Protein AF-0000000085070106 (afdb_homodimer)

pLDDT: mean 94.04, std 11.65, range [21.45, 98.94]

Secondary structure (DSSP, 8-state):
---THHHHHHHHTTSTT--HHHHHHHHHHHHHHHHHHHHHHHHHHHTS--HHHHHHHHHTTGGGSSS-GGGT-----HHHHHHHHHHHHTT-HHHHHHHHHHHHHHHHGGGS-HHHHHHHHSS-TT--EEEEEEEEEEEEEETTEEEEEEEEEEETTGGG-SEEEEEEEEE-TTS-SSEEEEEEEEEGGG-EEE-----SS-GGG--EEEEEEEEEEEGGGEEETT--STTT-GGGGT--SGGGGS-HHHHHHHHTTHHHHHHHHHHHHHHHHHHHH-B-TTS-BGGG-HHHHHHHHHHHHHHHHHHHHHHHHHHHHHHHHHTTPPPPHHHHHHHHHHHHTHHHHHHHHHHHHHHHTTGGGGSTT-HHHHHHHHHHHHTTSGGG-HHHHHHHHHHHHTTPPP--TT-/---THHHHHHGGGGSTT--HHHHHHHHHHHHHHHHHHHHHHHHHHHTS--HHHHHHHHHTTGGGSSS-GGGT-----HHHHHHHHHHHHTT-HHHHHHHHHHHHHHHHGGGS-HHHHHHHHSS-TT--EEEEEEEEEEEEEETTEEEEEEEEEEETTGGG-SEEEEEEEEE-TTS-SSEEEEEEEEEGGG-EEE-----SS-GGG--EEEEEEEEEEEGGGEEETT--STTT-GGGGT--SGGGGS-HHHHHHHHTTHHHHHHHHHHHHHHHHHHHH-B-TTS-BGGG-HHHHHHHHHHHHHHHHHHHHHHHHHHHHHHHHHTTPPPPHHHHHHHHHHHHTHHHHHHHHHHHHHHHTTGGGGSTTSHHHHHHHHHHHHTTSGGG-HHHHHHHHHHHHTTPPP--TT-

Nearest PDB structures (foldseek):
  2rfq-assembly1_A  TM=9.371E-01  e=1.080E-31  Rhodococcus jostii RHA1
  2rfq-assembly1_B  TM=9.281E-01  e=5.903E-32  Rhodococcus jostii RHA1
  3afe-assembly1_A  TM=9.294E-01  e=1.839E-30  Mycobacterium tuberculosis
  2jbt-assembly1_B  TM=9.430E-01  e=1.779E-25  Acinetobacter baumannii
  5mr6-assembly1_E  TM=8.998E-01  e=6.847E-25  Streptomyces sp.

Radius of gyration: 29.22 Å; Cα contacts (8 Å, |Δi|>4): 1614; chains: 2; bounding box: 62×95×62 Å

InterPro domains:
  IPR009100 Acyl-CoA dehydrogenase/oxidase, N-terminal and middle domain superfamily [SSF56645] (21-221)
  IPR013107 Acyl-CoA dehydrogenase, C-terminal domain [PF08028] (257-385)
  IPR013786 Acyl-CoA dehydrogenase/oxidase, N-terminal [PF02771] (35-121)
  IPR036250 Acyl-CoA dehydrogenase-like, C-terminal [SSF47203] (239-386)
  IPR037069 Acyl-CoA dehydrogenase/oxidase, N-terminal domain superfamily [G3DSA:1.10.540.10] (12-126)
  IPR046373 Acyl-CoA oxidase/dehydrogenase, middle domain superfamily [G3DSA:2.40.110.10] (128-224)

Structure (mmCIF, N/CA/C/O backbone):
data_AF-0000000085070106-model_v1
#
loop_
_entity.id
_entity.type
_entity.pdbx_description
1 polymer 'Acyl-CoA dehydrogenase type 2 domain'
#
loop_
_atom_site.group_PDB
_atom_site.id
_atom_site.type_symbol
_atom_site.label_atom_id
_atom_site.label_alt_id
_atom_site.label_comp_id
_atom_site.label_asym_id
_atom_site.label_entity_id
_atom_site.label_seq_id
_atom_site.pdbx_PDB_ins_code
_atom_site.Cartn_x
_atom_site.Cartn_y
_atom_site.Cartn_z
_atom_site.occupancy
_atom_site.B_iso_or_equiv
_atom_site.auth_seq_id
_atom_site.auth_comp_id
_atom_site.auth_asym_id
_atom_site.auth_atom_id
_atom_site.pdbx_PDB_model_num
ATOM 1 N N . MET A 1 1 ? 26.484 3.578 -2.688 1 21.45 1 MET A N 1
ATOM 2 C CA . MET A 1 1 ? 25.281 3.213 -3.428 1 21.45 1 MET A CA 1
ATOM 3 C C . MET A 1 1 ? 24.391 2.299 -2.596 1 21.45 1 MET A C 1
ATOM 5 O O . MET A 1 1 ? 24.578 1.082 -2.584 1 21.45 1 MET A O 1
ATOM 9 N N . SER A 1 2 ? 23.969 2.75 -1.424 1 28.61 2 SER A N 1
ATOM 10 C CA . SER A 1 2 ? 23.234 1.985 -0.416 1 28.61 2 SER A CA 1
ATOM 11 C C . SER A 1 2 ? 21.938 1.423 -0.982 1 28.61 2 SER A C 1
ATOM 13 O O . SER A 1 2 ? 21.125 2.16 -1.556 1 28.61 2 SER A O 1
ATOM 15 N N . ASN A 1 3 ? 21.938 0.212 -1.451 1 30.12 3 ASN A N 1
ATOM 16 C CA . ASN A 1 3 ? 20.984 -0.625 -2.158 1 30.12 3 ASN A CA 1
ATOM 17 C C . ASN A 1 3 ? 19.609 -0.62 -1.47 1 30.12 3 ASN A C 1
ATOM 19 O O . ASN A 1 3 ? 19.531 -0.767 -0.25 1 30.12 3 ASN A O 1
ATOM 23 N N . HIS A 1 4 ? 18.688 -0.003 -2.055 1 32.47 4 HIS A N 1
ATOM 24 C CA . HIS A 1 4 ? 17.25 -0.023 -1.771 1 32.47 4 HIS A CA 1
ATOM 25 C C . HIS A 1 4 ? 16.828 -1.368 -1.192 1 32.47 4 HIS A C 1
ATOM 27 O O . HIS A 1 4 ? 15.734 -1.49 -0.635 1 32.47 4 HIS A O 1
ATOM 33 N N . SER A 1 5 ? 17.594 -2.324 -1.584 1 34.66 5 SER A N 1
ATOM 34 C CA . SER A 1 5 ? 17.359 -3.672 -1.076 1 34.66 5 SER A CA 1
ATOM 35 C C . SER A 1 5 ? 17.5 -3.721 0.442 1 34.66 5 SER A C 1
ATOM 37 O O . SER A 1 5 ? 17.047 -4.676 1.078 1 34.66 5 SER A O 1
ATOM 39 N N . GLU A 1 6 ? 18.141 -2.719 0.875 1 33.06 6 GLU A N 1
ATOM 40 C CA . GLU A 1 6 ? 18.469 -2.736 2.297 1 33.06 6 GLU A CA 1
ATOM 41 C C . GLU A 1 6 ? 17.297 -2.271 3.143 1 33.06 6 GLU A C 1
ATOM 43 O O . GLU A 1 6 ? 17.141 -2.68 4.297 1 33.06 6 GLU A O 1
ATOM 48 N N . VAL A 1 7 ? 16.578 -1.38 2.627 1 37.28 7 VAL A N 1
ATOM 49 C CA . VAL A 1 7 ? 15.469 -0.896 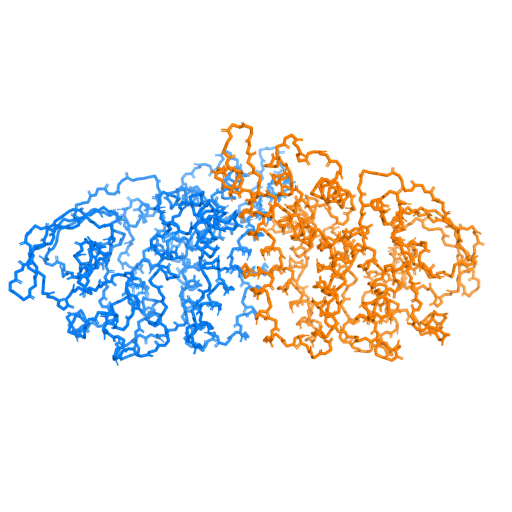3.443 1 37.28 7 VAL A CA 1
ATOM 50 C C . VAL A 1 7 ? 14.523 -2.051 3.762 1 37.28 7 VAL A C 1
ATOM 52 O O . VAL A 1 7 ? 14.031 -2.164 4.887 1 37.28 7 VAL A O 1
ATOM 55 N N . ILE A 1 8 ? 14.336 -2.91 2.686 1 37.97 8 ILE A N 1
ATOM 56 C CA . ILE A 1 8 ? 13.438 -4.031 2.945 1 37.97 8 ILE A CA 1
ATOM 57 C C . ILE A 1 8 ? 14.078 -4.98 3.957 1 37.97 8 ILE A C 1
ATOM 59 O O . ILE A 1 8 ? 13.383 -5.762 4.609 1 37.97 8 ILE A O 1
ATOM 63 N N . ALA A 1 9 ? 15.359 -4.879 3.92 1 41.72 9 ALA A N 1
ATOM 64 C CA . ALA A 1 9 ? 16.078 -5.871 4.711 1 41.72 9 ALA A CA 1
ATOM 65 C C . ALA A 1 9 ? 15.953 -5.582 6.203 1 41.72 9 ALA A C 1
ATOM 67 O O . ALA A 1 9 ? 15.82 -6.508 7.012 1 41.72 9 ALA A O 1
ATOM 68 N N . ALA A 1 10 ? 16.141 -4.363 6.547 1 40.69 10 ALA A N 1
ATOM 69 C CA . ALA A 1 10 ? 16.125 -4.102 7.984 1 40.69 10 ALA A CA 1
ATOM 70 C C . ALA A 1 10 ? 14.805 -4.512 8.617 1 40.69 10 ALA A C 1
ATOM 72 O O . ALA A 1 10 ? 14.766 -4.934 9.773 1 40.69 10 ALA A O 1
ATOM 73 N N . ASP A 1 11 ? 13.641 -4.473 7.797 1 44.38 11 ASP A N 1
ATOM 74 C CA . ASP A 1 11 ? 12.289 -4.719 8.289 1 44.38 11 ASP A CA 1
ATOM 75 C C . ASP A 1 11 ? 12.062 -6.203 8.555 1 44.38 11 ASP A C 1
ATOM 77 O O . ASP A 1 11 ? 11.133 -6.574 9.281 1 44.38 11 ASP A O 1
ATOM 81 N N . LEU A 1 12 ? 12.961 -7.02 7.996 1 46.78 12 LEU A N 1
ATOM 82 C CA . LEU A 1 12 ? 12.727 -8.461 7.984 1 46.78 12 LEU A CA 1
ATOM 83 C C . LEU A 1 12 ? 13 -9.07 9.359 1 46.78 12 LEU A C 1
ATOM 85 O O . LEU A 1 12 ? 12.32 -10.008 9.773 1 46.78 12 LEU A O 1
ATOM 89 N N . GLU A 1 13 ? 13.898 -8.469 10.023 1 46.44 13 GLU A N 1
ATOM 90 C CA . GLU A 1 13 ? 14.398 -9.203 11.18 1 46.44 13 GLU A CA 1
ATOM 91 C C . GLU A 1 13 ? 13.391 -9.172 12.328 1 46.44 13 GLU A C 1
ATOM 93 O O . GLU A 1 13 ? 13.422 -10.031 13.203 1 46.44 13 GLU A O 1
ATOM 98 N N . GLN A 1 14 ? 12.273 -8.352 12.078 1 58.66 14 GLN A N 1
ATOM 99 C CA . GLN A 1 14 ? 11.461 -8.219 13.281 1 58.66 14 GLN A CA 1
ATOM 100 C C . GLN A 1 14 ? 10.117 -8.93 13.117 1 58.66 14 GLN A C 1
ATOM 102 O O . GLN A 1 14 ? 9.383 -9.109 14.086 1 58.66 14 GLN A O 1
ATOM 107 N N . GLU A 1 15 ? 10.109 -9.609 11.961 1 75.31 15 GLU A N 1
ATOM 108 C CA . GLU A 1 15 ? 8.812 -10.25 11.789 1 75.31 15 GLU A CA 1
ATOM 109 C C . GLU A 1 15 ? 8.844 -11.703 12.258 1 75.31 15 GLU A C 1
ATOM 111 O O . GLU A 1 15 ? 9.805 -12.43 11.992 1 75.31 15 GLU A O 1
ATOM 116 N N . ASP A 1 16 ? 7.902 -12.219 12.891 1 82.12 16 ASP A N 1
ATOM 117 C CA . ASP A 1 16 ? 7.828 -13.523 13.539 1 82.12 16 ASP A CA 1
ATOM 118 C C . ASP A 1 16 ? 8.031 -14.648 12.523 1 82.12 16 ASP A C 1
ATOM 120 O O . ASP A 1 16 ? 8.516 -15.727 12.883 1 82.12 16 ASP A O 1
ATOM 124 N N . TYR A 1 17 ? 7.789 -14.375 11.234 1 92.25 17 TYR A N 1
ATOM 125 C CA . TYR A 1 17 ? 7.883 -15.453 10.258 1 92.25 17 TYR A CA 1
ATOM 126 C C . TYR A 1 17 ? 9.273 -15.5 9.625 1 92.25 17 TYR A C 1
ATOM 128 O O . TYR A 1 17 ? 9.602 -16.453 8.914 1 92.25 17 TYR A O 1
ATOM 136 N N . MET A 1 18 ? 10.102 -14.57 9.961 1 93.69 18 MET A N 1
ATOM 137 C CA . MET A 1 18 ? 11.461 -14.516 9.445 1 93.69 18 MET A CA 1
ATOM 138 C C . MET A 1 18 ? 12.414 -15.305 10.336 1 93.69 18 MET A C 1
ATOM 140 O O . MET A 1 18 ? 13.328 -14.727 10.938 1 93.69 18 MET A O 1
ATOM 144 N N . THR A 1 19 ? 12.289 -16.578 10.367 1 94.75 19 THR A N 1
ATOM 145 C CA . THR A 1 19 ? 13.141 -17.484 11.133 1 94.75 19 THR A CA 1
ATOM 146 C C . THR A 1 19 ? 14.547 -17.531 10.547 1 94.75 19 THR A C 1
ATOM 148 O O . THR A 1 19 ? 14.797 -16.969 9.469 1 94.75 19 THR A O 1
ATOM 151 N N . VAL A 1 20 ? 15.43 -18.172 11.227 1 94.94 20 VAL A N 1
ATOM 152 C CA . VAL A 1 20 ? 16.797 -18.328 10.75 1 94.94 20 VAL A CA 1
ATOM 153 C C . VAL A 1 20 ? 16.797 -19.078 9.414 1 94.94 20 VAL A C 1
ATOM 155 O O . VAL A 1 20 ? 17.516 -18.703 8.492 1 94.94 20 VAL A O 1
ATOM 158 N N . ASP A 1 21 ? 15.961 -20.125 9.297 1 95.19 21 ASP A N 1
ATOM 159 C CA . ASP A 1 21 ? 15.844 -20.891 8.055 1 95.19 21 ASP A CA 1
ATOM 160 C C . ASP A 1 21 ? 15.312 -20.016 6.922 1 95.19 21 ASP A C 1
ATOM 162 O O . ASP A 1 21 ? 15.805 -20.078 5.797 1 95.19 21 ASP A O 1
ATOM 166 N N . ALA A 1 22 ? 14.281 -19.219 7.23 1 97.5 22 ALA A N 1
ATOM 167 C CA . ALA A 1 22 ? 13.703 -18.312 6.238 1 97.5 22 ALA A CA 1
ATOM 168 C C . ALA A 1 22 ? 14.75 -17.328 5.715 1 97.5 22 ALA A C 1
ATOM 170 O O . ALA A 1 22 ? 14.859 -17.125 4.504 1 97.5 22 ALA A O 1
ATOM 171 N N . GLN A 1 23 ? 15.5 -16.766 6.648 1 97.19 23 GLN A N 1
ATOM 172 C CA . GLN A 1 23 ? 16.531 -15.805 6.277 1 97.19 23 GLN A CA 1
ATOM 173 C C . GLN A 1 23 ? 17.609 -16.453 5.414 1 97.19 23 GLN A C 1
ATOM 175 O O . GLN A 1 23 ? 18.094 -15.844 4.457 1 97.19 23 GLN A O 1
ATOM 180 N N . ALA A 1 24 ? 18.016 -17.656 5.758 1 97.62 24 ALA A N 1
ATOM 181 C CA . ALA A 1 24 ? 19.031 -18.375 4.992 1 97.62 24 ALA A CA 1
ATOM 182 C C . ALA A 1 24 ? 18.562 -18.625 3.561 1 97.62 24 ALA A C 1
ATOM 184 O O . ALA A 1 24 ? 19.328 -18.469 2.611 1 97.62 24 ALA A O 1
ATOM 185 N N . LEU A 1 25 ? 17.312 -19.031 3.389 1 98.38 25 LEU A N 1
ATOM 186 C CA . LEU A 1 25 ? 16.75 -19.297 2.064 1 98.38 25 LEU A CA 1
ATOM 187 C C . LEU A 1 25 ? 16.672 -18.016 1.245 1 98.38 25 LEU A C 1
ATOM 189 O O . LEU A 1 25 ? 16.906 -18.031 0.036 1 98.38 25 LEU A O 1
ATOM 193 N N . ILE A 1 26 ? 16.312 -16.922 1.898 1 98.38 26 ILE A N 1
ATOM 194 C CA . ILE A 1 26 ? 16.234 -15.633 1.229 1 98.38 26 ILE A CA 1
ATOM 195 C C . ILE A 1 26 ? 17.625 -15.219 0.749 1 98.38 26 ILE A C 1
ATOM 197 O O . ILE A 1 26 ? 17.766 -14.695 -0.359 1 98.38 26 ILE A O 1
ATOM 201 N N . GLU A 1 27 ? 18.641 -15.469 1.555 1 98.31 27 GLU A N 1
ATOM 202 C CA . GLU A 1 27 ? 20.016 -15.164 1.167 1 98.31 27 GLU A CA 1
ATOM 203 C C . GLU A 1 27 ? 20.453 -16 -0.028 1 98.31 27 GLU A C 1
ATOM 205 O O . GLU A 1 27 ? 21.141 -15.516 -0.927 1 98.31 27 GLU A O 1
ATOM 210 N N . LEU A 1 28 ? 20.125 -17.234 0.024 1 98.62 28 LEU A N 1
ATOM 211 C CA . LEU A 1 28 ? 20.453 -18.125 -1.082 1 98.62 28 LEU A CA 1
ATOM 212 C C . LEU A 1 28 ? 19.766 -17.672 -2.367 1 98.62 28 LEU A C 1
ATOM 214 O O . LEU A 1 28 ? 20.375 -17.688 -3.439 1 98.62 28 LEU A O 1
ATOM 218 N N . ALA A 1 29 ? 18.469 -17.297 -2.314 1 98.88 29 ALA A N 1
ATOM 219 C CA . ALA A 1 29 ? 17.75 -16.75 -3.469 1 98.88 29 ALA A CA 1
ATOM 220 C C . ALA A 1 29 ? 18.438 -15.5 -4.004 1 98.88 29 ALA A C 1
ATOM 222 O O . ALA A 1 29 ? 18.594 -15.344 -5.215 1 98.88 29 ALA A O 1
ATOM 223 N N . THR A 1 30 ? 18.797 -14.641 -3.08 1 98.75 30 THR A N 1
ATOM 224 C CA . THR A 1 30 ? 19.453 -13.391 -3.449 1 98.75 30 THR A CA 1
ATOM 225 C C . THR A 1 30 ? 20.75 -13.664 -4.203 1 98.75 30 THR A C 1
ATOM 227 O O . THR A 1 30 ? 21.062 -12.984 -5.18 1 98.75 30 THR A O 1
ATOM 230 N N . ALA A 1 31 ? 21.469 -14.648 -3.771 1 98.56 31 ALA A N 1
ATOM 231 C CA . ALA A 1 31 ? 22.766 -14.984 -4.363 1 98.56 31 ALA A CA 1
ATOM 232 C C . ALA A 1 31 ? 22.594 -15.516 -5.785 1 98.56 31 ALA A C 1
ATOM 234 O O . ALA A 1 31 ? 23.531 -15.477 -6.586 1 98.56 31 ALA A O 1
ATOM 235 N N . LEU A 1 32 ? 21.438 -15.977 -6.16 1 98.75 32 LEU A N 1
ATOM 236 C CA . LEU A 1 32 ? 21.188 -16.562 -7.473 1 98.75 32 LEU A CA 1
ATOM 237 C C . LEU A 1 32 ? 20.844 -15.477 -8.492 1 98.75 32 LEU A C 1
ATOM 239 O O . LEU A 1 32 ? 20.891 -15.727 -9.703 1 98.75 32 LEU A O 1
ATOM 243 N N . VAL A 1 33 ? 20.484 -14.281 -8.078 1 98.75 33 VAL A N 1
ATOM 244 C CA . VAL A 1 33 ? 19.891 -13.258 -8.922 1 98.75 33 VAL A CA 1
ATOM 245 C C . VAL A 1 33 ? 20.844 -12.891 -10.047 1 98.75 33 VAL A C 1
ATOM 247 O O . VAL A 1 33 ? 20.453 -12.867 -11.219 1 98.75 33 VAL A O 1
ATOM 250 N N . PRO A 1 34 ? 22.172 -12.633 -9.773 1 98.44 34 PRO A N 1
ATOM 251 C CA . PRO A 1 34 ? 23.062 -12.273 -10.875 1 98.44 34 PRO A CA 1
ATOM 252 C C . PRO A 1 34 ? 23.203 -13.375 -11.922 1 98.44 34 PRO A C 1
ATOM 254 O O . PRO A 1 34 ? 23.281 -13.094 -13.117 1 98.44 34 PRO A O 1
ATOM 257 N N . LYS A 1 35 ? 23.219 -14.625 -11.477 1 98.5 35 LYS A N 1
ATOM 258 C CA . LYS A 1 35 ? 23.312 -15.75 -12.398 1 98.5 35 LYS A CA 1
ATOM 259 C C . LYS A 1 35 ? 22.062 -15.859 -13.273 1 98.5 35 LYS A C 1
ATOM 261 O O . LYS A 1 35 ? 22.172 -16.109 -14.477 1 98.5 35 LYS A O 1
ATOM 266 N N . LEU A 1 36 ? 20.938 -15.695 -12.695 1 98.81 36 LEU A N 1
ATOM 267 C CA . LEU A 1 36 ? 19.672 -15.75 -13.438 1 98.81 36 LEU A CA 1
ATOM 268 C C . LEU A 1 36 ? 19.594 -14.609 -14.445 1 98.81 36 LEU A C 1
ATOM 270 O O . LEU A 1 36 ? 19.125 -14.797 -15.57 1 98.81 36 LEU A O 1
ATOM 274 N N . ALA A 1 37 ? 20.047 -13.43 -14 1 98.5 37 ALA A N 1
ATOM 275 C CA . ALA A 1 37 ? 20.047 -12.266 -14.891 1 98.5 37 ALA A CA 1
ATOM 276 C C . ALA A 1 37 ? 20.922 -12.516 -16.109 1 98.5 37 ALA A C 1
ATOM 278 O O . ALA A 1 37 ? 20.547 -12.172 -17.234 1 98.5 37 ALA A O 1
ATOM 279 N N . GLU A 1 38 ? 22.062 -13.102 -15.867 1 98.06 38 GLU A N 1
ATOM 280 C CA . GLU A 1 38 ? 23 -13.398 -16.938 1 98.06 38 GLU A CA 1
ATOM 281 C C . GLU A 1 38 ? 22.391 -14.383 -17.938 1 98.06 38 GLU A C 1
ATOM 283 O O . GLU A 1 38 ? 22.656 -14.297 -19.141 1 98.06 38 GLU A O 1
ATOM 288 N N . ARG A 1 39 ? 21.562 -15.266 -17.516 1 98.5 39 ARG A N 1
ATOM 289 C CA . ARG A 1 39 ? 21.031 -16.344 -18.344 1 98.5 39 ARG A CA 1
ATOM 290 C C . ARG A 1 39 ? 19.672 -15.953 -18.938 1 98.5 39 ARG A C 1
ATOM 292 O O . ARG A 1 39 ? 19.125 -16.688 -19.766 1 98.5 39 ARG A O 1
ATOM 299 N N . ALA A 1 40 ? 19.109 -14.828 -18.531 1 98.44 40 ALA A N 1
ATOM 300 C CA . ALA A 1 40 ? 17.734 -14.477 -18.828 1 98.44 40 ALA A CA 1
ATOM 301 C C . ALA A 1 40 ? 17.5 -14.391 -20.344 1 98.44 40 ALA A C 1
ATOM 303 O O . ALA A 1 40 ? 16.484 -14.891 -20.844 1 98.44 40 ALA A O 1
ATOM 304 N N . LYS A 1 41 ? 18.391 -13.734 -21.031 1 97.5 41 LYS A N 1
ATOM 305 C CA . LYS A 1 41 ? 18.25 -13.609 -22.469 1 97.5 41 LYS A CA 1
ATOM 306 C C . LYS A 1 41 ? 18.219 -14.984 -23.141 1 97.5 41 LYS A C 1
ATOM 308 O O . LYS A 1 41 ? 17.359 -15.242 -23.984 1 97.5 41 LYS A O 1
ATOM 313 N N . GLN A 1 42 ? 19.141 -15.812 -22.766 1 98.19 42 GLN A N 1
ATOM 314 C CA . GLN A 1 42 ? 19.203 -17.156 -23.359 1 98.19 42 GLN A CA 1
ATOM 315 C C . GLN A 1 42 ? 17.969 -17.969 -22.969 1 98.19 42 GLN A C 1
ATOM 317 O O . GLN A 1 42 ? 17.484 -18.781 -23.766 1 98.19 42 GLN A O 1
ATOM 322 N N . THR A 1 43 ? 17.484 -17.828 -21.719 1 98.56 43 THR A N 1
ATOM 323 C CA . THR A 1 43 ? 16.25 -18.484 -21.281 1 98.56 43 THR A CA 1
ATOM 324 C C . THR A 1 43 ? 15.094 -18.141 -22.219 1 98.56 43 THR A C 1
ATOM 326 O O . THR A 1 43 ? 14.312 -19.016 -22.578 1 98.56 43 THR A O 1
ATOM 329 N N . GLU A 1 44 ? 14.992 -16.875 -22.609 1 97.88 44 GLU A N 1
ATOM 330 C CA . GLU A 1 44 ? 13.945 -16.453 -23.531 1 97.88 44 GLU A CA 1
ATOM 331 C C . GLU A 1 44 ? 14.141 -17.078 -24.906 1 97.88 44 GLU A C 1
ATOM 333 O O . GLU A 1 44 ? 13.195 -17.578 -25.516 1 97.88 44 GLU A O 1
ATOM 338 N N . LEU A 1 45 ? 15.344 -17.031 -25.406 1 97.31 45 LEU A N 1
ATOM 339 C CA . LEU A 1 45 ? 15.648 -17.562 -26.734 1 97.31 45 LEU A CA 1
ATOM 340 C C . LEU A 1 45 ? 15.367 -19.062 -26.797 1 97.31 45 LEU A C 1
ATOM 342 O O . LEU A 1 45 ? 14.852 -19.547 -27.812 1 97.31 45 LEU A O 1
ATOM 346 N N . ASP A 1 46 ? 15.664 -19.75 -25.703 1 97.94 46 ASP A N 1
ATOM 347 C CA . ASP A 1 46 ? 15.492 -21.203 -25.656 1 97.94 46 ASP A CA 1
ATOM 348 C C . ASP A 1 46 ? 14.031 -21.578 -25.438 1 97.94 46 ASP A C 1
ATOM 350 O O . ASP A 1 46 ? 13.633 -22.719 -25.703 1 97.94 46 ASP A O 1
ATOM 354 N N . GLY A 1 47 ? 13.273 -20.672 -24.859 1 98.06 47 GLY A N 1
ATOM 355 C CA . GLY A 1 47 ? 11.898 -20.984 -24.484 1 98.06 47 GLY A CA 1
ATOM 356 C C . GLY A 1 47 ? 11.797 -21.922 -23.312 1 98.06 47 GLY A C 1
ATOM 357 O O . GLY A 1 47 ? 10.812 -22.656 -23.172 1 98.06 47 GLY A O 1
ATOM 358 N N . LYS A 1 48 ? 12.82 -21.922 -22.562 1 98.38 48 LYS A N 1
ATOM 359 C CA . LYS A 1 48 ? 12.93 -22.844 -21.422 1 98.38 48 LYS A CA 1
ATOM 360 C C . LYS A 1 48 ? 13.969 -22.359 -20.422 1 98.38 48 LYS A C 1
ATOM 362 O O . LYS A 1 48 ? 15.062 -21.938 -20.812 1 98.38 48 LYS A O 1
ATOM 367 N N . VAL A 1 49 ? 13.625 -22.344 -19.172 1 98.75 49 VAL A N 1
ATOM 368 C CA . VAL A 1 49 ? 14.625 -22.094 -18.141 1 98.75 49 VAL A CA 1
ATOM 369 C C . VAL A 1 49 ? 15.695 -23.172 -18.172 1 98.75 49 VAL A C 1
ATOM 371 O O . VAL A 1 49 ? 15.383 -24.359 -18.328 1 98.75 49 VAL A O 1
ATOM 374 N N . SER A 1 50 ? 16.922 -22.797 -18.031 1 98.44 50 SER A N 1
ATOM 375 C CA . SER A 1 50 ? 18.016 -23.766 -18.156 1 98.44 50 SER A CA 1
ATOM 376 C C . SER A 1 50 ? 17.953 -24.797 -17.031 1 98.44 50 SER A C 1
ATOM 378 O O . SER A 1 50 ? 17.531 -24.5 -15.922 1 98.44 50 SER A O 1
ATOM 380 N N . GLU A 1 51 ? 18.422 -25.969 -17.359 1 98.12 51 GLU A N 1
ATOM 381 C CA . GLU A 1 51 ? 18.516 -27.031 -16.344 1 98.12 51 GLU A CA 1
ATOM 382 C C . GLU A 1 51 ? 19.422 -26.609 -15.195 1 98.12 51 GLU A C 1
ATOM 384 O O . GLU A 1 51 ? 19.172 -26.969 -14.039 1 98.12 51 GLU A O 1
ATOM 389 N N . GLU A 1 52 ? 20.391 -25.875 -15.57 1 98.12 52 GLU A N 1
ATOM 390 C CA . GLU A 1 52 ? 21.344 -25.375 -14.57 1 98.12 52 GLU A CA 1
ATOM 391 C C . GLU A 1 52 ? 20.641 -24.5 -13.539 1 98.12 52 GLU A C 1
ATOM 393 O O . GLU A 1 52 ? 20.844 -24.656 -12.336 1 98.12 52 GLU A O 1
ATOM 398 N N . SER A 1 53 ? 19.828 -23.547 -13.992 1 98.69 53 SER A N 1
ATOM 399 C CA . SER A 1 53 ? 19.094 -22.672 -13.094 1 98.69 53 SER A CA 1
ATOM 400 C C . SER A 1 53 ? 18.156 -23.469 -12.195 1 98.69 53 SER A C 1
ATOM 402 O O . SER A 1 53 ? 18.078 -23.219 -10.992 1 98.69 53 SER A O 1
ATOM 404 N N . VAL A 1 54 ? 17.438 -24.438 -12.773 1 98.75 54 VAL A N 1
ATOM 405 C CA . VAL A 1 54 ? 16.5 -25.266 -12.008 1 98.75 54 VAL A CA 1
ATOM 406 C C . VAL A 1 54 ? 17.266 -26.078 -10.961 1 98.75 54 VAL A C 1
ATOM 408 O O . VAL A 1 54 ? 16.828 -26.156 -9.805 1 98.75 54 VAL A O 1
ATOM 411 N N . LYS A 1 55 ? 18.391 -26.625 -11.344 1 98.31 55 LYS A N 1
ATOM 412 C CA . LYS A 1 55 ? 19.219 -27.406 -10.43 1 98.31 55 LYS A CA 1
ATOM 413 C C . LYS A 1 55 ? 19.734 -26.547 -9.281 1 98.31 55 LYS A C 1
ATOM 415 O O . LYS A 1 55 ? 19.797 -27 -8.133 1 98.31 55 LYS A O 1
ATOM 420 N N . GLU A 1 56 ? 20.156 -25.344 -9.602 1 98.62 56 GLU A N 1
ATOM 421 C CA . GLU A 1 56 ? 20.672 -24.438 -8.578 1 98.62 56 GLU A CA 1
ATOM 422 C C . GLU A 1 56 ? 19.578 -24.031 -7.594 1 98.62 56 GLU A C 1
ATOM 424 O O . GLU A 1 56 ? 19.828 -23.953 -6.387 1 98.62 56 GLU A O 1
ATOM 429 N N . ILE A 1 57 ? 18.359 -23.797 -8.086 1 98.81 57 ILE A N 1
ATOM 430 C CA . ILE A 1 57 ? 17.219 -23.469 -7.234 1 98.81 57 ILE A CA 1
ATOM 431 C C . ILE A 1 57 ? 16.875 -24.656 -6.348 1 98.81 57 ILE A C 1
ATOM 433 O O . ILE A 1 57 ? 16.641 -24.5 -5.148 1 98.81 57 ILE A O 1
ATOM 437 N N . ALA A 1 58 ? 16.922 -25.859 -6.918 1 98.25 58 ALA A N 1
ATOM 438 C CA . ALA A 1 58 ? 16.641 -27.078 -6.172 1 98.25 58 ALA A CA 1
ATOM 439 C C . ALA A 1 58 ? 17.719 -27.328 -5.109 1 98.25 58 ALA A C 1
ATOM 441 O O . ALA A 1 58 ? 17.391 -27.656 -3.967 1 98.25 58 ALA A O 1
ATOM 442 N N . ALA A 1 59 ? 18.984 -27.141 -5.512 1 97.88 59 ALA A N 1
ATOM 443 C CA . ALA A 1 59 ? 20.109 -27.375 -4.605 1 97.88 59 ALA A CA 1
ATOM 444 C C . ALA A 1 59 ? 20.078 -26.406 -3.424 1 97.88 59 ALA A C 1
ATOM 446 O O . ALA A 1 59 ? 20.469 -26.766 -2.311 1 97.88 59 ALA A O 1
ATOM 447 N N . ALA A 1 60 ? 19.562 -25.25 -3.668 1 98.12 60 ALA A N 1
ATOM 448 C CA . ALA A 1 60 ? 19.453 -24.234 -2.617 1 98.12 60 ALA A CA 1
ATOM 449 C C . ALA A 1 60 ? 18.266 -24.531 -1.699 1 98.12 60 ALA A C 1
ATOM 451 O O . ALA A 1 60 ? 18.094 -23.875 -0.668 1 98.12 60 ALA A O 1
ATOM 452 N N . GLY A 1 61 ? 17.391 -25.547 -2.076 1 97.88 61 GLY A N 1
ATOM 453 C CA . GLY A 1 61 ? 16.25 -25.906 -1.258 1 97.88 61 GLY A CA 1
ATOM 454 C C . GLY A 1 61 ? 15.055 -25.016 -1.47 1 97.88 61 GLY A C 1
ATOM 455 O O . GLY A 1 61 ? 14.086 -25.062 -0.703 1 97.88 61 GLY A O 1
ATOM 456 N N . LEU A 1 62 ? 15.047 -24.188 -2.48 1 98.75 62 LEU A N 1
ATOM 457 C CA . LEU A 1 62 ? 14.055 -23.125 -2.623 1 98.75 62 LEU A CA 1
ATOM 458 C C . LEU A 1 62 ? 12.703 -23.703 -3.045 1 98.75 62 LEU A C 1
ATOM 460 O O . LEU A 1 62 ? 11.656 -23.172 -2.686 1 98.75 62 LEU A O 1
ATOM 464 N N . PHE A 1 63 ? 12.68 -24.812 -3.752 1 98.62 63 PHE A N 1
ATOM 465 C CA . PHE A 1 63 ? 11.414 -25.422 -4.156 1 98.62 63 PHE A CA 1
ATOM 466 C C . PHE A 1 63 ? 10.68 -26 -2.951 1 98.62 63 PHE A C 1
ATOM 468 O O . PHE A 1 63 ? 9.492 -26.312 -3.029 1 98.62 63 PHE A O 1
ATOM 475 N N . ARG A 1 64 ? 11.32 -26.188 -1.836 1 98.06 64 ARG A N 1
ATOM 476 C CA . ARG A 1 64 ? 10.781 -26.969 -0.728 1 98.06 64 ARG A CA 1
ATOM 477 C C . ARG A 1 64 ? 10.336 -26.062 0.416 1 98.06 64 ARG A C 1
ATOM 479 O O . ARG A 1 64 ? 10.117 -26.531 1.535 1 98.06 64 ARG A O 1
ATOM 486 N N . VAL A 1 65 ? 10.156 -24.766 0.164 1 98.56 65 VAL A N 1
ATOM 487 C CA . VAL A 1 65 ? 9.82 -23.766 1.165 1 98.56 65 VAL A CA 1
ATOM 488 C C . VAL A 1 65 ? 8.469 -24.109 1.802 1 98.56 65 VAL A C 1
ATOM 490 O O . VAL A 1 65 ? 8.312 -23.984 3.02 1 98.56 65 VAL A O 1
ATOM 493 N N . LEU A 1 66 ? 7.5 -24.578 1.002 1 98.5 66 LEU A N 1
ATOM 494 C CA . LEU A 1 66 ? 6.148 -24.844 1.487 1 98.5 66 LEU A CA 1
ATOM 495 C C . LEU A 1 66 ? 5.93 -26.328 1.707 1 98.5 66 LEU A C 1
ATOM 497 O O . LEU A 1 66 ? 4.855 -26.75 2.152 1 98.5 66 LEU A O 1
ATOM 501 N N . GLN A 1 67 ? 6.93 -27.141 1.358 1 98.62 67 GLN A N 1
ATOM 502 C CA . GLN A 1 67 ? 6.848 -28.594 1.515 1 98.62 67 GLN A CA 1
ATOM 503 C C . GLN A 1 67 ? 6.871 -28.984 2.988 1 98.62 67 GLN A C 1
ATOM 505 O O . GLN A 1 67 ? 7.617 -28.406 3.781 1 98.62 67 GLN A O 1
ATOM 510 N N . PRO A 1 68 ? 6.043 -30 3.434 1 98.38 68 PRO A N 1
ATOM 511 C CA . PRO A 1 68 ? 6.023 -30.406 4.84 1 98.38 68 PRO A CA 1
ATOM 512 C C . PRO A 1 68 ? 7.383 -30.906 5.328 1 98.38 68 PRO A C 1
ATOM 514 O O . PRO A 1 68 ? 8.109 -31.562 4.582 1 98.38 68 PRO A O 1
ATOM 517 N N . LYS A 1 69 ? 7.641 -30.734 6.531 1 97.5 69 LYS A N 1
ATOM 518 C CA . LYS A 1 69 ? 8.883 -31.203 7.145 1 97.5 69 LYS A CA 1
ATOM 519 C C . LYS A 1 69 ? 9 -32.719 7.062 1 97.5 69 LYS A C 1
ATOM 521 O O . LYS A 1 69 ? 10.094 -33.25 6.859 1 97.5 69 LYS A O 1
ATOM 526 N N . ARG A 1 70 ? 7.918 -33.406 7.215 1 97.12 70 ARG A N 1
ATOM 527 C CA . ARG A 1 70 ? 7.945 -34.875 7.195 1 97.12 70 ARG A CA 1
ATOM 528 C C . ARG A 1 70 ? 8.398 -35.406 5.836 1 97.12 70 ARG A C 1
ATOM 530 O O . ARG A 1 70 ? 8.789 -36.562 5.707 1 97.12 70 ARG A O 1
ATOM 537 N N . TRP A 1 71 ? 8.352 -34.531 4.801 1 97.81 71 TRP A N 1
ATOM 538 C CA . TRP A 1 71 ? 8.852 -34.875 3.475 1 97.81 71 TRP A CA 1
ATOM 539 C C . TRP A 1 71 ? 10.102 -34.094 3.133 1 97.81 71 TRP A C 1
ATOM 541 O O . TRP A 1 71 ? 10.352 -33.781 1.963 1 97.81 71 TRP A O 1
ATOM 551 N N . GLY A 1 72 ? 10.75 -33.594 4.133 1 96.88 72 GLY A N 1
ATOM 552 C CA . GLY A 1 72 ? 12.047 -32.938 3.943 1 96.88 72 GLY A CA 1
ATOM 553 C C . GLY A 1 72 ? 11.938 -31.469 3.609 1 96.88 72 GLY A C 1
ATOM 554 O O . GLY A 1 72 ? 12.938 -30.828 3.281 1 96.88 72 GLY A O 1
ATOM 555 N N . GLY A 1 73 ? 10.75 -30.859 3.664 1 97.88 73 GLY A N 1
ATOM 556 C CA . GLY A 1 73 ? 10.57 -29.453 3.332 1 97.88 73 GLY A CA 1
ATOM 557 C C . GLY A 1 73 ? 10.797 -28.531 4.512 1 97.88 73 GLY A C 1
ATOM 558 O O . GLY A 1 73 ? 11.125 -28.984 5.609 1 97.88 73 GLY A O 1
ATOM 559 N N . ALA A 1 74 ? 10.68 -27.219 4.277 1 97.81 74 ALA A N 1
ATOM 560 C CA . ALA A 1 74 ? 10.93 -26.203 5.301 1 97.81 74 ALA A CA 1
ATOM 561 C C . ALA A 1 74 ? 9.641 -25.812 6.008 1 97.81 74 ALA A C 1
ATOM 563 O O . ALA A 1 74 ? 9.664 -25.344 7.145 1 97.81 74 ALA A O 1
ATOM 564 N N . GLU A 1 75 ? 8.492 -26.062 5.387 1 97.81 75 GLU A N 1
ATOM 565 C CA . GLU A 1 75 ? 7.184 -25.781 5.953 1 97.81 75 GLU A CA 1
ATOM 566 C C . GLU A 1 75 ? 7.133 -24.375 6.543 1 97.81 75 GLU A C 1
ATOM 568 O O . GLU A 1 75 ? 6.777 -24.188 7.711 1 97.81 75 GLU A O 1
ATOM 573 N N . LEU A 1 76 ? 7.512 -23.359 5.707 1 97.94 76 LEU A N 1
ATOM 574 C CA . LEU A 1 76 ? 7.629 -21.984 6.164 1 97.94 76 LEU A CA 1
ATOM 575 C C . LEU A 1 76 ? 6.402 -21.172 5.762 1 97.94 76 LEU A C 1
ATOM 577 O O . LEU A 1 76 ? 5.559 -21.641 4.996 1 97.94 76 LEU A O 1
ATOM 581 N N . ASP A 1 77 ? 6.285 -19.984 6.289 1 97.75 77 ASP A N 1
ATOM 582 C CA . ASP A 1 77 ? 5.238 -19.016 6.008 1 97.75 77 ASP A CA 1
ATOM 583 C C . ASP A 1 77 ? 5.215 -18.641 4.527 1 97.75 77 ASP A C 1
ATOM 585 O O . ASP A 1 77 ? 6.266 -18.469 3.91 1 97.75 77 ASP A O 1
ATOM 589 N N . PRO A 1 78 ? 3.973 -18.562 3.914 1 97.69 78 PRO A N 1
ATOM 590 C CA . PRO A 1 78 ? 3.898 -18.203 2.5 1 97.69 78 PRO A CA 1
ATOM 591 C C . PRO A 1 78 ? 4.594 -16.875 2.199 1 97.69 78 PRO A C 1
ATOM 593 O O . PRO A 1 78 ? 5.047 -16.641 1.074 1 97.69 78 PRO A O 1
ATOM 596 N N . ARG A 1 79 ? 4.703 -15.953 3.211 1 97.81 79 ARG A N 1
ATOM 597 C CA . ARG A 1 79 ? 5.363 -14.664 2.99 1 97.81 79 ARG A CA 1
ATOM 598 C C . ARG A 1 79 ? 6.832 -14.859 2.625 1 97.81 79 ARG A C 1
ATOM 600 O O . ARG A 1 79 ? 7.395 -14.07 1.864 1 97.81 79 ARG A O 1
ATOM 607 N N . VAL A 1 80 ? 7.504 -15.914 3.146 1 98.31 80 VAL A N 1
ATOM 608 C CA . VAL A 1 80 ? 8.875 -16.25 2.779 1 98.31 80 VAL A CA 1
ATOM 609 C C . VAL A 1 80 ? 8.93 -16.703 1.324 1 98.31 80 VAL A C 1
ATOM 611 O O . VAL A 1 80 ? 9.789 -16.281 0.559 1 98.31 80 VAL A O 1
ATOM 614 N N . PHE A 1 81 ? 7.988 -17.578 1.019 1 98.44 81 PHE A N 1
ATOM 615 C CA . PHE A 1 81 ? 7.871 -18.125 -0.327 1 98.44 81 PHE A CA 1
ATOM 616 C C . PHE A 1 81 ? 7.75 -17 -1.358 1 98.44 81 PHE A C 1
ATOM 618 O O . PHE A 1 81 ? 8.5 -16.969 -2.338 1 98.44 81 PHE A O 1
ATOM 625 N N . TYR A 1 82 ? 6.891 -16.062 -1.205 1 98.5 82 TYR A N 1
ATOM 626 C CA . TYR A 1 82 ? 6.633 -15.016 -2.18 1 98.5 82 TYR A CA 1
ATOM 627 C C . TYR A 1 82 ? 7.762 -13.992 -2.188 1 98.5 82 TYR A C 1
ATOM 629 O O . TYR A 1 82 ? 8.062 -13.398 -3.227 1 98.5 82 TYR A O 1
ATOM 637 N N . ARG A 1 83 ? 8.438 -13.773 -1.046 1 98.38 83 ARG A N 1
ATOM 638 C CA . ARG A 1 83 ? 9.641 -12.945 -1.038 1 98.38 83 ARG A CA 1
ATOM 639 C C . ARG A 1 83 ? 10.719 -13.539 -1.94 1 98.38 83 ARG A C 1
ATOM 641 O O . ARG A 1 83 ? 11.359 -12.812 -2.705 1 98.38 83 ARG A O 1
ATOM 648 N N . ILE A 1 84 ? 10.875 -14.82 -1.812 1 98.81 84 ILE A N 1
ATOM 649 C CA . ILE A 1 84 ? 11.867 -15.508 -2.631 1 98.81 84 ILE A CA 1
ATOM 650 C C . ILE A 1 84 ? 11.508 -15.367 -4.105 1 98.81 84 ILE A C 1
ATOM 652 O O . ILE A 1 84 ? 12.367 -15.086 -4.941 1 98.81 84 ILE A O 1
ATOM 656 N N . GLN A 1 85 ? 10.234 -15.555 -4.422 1 98.88 85 GLN A N 1
ATOM 657 C CA . GLN A 1 85 ? 9.789 -15.422 -5.805 1 98.88 85 GLN A CA 1
ATOM 658 C C . GLN A 1 85 ? 10.117 -14.031 -6.352 1 98.88 85 GLN A C 1
ATOM 660 O O . GLN A 1 85 ? 10.633 -13.906 -7.465 1 98.88 85 GLN A O 1
ATOM 665 N N . MET A 1 86 ? 9.797 -12.961 -5.582 1 98.88 86 MET A N 1
ATOM 666 C CA . MET A 1 86 ? 10.078 -11.594 -6.008 1 98.88 86 MET A CA 1
ATOM 667 C C . MET A 1 86 ? 11.578 -11.383 -6.203 1 98.88 86 MET A C 1
ATOM 669 O O . MET A 1 86 ? 12 -10.719 -7.148 1 98.88 86 MET A O 1
ATOM 673 N N . ILE A 1 87 ? 12.383 -11.961 -5.309 1 98.88 87 ILE A N 1
ATOM 674 C CA . ILE A 1 87 ? 13.836 -11.812 -5.383 1 98.88 87 ILE A CA 1
ATOM 675 C C . ILE A 1 87 ? 14.352 -12.445 -6.676 1 98.88 87 ILE A C 1
ATOM 677 O O . ILE A 1 87 ? 15.086 -11.812 -7.434 1 98.88 87 ILE A O 1
ATOM 681 N N . LEU A 1 88 ? 13.93 -13.664 -6.984 1 98.94 88 LEU A N 1
ATOM 682 C CA . LEU A 1 88 ? 14.383 -14.359 -8.188 1 98.94 88 LEU A CA 1
ATOM 683 C C . LEU A 1 88 ? 13.945 -13.609 -9.438 1 98.94 88 LEU A C 1
ATOM 685 O O . LEU A 1 88 ? 14.672 -13.594 -10.438 1 98.94 88 LEU A O 1
ATOM 689 N N . ALA A 1 89 ? 12.805 -12.977 -9.375 1 98.94 89 ALA A N 1
ATOM 690 C CA . ALA A 1 89 ? 12.227 -12.289 -10.531 1 98.94 89 ALA A CA 1
ATOM 691 C C . ALA A 1 89 ? 13.055 -11.07 -10.922 1 98.94 89 ALA A C 1
ATOM 693 O O . ALA A 1 89 ? 12.984 -10.602 -12.062 1 98.94 89 ALA A O 1
ATOM 694 N N . GLN A 1 90 ? 13.828 -10.539 -9.961 1 98.81 90 GLN A N 1
ATOM 695 C CA . GLN A 1 90 ? 14.719 -9.422 -10.297 1 98.81 90 GLN A CA 1
ATOM 696 C C . GLN A 1 90 ? 15.727 -9.82 -11.367 1 98.81 90 GLN A C 1
ATOM 698 O O . GLN A 1 90 ? 16.172 -8.984 -12.148 1 98.81 90 GLN A O 1
ATOM 703 N N . GLY A 1 91 ? 16.109 -11.133 -11.414 1 98.69 91 GLY A N 1
ATOM 704 C CA . GLY A 1 91 ? 17.062 -11.641 -12.391 1 98.69 91 GLY A CA 1
ATOM 705 C C . GLY A 1 91 ? 16.406 -12.133 -13.664 1 98.69 91 GLY A C 1
ATOM 706 O O . GLY A 1 91 ? 16.828 -11.789 -14.766 1 98.69 91 GLY A O 1
ATOM 707 N N . CYS A 1 92 ? 15.375 -12.922 -13.5 1 98.88 92 CYS A N 1
ATOM 708 C CA . CYS A 1 92 ? 14.656 -13.516 -14.625 1 98.88 92 CYS A CA 1
ATOM 709 C C . CYS A 1 92 ? 13.219 -13.836 -14.242 1 98.88 92 CYS A C 1
ATOM 711 O O . CYS A 1 92 ? 12.969 -14.758 -13.461 1 98.88 92 CYS A O 1
ATOM 713 N N . MET A 1 93 ? 12.258 -13.141 -14.828 1 98.88 93 MET A N 1
ATOM 714 C CA . MET A 1 93 ? 10.852 -13.297 -14.453 1 98.88 93 MET A CA 1
ATOM 715 C C . MET A 1 93 ? 10.344 -14.688 -14.836 1 98.88 93 MET A C 1
ATOM 717 O O . MET A 1 93 ? 9.562 -15.289 -14.102 1 98.88 93 MET A O 1
ATOM 721 N N . SER A 1 94 ? 10.766 -15.227 -15.984 1 98.88 94 SER A N 1
ATOM 722 C CA . SER A 1 94 ? 10.359 -16.578 -16.359 1 98.88 94 SER A CA 1
ATOM 723 C C . SER A 1 94 ? 10.773 -17.594 -15.312 1 98.88 94 SER A C 1
ATOM 725 O O . SER A 1 94 ? 9.992 -18.484 -14.953 1 98.88 94 SER A O 1
ATOM 727 N N . THR A 1 95 ? 11.992 -17.484 -14.844 1 98.94 95 THR A N 1
ATOM 728 C CA . THR A 1 95 ? 12.492 -18.391 -13.82 1 98.94 95 THR A CA 1
ATOM 729 C C . THR A 1 95 ? 11.688 -18.266 -12.531 1 98.94 95 THR A C 1
ATOM 731 O O . THR A 1 95 ? 11.312 -19.266 -11.914 1 98.94 95 THR A O 1
ATOM 734 N N . ALA A 1 96 ? 11.445 -17.047 -12.117 1 98.94 96 ALA A N 1
ATOM 735 C CA . ALA A 1 96 ? 10.664 -16.797 -10.906 1 98.94 96 ALA A CA 1
ATOM 736 C C . ALA A 1 96 ? 9.242 -17.328 -11.062 1 98.94 96 ALA A C 1
ATOM 738 O O . ALA A 1 96 ? 8.641 -17.812 -10.102 1 98.94 96 ALA A O 1
ATOM 739 N N . TRP A 1 97 ? 8.688 -17.172 -12.281 1 98.81 97 TRP A N 1
ATOM 740 C CA . TRP A 1 97 ? 7.344 -17.672 -12.57 1 98.81 97 TRP A CA 1
ATOM 741 C C . TRP A 1 97 ? 7.27 -19.188 -12.359 1 98.81 97 TRP A C 1
ATOM 743 O O . TRP A 1 97 ? 6.391 -19.672 -11.648 1 98.81 97 TRP A O 1
ATOM 753 N N . ILE A 1 98 ? 8.195 -19.953 -12.938 1 98.75 98 ILE A N 1
ATOM 754 C CA . ILE A 1 98 ? 8.109 -21.391 -12.812 1 98.75 98 ILE A CA 1
ATOM 755 C C . ILE A 1 98 ? 8.461 -21.812 -11.383 1 98.75 98 ILE A C 1
ATOM 757 O O . ILE A 1 98 ? 7.906 -22.797 -10.867 1 98.75 98 ILE A O 1
ATOM 761 N N . TYR A 1 99 ? 9.375 -21.094 -10.695 1 98.81 99 TYR A N 1
ATOM 762 C CA . TYR A 1 99 ? 9.586 -21.328 -9.273 1 98.81 99 TYR A CA 1
ATOM 763 C C . TYR A 1 99 ? 8.273 -21.266 -8.5 1 98.81 99 TYR A C 1
ATOM 765 O O . TYR A 1 99 ? 7.973 -22.141 -7.691 1 98.81 99 TYR A O 1
ATOM 773 N N . GLY A 1 100 ? 7.523 -20.188 -8.773 1 98.44 100 GLY A N 1
ATOM 774 C CA . GLY A 1 100 ? 6.262 -19.984 -8.078 1 98.44 100 GLY A CA 1
ATOM 775 C C . GLY A 1 100 ? 5.262 -21.109 -8.312 1 98.44 100 GLY A C 1
ATOM 776 O O . GLY A 1 100 ? 4.766 -21.719 -7.355 1 98.44 100 GLY A O 1
ATOM 777 N N . VAL A 1 101 ? 5.02 -21.422 -9.523 1 97.62 101 VAL A N 1
ATOM 778 C CA . VAL A 1 101 ? 3.943 -22.359 -9.844 1 97.62 101 VAL A CA 1
ATOM 779 C C . VAL A 1 101 ? 4.371 -23.781 -9.484 1 97.62 101 VAL A C 1
ATOM 781 O O . VAL A 1 101 ? 3.543 -24.594 -9.078 1 97.62 101 VAL A O 1
ATOM 784 N N . ILE A 1 102 ? 5.656 -24.078 -9.562 1 98.19 102 ILE A N 1
ATOM 785 C CA . ILE A 1 102 ? 6.129 -25.422 -9.203 1 98.19 102 ILE A CA 1
ATOM 786 C C . ILE A 1 102 ? 6.156 -25.562 -7.68 1 98.19 102 ILE A C 1
ATOM 788 O O . ILE A 1 102 ? 5.684 -26.562 -7.137 1 98.19 102 ILE A O 1
ATOM 792 N N . SER A 1 103 ? 6.602 -24.547 -7.004 1 97.81 103 SER A N 1
ATOM 793 C CA . SER A 1 103 ? 6.754 -24.609 -5.555 1 97.81 103 SER A CA 1
ATOM 794 C C . SER A 1 103 ? 5.398 -24.703 -4.859 1 97.81 103 SER A C 1
ATOM 796 O O . SER A 1 103 ? 5.277 -25.297 -3.795 1 97.81 103 SER A O 1
ATOM 798 N N . VAL A 1 104 ? 4.371 -24.109 -5.414 1 97.5 104 VAL A N 1
ATOM 799 C CA . VAL A 1 104 ? 3.059 -24.125 -4.777 1 97.5 104 VAL A CA 1
ATOM 800 C C . VAL A 1 104 ? 2.492 -25.547 -4.805 1 97.5 104 VAL A C 1
ATOM 802 O O . VAL A 1 104 ? 1.652 -25.906 -3.975 1 97.5 104 VAL A O 1
ATOM 805 N N . HIS A 1 105 ? 2.992 -26.344 -5.73 1 98.38 105 HIS A N 1
ATOM 806 C CA . HIS A 1 105 ? 2.529 -27.734 -5.801 1 98.38 105 HIS A CA 1
ATOM 807 C C . HIS A 1 105 ? 2.986 -28.516 -4.582 1 98.38 105 HIS A C 1
ATOM 809 O O . HIS A 1 105 ? 2.318 -29.469 -4.168 1 98.38 105 HIS A O 1
ATOM 815 N N . ASN A 1 106 ? 4.102 -28.094 -4.035 1 98 106 ASN A N 1
ATOM 816 C CA . ASN A 1 106 ? 4.586 -28.719 -2.809 1 98 106 ASN A CA 1
ATOM 817 C C . ASN A 1 106 ? 3.748 -28.312 -1.603 1 98 106 ASN A C 1
ATOM 819 O O . ASN A 1 106 ? 3.834 -28.922 -0.541 1 98 106 ASN A O 1
ATOM 823 N N . TRP A 1 107 ? 2.959 -27.312 -1.766 1 98.12 107 TRP A N 1
ATOM 824 C CA . TRP A 1 107 ? 1.93 -26.984 -0.79 1 98.12 107 TRP A CA 1
ATOM 825 C C . TRP A 1 107 ? 0.663 -27.797 -1.027 1 98.12 107 TRP A C 1
ATOM 827 O O . TRP A 1 107 ? -0.003 -28.203 -0.076 1 98.12 107 TRP A O 1
ATOM 837 N N . GLN A 1 108 ? 0.293 -28.078 -2.236 1 98.38 108 GLN A N 1
ATOM 838 C CA . GLN A 1 108 ? -0.98 -28.719 -2.549 1 98.38 108 GLN A CA 1
ATOM 839 C C . GLN A 1 108 ? -0.899 -30.234 -2.357 1 98.38 108 GLN A C 1
ATOM 841 O O . GLN A 1 108 ? -1.861 -30.859 -1.909 1 98.38 108 GLN A O 1
ATOM 846 N N . LEU A 1 109 ? 0.219 -30.875 -2.715 1 98.69 109 LEU A N 1
ATOM 847 C CA . LEU A 1 109 ? 0.319 -32.312 -2.654 1 98.69 109 LEU A CA 1
ATOM 848 C C . LEU A 1 109 ? 0.011 -32.844 -1.25 1 98.69 109 LEU A C 1
ATOM 850 O O . LEU A 1 109 ? -0.654 -33.875 -1.088 1 98.69 109 LEU A O 1
ATOM 854 N N . PRO A 1 110 ? 0.403 -32.156 -0.238 1 98.12 110 PRO A N 1
ATOM 855 C CA . PRO A 1 110 ? 0.1 -32.594 1.125 1 98.12 110 PRO A CA 1
ATOM 856 C C . PRO A 1 110 ? -1.399 -32.625 1.415 1 98.12 110 PRO A C 1
ATOM 858 O O . PRO A 1 110 ? -1.82 -33.156 2.449 1 98.12 110 PRO A O 1
ATOM 861 N N . LEU A 1 111 ? -2.229 -32.094 0.558 1 98.06 111 LEU A N 1
ATOM 862 C CA . LEU A 1 111 ? -3.678 -32.094 0.73 1 98.06 111 LEU A CA 1
ATOM 863 C C . LEU A 1 111 ? -4.27 -33.406 0.16 1 98.06 111 LEU A C 1
ATOM 865 O O . LEU A 1 111 ? -5.414 -33.75 0.463 1 98.06 111 LEU A O 1
ATOM 869 N N . PHE A 1 112 ? -3.506 -34.125 -0.675 1 98.38 112 PHE A N 1
ATOM 870 C CA . PHE A 1 112 ? -3.928 -35.375 -1.267 1 98.38 112 PHE A CA 1
ATOM 871 C C . PHE A 1 112 ? -3.873 -36.5 -0.239 1 98.38 112 PHE A C 1
ATOM 873 O O . PHE A 1 112 ? -3.217 -36.375 0.798 1 98.38 112 PHE A O 1
ATOM 880 N N . PRO A 1 113 ? -4.57 -37.625 -0.558 1 97.75 113 PRO A N 1
ATOM 881 C CA . PRO A 1 113 ? -4.379 -38.812 0.28 1 97.75 113 PRO A CA 1
ATOM 882 C C . PRO A 1 113 ? -2.912 -39.188 0.42 1 97.75 113 PRO A C 1
ATOM 884 O O . PRO A 1 113 ? -2.121 -39 -0.506 1 97.75 113 PRO A O 1
ATOM 887 N N . GLU A 1 114 ? -2.545 -39.781 1.462 1 97.56 114 GLU A N 1
ATOM 888 C CA . GLU A 1 114 ? -1.168 -40.125 1.806 1 97.56 114 GLU A CA 1
ATOM 889 C C . GLU A 1 114 ? -0.504 -40.938 0.69 1 97.56 114 GLU A C 1
ATOM 891 O O . GLU A 1 114 ? 0.674 -40.719 0.389 1 97.56 114 GLU A O 1
ATOM 896 N N . GLN A 1 115 ? -1.221 -41.812 0.134 1 98.5 115 GLN A N 1
ATOM 897 C CA . GLN A 1 115 ? -0.642 -42.688 -0.896 1 98.5 115 GLN A CA 1
ATOM 898 C C . GLN A 1 115 ? -0.157 -41.844 -2.088 1 98.5 115 GLN A C 1
ATOM 900 O O . GLN A 1 115 ? 0.85 -42.188 -2.713 1 98.5 115 GLN A O 1
ATOM 905 N N . ALA A 1 116 ? -0.884 -40.844 -2.475 1 98.75 116 ALA A N 1
ATOM 906 C CA . ALA A 1 116 ? -0.458 -39.969 -3.561 1 98.75 116 ALA A CA 1
ATOM 907 C C . ALA A 1 116 ? 0.865 -39.281 -3.225 1 98.75 116 ALA A C 1
ATOM 909 O O . ALA A 1 116 ? 1.731 -39.156 -4.09 1 98.75 116 ALA A O 1
ATOM 910 N N . GLN A 1 117 ? 1.013 -38.844 -2 1 98.75 117 GLN A N 1
ATOM 911 C CA . GLN A 1 117 ? 2.254 -38.219 -1.548 1 98.75 117 GLN A CA 1
ATOM 912 C C . GLN A 1 117 ? 3.422 -39.219 -1.638 1 98.75 117 GLN A C 1
ATOM 914 O O . GLN A 1 117 ? 4.504 -38.844 -2.105 1 98.75 117 GLN A O 1
ATOM 919 N N . GLN A 1 118 ? 3.164 -40.438 -1.231 1 98.56 118 GLN A N 1
ATOM 920 C CA . GLN A 1 118 ? 4.176 -41.5 -1.304 1 98.56 118 GLN A CA 1
ATOM 921 C C . GLN A 1 118 ? 4.566 -41.781 -2.75 1 98.56 118 GLN A C 1
ATOM 923 O O . GLN A 1 118 ? 5.746 -41.969 -3.053 1 98.56 118 GLN A O 1
ATOM 928 N N . ASP A 1 119 ? 3.562 -41.812 -3.619 1 98.69 119 ASP A N 1
ATOM 929 C CA . ASP A 1 119 ? 3.83 -42.031 -5.031 1 98.69 119 ASP A CA 1
ATOM 930 C C . ASP A 1 119 ? 4.859 -41.062 -5.578 1 98.69 119 ASP A C 1
ATOM 932 O O . ASP A 1 119 ? 5.695 -41.406 -6.41 1 98.69 119 ASP A O 1
ATOM 936 N N . VAL A 1 120 ? 4.785 -39.844 -5.105 1 98.75 120 VAL A N 1
ATOM 937 C CA . VAL A 1 120 ? 5.609 -38.781 -5.668 1 98.75 120 VAL A CA 1
ATOM 938 C C . VAL A 1 120 ? 6.93 -38.688 -4.91 1 98.75 120 VAL A C 1
ATOM 940 O O . VAL A 1 120 ? 8 -38.625 -5.52 1 98.75 120 VAL A O 1
ATOM 943 N N . TRP A 1 121 ? 6.887 -38.719 -3.531 1 98.38 121 TRP A N 1
ATOM 944 C CA . TRP A 1 121 ? 8.031 -38.25 -2.764 1 98.38 121 TRP A CA 1
ATOM 945 C C . TRP A 1 121 ? 8.773 -39.406 -2.111 1 98.38 121 TRP A C 1
ATOM 947 O O . TRP A 1 121 ? 9.891 -39.25 -1.623 1 98.38 121 TRP A O 1
ATOM 957 N N . GLN A 1 122 ? 8.188 -40.625 -2.074 1 97.81 122 GLN A N 1
ATOM 958 C CA . GLN A 1 122 ? 8.805 -41.719 -1.33 1 97.81 122 GLN A CA 1
ATOM 959 C C . GLN A 1 122 ? 10.195 -42.031 -1.87 1 97.81 122 GLN A C 1
ATOM 961 O O . GLN A 1 122 ? 11.133 -42.25 -1.098 1 97.81 122 GLN A O 1
ATOM 966 N N . LYS A 1 123 ? 10.367 -42.031 -3.131 1 97.5 123 LYS A N 1
ATOM 967 C CA . LYS A 1 123 ? 11.648 -42.344 -3.75 1 97.5 123 LYS A CA 1
ATOM 968 C C . LYS A 1 123 ? 12.578 -41.125 -3.756 1 97.5 123 LYS A C 1
ATOM 970 O O . LYS A 1 123 ? 13.789 -41.281 -3.561 1 97.5 123 LYS A O 1
ATOM 975 N N . ASP A 1 124 ? 12.062 -40.031 -4.02 1 97.88 124 ASP A N 1
ATOM 976 C CA . ASP A 1 124 ? 12.797 -38.781 -4.113 1 97.88 124 ASP A CA 1
ATOM 977 C C . ASP A 1 124 ? 11.922 -37.594 -3.699 1 97.88 124 ASP A C 1
ATOM 979 O O . ASP A 1 124 ? 11.102 -37.094 -4.48 1 97.88 124 ASP A O 1
ATOM 983 N N . ASP A 1 125 ? 12.203 -37.062 -2.578 1 97.56 125 ASP A N 1
ATOM 984 C CA . ASP A 1 125 ? 11.352 -36.031 -2.025 1 97.56 125 ASP A CA 1
ATOM 985 C C . ASP A 1 125 ? 11.641 -34.656 -2.678 1 97.56 125 ASP A C 1
ATOM 987 O O . ASP A 1 125 ? 11.023 -33.656 -2.328 1 97.56 125 ASP A O 1
ATOM 991 N N . SER A 1 126 ? 12.586 -34.594 -3.627 1 97.56 126 SER A N 1
ATOM 992 C CA . SER A 1 126 ? 12.867 -33.375 -4.383 1 97.56 126 SER A CA 1
ATOM 993 C C . SER A 1 126 ? 12.094 -33.375 -5.699 1 97.56 126 SER A C 1
ATOM 995 O O . SER A 1 126 ? 12.242 -32.438 -6.496 1 97.56 126 SER A O 1
ATOM 997 N N . THR A 1 127 ? 11.258 -34.375 -5.926 1 98.38 127 THR A N 1
ATOM 998 C CA . THR A 1 127 ? 10.492 -34.5 -7.16 1 98.38 127 THR A CA 1
ATOM 999 C C . THR A 1 127 ? 9.586 -33.281 -7.367 1 98.38 127 THR A C 1
ATOM 1001 O O . THR A 1 127 ? 8.914 -32.844 -6.438 1 98.38 127 THR A O 1
ATOM 1004 N N . LEU A 1 128 ? 9.594 -32.75 -8.609 1 98.5 128 LEU A N 1
ATOM 1005 C CA . LEU A 1 128 ? 8.812 -31.578 -8.93 1 98.5 128 LEU A CA 1
ATOM 1006 C C . LEU A 1 128 ? 7.551 -31.938 -9.703 1 98.5 128 LEU A C 1
ATOM 1008 O O . LEU A 1 128 ? 7.523 -32.938 -10.422 1 98.5 128 LEU A O 1
ATOM 1012 N N . ILE A 1 129 ? 6.539 -31.141 -9.523 1 98.81 129 ILE A N 1
ATOM 1013 C CA . ILE A 1 129 ? 5.23 -31.328 -10.141 1 98.81 129 ILE A CA 1
ATOM 1014 C C . ILE A 1 129 ? 4.848 -30.078 -10.93 1 98.81 129 ILE A C 1
ATOM 1016 O O . ILE A 1 129 ? 5.004 -28.953 -10.438 1 98.81 129 ILE A O 1
ATOM 1020 N N . ALA A 1 130 ? 4.402 -30.141 -12.164 1 98.62 130 ALA A N 1
ATOM 1021 C CA . ALA A 1 130 ? 3.799 -29.062 -12.938 1 98.62 130 ALA A CA 1
ATOM 1022 C C . ALA A 1 130 ? 2.277 -29.078 -12.805 1 98.62 130 ALA A C 1
ATOM 1024 O O . ALA A 1 130 ? 1.722 -29.875 -12.055 1 98.62 130 ALA A O 1
ATOM 1025 N N . SER A 1 131 ? 1.631 -28.062 -13.508 1 98 131 SER A N 1
ATOM 1026 C CA . SER A 1 131 ? 0.175 -28.078 -13.414 1 98 131 SER A CA 1
ATOM 1027 C C . SER A 1 131 ? -0.466 -27.328 -14.578 1 98 131 SER A C 1
ATOM 1029 O O . SER A 1 131 ? 0.213 -26.594 -15.297 1 98 131 SER A O 1
ATOM 1031 N N . THR A 1 132 ? -1.731 -27.594 -14.75 1 96.88 132 THR A N 1
ATOM 1032 C CA . THR A 1 132 ? -2.771 -26.797 -15.391 1 96.88 132 THR A CA 1
ATOM 1033 C C . THR A 1 132 ? -4.148 -27.156 -14.836 1 96.88 132 THR A C 1
ATOM 1035 O O . THR A 1 132 ? -4.609 -28.297 -15 1 96.88 132 THR A O 1
ATOM 1038 N N . TYR A 1 133 ? -4.773 -26.203 -14.266 1 94.75 133 TYR A N 1
ATOM 1039 C CA . TYR A 1 133 ? -5.945 -26.5 -13.453 1 94.75 133 TYR A CA 1
ATOM 1040 C C . TYR A 1 133 ? -7.227 -26.359 -14.266 1 94.75 133 TYR A C 1
ATOM 1042 O O . TYR A 1 133 ? -8.32 -26.641 -13.766 1 94.75 133 TYR A O 1
ATOM 1050 N N . MET A 1 134 ? -7.105 -25.812 -15.508 1 93.94 134 MET A N 1
ATOM 1051 C CA . MET A 1 134 ? -8.312 -25.719 -16.328 1 93.94 134 MET A CA 1
ATOM 1052 C C . MET A 1 134 ? -9.094 -27.031 -16.281 1 93.94 134 MET A C 1
ATOM 1054 O O . MET A 1 134 ? -8.523 -28.109 -16.484 1 93.94 134 MET A O 1
ATOM 1058 N N . PRO A 1 135 ? -10.344 -26.891 -16.031 1 95.62 135 PRO A N 1
ATOM 1059 C CA . PRO A 1 135 ? -11.102 -28.125 -15.789 1 95.62 135 PRO A CA 1
ATOM 1060 C C . PRO A 1 135 ? -11.641 -28.75 -17.078 1 95.62 135 PRO A C 1
ATOM 1062 O O . PRO A 1 135 ? -12.852 -28.938 -17.219 1 95.62 135 PRO A O 1
ATOM 1065 N N . VAL A 1 136 ? -10.75 -29.219 -17.891 1 97.25 136 VAL A N 1
ATOM 1066 C CA . VAL A 1 136 ? -11.164 -29.688 -19.203 1 97.25 136 VAL A CA 1
ATOM 1067 C C . VAL A 1 136 ? -10.945 -31.188 -19.312 1 97.25 136 VAL A C 1
ATOM 1069 O O . VAL A 1 136 ? -11.289 -31.812 -20.312 1 97.25 136 VAL A O 1
ATOM 1072 N N . GLY A 1 137 ? -10.398 -31.812 -18.281 1 98.19 137 GLY A N 1
ATOM 1073 C CA . GLY A 1 137 ? -10.195 -33.25 -18.297 1 98.19 137 GLY A CA 1
ATOM 1074 C C . GLY A 1 137 ? -11.5 -34.031 -18.297 1 98.19 137 GLY A C 1
ATOM 1075 O O . GLY A 1 137 ? -12.469 -33.656 -17.656 1 98.19 137 GLY A O 1
ATOM 1076 N N . LYS A 1 138 ? -11.477 -35.062 -19.047 1 98.38 138 LYS A N 1
ATOM 1077 C CA . LYS A 1 138 ? -12.586 -36 -19.047 1 98.38 138 LYS A CA 1
ATOM 1078 C C . LYS A 1 138 ? -12.266 -37.219 -18.172 1 98.38 138 LYS A C 1
ATOM 1080 O O . LYS A 1 138 ? -11.375 -38 -18.5 1 98.38 138 LYS A O 1
ATOM 1085 N N . ALA A 1 139 ? -13.016 -37.344 -17.156 1 98.31 139 ALA A N 1
ATOM 1086 C CA . ALA A 1 139 ? -12.805 -38.438 -16.203 1 98.31 139 ALA A CA 1
ATOM 1087 C C . ALA A 1 139 ? -14 -39.406 -16.203 1 98.31 139 ALA A C 1
ATOM 1089 O O . ALA A 1 139 ? -15.117 -39 -15.859 1 98.31 139 ALA A O 1
ATOM 1090 N N . VAL A 1 140 ? -13.781 -40.625 -16.531 1 97.88 140 VAL A N 1
ATOM 1091 C CA . VAL A 1 140 ? -14.812 -41.656 -16.5 1 97.88 140 VAL A CA 1
ATOM 1092 C C . VAL A 1 140 ? -14.562 -42.594 -15.328 1 97.88 140 VAL A C 1
ATOM 1094 O O . VAL A 1 140 ? -13.523 -43.25 -15.258 1 97.88 140 VAL A O 1
ATOM 1097 N N . PRO A 1 141 ? -15.555 -42.688 -14.453 1 97.19 141 PRO A N 1
ATOM 1098 C CA . PRO A 1 141 ? -15.344 -43.562 -13.289 1 97.19 141 PRO A CA 1
ATOM 1099 C C . PRO A 1 141 ? -15.227 -45.031 -13.664 1 97.19 141 PRO A C 1
ATOM 1101 O O . PRO A 1 141 ? -15.984 -45.531 -14.5 1 97.19 141 PRO A O 1
ATOM 1104 N N . VAL A 1 142 ? -14.273 -45.656 -13.125 1 98.12 142 VAL A N 1
ATOM 1105 C CA . VAL A 1 142 ? -14.078 -47.094 -13.219 1 98.12 142 VAL A CA 1
ATOM 1106 C C . VAL A 1 142 ? -13.695 -47.656 -11.859 1 98.12 142 VAL A C 1
ATOM 1108 O O . VAL A 1 142 ? -13.586 -46.906 -10.883 1 98.12 142 VAL A O 1
ATOM 1111 N N . GLU A 1 143 ? -13.516 -48.969 -11.828 1 97.94 143 GLU A N 1
ATOM 1112 C CA . GLU A 1 143 ? -13.133 -49.594 -10.562 1 97.94 143 GLU A CA 1
ATOM 1113 C C . GLU A 1 143 ? -11.789 -49.062 -10.07 1 97.94 143 GLU A C 1
ATOM 1115 O O . GLU A 1 143 ? -10.797 -49.125 -10.805 1 97.94 143 GLU A O 1
ATOM 1120 N N . GLY A 1 144 ? -11.812 -48.438 -8.961 1 98 144 GLY A N 1
ATOM 1121 C CA . GLY A 1 144 ? -10.594 -48 -8.289 1 98 144 GLY A CA 1
ATOM 1122 C C . GLY A 1 144 ? -10.148 -46.625 -8.664 1 98 144 GLY A C 1
ATOM 1123 O O . GLY A 1 144 ? -9.195 -46.094 -8.086 1 98 144 GLY A O 1
ATOM 1124 N N . GLY A 1 145 ? -10.859 -46.031 -9.68 1 98.38 145 GLY A N 1
ATOM 1125 C CA . GLY A 1 145 ? -10.43 -44.719 -10.086 1 98.38 145 GLY A CA 1
ATOM 1126 C C . GLY A 1 145 ? -11.133 -44.219 -11.328 1 98.38 145 GLY A C 1
ATOM 1127 O O . GLY A 1 145 ? -12.367 -44.25 -11.406 1 98.38 145 GLY A O 1
ATOM 1128 N N . TYR A 1 146 ? -10.344 -43.656 -12.227 1 98.75 146 TYR A N 1
ATOM 1129 C CA . TYR A 1 146 ? -10.906 -43 -13.406 1 98.75 146 TYR A CA 1
ATOM 1130 C C . TYR A 1 146 ? -10.07 -43.312 -14.641 1 98.75 146 TYR A C 1
ATOM 1132 O O . TYR A 1 146 ? -8.836 -43.375 -14.57 1 98.75 146 TYR A O 1
ATOM 1140 N N . MET A 1 147 ? -10.742 -43.531 -15.75 1 98.81 147 MET A N 1
ATOM 1141 C CA . MET A 1 147 ? -10.07 -43.344 -17.031 1 98.81 147 MET A CA 1
ATOM 1142 C C . MET A 1 147 ? -10.055 -41.875 -17.438 1 98.81 147 MET A C 1
ATOM 1144 O O . MET A 1 147 ? -11.102 -41.219 -17.484 1 98.81 147 MET A O 1
ATOM 1148 N N . PHE A 1 148 ? -8.859 -41.344 -17.656 1 98.69 148 PHE A N 1
ATOM 1149 C CA . PHE A 1 148 ? -8.648 -39.906 -17.734 1 98.69 148 PHE A CA 1
ATOM 1150 C C . PHE A 1 148 ? -8.055 -39.531 -19.094 1 98.69 148 PHE A C 1
ATOM 1152 O O . PHE A 1 148 ? -7.145 -40.188 -19.594 1 98.69 148 PHE A O 1
ATOM 1159 N N . SER A 1 149 ? -8.625 -38.562 -19.797 1 98.81 149 SER A N 1
ATOM 1160 C CA . SER A 1 149 ? -8.156 -38.031 -21.062 1 98.81 149 SER A CA 1
ATOM 1161 C C . SER A 1 149 ? -8.391 -36.531 -21.156 1 98.81 149 SER A C 1
ATOM 1163 O O . SER A 1 149 ? -9.227 -36 -20.438 1 98.81 149 SER A O 1
ATOM 1165 N N . GLY A 1 150 ? -7.605 -35.875 -22 1 98.56 150 GLY A N 1
ATOM 1166 C CA . GLY A 1 150 ? -7.836 -34.469 -22.219 1 98.56 150 GLY A CA 1
ATOM 1167 C C . GLY A 1 150 ? -6.617 -33.75 -22.781 1 98.56 150 GLY A C 1
ATOM 1168 O O . GLY A 1 150 ? -5.59 -34.375 -23.047 1 98.56 150 GLY A O 1
ATOM 1169 N N . ARG A 1 151 ? -6.762 -32.531 -23.031 1 98.62 151 ARG A N 1
ATOM 1170 C CA . ARG A 1 151 ? -5.715 -31.578 -23.406 1 98.62 151 ARG A CA 1
ATOM 1171 C C . ARG A 1 151 ? -5.801 -30.297 -22.594 1 98.62 151 ARG A C 1
ATOM 1173 O O . ARG A 1 151 ? -6.867 -29.688 -22.5 1 98.62 151 ARG A O 1
ATOM 1180 N N . TRP A 1 152 ? -4.777 -29.969 -21.953 1 98.5 152 TRP A N 1
ATOM 1181 C CA . TRP A 1 152 ? -4.684 -28.766 -21.109 1 98.5 152 TRP A CA 1
ATOM 1182 C C . TRP A 1 152 ? -3.652 -27.797 -21.672 1 98.5 152 TRP A C 1
ATOM 1184 O O . TRP A 1 152 ? -2.598 -28.203 -22.156 1 98.5 152 TRP A O 1
ATOM 1194 N N . GLY A 1 153 ? -3.957 -26.562 -21.594 1 97.12 153 GLY A N 1
ATOM 1195 C CA . GLY A 1 153 ? -3.02 -25.562 -22.078 1 97.12 153 GLY A CA 1
ATOM 1196 C C . GLY A 1 153 ? -2.211 -24.922 -20.953 1 97.12 153 GLY A C 1
ATOM 1197 O O . GLY A 1 153 ? -2.588 -25 -19.781 1 97.12 153 GLY A O 1
ATOM 1198 N N . PHE A 1 154 ? -0.975 -24.406 -21.266 1 97 154 PHE A N 1
ATOM 1199 C CA . PHE A 1 154 ? -0.217 -23.422 -20.5 1 97 154 PHE A CA 1
ATOM 1200 C C . PHE A 1 154 ? 0.393 -24.062 -19.25 1 97 154 PHE A C 1
ATOM 1202 O O . PHE A 1 154 ? 0.258 -23.531 -18.156 1 97 154 PHE A O 1
ATOM 1209 N N . SER A 1 155 ? 0.966 -25.203 -19.375 1 98.38 155 SER A N 1
ATOM 1210 C CA . SER A 1 155 ? 1.639 -25.812 -18.234 1 98.38 155 SER A CA 1
ATOM 1211 C C . SER A 1 155 ? 3.07 -25.297 -18.109 1 98.38 155 SER A C 1
ATOM 1213 O O . SER A 1 155 ? 3.996 -25.875 -18.672 1 98.38 155 SER A O 1
ATOM 1215 N N . SER A 1 156 ? 3.258 -24.312 -17.219 1 98.44 156 SER A N 1
ATOM 1216 C CA . SER A 1 156 ? 4.559 -23.688 -17.031 1 98.44 156 SER A CA 1
ATOM 1217 C C . SER A 1 156 ? 5.543 -24.625 -16.359 1 98.44 156 SER A C 1
ATOM 1219 O O . SER A 1 156 ? 5.227 -25.25 -15.336 1 98.44 156 SER A O 1
ATOM 1221 N N . GLY A 1 157 ? 6.754 -24.766 -16.938 1 98.5 157 GLY A N 1
ATOM 1222 C CA . GLY A 1 157 ? 7.828 -25.531 -16.328 1 98.5 157 GLY A CA 1
ATOM 1223 C C . GLY A 1 157 ? 7.645 -27.031 -16.469 1 98.5 157 GLY A C 1
ATOM 1224 O O . GLY A 1 157 ? 8.367 -27.812 -15.844 1 98.5 157 GLY A O 1
ATOM 1225 N N . CYS A 1 158 ? 6.707 -27.5 -17.297 1 98.62 158 CYS A N 1
ATOM 1226 C CA . CYS A 1 158 ? 6.348 -28.906 -17.391 1 98.62 158 CYS A CA 1
ATOM 1227 C C . CYS A 1 158 ? 7.539 -29.75 -17.844 1 98.62 158 CYS A C 1
ATOM 1229 O O . CYS A 1 158 ? 7.652 -30.922 -17.484 1 98.62 158 CYS A O 1
ATOM 1231 N N . GLU A 1 159 ? 8.469 -29.125 -18.516 1 98.31 159 GLU A N 1
ATOM 1232 C CA . GLU A 1 159 ? 9.625 -29.859 -19.016 1 98.31 159 GLU A CA 1
ATOM 1233 C C . GLU A 1 159 ? 10.602 -30.172 -17.891 1 98.31 159 GLU A C 1
ATOM 1235 O O . GLU A 1 159 ? 11.516 -30.984 -18.047 1 98.31 159 GLU A O 1
ATOM 1240 N N . HIS A 1 160 ? 10.43 -29.578 -16.766 1 98.62 160 HIS A N 1
ATOM 1241 C CA . HIS A 1 160 ? 11.336 -29.766 -15.633 1 98.62 160 HIS A CA 1
ATOM 1242 C C . HIS A 1 160 ? 10.727 -30.688 -14.586 1 98.62 160 HIS A C 1
ATOM 1244 O O . HIS A 1 160 ? 11.328 -30.938 -13.547 1 98.62 160 HIS A O 1
ATOM 1250 N N . CYS A 1 161 ? 9.508 -31.203 -14.797 1 98.69 161 CYS A N 1
ATOM 1251 C CA . CYS A 1 161 ? 8.773 -31.891 -13.75 1 98.69 161 CYS A CA 1
ATOM 1252 C C . CYS A 1 161 ? 8.523 -33.344 -14.125 1 98.69 161 CYS A C 1
ATOM 1254 O O . CYS A 1 161 ? 8.375 -33.656 -15.305 1 98.69 161 CYS A O 1
ATOM 1256 N N . GLU A 1 162 ? 8.445 -34.188 -13.102 1 98.44 162 GLU A N 1
ATOM 1257 C CA . GLU A 1 162 ? 8.227 -35.625 -13.297 1 98.44 162 GLU A CA 1
ATOM 1258 C C . GLU A 1 162 ? 6.762 -36 -13.086 1 98.44 162 GLU A C 1
ATOM 1260 O O . GLU A 1 162 ? 6.336 -37.094 -13.445 1 98.44 162 GLU A O 1
ATOM 1265 N N . TRP A 1 163 ? 6.035 -35.156 -12.5 1 98.88 163 TRP A N 1
ATOM 1266 C CA . TRP A 1 163 ? 4.609 -35.344 -12.25 1 98.88 163 TRP A CA 1
ATOM 1267 C C . TRP A 1 163 ? 3.818 -34.094 -12.68 1 98.88 163 TRP A C 1
ATOM 1269 O O . TRP A 1 163 ? 4.398 -33.062 -12.977 1 98.88 163 TRP A O 1
ATOM 1279 N N . ILE A 1 164 ? 2.449 -34.25 -12.727 1 98.88 164 ILE A N 1
ATOM 1280 C CA . ILE A 1 164 ? 1.643 -33.125 -13.156 1 98.88 164 ILE A CA 1
ATOM 1281 C C . ILE A 1 164 ? 0.277 -33.156 -12.469 1 98.88 164 ILE A C 1
ATOM 1283 O O . ILE A 1 164 ? -0.262 -34.25 -12.227 1 98.88 164 ILE A O 1
ATOM 1287 N N . PHE A 1 165 ? -0.215 -32 -12.031 1 98.81 165 PHE A N 1
ATOM 1288 C CA . PHE A 1 165 ? -1.596 -31.766 -11.625 1 98.81 165 PHE A CA 1
ATOM 1289 C C . PHE A 1 165 ? -2.438 -31.297 -12.805 1 98.81 165 PHE A C 1
ATOM 1291 O O . PHE A 1 165 ? -2.082 -30.328 -13.477 1 98.81 165 PHE A O 1
ATOM 1298 N N . LEU A 1 166 ? -3.572 -31.922 -13.055 1 98.81 166 LEU A N 1
ATOM 1299 C CA . LEU A 1 166 ? -4.465 -31.562 -14.148 1 98.81 166 LEU A CA 1
ATOM 1300 C C . LEU A 1 166 ? -5.898 -31.406 -13.648 1 98.81 166 LEU A C 1
ATOM 1302 O O . LEU A 1 166 ? -6.363 -32.188 -12.828 1 98.81 166 LEU A O 1
ATOM 1306 N N . GLY A 1 167 ? -6.586 -30.391 -14.141 1 98.12 167 GLY A N 1
ATOM 1307 C CA . GLY A 1 167 ? -7.926 -30.094 -13.664 1 98.12 167 GLY A CA 1
ATOM 1308 C C . GLY A 1 167 ? -9.008 -30.844 -14.422 1 98.12 167 GLY A C 1
ATOM 1309 O O . GLY A 1 167 ? -8.898 -31.031 -15.641 1 98.12 167 GLY A O 1
ATOM 1310 N N . ALA A 1 168 ? -10.031 -31.172 -13.703 1 98.12 168 ALA A N 1
ATOM 1311 C CA . ALA A 1 168 ? -11.273 -31.734 -14.242 1 98.12 168 ALA A CA 1
ATOM 1312 C C . ALA A 1 168 ? -12.453 -31.406 -13.336 1 98.12 168 ALA A C 1
ATOM 1314 O O . ALA A 1 168 ? -12.289 -30.797 -12.281 1 98.12 168 ALA A O 1
ATOM 1315 N N . LEU A 1 169 ? -13.617 -31.656 -13.867 1 96.69 169 LEU A N 1
ATOM 1316 C CA . LEU A 1 169 ? -14.828 -31.531 -13.07 1 96.69 169 LEU A CA 1
ATOM 1317 C C . LEU A 1 169 ? -15.375 -32.906 -12.703 1 96.69 169 LEU A C 1
ATOM 1319 O O . LEU A 1 169 ? -15.477 -33.781 -13.562 1 96.69 169 LEU A O 1
ATOM 1323 N N . LEU A 1 170 ? -15.633 -33.094 -11.445 1 95.81 170 LEU A N 1
ATOM 1324 C CA . LEU A 1 170 ? -16.297 -34.312 -10.953 1 95.81 170 LEU A CA 1
ATOM 1325 C C . LEU A 1 170 ? -17.578 -33.938 -10.203 1 95.81 170 LEU A C 1
ATOM 1327 O O . LEU A 1 170 ? -17.734 -32.812 -9.734 1 95.81 170 LEU A O 1
ATOM 1331 N N . PRO A 1 171 ? -18.547 -34.906 -10.141 1 93.69 171 PRO A N 1
ATOM 1332 C CA . PRO A 1 171 ? -19.688 -34.688 -9.266 1 93.69 171 PRO A CA 1
ATOM 1333 C C . PRO A 1 171 ? -19.281 -34.375 -7.824 1 93.69 171 PRO A C 1
ATOM 1335 O O . PRO A 1 171 ? -18.297 -34.906 -7.324 1 93.69 171 PRO A O 1
ATOM 1338 N N . LYS A 1 172 ? -20.062 -33.531 -7.25 1 90.56 172 LYS A N 1
ATOM 1339 C CA . LYS A 1 172 ? -19.781 -33.156 -5.863 1 90.56 172 LYS A CA 1
ATOM 1340 C C . LYS A 1 172 ? -19.703 -34.406 -4.98 1 90.56 172 LYS A C 1
ATOM 1342 O O . LYS A 1 172 ? -20.5 -35.344 -5.137 1 90.56 172 LYS A O 1
ATOM 1347 N N . GLU A 1 173 ? -18.812 -34.375 -4.109 1 83.69 173 GLU A N 1
ATOM 1348 C CA . GLU A 1 173 ? -18.547 -35.562 -3.271 1 83.69 173 GLU A CA 1
ATOM 1349 C C . GLU A 1 173 ? -19.688 -35.781 -2.27 1 83.69 173 GLU A C 1
ATOM 1351 O O . GLU A 1 173 ? -19.938 -36.906 -1.86 1 83.69 173 GLU A O 1
ATOM 1356 N N . ASP A 1 174 ? -20.266 -34.719 -1.909 1 81.06 174 ASP A N 1
ATOM 1357 C CA . ASP A 1 174 ? -21.297 -34.812 -0.87 1 81.06 174 ASP A CA 1
ATOM 1358 C C . ASP A 1 174 ? -22.609 -35.312 -1.446 1 81.06 174 ASP A C 1
ATOM 1360 O O . ASP A 1 174 ? -23.609 -35.438 -0.724 1 81.06 174 ASP A O 1
ATOM 1364 N N . GLY A 1 175 ? -22.672 -35.594 -2.682 1 81.5 175 GLY A N 1
ATOM 1365 C CA . GLY A 1 175 ? -23.859 -36.156 -3.307 1 81.5 175 GLY A CA 1
ATOM 1366 C C . GLY A 1 175 ? -24.812 -35.094 -3.809 1 81.5 175 GLY A C 1
ATOM 1367 O O . GLY A 1 175 ? -25.781 -35.406 -4.504 1 81.5 175 GLY A O 1
ATOM 1368 N N . SER A 1 176 ? -24.5 -33.875 -3.443 1 85.44 176 SER A N 1
ATOM 1369 C CA . SER A 1 176 ? -25.391 -32.812 -3.924 1 85.44 176 SER A CA 1
ATOM 1370 C C . SER A 1 176 ? -25.234 -32.625 -5.43 1 85.44 176 SER A C 1
ATOM 1372 O O . SER A 1 176 ? -24.281 -33.125 -6.035 1 85.44 176 SER A O 1
ATOM 1374 N N . GLU A 1 177 ? -26.203 -31.969 -6.016 1 89.5 177 GLU A N 1
ATOM 1375 C CA . GLU A 1 177 ? -26.219 -31.734 -7.453 1 89.5 177 GLU A CA 1
ATOM 1376 C C . GLU A 1 177 ? -25.109 -30.766 -7.859 1 89.5 177 GLU A C 1
ATOM 1378 O O . GLU A 1 177 ? -24.828 -29.797 -7.145 1 89.5 177 GLU A O 1
ATOM 1383 N N . GLY A 1 178 ? -24.438 -31.156 -8.922 1 90.75 178 GLY A N 1
ATOM 1384 C CA . GLY A 1 178 ? -23.453 -30.234 -9.477 1 90.75 178 GLY A CA 1
ATOM 1385 C C . GLY A 1 178 ? -22.062 -30.812 -9.57 1 90.75 178 GLY A C 1
ATOM 1386 O O . GLY A 1 178 ? -21.844 -31.969 -9.203 1 90.75 178 GLY A O 1
ATOM 1387 N N . LEU A 1 179 ? -21.141 -30.078 -10.156 1 92.81 179 LEU A N 1
ATOM 1388 C CA . LEU A 1 179 ? -19.75 -30.469 -10.367 1 92.81 179 LEU A CA 1
ATOM 1389 C C . LEU A 1 179 ? -18.797 -29.625 -9.523 1 92.81 179 LEU A C 1
ATOM 1391 O O . LEU A 1 179 ? -19.156 -28.531 -9.094 1 92.81 179 LEU A O 1
ATOM 1395 N N . GLU A 1 180 ? -17.75 -30.156 -9.18 1 92.31 180 GLU A N 1
ATOM 1396 C CA . GLU A 1 180 ? -16.734 -29.406 -8.484 1 92.31 180 GLU A CA 1
ATOM 1397 C C . GLU A 1 180 ? -15.352 -29.625 -9.117 1 92.31 180 GLU A C 1
ATOM 1399 O O . GLU A 1 180 ? -15.109 -30.656 -9.734 1 92.31 180 GLU A O 1
ATOM 1404 N N . HIS A 1 181 ? -14.547 -28.656 -8.93 1 94.62 181 HIS A N 1
ATOM 1405 C CA . HIS A 1 181 ? -13.195 -28.703 -9.461 1 94.62 181 HIS A CA 1
ATOM 1406 C C . HIS A 1 181 ? -12.359 -29.75 -8.75 1 94.62 181 HIS A C 1
ATOM 1408 O O . HIS A 1 181 ? -12.328 -29.797 -7.516 1 94.62 181 HIS A O 1
ATOM 1414 N N . THR A 1 182 ? -11.742 -30.578 -9.523 1 96.81 182 THR A N 1
ATOM 1415 C CA . THR A 1 182 ? -10.898 -31.641 -8.984 1 96.81 182 THR A CA 1
ATOM 1416 C C . THR A 1 182 ? -9.547 -31.656 -9.68 1 96.81 182 THR A C 1
ATOM 1418 O O . THR A 1 182 ? -9.461 -31.469 -10.898 1 96.81 182 THR A O 1
ATOM 1421 N N . THR A 1 183 ? -8.492 -31.875 -8.914 1 98.12 183 THR A N 1
ATOM 1422 C CA . THR A 1 183 ? -7.137 -31.969 -9.438 1 98.12 183 THR A CA 1
ATOM 1423 C C . THR A 1 183 ? -6.695 -33.438 -9.508 1 98.12 183 THR A C 1
ATOM 1425 O O . THR A 1 183 ? -6.805 -34.188 -8.523 1 98.12 183 THR A O 1
ATOM 1428 N N . PHE A 1 184 ? -6.25 -33.844 -10.656 1 98.81 184 PHE A N 1
ATOM 1429 C CA . PHE A 1 184 ? -5.734 -35.188 -10.906 1 98.81 184 PHE A CA 1
ATOM 1430 C C . PHE A 1 184 ? -4.211 -35.188 -10.945 1 98.81 184 PHE A C 1
ATOM 1432 O O . PHE A 1 184 ? -3.604 -34.281 -11.539 1 98.81 184 PHE A O 1
ATOM 1439 N N . LEU A 1 185 ? -3.59 -36.125 -10.305 1 98.94 185 LEU A N 1
ATOM 1440 C CA . LEU A 1 185 ? -2.141 -36.281 -10.242 1 98.94 185 LEU A CA 1
ATOM 1441 C C . LEU A 1 185 ? -1.677 -37.438 -11.141 1 98.94 185 LEU A C 1
ATOM 1443 O O . LEU A 1 185 ? -2.146 -38.562 -11.008 1 98.94 185 LEU A O 1
ATOM 1447 N N . LEU A 1 186 ? -0.75 -37.156 -12.117 1 98.88 186 LEU A N 1
ATOM 1448 C CA . LEU A 1 186 ? -0.246 -38.156 -13.039 1 98.88 186 LEU A CA 1
ATOM 1449 C C . LEU A 1 186 ? 1.278 -38.125 -13.094 1 98.88 186 LEU A C 1
ATOM 1451 O O . LEU A 1 186 ? 1.891 -37.062 -13.047 1 98.88 186 LEU A O 1
ATOM 1455 N N . PRO A 1 187 ? 1.929 -39.25 -13.242 1 98.75 187 PRO A N 1
ATOM 1456 C CA . PRO A 1 187 ? 3.369 -39.312 -13.5 1 98.75 187 PRO A CA 1
ATOM 1457 C C . PRO A 1 187 ? 3.719 -38.969 -14.945 1 98.75 187 PRO A C 1
ATOM 1459 O O . PRO A 1 187 ? 2.857 -39.031 -15.828 1 98.75 187 PRO A O 1
ATOM 1462 N N . LYS A 1 188 ? 4.898 -38.656 -15.172 1 98.38 188 LYS A N 1
ATOM 1463 C CA . LYS A 1 188 ? 5.395 -38.25 -16.469 1 98.38 188 LYS A CA 1
ATOM 1464 C C . LYS A 1 188 ? 5.105 -39.312 -17.547 1 98.38 188 LYS A C 1
ATOM 1466 O O . LYS A 1 188 ? 4.883 -38.969 -18.703 1 98.38 188 LYS A O 1
ATOM 1471 N N . SER A 1 189 ? 5.051 -40.531 -17.219 1 98.31 189 SER A N 1
ATOM 1472 C CA . SER A 1 189 ? 4.812 -41.625 -18.156 1 98.31 189 SER A CA 1
ATOM 1473 C C . SER A 1 189 ? 3.396 -41.594 -18.719 1 98.31 189 SER A C 1
ATOM 1475 O O . SER A 1 189 ? 3.105 -42.219 -19.734 1 98.31 189 SER A O 1
ATOM 1477 N N . ASP A 1 190 ? 2.535 -40.875 -18.094 1 98.69 190 ASP A N 1
ATOM 1478 C CA . ASP A 1 190 ? 1.113 -40.969 -18.406 1 98.69 190 ASP A CA 1
ATOM 1479 C C . ASP A 1 190 ? 0.647 -39.75 -19.203 1 98.69 190 ASP A C 1
ATOM 1481 O O . ASP A 1 190 ? -0.55 -39.594 -19.453 1 98.69 190 ASP A O 1
ATOM 1485 N N . PHE A 1 191 ? 1.531 -38.844 -19.594 1 98.62 191 PHE A N 1
ATOM 1486 C CA . PHE A 1 191 ? 1.146 -37.688 -20.406 1 98.62 191 PHE A CA 1
ATOM 1487 C C . PHE A 1 191 ? 2.26 -37.344 -21.375 1 98.62 191 PHE A C 1
ATOM 1489 O O . PHE A 1 191 ? 3.404 -37.75 -21.219 1 98.62 191 PHE A O 1
ATOM 1496 N N . THR A 1 192 ? 1.903 -36.594 -22.422 1 98.56 192 THR A N 1
ATOM 1497 C CA . THR A 1 192 ? 2.865 -36.031 -23.359 1 98.56 192 THR A CA 1
ATOM 1498 C C . THR A 1 192 ? 2.803 -34.5 -23.359 1 98.56 192 THR A C 1
ATOM 1500 O O . THR A 1 192 ? 1.763 -33.906 -23.047 1 98.56 192 THR A O 1
ATOM 1503 N N . ILE A 1 193 ? 3.877 -33.875 -23.641 1 98.62 193 ILE A N 1
ATOM 1504 C CA . ILE A 1 193 ? 3.984 -32.438 -23.766 1 98.62 193 ILE A CA 1
ATOM 1505 C C . ILE A 1 193 ? 3.936 -32.031 -25.234 1 98.62 193 ILE A C 1
ATOM 1507 O O . ILE A 1 193 ? 4.75 -32.469 -26.047 1 98.62 193 ILE A O 1
ATOM 1511 N N . ASP A 1 194 ? 2.955 -31.281 -25.625 1 98.44 194 ASP A N 1
ATOM 1512 C CA . ASP A 1 194 ? 2.908 -30.672 -26.938 1 98.44 194 ASP A CA 1
ATOM 1513 C C . ASP A 1 194 ? 3.574 -29.297 -26.922 1 98.44 194 ASP A C 1
ATOM 1515 O O . ASP A 1 194 ? 2.975 -28.312 -26.484 1 98.44 194 ASP A O 1
ATOM 1519 N N . LYS A 1 195 ? 4.762 -29.266 -27.406 1 97.88 195 LYS A N 1
ATOM 1520 C CA . LYS A 1 195 ? 5.562 -28.047 -27.328 1 97.88 195 LYS A CA 1
ATOM 1521 C C . LYS A 1 195 ? 5.031 -26.984 -28.297 1 97.88 195 LYS A C 1
ATOM 1523 O O . LYS A 1 195 ? 5.27 -27.047 -29.5 1 97.88 195 LYS A O 1
ATOM 1528 N N . ASN A 1 196 ? 4.324 -25.969 -27.75 1 97.88 196 ASN A N 1
ATOM 1529 C CA . ASN A 1 196 ? 3.668 -24.984 -28.609 1 97.88 196 ASN A CA 1
ATOM 1530 C C . ASN A 1 196 ? 3.762 -23.578 -28.016 1 97.88 196 ASN A C 1
ATOM 1532 O O . ASN A 1 196 ? 3.059 -22.672 -28.453 1 97.88 196 ASN A O 1
ATOM 1536 N N . TRP A 1 197 ? 4.551 -23.375 -27.016 1 97.62 197 TRP A N 1
ATOM 1537 C CA . TRP A 1 197 ? 4.617 -22.094 -26.312 1 97.62 197 TRP A CA 1
ATOM 1538 C C . TRP A 1 197 ? 5.504 -21.109 -27.047 1 97.62 197 TRP A C 1
ATOM 1540 O O . TRP A 1 197 ? 6.688 -20.969 -26.75 1 97.62 197 TRP A O 1
ATOM 1550 N N . ASP A 1 198 ? 4.992 -20.484 -28.062 1 96.75 198 ASP A N 1
ATOM 1551 C CA . ASP A 1 198 ? 5.59 -19.375 -28.797 1 96.75 198 ASP A CA 1
ATOM 1552 C C . ASP A 1 198 ? 4.75 -18.109 -28.672 1 96.75 198 ASP A C 1
ATOM 1554 O O . ASP A 1 198 ? 3.84 -17.875 -29.469 1 96.75 198 ASP A O 1
ATOM 1558 N N . VAL A 1 199 ? 5.145 -17.266 -27.703 1 96.88 199 VAL A N 1
ATOM 1559 C CA . VAL A 1 199 ? 4.238 -16.203 -27.281 1 96.88 199 VAL A CA 1
ATOM 1560 C C . VAL A 1 199 ? 5.02 -14.898 -27.109 1 96.88 199 VAL A C 1
ATOM 1562 O O . VAL A 1 199 ? 6.223 -14.852 -27.359 1 96.88 199 VAL A O 1
ATOM 1565 N N . HIS A 1 200 ? 4.375 -13.859 -26.703 1 95.5 200 HIS A N 1
ATOM 1566 C CA . HIS A 1 200 ? 4.844 -12.484 -26.578 1 95.5 200 HIS A CA 1
ATOM 1567 C C . HIS A 1 200 ? 5.914 -12.359 -25.5 1 95.5 200 HIS A C 1
ATOM 1569 O O . HIS A 1 200 ? 6.949 -11.734 -25.719 1 95.5 200 HIS A O 1
ATOM 1575 N N . GLY A 1 201 ? 5.742 -12.875 -24.328 1 98 201 GLY A N 1
ATOM 1576 C CA . GLY A 1 201 ? 6.59 -12.805 -23.141 1 98 201 GLY A CA 1
ATOM 1577 C C . GLY A 1 201 ? 6.473 -14.023 -22.25 1 98 201 GLY A C 1
ATOM 1578 O O . GLY A 1 201 ? 5.645 -14.898 -22.5 1 98 201 GLY A O 1
ATOM 1579 N N . LEU A 1 202 ? 7.402 -14.055 -21.219 1 98.69 202 LEU A N 1
ATOM 1580 C CA . LEU A 1 202 ? 7.5 -15.25 -20.391 1 98.69 202 LEU A CA 1
ATOM 1581 C C . LEU A 1 202 ? 7.789 -16.484 -21.234 1 98.69 202 LEU A C 1
ATOM 1583 O O . LEU A 1 202 ? 7.273 -17.562 -20.969 1 98.69 202 LEU A O 1
ATOM 1587 N N . ARG A 1 203 ? 8.5 -16.25 -22.219 1 98.38 203 ARG A N 1
ATOM 1588 C CA . ARG A 1 203 ? 8.797 -17.328 -23.156 1 98.38 203 ARG A CA 1
ATOM 1589 C C . ARG A 1 203 ? 9.555 -18.453 -22.469 1 98.38 203 ARG A C 1
ATOM 1591 O O . ARG A 1 203 ? 9.336 -19.641 -22.766 1 98.38 203 ARG A O 1
ATOM 1598 N N . GLY A 1 204 ? 10.383 -18.125 -21.531 1 98.69 204 GLY A N 1
ATOM 1599 C CA . GLY A 1 204 ? 11.219 -19.094 -20.844 1 98.69 204 GLY A CA 1
ATOM 1600 C C . GLY A 1 204 ? 10.438 -20.047 -19.969 1 98.69 204 GLY A C 1
ATOM 1601 O O . GLY A 1 204 ? 10.961 -21.078 -19.531 1 98.69 204 GLY A O 1
ATOM 1602 N N . THR A 1 205 ? 9.133 -19.797 -19.703 1 98.69 205 THR A N 1
ATOM 1603 C CA . THR A 1 205 ? 8.352 -20.641 -18.812 1 98.69 205 THR A CA 1
ATOM 1604 C C . THR A 1 205 ? 8.039 -21.984 -19.469 1 98.69 205 THR A C 1
ATOM 1606 O O . THR A 1 205 ? 7.688 -22.938 -18.781 1 98.69 205 THR A O 1
ATOM 1609 N N . GLY A 1 206 ? 8.148 -21.969 -20.875 1 98.5 206 GLY A N 1
ATOM 1610 C CA . GLY A 1 206 ? 7.805 -23.203 -21.547 1 98.5 206 GLY A CA 1
ATOM 1611 C C . GLY A 1 206 ? 6.426 -23.719 -21.188 1 98.5 206 GLY A C 1
ATOM 1612 O O . GLY A 1 206 ? 6.266 -24.906 -20.875 1 98.5 206 GLY A O 1
ATOM 1613 N N . SER A 1 207 ? 5.438 -22.812 -21.188 1 98.44 207 SER A N 1
ATOM 1614 C CA . SER A 1 207 ? 4.082 -23.172 -20.781 1 98.44 207 SER A CA 1
ATOM 1615 C C . SER A 1 207 ? 3.363 -23.953 -21.875 1 98.44 207 SER A C 1
ATOM 1617 O O . SER A 1 207 ? 2.312 -23.531 -22.359 1 98.44 207 SER A O 1
ATOM 1619 N N . HIS A 1 208 ? 3.836 -25.125 -22.141 1 98.69 208 HIS A N 1
ATOM 1620 C CA . HIS A 1 208 ? 3.348 -25.969 -23.234 1 98.69 208 HIS A CA 1
ATOM 1621 C C . HIS A 1 208 ? 2.039 -26.641 -22.859 1 98.69 208 HIS A C 1
ATOM 1623 O O . HIS A 1 208 ? 1.621 -26.609 -21.703 1 98.69 208 HIS A O 1
ATOM 1629 N N . ASP A 1 209 ? 1.439 -27.219 -23.828 1 98.69 209 ASP A N 1
ATOM 1630 C CA . ASP A 1 209 ? 0.218 -27.984 -23.609 1 98.69 209 ASP A CA 1
ATOM 1631 C C . ASP A 1 209 ? 0.538 -29.406 -23.141 1 98.69 209 ASP A C 1
ATOM 1633 O O . ASP A 1 209 ? 1.622 -29.922 -23.406 1 98.69 209 ASP A O 1
ATOM 1637 N N . ILE A 1 210 ? -0.408 -29.953 -22.438 1 98.81 210 ILE A N 1
ATOM 1638 C CA . ILE A 1 210 ? -0.325 -31.312 -21.938 1 98.81 210 ILE A CA 1
ATOM 1639 C C . ILE A 1 210 ? -1.428 -32.188 -22.562 1 98.81 210 ILE A C 1
ATOM 1641 O O . ILE A 1 210 ? -2.572 -31.734 -22.672 1 98.81 210 ILE A O 1
ATOM 1645 N N . VAL A 1 211 ? -1.089 -33.375 -22.953 1 98.81 211 VAL A N 1
ATOM 1646 C CA . VAL A 1 211 ? -2.066 -34.281 -23.531 1 98.81 211 VAL A CA 1
ATOM 1647 C C . VAL A 1 211 ? -2.051 -35.594 -22.766 1 98.81 211 VAL A C 1
ATOM 1649 O O . VAL A 1 211 ? -0.984 -36.156 -22.5 1 98.81 211 VAL A O 1
ATOM 1652 N N . VAL A 1 212 ? -3.166 -36.062 -22.328 1 98.81 212 VAL A N 1
ATOM 1653 C CA . VAL A 1 212 ? -3.385 -37.375 -21.719 1 98.81 212 VAL A CA 1
ATOM 1654 C C . VAL A 1 212 ? -4.367 -38.188 -22.562 1 98.81 212 VAL A C 1
ATOM 1656 O O . VAL A 1 212 ? -5.43 -37.688 -22.938 1 98.81 212 VAL A O 1
ATOM 1659 N N . ASP A 1 213 ? -4.039 -39.375 -22.844 1 98.44 213 ASP A N 1
ATOM 1660 C CA . ASP A 1 213 ? -4.883 -40.219 -23.703 1 98.44 213 ASP A CA 1
ATOM 1661 C C . ASP A 1 213 ? -5.309 -41.469 -22.969 1 98.44 213 ASP A C 1
ATOM 1663 O O . ASP A 1 213 ? -4.625 -42.5 -23.047 1 98.44 213 ASP A O 1
ATOM 1667 N N . ASN A 1 214 ? -6.402 -41.469 -22.406 1 98.19 214 ASN A N 1
ATOM 1668 C CA . ASN A 1 214 ? -7.09 -42.594 -21.812 1 98.19 214 ASN A CA 1
ATOM 1669 C C . ASN A 1 214 ? -6.199 -43.344 -20.812 1 98.19 214 ASN A C 1
ATOM 1671 O O . ASN A 1 214 ? -5.988 -44.562 -20.953 1 98.19 214 ASN A O 1
ATOM 1675 N N . VAL A 1 215 ? -5.797 -42.719 -19.812 1 98.69 215 VAL A N 1
ATOM 1676 C CA . VAL A 1 215 ? -4.918 -43.281 -18.797 1 98.69 215 VAL A CA 1
ATOM 1677 C C . VAL A 1 215 ? -5.703 -43.5 -17.5 1 98.69 215 VAL A C 1
ATOM 1679 O O . VAL A 1 215 ? -6.621 -42.75 -17.172 1 98.69 215 VAL A O 1
ATOM 1682 N N . PHE A 1 216 ? -5.406 -44.594 -16.844 1 98.75 216 PHE A N 1
ATOM 1683 C CA . PHE A 1 216 ? -6.02 -44.875 -15.547 1 98.75 216 PHE A CA 1
ATOM 1684 C C . PHE A 1 216 ? -5.363 -44.062 -14.445 1 98.75 216 PHE A C 1
ATOM 1686 O O . PHE A 1 216 ? -4.141 -44.062 -14.305 1 98.75 216 PHE A O 1
ATOM 1693 N N . VAL A 1 217 ? -6.137 -43.312 -13.719 1 98.88 217 VAL A N 1
ATOM 1694 C CA . VAL A 1 217 ? -5.695 -42.594 -12.539 1 98.88 217 VAL A CA 1
ATOM 1695 C C . VAL A 1 217 ? -6.391 -43.125 -11.297 1 98.88 217 VAL A C 1
ATOM 1697 O O . VAL A 1 217 ? -7.613 -43.031 -11.18 1 98.88 217 VAL A O 1
ATOM 1700 N N . PRO A 1 218 ? -5.645 -43.688 -10.367 1 98.81 218 PRO A N 1
ATOM 1701 C CA . PRO A 1 218 ? -6.285 -44.219 -9.156 1 98.81 218 PRO A CA 1
ATOM 1702 C C . PRO A 1 218 ? -6.961 -43.125 -8.336 1 98.81 218 PRO A C 1
ATOM 1704 O O . PRO A 1 218 ? -6.508 -41.969 -8.344 1 98.81 218 PRO A O 1
ATOM 1707 N N . ALA A 1 219 ? -7.922 -43.438 -7.559 1 97.94 219 ALA A N 1
ATOM 1708 C CA . ALA A 1 219 ? -8.758 -42.5 -6.82 1 97.94 219 ALA A CA 1
ATOM 1709 C C . ALA A 1 219 ? -7.922 -41.688 -5.852 1 97.94 219 ALA A C 1
ATOM 1711 O O . ALA A 1 219 ? -8.203 -40.5 -5.633 1 97.94 219 ALA A O 1
ATOM 1712 N N . HIS A 1 220 ? -6.895 -42.25 -5.297 1 98.25 220 HIS A N 1
ATOM 1713 C CA . HIS A 1 220 ? -6.113 -41.562 -4.281 1 98.25 220 HIS A CA 1
ATOM 1714 C C . HIS A 1 220 ? -5.262 -40.469 -4.906 1 98.25 220 HIS A C 1
ATOM 1716 O O . HIS A 1 220 ? -4.695 -39.625 -4.191 1 98.25 220 HIS A O 1
ATOM 1722 N N . ARG A 1 221 ? -5.211 -40.375 -6.242 1 98.75 221 ARG A N 1
ATOM 1723 C CA . ARG A 1 221 ? -4.477 -39.344 -6.941 1 98.75 221 ARG A CA 1
ATOM 1724 C C . ARG A 1 221 ? -5.414 -38.25 -7.438 1 98.75 221 ARG A C 1
ATOM 1726 O O . ARG A 1 221 ? -5.199 -37.656 -8.508 1 98.75 221 ARG A O 1
ATOM 1733 N N . THR A 1 222 ? -6.469 -38.062 -6.711 1 97.94 222 THR A N 1
ATOM 1734 C CA . THR A 1 222 ? -7.398 -36.969 -6.934 1 97.94 222 THR A CA 1
ATOM 1735 C C . THR A 1 222 ? -7.602 -36.156 -5.656 1 97.94 222 THR A C 1
ATOM 1737 O O . THR A 1 222 ? -7.52 -36.719 -4.551 1 97.94 222 THR A O 1
ATOM 1740 N N . GLN A 1 223 ? -7.82 -34.906 -5.77 1 97.06 223 GLN A N 1
ATOM 1741 C CA . GLN A 1 223 ? -8.094 -34 -4.672 1 97.06 223 GLN A CA 1
ATOM 1742 C C . GLN A 1 223 ? -9.086 -32.906 -5.098 1 97.06 223 GLN A C 1
ATOM 1744 O O . GLN A 1 223 ? -8.938 -32.312 -6.164 1 97.06 223 GLN A O 1
ATOM 1749 N N . ARG A 1 224 ? -10.164 -32.719 -4.355 1 94.56 224 ARG A N 1
ATOM 1750 C CA . ARG A 1 224 ? -11.156 -31.688 -4.645 1 94.56 224 ARG A CA 1
ATOM 1751 C C . ARG A 1 224 ? -10.586 -30.297 -4.426 1 94.56 224 ARG A C 1
ATOM 1753 O O . ARG A 1 224 ? -10.523 -29.812 -3.291 1 94.56 224 ARG A O 1
ATOM 1760 N N . THR A 1 225 ? -10.312 -29.578 -5.469 1 92.75 225 THR A N 1
ATOM 1761 C CA . THR A 1 225 ? -9.43 -28.422 -5.52 1 92.75 225 THR A CA 1
ATOM 1762 C C . THR A 1 225 ? -9.938 -27.312 -4.605 1 92.75 225 THR A C 1
ATOM 1764 O O . THR A 1 225 ? -9.164 -26.734 -3.838 1 92.75 225 THR A O 1
ATOM 1767 N N . ASN A 1 226 ? -11.242 -26.984 -4.641 1 87.81 226 ASN A N 1
ATOM 1768 C CA . ASN A 1 226 ? -11.781 -25.828 -3.934 1 87.81 226 ASN A CA 1
ATOM 1769 C C . ASN A 1 226 ? -12.516 -26.234 -2.662 1 87.81 226 ASN A C 1
ATOM 1771 O O . ASN A 1 226 ? -13.188 -25.422 -2.035 1 87.81 226 ASN A O 1
ATOM 1775 N N . ASN A 1 227 ? -12.492 -27.547 -2.318 1 90.69 227 ASN A N 1
ATOM 1776 C CA . ASN A 1 227 ? -13.062 -28.031 -1.073 1 90.69 227 ASN A CA 1
ATOM 1777 C C . ASN A 1 227 ? -12.047 -28.016 0.063 1 90.69 227 ASN A C 1
ATOM 1779 O O . ASN A 1 227 ? -11.211 -28.906 0.174 1 90.69 227 ASN A O 1
ATOM 1783 N N . HIS A 1 228 ? -12.148 -27.047 0.891 1 88.44 228 HIS A N 1
ATOM 1784 C CA . HIS A 1 228 ? -11.133 -26.844 1.917 1 88.44 228 HIS A CA 1
ATOM 1785 C C . HIS A 1 228 ? -11.555 -27.484 3.238 1 88.44 228 HIS A C 1
ATOM 1787 O O . HIS A 1 228 ? -11.016 -27.141 4.293 1 88.44 228 HIS A O 1
ATOM 1793 N N . SER A 1 229 ? -12.562 -28.312 3.17 1 89.88 229 SER A N 1
ATOM 1794 C CA . SER A 1 229 ? -12.898 -29.125 4.344 1 89.88 229 SER A CA 1
ATOM 1795 C C . SER A 1 229 ? -11.883 -30.234 4.559 1 89.88 229 SER A C 1
ATOM 1797 O O . SER A 1 229 ? -11.039 -30.5 3.693 1 89.88 229 SER A O 1
ATOM 1799 N N . ASP A 1 230 ? -11.945 -30.875 5.664 1 90.19 230 ASP A N 1
ATOM 1800 C CA . ASP A 1 230 ? -11.062 -32 5.938 1 90.19 230 ASP A CA 1
ATOM 1801 C C . ASP A 1 230 ? -11.344 -33.156 4.977 1 90.19 230 ASP A C 1
ATOM 1803 O O . ASP A 1 230 ? -10.43 -33.906 4.602 1 90.19 230 ASP A O 1
ATOM 1807 N N . ALA A 1 231 ? -12.609 -33.281 4.594 1 89.81 231 ALA A N 1
ATOM 1808 C CA . ALA A 1 231 ? -12.969 -34.312 3.631 1 89.81 231 ALA A CA 1
ATOM 1809 C C . ALA A 1 231 ? -12.352 -34.031 2.266 1 89.81 231 ALA A C 1
ATOM 1811 O O . ALA A 1 231 ? -11.945 -34.969 1.562 1 89.81 231 ALA A O 1
ATOM 1812 N N . GLY A 1 232 ? -12.242 -32.781 1.907 1 91.81 232 GLY A N 1
ATOM 1813 C CA . GLY A 1 232 ? -11.68 -32.375 0.625 1 91.81 232 GLY A CA 1
ATOM 1814 C C . GLY A 1 232 ? -10.164 -32.344 0.63 1 91.81 232 GLY A C 1
ATOM 1815 O O . GLY A 1 232 ? -9.539 -32.25 -0.427 1 91.81 232 GLY A O 1
ATOM 1816 N N . CYS A 1 233 ? -9.578 -32.406 1.798 1 95.62 233 CYS A N 1
ATOM 1817 C CA . CYS A 1 233 ? -8.133 -32.344 1.979 1 95.62 233 CYS A CA 1
ATOM 1818 C C . CYS A 1 233 ? -7.656 -33.438 2.92 1 95.62 233 CYS A C 1
ATOM 1820 O O . CYS A 1 233 ? -7.117 -33.156 3.99 1 95.62 233 CYS A O 1
ATOM 1822 N N . PRO A 1 234 ? -7.793 -34.625 2.494 1 95.75 234 PRO A N 1
ATOM 1823 C CA . PRO A 1 234 ? -7.543 -35.781 3.387 1 95.75 234 PRO A CA 1
ATOM 1824 C C . PRO A 1 234 ? -6.098 -35.812 3.879 1 95.75 234 PRO A C 1
ATOM 1826 O O . PRO A 1 234 ? -5.832 -36.344 4.965 1 95.75 234 PRO A O 1
ATOM 1829 N N . GLY A 1 235 ? -5.18 -35.312 3.156 1 97.31 235 GLY A N 1
ATOM 1830 C CA . GLY A 1 235 ? -3.775 -35.312 3.535 1 97.31 235 GLY A CA 1
ATOM 1831 C C . GLY A 1 235 ? -3.484 -34.531 4.797 1 97.31 235 GLY A C 1
ATOM 1832 O O . GLY A 1 235 ? -2.434 -34.719 5.418 1 97.31 235 GLY A O 1
ATOM 1833 N N . ARG A 1 236 ? -4.406 -33.656 5.211 1 96.06 236 ARG A N 1
ATOM 1834 C CA . ARG A 1 236 ? -4.227 -32.812 6.391 1 96.06 236 ARG A CA 1
ATOM 1835 C C . ARG A 1 236 ? -4.172 -33.656 7.66 1 96.06 236 ARG A C 1
ATOM 1837 O O . ARG A 1 236 ? -3.709 -33.188 8.703 1 96.06 236 ARG A O 1
ATOM 1844 N N . GLU A 1 237 ? -4.637 -34.875 7.559 1 95.56 237 GLU A N 1
ATOM 1845 C CA . GLU A 1 237 ? -4.555 -35.781 8.711 1 95.56 237 GLU A CA 1
ATOM 1846 C C . GLU A 1 237 ? -3.107 -35.969 9.156 1 95.56 237 GLU A C 1
ATOM 1848 O O . GLU A 1 237 ? -2.828 -36 10.359 1 95.56 237 GLU A O 1
ATOM 1853 N N . LEU A 1 238 ? -2.219 -36.062 8.195 1 96.5 238 LEU A N 1
ATOM 1854 C CA . LEU A 1 238 ? -0.812 -36.312 8.492 1 96.5 238 LEU A CA 1
ATOM 1855 C C . LEU A 1 238 ? 0.003 -35.031 8.367 1 96.5 238 LEU A C 1
ATOM 1857 O O . LEU A 1 238 ? 1.126 -34.938 8.875 1 96.5 238 LEU A O 1
ATOM 1861 N N . ASN A 1 239 ? -0.519 -34.094 7.605 1 97.5 239 ASN A N 1
ATOM 1862 C CA . ASN A 1 239 ? 0.069 -32.75 7.477 1 97.5 239 ASN A CA 1
ATOM 1863 C C . ASN A 1 239 ? -0.759 -31.703 8.203 1 97.5 239 ASN A C 1
ATOM 1865 O O . ASN A 1 239 ? -1.409 -30.859 7.57 1 97.5 239 ASN A O 1
ATOM 1869 N N . ASN A 1 240 ? -0.553 -31.656 9.508 1 94.38 240 ASN A N 1
ATOM 1870 C CA . ASN A 1 240 ? -1.51 -30.953 10.352 1 94.38 240 ASN A CA 1
ATOM 1871 C C . ASN A 1 240 ? -1.08 -29.5 10.602 1 94.38 240 ASN A C 1
ATOM 1873 O O . ASN A 1 240 ? -1.717 -28.781 11.375 1 94.38 240 ASN A O 1
ATOM 1877 N N . GLY A 1 241 ? -0.031 -29.078 9.977 1 95.31 241 GLY A N 1
ATOM 1878 C CA . GLY A 1 241 ? 0.376 -27.688 10.117 1 95.31 241 GLY A CA 1
ATOM 1879 C C . GLY A 1 241 ? -0.655 -26.703 9.594 1 95.31 241 GLY A C 1
ATOM 1880 O O . GLY A 1 241 ? -1.396 -27.016 8.656 1 95.31 241 GLY A O 1
ATOM 1881 N N . TRP A 1 242 ? -0.678 -25.5 10.141 1 96.44 242 TRP A N 1
ATOM 1882 C CA . TRP A 1 242 ? -1.655 -24.469 9.766 1 96.44 242 TRP A CA 1
ATOM 1883 C C . TRP A 1 242 ? -1.516 -24.094 8.297 1 96.44 242 TRP A C 1
ATOM 1885 O O . TRP A 1 242 ? -2.494 -23.703 7.656 1 96.44 242 TRP A O 1
ATOM 1895 N N . LEU A 1 243 ? -0.324 -24.219 7.773 1 97.44 243 LEU A N 1
ATOM 1896 C CA . LEU A 1 243 ? -0.002 -23.859 6.395 1 97.44 243 LEU A CA 1
ATOM 1897 C C . LEU A 1 243 ? -0.943 -24.562 5.422 1 97.44 243 LEU A C 1
ATOM 1899 O O . LEU A 1 243 ? -1.39 -23.953 4.441 1 97.44 243 LEU A O 1
ATOM 1903 N N . TYR A 1 244 ? -1.281 -25.766 5.656 1 97.44 244 TYR A N 1
ATOM 1904 C CA . TYR A 1 244 ? -2.031 -26.594 4.723 1 97.44 244 TYR A CA 1
ATOM 1905 C C . TYR A 1 244 ? -3.533 -26.422 4.926 1 97.44 244 TYR A C 1
ATOM 1907 O O . TYR A 1 244 ? -4.332 -27.094 4.258 1 97.44 244 TYR A O 1
ATOM 1915 N N . LYS A 1 245 ? -3.898 -25.516 5.812 1 96.06 245 LYS A N 1
ATOM 1916 C CA . LYS A 1 245 ? -5.297 -25.156 6.012 1 96.06 245 LYS A CA 1
ATOM 1917 C C . LYS A 1 245 ? -5.664 -23.906 5.211 1 96.06 245 LYS A C 1
ATOM 1919 O O . LYS A 1 245 ? -6.836 -23.547 5.137 1 96.06 245 LYS A O 1
ATOM 1924 N N . ILE A 1 246 ? -4.656 -23.234 4.629 1 96 246 ILE A N 1
ATOM 1925 C CA . ILE A 1 246 ? -4.926 -22.062 3.797 1 96 246 ILE A CA 1
ATOM 1926 C C . ILE A 1 246 ? -5.688 -22.5 2.543 1 96 246 ILE A C 1
ATOM 1928 O O . ILE A 1 246 ? -5.301 -23.453 1.867 1 96 246 ILE A O 1
ATOM 1932 N N . PRO A 1 247 ? -6.758 -21.797 2.217 1 93.38 247 PRO A N 1
ATOM 1933 C CA . PRO A 1 247 ? -7.516 -22.156 1.015 1 93.38 247 PRO A CA 1
ATOM 1934 C C . PRO A 1 247 ? -6.68 -22.047 -0.261 1 93.38 247 PRO A C 1
ATOM 1936 O O . PRO A 1 247 ? -5.859 -21.125 -0.388 1 93.38 247 PRO A O 1
ATOM 1939 N N . PHE A 1 248 ? -6.98 -22.891 -1.202 1 93.62 248 PHE A N 1
ATOM 1940 C CA . PHE A 1 248 ? -6.289 -23.031 -2.479 1 93.62 248 PHE A CA 1
ATOM 1941 C C . PHE A 1 248 ? -6.164 -21.672 -3.17 1 93.62 248 PHE A C 1
ATOM 1943 O O . PHE A 1 248 ? -5.07 -21.281 -3.582 1 93.62 248 PHE A O 1
ATOM 1950 N N . THR A 1 249 ? -7.238 -20.875 -3.275 1 91.69 249 THR A N 1
ATOM 1951 C CA . THR A 1 249 ? -7.27 -19.625 -4.027 1 91.69 249 THR A CA 1
ATOM 1952 C C . THR A 1 249 ? -6.312 -18.594 -3.42 1 91.69 249 THR A C 1
ATOM 1954 O O . THR A 1 249 ? -5.703 -17.812 -4.145 1 91.69 249 THR A O 1
ATOM 1957 N N . GLN A 1 250 ? -6.141 -18.594 -2.127 1 93.25 250 GLN A N 1
ATOM 1958 C CA . GLN A 1 250 ? -5.316 -17.609 -1.44 1 93.25 250 GLN A CA 1
ATOM 1959 C C . GLN A 1 250 ? -3.832 -17.906 -1.607 1 93.25 250 GLN A C 1
ATOM 1961 O O . GLN A 1 250 ? -2.988 -17.031 -1.424 1 93.25 250 GLN A O 1
ATOM 1966 N N . VAL A 1 251 ? -3.51 -19.109 -2.021 1 94.25 251 VAL A N 1
ATOM 1967 C CA . VAL A 1 251 ? -2.117 -19.469 -2.277 1 94.25 251 VAL A CA 1
ATOM 1968 C C . VAL A 1 251 ? -1.796 -19.281 -3.758 1 94.25 251 VAL A C 1
ATOM 1970 O O . VAL A 1 251 ? -0.832 -18.594 -4.105 1 94.25 251 VAL A O 1
ATOM 1973 N N . PHE A 1 252 ? -2.633 -19.75 -4.613 1 93.69 252 PHE A N 1
ATOM 1974 C CA . PHE A 1 252 ? -2.32 -19.859 -6.035 1 93.69 252 PHE A CA 1
ATOM 1975 C C . PHE A 1 252 ? -2.443 -18.516 -6.727 1 93.69 252 PHE A C 1
ATOM 1977 O O . PHE A 1 252 ? -1.73 -18.234 -7.695 1 93.69 252 PHE A O 1
ATOM 1984 N N . GLN A 1 253 ? -3.346 -17.672 -6.289 1 91.69 253 GLN A N 1
ATOM 1985 C CA . GLN A 1 253 ? -3.555 -16.391 -6.957 1 91.69 253 GLN A CA 1
ATOM 1986 C C . GLN A 1 253 ? -2.293 -15.539 -6.914 1 91.69 253 GLN A C 1
ATOM 1988 O O . GLN A 1 253 ? -1.998 -14.812 -7.867 1 91.69 253 GLN A O 1
ATOM 1993 N N . ARG A 1 254 ? -1.568 -15.617 -5.875 1 95.69 254 ARG A N 1
ATOM 1994 C CA . ARG A 1 254 ? -0.361 -14.805 -5.738 1 95.69 254 ARG A CA 1
ATOM 1995 C C . ARG A 1 254 ? 0.822 -15.469 -6.438 1 95.69 254 ARG A C 1
ATOM 1997 O O . ARG A 1 254 ? 1.761 -14.781 -6.855 1 95.69 254 ARG A O 1
ATOM 2004 N N . ALA A 1 255 ? 0.776 -16.766 -6.684 1 95.44 255 ALA A N 1
ATOM 2005 C CA . ALA A 1 255 ? 1.866 -17.469 -7.352 1 95.44 255 ALA A CA 1
ATOM 2006 C C . ALA A 1 255 ? 2.012 -17 -8.797 1 95.44 255 ALA A C 1
ATOM 2008 O O . ALA A 1 255 ? 3.105 -17.047 -9.367 1 95.44 255 ALA A O 1
ATOM 2009 N N . VAL A 1 256 ? 0.94 -16.469 -9.359 1 95.81 256 VAL A N 1
ATOM 2010 C CA . VAL A 1 256 ? 0.959 -16.109 -10.773 1 95.81 256 VAL A CA 1
ATOM 2011 C C . VAL A 1 256 ? 0.982 -14.594 -10.938 1 95.81 256 VAL A C 1
ATOM 2013 O O . VAL A 1 256 ? 0.745 -14.078 -12.031 1 95.81 256 VAL A O 1
ATOM 2016 N N . SER A 1 257 ? 1.094 -13.852 -9.852 1 97.75 257 SER A N 1
ATOM 2017 C CA . SER A 1 257 ? 1.104 -12.398 -9.984 1 97.75 257 SER A CA 1
ATOM 2018 C C . SER A 1 257 ? 2.348 -11.797 -9.336 1 97.75 257 SER A C 1
ATOM 2020 O O . SER A 1 257 ? 2.867 -10.781 -9.805 1 97.75 257 SER A O 1
ATOM 2022 N N . THR A 1 258 ? 2.898 -12.414 -8.32 1 98.38 258 THR A N 1
ATOM 2023 C CA . THR A 1 258 ? 3.922 -11.836 -7.453 1 98.38 258 THR A CA 1
ATOM 2024 C C . THR A 1 258 ? 5.242 -11.68 -8.203 1 98.38 258 THR A C 1
ATOM 2026 O O . THR A 1 258 ? 6.004 -10.75 -7.941 1 98.38 258 THR A O 1
ATOM 2029 N N . ALA A 1 259 ? 5.508 -12.578 -9.172 1 98.75 259 ALA A N 1
ATOM 2030 C CA . ALA A 1 259 ? 6.723 -12.453 -9.969 1 98.75 259 ALA A CA 1
ATOM 2031 C C . ALA A 1 259 ? 6.789 -11.102 -10.672 1 98.75 259 ALA A C 1
ATOM 2033 O O . ALA A 1 259 ? 7.875 -10.578 -10.922 1 98.75 259 ALA A O 1
ATOM 2034 N N . CYS A 1 260 ? 5.629 -10.5 -10.977 1 98.88 260 CYS A N 1
ATOM 2035 C CA . CYS A 1 260 ? 5.574 -9.203 -11.648 1 98.88 260 CYS A CA 1
ATOM 2036 C C . CYS A 1 260 ? 6.184 -8.109 -10.773 1 98.88 260 CYS A C 1
ATOM 2038 O O . CYS A 1 260 ? 6.832 -7.195 -11.281 1 98.88 260 CYS A O 1
ATOM 2040 N N . ILE A 1 261 ? 5.949 -8.188 -9.461 1 98.94 261 ILE A N 1
ATOM 2041 C CA . ILE A 1 261 ? 6.5 -7.191 -8.547 1 98.94 261 ILE A CA 1
ATOM 2042 C C . ILE A 1 261 ? 8.023 -7.258 -8.578 1 98.94 261 ILE A C 1
ATOM 2044 O O . ILE A 1 261 ? 8.695 -6.23 -8.703 1 98.94 261 ILE A O 1
ATOM 2048 N N . GLY A 1 262 ? 8.594 -8.477 -8.469 1 98.88 262 GLY A N 1
ATOM 2049 C CA . GLY A 1 262 ? 10.039 -8.648 -8.531 1 98.88 262 GLY A CA 1
ATOM 2050 C C . GLY A 1 262 ? 10.633 -8.219 -9.859 1 98.88 262 GLY A C 1
ATOM 2051 O O . GLY A 1 262 ? 11.727 -7.652 -9.898 1 98.88 262 GLY A O 1
ATOM 2052 N N . ALA A 1 263 ? 9.938 -8.562 -10.93 1 98.94 263 ALA A N 1
ATOM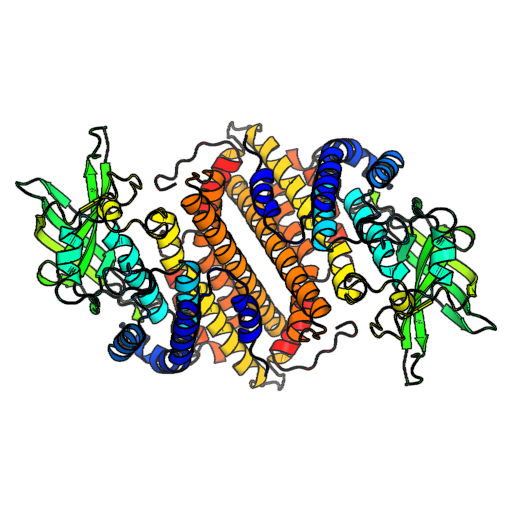 2053 C CA . ALA A 1 263 ? 10.391 -8.148 -12.25 1 98.94 263 ALA A CA 1
ATOM 2054 C C . ALA A 1 263 ? 10.438 -6.625 -12.367 1 98.94 263 ALA A C 1
ATOM 2056 O O . ALA A 1 263 ? 11.367 -6.07 -12.961 1 98.94 263 ALA A O 1
ATOM 2057 N N . LEU A 1 264 ? 9.406 -5.961 -11.82 1 98.94 264 LEU A N 1
ATOM 2058 C CA . LEU A 1 264 ? 9.422 -4.504 -11.797 1 98.94 264 LEU A CA 1
ATOM 2059 C C . LEU A 1 264 ? 10.625 -3.984 -11.023 1 98.94 264 LEU A C 1
ATOM 2061 O O . LEU A 1 264 ? 11.273 -3.02 -11.445 1 98.94 264 LEU A O 1
ATOM 2065 N N . ASP A 1 265 ? 10.953 -4.617 -9.898 1 98.88 265 ASP A N 1
ATOM 2066 C CA . ASP A 1 265 ? 12.148 -4.246 -9.148 1 98.88 265 ASP A CA 1
ATOM 2067 C C . ASP A 1 265 ? 13.398 -4.387 -10.016 1 98.88 265 ASP A C 1
ATOM 2069 O O . ASP A 1 265 ? 14.289 -3.531 -9.977 1 98.88 265 ASP A O 1
ATOM 2073 N N . GLY A 1 266 ? 13.461 -5.52 -10.75 1 98.75 266 GLY A N 1
ATOM 2074 C CA . GLY A 1 266 ? 14.57 -5.691 -11.664 1 98.75 266 GLY A CA 1
ATOM 2075 C C . GLY A 1 266 ? 14.664 -4.59 -12.703 1 98.75 266 GLY A C 1
ATOM 2076 O O . GLY A 1 266 ? 15.75 -4.094 -13 1 98.75 266 GLY A O 1
ATOM 2077 N N . ALA A 1 267 ? 13.539 -4.207 -13.273 1 98.81 267 ALA A N 1
ATOM 2078 C CA . ALA A 1 267 ? 13.492 -3.133 -14.258 1 98.81 267 ALA A CA 1
ATOM 2079 C C . ALA A 1 267 ? 13.938 -1.808 -13.656 1 98.81 267 ALA A C 1
ATOM 2081 O O . ALA A 1 267 ? 14.664 -1.04 -14.289 1 98.81 267 ALA A O 1
ATOM 2082 N N . ILE A 1 268 ? 13.477 -1.499 -12.438 1 98.75 268 ILE A N 1
ATOM 2083 C CA . ILE A 1 268 ? 13.859 -0.285 -11.727 1 98.75 268 ILE A CA 1
ATOM 2084 C C . ILE A 1 268 ? 15.383 -0.236 -11.562 1 98.75 268 ILE A C 1
ATOM 2086 O O . ILE A 1 268 ? 16 0.787 -11.852 1 98.75 268 ILE A O 1
ATOM 2090 N N . ASN A 1 269 ? 15.961 -1.356 -11.125 1 98.06 269 ASN A N 1
ATOM 2091 C CA . ASN A 1 269 ? 17.406 -1.423 -10.93 1 98.06 269 ASN A CA 1
ATOM 2092 C C . ASN A 1 269 ? 18.156 -1.188 -12.234 1 98.06 269 ASN A C 1
ATOM 2094 O O . ASN A 1 269 ? 19.125 -0.438 -12.266 1 98.06 269 ASN A O 1
ATOM 2098 N N . GLU A 1 270 ? 17.703 -1.874 -13.258 1 97.06 270 GLU A N 1
ATOM 2099 C CA . GLU A 1 270 ? 18.312 -1.684 -14.57 1 97.06 270 GLU A CA 1
ATOM 2100 C C . GLU A 1 270 ? 18.203 -0.232 -15.031 1 97.06 270 GLU A C 1
ATOM 2102 O O . GLU A 1 270 ? 19.141 0.323 -15.594 1 97.06 270 GLU A O 1
ATOM 2107 N N . PHE A 1 271 ? 17.078 0.344 -14.852 1 97.75 271 PHE A N 1
ATOM 2108 C CA . PHE A 1 271 ? 16.812 1.712 -15.281 1 97.75 271 PHE A CA 1
ATOM 2109 C C . PHE A 1 271 ? 17.719 2.693 -14.547 1 97.75 271 PHE A C 1
ATOM 2111 O O . PHE A 1 271 ? 18.25 3.621 -15.156 1 97.75 271 PHE A O 1
ATOM 2118 N N . LYS A 1 272 ? 17.781 2.582 -13.203 1 97 272 LYS A N 1
ATOM 2119 C CA . LYS A 1 272 ? 18.656 3.445 -12.406 1 97 272 LYS A CA 1
ATOM 2120 C C . LYS A 1 272 ? 20.094 3.41 -12.93 1 97 272 LYS A C 1
ATOM 2122 O O . LYS A 1 272 ? 20.734 4.453 -13.055 1 97 272 LYS A O 1
ATOM 2127 N N . GLN A 1 273 ? 20.562 2.197 -13.234 1 93.5 273 GLN A N 1
ATOM 2128 C CA . GLN A 1 273 ? 21.922 2.037 -13.758 1 93.5 273 GLN A CA 1
ATOM 2129 C C . GLN A 1 273 ? 22.078 2.725 -15.109 1 93.5 273 GLN A C 1
ATOM 2131 O O . GLN A 1 273 ? 23.047 3.436 -15.352 1 93.5 273 GLN A O 1
ATOM 2136 N N . ARG A 1 274 ? 21.156 2.578 -15.953 1 91.31 274 ARG A N 1
ATOM 2137 C CA . ARG A 1 274 ? 21.203 3.133 -17.312 1 91.31 274 ARG A CA 1
ATOM 2138 C C . ARG A 1 274 ? 21.109 4.652 -17.281 1 91.31 274 ARG A C 1
ATOM 2140 O O . ARG A 1 274 ? 21.828 5.34 -18 1 91.31 274 ARG A O 1
ATOM 2147 N N . ALA A 1 275 ? 20.172 5.133 -16.531 1 90.31 275 ALA A N 1
ATOM 2148 C CA . ALA A 1 275 ? 19.875 6.566 -16.516 1 90.31 275 ALA A CA 1
ATOM 2149 C C . ALA A 1 275 ? 21.047 7.352 -15.922 1 90.31 275 ALA A C 1
ATOM 2151 O O . ALA A 1 275 ? 21.297 8.492 -16.328 1 90.31 275 ALA A O 1
ATOM 2152 N N . SER A 1 276 ? 21.719 6.766 -15.023 1 84.44 276 SER A N 1
ATOM 2153 C CA . SER A 1 276 ? 22.859 7.445 -14.406 1 84.44 276 SER A CA 1
ATOM 2154 C C . SER A 1 276 ? 24.031 7.543 -15.367 1 84.44 276 SER A C 1
ATOM 2156 O O . SER A 1 276 ? 24.859 8.445 -15.25 1 84.44 276 SER A O 1
ATOM 2158 N N . MET A 1 277 ? 24.062 6.699 -16.359 1 82.31 277 MET A N 1
ATOM 2159 C CA . MET A 1 277 ? 25.203 6.629 -17.266 1 82.31 277 MET A CA 1
ATOM 2160 C C . MET A 1 277 ? 24.875 7.277 -18.609 1 82.31 277 MET A C 1
ATOM 2162 O O . MET A 1 277 ? 25.781 7.746 -19.312 1 82.31 277 MET A O 1
ATOM 2166 N N . HIS A 1 278 ? 23.672 7.336 -18.875 1 79.5 278 HIS A N 1
ATOM 2167 C CA . HIS A 1 278 ? 23.266 7.695 -20.234 1 79.5 278 HIS A CA 1
ATOM 2168 C C . HIS A 1 278 ? 23.219 9.211 -20.422 1 79.5 278 HIS A C 1
ATOM 2170 O O . HIS A 1 278 ? 22.656 9.922 -19.594 1 79.5 278 HIS A O 1
ATOM 2176 N N . VAL A 1 279 ? 23.891 9.703 -21.391 1 76.44 279 VAL A N 1
ATOM 2177 C CA . VAL A 1 279 ? 23.859 11.094 -21.844 1 76.44 279 VAL A CA 1
ATOM 2178 C C . VAL A 1 279 ? 23.219 11.172 -23.219 1 76.44 279 VAL A C 1
ATOM 2180 O O . VAL A 1 279 ? 23.641 10.477 -24.156 1 76.44 279 VAL A O 1
ATOM 2183 N N . GLY A 1 280 ? 22.125 11.906 -23.234 1 68.94 280 GLY A N 1
ATOM 2184 C CA . GLY A 1 280 ? 21.422 12.031 -24.5 1 68.94 280 GLY A CA 1
ATOM 2185 C C . GLY A 1 280 ? 22.25 12.703 -25.578 1 68.94 280 GLY A C 1
ATOM 2186 O O . GLY A 1 280 ? 23.328 13.242 -25.297 1 68.94 280 GLY A O 1
ATOM 2187 N N . LYS A 1 281 ? 21.766 12.648 -26.828 1 68.19 281 LYS A N 1
ATOM 2188 C CA . LYS A 1 281 ? 22.438 13.18 -28.016 1 68.19 281 LYS A CA 1
ATOM 2189 C C . LYS A 1 281 ? 22.703 14.672 -27.875 1 68.19 281 LYS A C 1
ATOM 2191 O O . LYS A 1 281 ? 23.672 15.195 -28.422 1 68.19 281 LYS A O 1
ATOM 2196 N N . HIS A 1 282 ? 21.781 15.242 -27.109 1 72.62 282 HIS A N 1
ATOM 2197 C CA . HIS A 1 282 ? 21.938 16.688 -26.969 1 72.62 282 HIS A CA 1
ATOM 2198 C C . HIS A 1 282 ? 22.672 17.047 -25.688 1 72.62 282 HIS A C 1
ATOM 2200 O O . HIS A 1 282 ? 22.625 18.188 -25.234 1 72.62 282 HIS A O 1
ATOM 2206 N N . GLY A 1 283 ? 23.219 16.047 -25 1 74.44 283 GLY A N 1
ATOM 2207 C CA . GLY A 1 283 ? 24.109 16.297 -23.875 1 74.44 283 GLY A CA 1
ATOM 2208 C C . GLY A 1 283 ? 23.406 16.219 -22.547 1 74.44 283 GLY A C 1
ATOM 2209 O O . GLY A 1 283 ? 24.047 16.219 -21.484 1 74.44 283 GLY A O 1
ATOM 2210 N N . SER A 1 284 ? 22.125 16.141 -22.578 1 79.56 284 SER A N 1
ATOM 2211 C CA . SER A 1 284 ? 21.391 16.094 -21.312 1 79.56 284 SER A CA 1
ATOM 2212 C C . SER A 1 284 ? 21.359 14.672 -20.75 1 79.56 284 SER A C 1
ATOM 2214 O O . SER A 1 284 ? 21.188 13.703 -21.5 1 79.56 284 SER A O 1
ATOM 2216 N N . LYS A 1 285 ? 21.672 14.617 -19.5 1 86.25 285 LYS A N 1
ATOM 2217 C CA . LYS A 1 285 ? 21.625 13.32 -18.828 1 86.25 285 LYS A CA 1
ATOM 2218 C C . LYS A 1 285 ? 20.188 12.875 -18.578 1 86.25 285 LYS A C 1
ATOM 2220 O O . LYS A 1 285 ? 19.328 13.688 -18.219 1 86.25 285 LYS A O 1
ATOM 2225 N N . THR A 1 286 ? 19.922 11.562 -18.844 1 88.75 286 THR A N 1
ATOM 2226 C CA . THR A 1 286 ? 18.609 11 -18.562 1 88.75 286 THR A CA 1
ATOM 2227 C C . THR A 1 286 ? 18.188 11.273 -17.109 1 88.75 286 THR A C 1
ATOM 2229 O O . THR A 1 286 ? 17.016 11.484 -16.828 1 88.75 286 THR A O 1
ATOM 2232 N N . ALA A 1 287 ? 19.141 11.352 -16.266 1 91.31 287 ALA A N 1
ATOM 2233 C CA . ALA A 1 287 ? 18.891 11.578 -14.844 1 91.31 287 ALA A CA 1
ATOM 2234 C C . ALA A 1 287 ? 18.266 12.953 -14.609 1 91.31 287 ALA A C 1
ATOM 2236 O O . ALA A 1 287 ? 17.547 13.156 -13.633 1 91.31 287 ALA A O 1
ATOM 2237 N N . GLU A 1 288 ? 18.469 13.883 -15.516 1 92.81 288 GLU A N 1
ATOM 2238 C CA . GLU A 1 288 ? 17.984 15.25 -15.367 1 92.81 288 GLU A CA 1
ATOM 2239 C C . GLU A 1 288 ? 16.594 15.406 -15.977 1 92.81 288 GLU A C 1
ATOM 2241 O O . GLU A 1 288 ? 15.922 16.422 -15.766 1 92.81 288 GLU A O 1
ATOM 2246 N N . ASP A 1 289 ? 16.172 14.414 -16.781 1 93.25 289 ASP A N 1
ATOM 2247 C CA . ASP A 1 289 ? 14.852 14.453 -17.406 1 93.25 289 ASP A CA 1
ATOM 2248 C C . ASP A 1 289 ? 13.75 14.242 -16.375 1 93.25 289 ASP A C 1
ATOM 2250 O O . ASP A 1 289 ? 13.68 13.188 -15.734 1 93.25 289 ASP A O 1
ATOM 2254 N N . PRO A 1 290 ? 12.789 15.219 -16.234 1 94.25 290 PRO A N 1
ATOM 2255 C CA . PRO A 1 290 ? 11.711 15.094 -15.25 1 94.25 290 PRO A CA 1
ATOM 2256 C C . PRO A 1 290 ? 10.852 13.852 -15.477 1 94.25 290 PRO A C 1
ATOM 2258 O O . PRO A 1 290 ? 10.352 13.266 -14.516 1 94.25 290 PRO A O 1
ATOM 2261 N N . ASN A 1 291 ? 10.68 13.469 -16.688 1 93.88 291 ASN A N 1
ATOM 2262 C CA . ASN A 1 291 ? 9.883 12.273 -16.969 1 93.88 291 ASN A CA 1
ATOM 2263 C C . ASN A 1 291 ? 10.555 11.016 -16.438 1 93.88 291 ASN A C 1
ATOM 2265 O O . ASN A 1 291 ? 9.883 10.102 -15.953 1 93.88 291 ASN A O 1
ATOM 2269 N N . ALA A 1 292 ? 11.883 10.945 -16.609 1 96.06 292 ALA A N 1
ATOM 2270 C CA . ALA A 1 292 ? 12.641 9.82 -16.062 1 96.06 292 ALA A CA 1
ATOM 2271 C C . ALA A 1 292 ? 12.578 9.789 -14.547 1 96.06 292 ALA A C 1
ATOM 2273 O O . ALA A 1 292 ? 12.406 8.727 -13.945 1 96.06 292 ALA A O 1
ATOM 2274 N N . GLN A 1 293 ? 12.719 11 -13.922 1 97.06 293 GLN A N 1
ATOM 2275 C CA . GLN A 1 293 ? 12.664 11.125 -12.469 1 97.06 293 GLN A CA 1
ATOM 2276 C C . GLN A 1 293 ? 11.297 10.68 -11.938 1 97.06 293 GLN A C 1
ATOM 2278 O O . GLN A 1 293 ? 11.227 9.938 -10.961 1 97.06 293 GLN A O 1
ATOM 2283 N N . PHE A 1 294 ? 10.266 11.039 -12.648 1 97.31 294 PHE A N 1
ATOM 2284 C CA . PHE A 1 294 ? 8.914 10.664 -12.266 1 97.31 294 PHE A CA 1
ATOM 2285 C C . PHE A 1 294 ? 8.695 9.164 -12.43 1 97.31 294 PHE A C 1
ATOM 2287 O O . PHE A 1 294 ? 8.133 8.508 -11.555 1 97.31 294 PHE A O 1
ATOM 2294 N N . ALA A 1 295 ? 9.141 8.625 -13.555 1 97.69 295 ALA A N 1
ATOM 2295 C CA . ALA A 1 295 ? 8.906 7.223 -13.883 1 97.69 295 ALA A CA 1
ATOM 2296 C C . ALA A 1 295 ? 9.539 6.301 -12.844 1 97.69 295 ALA A C 1
ATOM 2298 O O . ALA A 1 295 ? 8.914 5.34 -12.391 1 97.69 295 ALA A O 1
ATOM 2299 N N . VAL A 1 296 ? 10.766 6.598 -12.438 1 98.44 296 VAL A N 1
ATOM 2300 C CA . VAL A 1 296 ? 11.477 5.711 -11.523 1 98.44 296 VAL A CA 1
ATOM 2301 C C . VAL A 1 296 ? 10.828 5.77 -10.141 1 98.44 296 VAL A C 1
ATOM 2303 O O . VAL A 1 296 ? 10.617 4.73 -9.508 1 98.44 296 VAL A O 1
ATOM 2306 N N . THR A 1 297 ? 10.43 6.953 -9.648 1 98.69 297 THR A N 1
ATOM 2307 C CA . THR A 1 297 ? 9.82 7.082 -8.328 1 98.69 297 THR A CA 1
ATOM 2308 C C . THR A 1 297 ? 8.438 6.445 -8.305 1 98.69 297 THR A C 1
ATOM 2310 O O . THR A 1 297 ? 8.078 5.762 -7.348 1 98.69 297 THR A O 1
ATOM 2313 N N . ALA A 1 298 ? 7.68 6.672 -9.391 1 98.44 298 ALA A N 1
ATOM 2314 C CA . ALA A 1 298 ? 6.352 6.066 -9.469 1 98.44 298 ALA A CA 1
ATOM 2315 C C . ALA A 1 298 ? 6.441 4.543 -9.422 1 98.44 298 ALA A C 1
ATOM 2317 O O . ALA A 1 298 ? 5.641 3.891 -8.742 1 98.44 298 ALA A O 1
ATOM 2318 N N . ALA A 1 299 ? 7.395 3.982 -10.156 1 98.75 299 ALA A N 1
ATOM 2319 C CA . ALA A 1 299 ? 7.605 2.535 -10.156 1 98.75 299 ALA A CA 1
ATOM 2320 C C . ALA A 1 299 ? 8 2.041 -8.766 1 98.75 299 ALA A C 1
ATOM 2322 O O . ALA A 1 299 ? 7.477 1.032 -8.289 1 98.75 299 ALA A O 1
ATOM 2323 N N . MET A 1 300 ? 8.898 2.771 -8.117 1 98.69 300 MET A N 1
ATOM 2324 C CA . MET A 1 300 ? 9.383 2.381 -6.797 1 98.69 300 MET A CA 1
ATOM 2325 C C . MET A 1 300 ? 8.266 2.461 -5.762 1 98.69 300 MET A C 1
ATOM 2327 O O . MET A 1 300 ? 8.125 1.574 -4.918 1 98.69 300 MET A O 1
ATOM 2331 N N . MET A 1 301 ? 7.43 3.51 -5.789 1 98.56 301 MET A N 1
ATOM 2332 C CA . MET A 1 301 ? 6.305 3.648 -4.871 1 98.56 301 MET A CA 1
ATOM 2333 C C . MET A 1 301 ? 5.293 2.525 -5.07 1 98.56 301 MET A C 1
ATOM 2335 O O . MET A 1 301 ? 4.766 1.978 -4.102 1 98.56 301 MET A O 1
ATOM 2339 N N . THR A 1 302 ? 5.078 2.156 -6.348 1 98.44 302 THR A N 1
ATOM 2340 C CA . THR A 1 302 ? 4.121 1.098 -6.648 1 98.44 302 THR A CA 1
ATOM 2341 C C . THR A 1 302 ? 4.633 -0.251 -6.156 1 98.44 302 THR A C 1
ATOM 2343 O O . THR A 1 302 ? 3.891 -1.015 -5.535 1 98.44 302 THR A O 1
ATOM 2346 N N . SER A 1 303 ? 5.887 -0.583 -6.441 1 98.62 303 SER A N 1
ATOM 2347 C CA . SER A 1 303 ? 6.48 -1.821 -5.945 1 98.62 303 SER A CA 1
ATOM 2348 C C . SER A 1 303 ? 6.387 -1.907 -4.426 1 98.62 303 SER A C 1
ATOM 2350 O O . SER A 1 303 ? 6.02 -2.949 -3.881 1 98.62 303 SER A O 1
ATOM 2352 N N . ASP A 1 304 ? 6.684 -0.824 -3.779 1 98.06 304 ASP A N 1
ATOM 2353 C CA . ASP A 1 304 ? 6.617 -0.731 -2.324 1 98.06 304 ASP A CA 1
ATOM 2354 C C . ASP A 1 304 ? 5.207 -1.023 -1.82 1 98.06 304 ASP A C 1
ATOM 2356 O O . ASP A 1 304 ? 5.02 -1.853 -0.927 1 98.06 304 ASP A O 1
ATOM 2360 N N . GLN A 1 305 ? 4.223 -0.393 -2.404 1 98.12 305 GLN A N 1
ATOM 2361 C CA . GLN A 1 305 ? 2.824 -0.541 -2.014 1 98.12 305 GLN A CA 1
ATOM 2362 C C . GLN A 1 305 ? 2.34 -1.971 -2.238 1 98.12 305 GLN A C 1
ATOM 2364 O O . GLN A 1 305 ? 1.643 -2.535 -1.393 1 98.12 305 GLN A O 1
ATOM 2369 N N . LEU A 1 306 ? 2.664 -2.527 -3.355 1 98.62 306 LEU A N 1
ATOM 2370 C CA . LEU A 1 306 ? 2.213 -3.873 -3.689 1 98.62 306 LEU A CA 1
ATOM 2371 C C . LEU A 1 306 ? 2.783 -4.895 -2.713 1 98.62 306 LEU A C 1
ATOM 2373 O O . LEU A 1 306 ? 2.096 -5.848 -2.33 1 98.62 306 LEU A O 1
ATOM 2377 N N . LYS A 1 307 ? 4.027 -4.715 -2.297 1 98.44 307 LYS A N 1
ATOM 2378 C CA . LYS A 1 307 ? 4.645 -5.605 -1.317 1 98.44 307 LYS A CA 1
ATOM 2379 C C . LYS A 1 307 ? 3.951 -5.496 0.037 1 98.44 307 LYS A C 1
ATOM 2381 O O . LYS A 1 307 ? 3.67 -6.512 0.68 1 98.44 307 LYS A O 1
ATOM 2386 N N . LEU A 1 308 ? 3.621 -4.242 0.446 1 97.94 308 LEU A N 1
ATOM 2387 C CA . LEU A 1 308 ? 2.936 -4.035 1.717 1 97.94 308 LEU A CA 1
ATOM 2388 C C . LEU A 1 308 ? 1.579 -4.73 1.723 1 97.94 308 LEU A C 1
ATOM 2390 O O . LEU A 1 308 ? 1.209 -5.371 2.711 1 97.94 308 LEU A O 1
ATOM 2394 N N . VAL A 1 309 ? 0.863 -4.637 0.643 1 98.38 309 VAL A N 1
ATOM 2395 C CA . VAL A 1 309 ? -0.458 -5.246 0.537 1 98.38 309 VAL A CA 1
ATOM 2396 C C . VAL A 1 309 ? -0.333 -6.766 0.617 1 98.38 309 VAL A C 1
ATOM 2398 O O . VAL A 1 309 ? -1.091 -7.422 1.337 1 98.38 309 VAL A O 1
ATOM 2401 N N . MET A 1 310 ? 0.624 -7.289 -0.14 1 97.81 310 MET A N 1
ATOM 2402 C CA . MET A 1 310 ? 0.828 -8.734 -0.142 1 97.81 310 MET A CA 1
ATOM 2403 C C . MET A 1 310 ? 1.149 -9.242 1.26 1 97.81 310 MET A C 1
ATOM 2405 O O . MET A 1 310 ? 0.543 -10.203 1.73 1 97.81 310 MET A O 1
ATOM 2409 N N . LEU A 1 311 ? 2.061 -8.609 1.931 1 96.62 311 LEU A N 1
ATOM 2410 C CA . LEU A 1 311 ? 2.479 -9.031 3.266 1 96.62 311 LEU A CA 1
ATOM 2411 C C . LEU A 1 311 ? 1.329 -8.906 4.258 1 96.62 311 LEU A C 1
ATOM 2413 O O . LEU A 1 311 ? 1.101 -9.812 5.066 1 96.62 311 LEU A O 1
ATOM 2417 N N . ARG A 1 312 ? 0.586 -7.812 4.184 1 97 312 ARG A N 1
ATOM 2418 C CA . ARG A 1 312 ? -0.565 -7.629 5.062 1 97 312 ARG A CA 1
ATOM 2419 C C . ARG A 1 312 ? -1.631 -8.688 4.793 1 97 312 ARG A C 1
ATOM 2421 O O . ARG A 1 312 ? -2.219 -9.234 5.73 1 97 312 ARG A O 1
ATOM 2428 N N . ASN A 1 313 ? -1.948 -8.961 3.551 1 97.62 313 ASN A N 1
ATOM 2429 C CA . ASN A 1 313 ? -2.947 -9.969 3.203 1 97.62 313 ASN A CA 1
ATOM 2430 C C . ASN A 1 313 ? -2.605 -11.328 3.797 1 97.62 313 ASN A C 1
ATOM 2432 O O . ASN A 1 313 ? -3.463 -11.984 4.391 1 97.62 313 ASN A O 1
ATOM 2436 N N . TYR A 1 314 ? -1.37 -11.734 3.695 1 97.31 314 TYR A N 1
ATOM 2437 C CA . TYR A 1 314 ? -0.998 -13.062 4.184 1 97.31 314 TYR A CA 1
ATOM 2438 C C . TYR A 1 314 ? -0.929 -13.078 5.707 1 97.31 314 TYR A C 1
ATOM 2440 O O . TYR A 1 314 ? -1.159 -14.117 6.332 1 97.31 314 TYR A O 1
ATOM 2448 N N . GLN A 1 315 ? -0.592 -11.922 6.352 1 96 315 GLN A N 1
ATOM 2449 C CA . GLN A 1 315 ? -0.744 -11.875 7.801 1 96 315 GLN A CA 1
ATOM 2450 C C . GLN A 1 315 ? -2.178 -12.188 8.211 1 96 315 GLN A C 1
ATOM 2452 O O . GLN A 1 315 ? -2.404 -12.969 9.141 1 96 315 GLN A O 1
ATOM 2457 N N . ARG A 1 316 ? -3.123 -11.633 7.531 1 96.69 316 ARG A N 1
ATOM 2458 C CA . ARG A 1 316 ? -4.539 -11.859 7.809 1 96.69 316 ARG A CA 1
ATOM 2459 C C . ARG A 1 316 ? -4.922 -13.312 7.555 1 96.69 316 ARG A C 1
ATOM 2461 O O . ARG A 1 316 ? -5.648 -13.914 8.344 1 96.69 316 ARG A O 1
ATOM 2468 N N . ILE A 1 317 ? -4.434 -13.844 6.484 1 97.12 317 ILE A N 1
ATOM 2469 C CA . ILE A 1 317 ? -4.723 -15.227 6.133 1 97.12 317 ILE A CA 1
ATOM 2470 C C . ILE A 1 317 ? -4.18 -16.156 7.215 1 97.12 317 ILE A C 1
ATOM 2472 O O . ILE A 1 317 ? -4.898 -17.031 7.719 1 97.12 317 ILE A O 1
ATOM 2476 N N . VAL A 1 318 ? -2.955 -15.953 7.645 1 96.19 318 VAL A N 1
ATOM 2477 C CA . VAL A 1 318 ? -2.287 -16.781 8.648 1 96.19 318 VAL A CA 1
ATOM 2478 C C . VAL A 1 318 ? -3.002 -16.641 9.984 1 96.19 318 VAL A C 1
ATOM 2480 O O . VAL A 1 318 ? -3.256 -17.641 10.672 1 96.19 318 VAL A O 1
ATOM 2483 N N . ASP A 1 319 ? -3.365 -15.406 10.359 1 95.31 319 ASP A N 1
ATOM 2484 C CA . ASP A 1 319 ? -4.078 -15.18 11.609 1 95.31 319 ASP A CA 1
ATOM 2485 C C . ASP A 1 319 ? -5.41 -15.93 11.625 1 95.31 319 ASP A C 1
ATOM 2487 O O . ASP A 1 319 ? -5.77 -16.547 12.633 1 95.31 319 ASP A O 1
ATOM 2491 N N . CYS A 1 320 ? -6.137 -15.867 10.547 1 96.19 320 CYS A N 1
ATOM 2492 C CA . CYS A 1 320 ? -7.43 -16.531 10.461 1 96.19 320 CYS A CA 1
ATOM 2493 C C . CYS A 1 320 ? -7.277 -18.047 10.57 1 96.19 320 CYS A C 1
ATOM 2495 O O . CYS A 1 320 ? -8.016 -18.688 11.32 1 96.19 320 CYS A O 1
ATOM 2497 N N . VAL A 1 321 ? -6.316 -18.578 9.867 1 95.38 321 VAL A N 1
ATOM 2498 C CA . VAL A 1 321 ? -6.125 -20.016 9.852 1 95.38 321 VAL A CA 1
ATOM 2499 C C . VAL A 1 321 ? -5.672 -20.5 11.234 1 95.38 321 VAL A C 1
ATOM 2501 O O . VAL A 1 321 ? -6.172 -21.5 11.75 1 95.38 321 VAL A O 1
ATOM 2504 N N . LYS A 1 322 ? -4.77 -19.781 11.859 1 95.06 322 LYS A N 1
ATOM 2505 C CA . LYS A 1 322 ? -4.242 -20.156 13.164 1 95.06 322 LYS A CA 1
ATOM 2506 C C . LYS A 1 322 ? -5.309 -20.031 14.25 1 95.06 322 LYS A C 1
ATOM 2508 O O . LYS A 1 322 ? -5.297 -20.781 15.227 1 95.06 322 LYS A O 1
ATOM 2513 N N . SER A 1 323 ? -6.184 -19.156 14.055 1 95.38 323 SER A N 1
ATOM 2514 C CA . SER A 1 323 ? -7.227 -18.938 15.055 1 95.38 323 SER A CA 1
ATOM 2515 C C . SER A 1 323 ? -8.516 -19.656 14.664 1 95.38 323 SER A C 1
ATOM 2517 O O . SER A 1 323 ? -9.555 -19.469 15.289 1 95.38 323 SER A O 1
ATOM 2519 N N . ASN A 1 324 ? -8.523 -20.422 13.578 1 92.75 324 ASN A N 1
ATOM 2520 C CA . ASN A 1 324 ? -9.664 -21.172 13.07 1 92.75 324 ASN A CA 1
ATOM 2521 C C . ASN A 1 324 ? -10.852 -20.25 12.773 1 92.75 324 ASN A C 1
ATOM 2523 O O . ASN A 1 324 ? -11.984 -20.562 13.117 1 92.75 324 ASN A O 1
ATOM 2527 N N . GLN A 1 325 ? -10.555 -19.141 12.289 1 92.94 325 GLN A N 1
ATOM 2528 C CA . GLN A 1 325 ? -11.57 -18.172 11.875 1 92.94 325 GLN A CA 1
ATOM 2529 C C . GLN A 1 325 ? -11.734 -18.172 10.352 1 92.94 325 GLN A C 1
ATOM 2531 O O . GLN A 1 325 ? -10.75 -18.312 9.625 1 92.94 325 GLN A O 1
ATOM 2536 N N . VAL A 1 326 ? -12.961 -18.031 9.953 1 90.62 326 VAL A N 1
ATOM 2537 C CA . VAL A 1 326 ? -13.227 -17.891 8.531 1 90.62 326 VAL A CA 1
ATOM 2538 C C . VAL A 1 326 ? -13.164 -16.406 8.141 1 90.62 326 VAL A C 1
ATOM 2540 O O . VAL A 1 326 ? -13.867 -15.586 8.719 1 90.62 326 VAL A O 1
ATOM 2543 N N . MET A 1 327 ? -12.336 -16.109 7.281 1 93.75 327 MET A N 1
ATOM 2544 C CA . MET A 1 327 ? -12.227 -14.734 6.793 1 93.75 327 MET A CA 1
ATOM 2545 C C . MET A 1 327 ? -13.516 -14.297 6.105 1 93.75 327 MET A C 1
ATOM 2547 O O . MET A 1 327 ? -14.125 -15.07 5.363 1 93.75 327 MET A O 1
ATOM 2551 N N . ASP A 1 328 ? -13.891 -13.086 6.297 1 94.38 328 ASP A N 1
ATOM 2552 C CA . ASP A 1 328 ? -15.102 -12.547 5.688 1 94.38 328 ASP A CA 1
ATOM 2553 C C . ASP A 1 328 ? -15 -12.562 4.16 1 94.38 328 ASP A C 1
ATOM 2555 O O . ASP A 1 328 ? -13.938 -12.312 3.602 1 94.38 328 ASP A O 1
ATOM 2559 N N . VAL A 1 329 ? -16.125 -12.773 3.492 1 94.94 329 VAL A N 1
ATOM 2560 C CA . VAL A 1 329 ? -16.172 -12.875 2.037 1 94.94 329 VAL A CA 1
ATOM 2561 C C . VAL A 1 329 ? -15.68 -11.57 1.412 1 94.94 329 VAL A C 1
ATOM 2563 O O . VAL A 1 329 ? -14.977 -11.594 0.397 1 94.94 329 VAL A O 1
ATOM 2566 N N . GLU A 1 330 ? -16.016 -10.391 2.006 1 96.19 330 GLU A N 1
ATOM 2567 C CA . GLU A 1 330 ? -15.602 -9.094 1.489 1 96.19 330 GLU A CA 1
ATOM 2568 C C . GLU A 1 330 ? -14.086 -8.953 1.491 1 96.19 330 GLU A C 1
ATOM 2570 O O . GLU A 1 330 ? -13.5 -8.438 0.538 1 96.19 330 GLU A O 1
ATOM 2575 N N . GLU A 1 331 ? -13.492 -9.477 2.57 1 96.62 331 GLU A N 1
ATOM 2576 C CA . GLU A 1 331 ? -12.039 -9.406 2.676 1 96.62 331 GLU A CA 1
ATOM 2577 C C . GLU A 1 331 ? -11.367 -10.344 1.677 1 96.62 331 GLU A C 1
ATOM 2579 O O . GLU A 1 331 ? -10.359 -9.992 1.068 1 96.62 331 GLU A O 1
ATOM 2584 N N . ARG A 1 332 ? -11.93 -11.523 1.505 1 96.56 332 ARG A N 1
ATOM 2585 C CA . ARG A 1 332 ? -11.383 -12.477 0.544 1 96.56 332 ARG A CA 1
ATOM 2586 C C . ARG A 1 332 ? -11.461 -11.93 -0.876 1 96.56 332 ARG A C 1
ATOM 2588 O O . ARG A 1 332 ? -10.508 -12.055 -1.647 1 96.56 332 ARG A O 1
ATOM 2595 N N . LEU A 1 333 ? -12.617 -11.297 -1.175 1 97.5 333 LEU A N 1
ATOM 2596 C CA . LEU A 1 333 ? -12.797 -10.719 -2.502 1 97.5 333 LEU A CA 1
ATOM 2597 C C . LEU A 1 333 ? -11.844 -9.547 -2.717 1 97.5 333 LEU A C 1
ATOM 2599 O O . LEU A 1 333 ? -11.32 -9.359 -3.816 1 97.5 333 LEU A O 1
ATOM 2603 N N . LEU A 1 334 ? -11.633 -8.742 -1.689 1 98 334 LEU A N 1
ATOM 2604 C CA . LEU A 1 334 ? -10.695 -7.629 -1.79 1 98 334 LEU A CA 1
ATOM 2605 C C . LEU A 1 334 ? -9.289 -8.133 -2.08 1 98 334 LEU A C 1
ATOM 2607 O O . LEU A 1 334 ? -8.594 -7.586 -2.947 1 98 334 LEU A O 1
ATOM 2611 N N . GLN A 1 335 ? -8.852 -9.172 -1.338 1 97.5 335 GLN A N 1
ATOM 2612 C CA . GLN A 1 335 ? -7.52 -9.727 -1.532 1 97.5 335 GLN A CA 1
ATOM 2613 C C . GLN A 1 335 ? -7.363 -10.305 -2.936 1 97.5 335 GLN A C 1
ATOM 2615 O O . GLN A 1 335 ? -6.293 -10.203 -3.539 1 97.5 335 GLN A O 1
ATOM 2620 N N . ARG A 1 336 ? -8.438 -10.883 -3.436 1 97.06 336 ARG A N 1
ATOM 2621 C CA . ARG A 1 336 ? -8.438 -11.406 -4.797 1 97.06 336 ARG A CA 1
ATOM 2622 C C . ARG A 1 336 ? -8.258 -10.289 -5.816 1 97.06 336 ARG A C 1
ATOM 2624 O O . ARG A 1 336 ? -7.465 -10.406 -6.75 1 97.06 336 ARG A O 1
ATOM 2631 N N . ALA A 1 337 ? -9.008 -9.211 -5.656 1 97.88 337 ALA A N 1
ATOM 2632 C CA . ALA A 1 337 ? -8.898 -8.062 -6.547 1 97.88 337 ALA A CA 1
ATOM 2633 C C . ALA A 1 337 ? -7.496 -7.461 -6.492 1 97.88 337 ALA A C 1
ATOM 2635 O O . ALA A 1 337 ? -6.926 -7.102 -7.527 1 97.88 337 ALA A O 1
ATOM 2636 N N . GLN A 1 338 ? -6.957 -7.344 -5.289 1 98.38 338 GLN A N 1
ATOM 2637 C CA . GLN A 1 338 ? -5.625 -6.789 -5.09 1 98.38 338 GLN A CA 1
ATOM 2638 C C . GLN A 1 338 ? -4.562 -7.648 -5.762 1 98.38 338 GLN A C 1
ATOM 2640 O O . GLN A 1 338 ? -3.66 -7.129 -6.426 1 98.38 338 GLN A O 1
ATOM 2645 N N . ALA A 1 339 ? -4.652 -8.961 -5.621 1 97.94 339 ALA A N 1
ATOM 2646 C CA . ALA A 1 339 ? -3.697 -9.875 -6.242 1 97.94 339 ALA A CA 1
ATOM 2647 C C . ALA A 1 339 ? -3.795 -9.82 -7.766 1 97.94 339 ALA A C 1
ATOM 2649 O O . ALA A 1 339 ? -2.777 -9.773 -8.461 1 97.94 339 ALA A O 1
ATOM 2650 N N . ALA A 1 340 ? -5.031 -9.766 -8.266 1 97.88 340 ALA A N 1
ATOM 2651 C CA . ALA A 1 340 ? -5.277 -9.805 -9.703 1 97.88 340 ALA A CA 1
ATOM 2652 C C . ALA A 1 340 ? -4.809 -8.523 -10.383 1 97.88 340 ALA A C 1
ATOM 2654 O O . ALA A 1 340 ? -4.508 -8.523 -11.578 1 97.88 340 ALA A O 1
ATOM 2655 N N . SER A 1 341 ? -4.672 -7.469 -9.633 1 98.19 341 SER A N 1
ATOM 2656 C CA . SER A 1 341 ? -4.348 -6.164 -10.203 1 98.19 341 SER A CA 1
ATOM 2657 C C . SER A 1 341 ? -2.842 -5.973 -10.328 1 98.19 341 SER A C 1
ATOM 2659 O O . SER A 1 341 ? -2.383 -5.039 -10.984 1 98.19 341 SER A O 1
ATOM 2661 N N . VAL A 1 342 ? -2.035 -6.848 -9.758 1 98.69 342 VAL A N 1
ATOM 2662 C CA . VAL A 1 342 ? -0.591 -6.68 -9.633 1 98.69 342 VAL A CA 1
ATOM 2663 C C . VAL A 1 342 ? 0.036 -6.566 -11.023 1 98.69 342 VAL A C 1
ATOM 2665 O O . VAL A 1 342 ? 0.743 -5.598 -11.312 1 98.69 342 VAL A O 1
ATOM 2668 N N . PRO A 1 343 ? -0.237 -7.508 -11.977 1 98.69 343 PRO A N 1
ATOM 2669 C CA . PRO A 1 343 ? 0.421 -7.387 -13.281 1 98.69 343 PRO A CA 1
ATOM 2670 C C . PRO A 1 343 ? 0.037 -6.109 -14.023 1 98.69 343 PRO A C 1
ATOM 2672 O O . PRO A 1 343 ? 0.879 -5.5 -14.688 1 98.69 343 PRO A O 1
ATOM 2675 N N . LYS A 1 344 ? -1.229 -5.727 -13.93 1 98.19 344 LYS A N 1
ATOM 2676 C CA . LYS A 1 344 ? -1.679 -4.5 -14.578 1 98.19 344 LYS A CA 1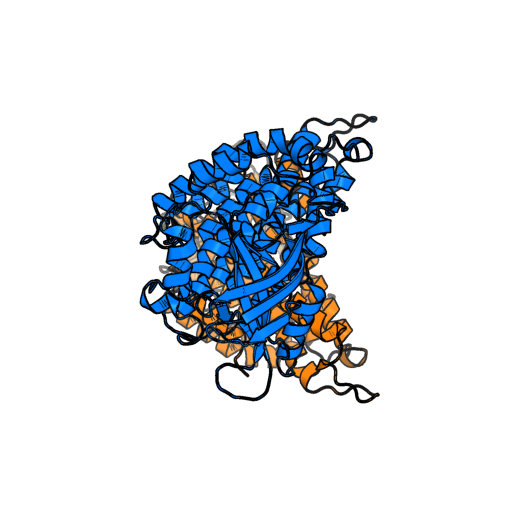
ATOM 2677 C C . LYS A 1 344 ? -0.897 -3.289 -14.07 1 98.19 344 LYS A C 1
ATOM 2679 O O . LYS A 1 344 ? -0.399 -2.49 -14.867 1 98.19 344 LYS A O 1
ATOM 2684 N N . LEU A 1 345 ? -0.794 -3.141 -12.766 1 98.31 345 LEU A N 1
ATOM 2685 C CA . LEU A 1 345 ? -0.099 -2.012 -12.156 1 98.31 345 LEU A CA 1
ATOM 2686 C C . LEU A 1 345 ? 1.388 -2.041 -12.5 1 98.31 345 LEU A C 1
ATOM 2688 O O . LEU A 1 345 ? 1.97 -1.014 -12.852 1 98.31 345 LEU A O 1
ATOM 2692 N N . CYS A 1 346 ? 2.021 -3.213 -12.383 1 98.81 346 CYS A N 1
ATOM 2693 C CA . CYS A 1 346 ? 3.424 -3.354 -12.758 1 98.81 346 CYS A CA 1
ATOM 2694 C C . CYS A 1 346 ? 3.633 -3.033 -14.234 1 98.81 346 CYS A C 1
ATOM 2696 O O . CYS A 1 346 ? 4.629 -2.41 -14.602 1 98.81 346 CYS A O 1
ATOM 2698 N N . GLY A 1 347 ? 2.686 -3.479 -15.086 1 98.69 347 GLY A N 1
ATOM 2699 C CA . GLY A 1 347 ? 2.762 -3.238 -16.516 1 98.69 347 GLY A CA 1
ATOM 2700 C C . GLY A 1 347 ? 2.775 -1.765 -16.875 1 98.69 347 GLY A C 1
ATOM 2701 O O . GLY A 1 347 ? 3.531 -1.339 -17.75 1 98.69 347 GLY A O 1
ATOM 2702 N N . GLU A 1 348 ? 1.963 -0.949 -16.219 1 98.12 348 GLU A N 1
ATOM 2703 C CA . GLU A 1 348 ? 1.909 0.493 -16.453 1 98.12 348 GLU A CA 1
ATOM 2704 C C . GLU A 1 348 ? 3.258 1.146 -16.156 1 98.12 348 GLU A C 1
ATOM 2706 O O . GLU A 1 348 ? 3.727 1.983 -16.938 1 98.12 348 GLU A O 1
ATOM 2711 N N . HIS A 1 349 ? 3.9 0.713 -15.094 1 98.62 349 HIS A N 1
ATOM 2712 C CA . HIS A 1 349 ? 5.113 1.397 -14.664 1 98.62 349 HIS A CA 1
ATOM 2713 C C . HIS A 1 349 ? 6.328 0.91 -15.438 1 98.62 349 HIS A C 1
ATOM 2715 O O . HIS A 1 349 ? 7.254 1.682 -15.703 1 98.62 349 HIS A O 1
ATOM 2721 N N . VAL A 1 350 ? 6.371 -0.38 -15.836 1 98.62 350 VAL A N 1
ATOM 2722 C CA . VAL A 1 350 ? 7.484 -0.828 -16.672 1 98.62 350 VAL A CA 1
ATOM 2723 C C . VAL A 1 350 ? 7.398 -0.173 -18.047 1 98.62 350 VAL A C 1
ATOM 2725 O O . VAL A 1 350 ? 8.422 0.135 -18.656 1 98.62 350 VAL A O 1
ATOM 2728 N N . ASP A 1 351 ? 6.172 0.092 -18.531 1 98.06 351 ASP A N 1
ATOM 2729 C CA . ASP A 1 351 ? 5.969 0.829 -19.781 1 98.06 351 ASP A CA 1
ATOM 2730 C C . ASP A 1 351 ? 6.59 2.223 -19.703 1 98.06 351 ASP A C 1
ATOM 2732 O O . ASP A 1 351 ? 7.285 2.65 -20.625 1 98.06 351 ASP A O 1
ATOM 2736 N N . ASP A 1 352 ? 6.344 2.91 -18.594 1 97.88 352 ASP A N 1
ATOM 2737 C CA . ASP A 1 352 ? 6.887 4.25 -18.391 1 97.88 352 ASP A CA 1
ATOM 2738 C C . ASP A 1 352 ? 8.414 4.219 -18.312 1 97.88 352 ASP A C 1
ATOM 2740 O O . ASP A 1 352 ? 9.086 5.109 -18.844 1 97.88 352 ASP A O 1
ATOM 2744 N N . LEU A 1 353 ? 8.969 3.223 -17.625 1 98 353 LEU A N 1
ATOM 2745 C CA . LEU A 1 353 ? 10.422 3.082 -17.547 1 98 353 LEU A CA 1
ATOM 2746 C C . LEU A 1 353 ? 11.023 2.846 -18.938 1 98 353 LEU A C 1
ATOM 2748 O O . LEU A 1 353 ? 12.031 3.459 -19.297 1 98 353 LEU A O 1
ATOM 2752 N N . LEU A 1 354 ? 10.359 1.925 -19.688 1 97.31 354 LEU A N 1
ATOM 2753 C CA . LEU A 1 354 ? 10.852 1.621 -21.031 1 97.31 354 LEU A CA 1
ATOM 2754 C C . LEU A 1 354 ? 10.812 2.859 -21.922 1 97.31 354 LEU A C 1
ATOM 2756 O O . LEU A 1 354 ? 11.766 3.143 -22.641 1 97.31 354 LEU A O 1
ATOM 2760 N N . LYS A 1 355 ? 9.727 3.609 -21.875 1 95.25 355 LYS A N 1
ATOM 2761 C CA . LYS A 1 355 ? 9.586 4.852 -22.625 1 95.25 355 LYS A CA 1
ATOM 2762 C C . LYS A 1 355 ? 10.688 5.844 -22.266 1 95.25 355 LYS A C 1
ATOM 2764 O O . LYS A 1 355 ? 11.242 6.512 -23.125 1 95.25 355 LYS A O 1
ATOM 2769 N N . ALA A 1 356 ? 10.992 5.883 -20.969 1 94.25 356 ALA A N 1
ATOM 2770 C CA . ALA A 1 356 ? 11.984 6.832 -20.484 1 94.25 356 ALA A CA 1
ATOM 2771 C C . ALA A 1 356 ? 13.391 6.441 -20.938 1 94.25 356 ALA A C 1
ATOM 2773 O O . ALA A 1 356 ? 14.32 7.246 -20.844 1 94.25 356 ALA A O 1
ATOM 2774 N N . CYS A 1 357 ? 13.594 5.219 -21.422 1 91.88 357 CYS A N 1
ATOM 2775 C CA . CYS A 1 357 ? 14.875 4.785 -21.969 1 91.88 357 CYS A CA 1
ATOM 2776 C C . CYS A 1 357 ? 15.062 5.324 -23.391 1 91.88 357 CYS A C 1
ATOM 2778 O O . CYS A 1 357 ? 16.125 5.172 -23.984 1 91.88 357 CYS A O 1
ATOM 2780 N N . ALA A 1 358 ? 14.016 5.918 -24 1 87.44 358 ALA A N 1
ATOM 2781 C CA . ALA A 1 358 ? 14.047 6.48 -25.344 1 87.44 358 ALA A CA 1
ATOM 2782 C C . ALA A 1 358 ? 14.305 5.398 -26.391 1 87.44 358 ALA A C 1
ATOM 2784 O O . ALA A 1 358 ? 14.125 4.207 -26.109 1 87.44 358 ALA A O 1
ATOM 2785 N N . ALA A 1 359 ? 14.648 5.773 -27.594 1 84.88 359 ALA A N 1
ATOM 2786 C CA . ALA A 1 359 ? 14.711 4.855 -28.734 1 84.88 359 ALA A CA 1
ATOM 2787 C C . ALA A 1 359 ? 15.727 3.742 -28.484 1 84.88 359 ALA A C 1
ATOM 2789 O O . ALA A 1 359 ? 15.508 2.598 -28.875 1 84.88 359 ALA A O 1
ATOM 2790 N N . SER A 1 360 ? 16.781 4.027 -27.797 1 82.06 360 SER A N 1
ATOM 2791 C CA . SER A 1 360 ? 17.828 3.041 -27.562 1 82.06 360 SER A CA 1
ATOM 2792 C C . SER A 1 360 ? 17.375 1.975 -26.578 1 82.06 360 SER A C 1
ATOM 2794 O O . SER A 1 360 ? 17.938 0.884 -26.516 1 82.06 360 SER A O 1
ATOM 2796 N N . GLY A 1 361 ? 16.344 2.352 -25.828 1 87.31 361 GLY A N 1
ATOM 2797 C CA . GLY A 1 361 ? 15.828 1.412 -24.844 1 87.31 361 GLY A CA 1
ATOM 2798 C C . GLY A 1 361 ? 15.039 0.274 -25.469 1 87.31 361 GLY A C 1
ATOM 2799 O O . GLY A 1 361 ? 14.797 -0.747 -24.812 1 87.31 361 GLY A O 1
ATOM 2800 N N . LEU A 1 362 ? 14.758 0.365 -26.75 1 90.62 362 LEU A N 1
ATOM 2801 C CA . LEU A 1 362 ? 13.852 -0.593 -27.375 1 90.62 362 LEU A CA 1
ATOM 2802 C C . LEU A 1 362 ? 14.633 -1.746 -28 1 90.62 362 LEU A C 1
ATOM 2804 O O . LEU A 1 362 ? 14.031 -2.699 -28.516 1 90.62 362 LEU A O 1
ATOM 2808 N N . TYR A 1 363 ? 15.953 -1.679 -27.906 1 92.19 363 TYR A N 1
ATOM 2809 C CA . TYR A 1 363 ? 16.75 -2.812 -28.359 1 92.19 363 TYR A CA 1
ATOM 2810 C C . TYR A 1 363 ? 16.547 -4.023 -27.453 1 92.19 363 TYR A C 1
ATOM 2812 O O . TYR A 1 363 ? 16.422 -3.887 -26.234 1 92.19 363 TYR A O 1
ATOM 2820 N N . ARG A 1 364 ? 16.578 -5.199 -27.969 1 92.31 364 ARG A N 1
ATOM 2821 C CA . ARG A 1 364 ? 16.328 -6.445 -27.25 1 92.31 364 ARG A CA 1
ATOM 2822 C C . ARG A 1 364 ? 17.453 -6.758 -26.281 1 92.31 364 ARG A C 1
ATOM 2824 O O . ARG A 1 364 ? 17.312 -7.625 -25.406 1 92.31 364 ARG A O 1
ATOM 2831 N N . SER A 1 365 ? 18.531 -6.07 -26.406 1 91.81 365 SER A N 1
ATOM 2832 C CA . SER A 1 365 ? 19.641 -6.227 -25.469 1 91.81 365 SER A CA 1
ATOM 2833 C C . SER A 1 365 ? 19.312 -5.57 -24.125 1 91.81 365 SER A C 1
ATOM 2835 O O . SER A 1 365 ? 19.969 -5.832 -23.125 1 91.81 365 SER A O 1
ATOM 2837 N N . ASN A 1 366 ? 18.312 -4.672 -24.141 1 93.75 366 ASN A N 1
ATOM 2838 C CA . ASN A 1 366 ? 17.844 -4.035 -22.922 1 93.75 366 ASN A CA 1
ATOM 2839 C C . ASN A 1 366 ? 16.953 -4.969 -22.109 1 93.75 366 ASN A C 1
ATOM 2841 O O . ASN A 1 366 ? 15.852 -5.309 -22.547 1 93.75 366 ASN A O 1
ATOM 2845 N N . PRO A 1 367 ? 17.375 -5.352 -20.922 1 97.06 367 PRO A N 1
ATOM 2846 C CA . PRO A 1 367 ? 16.562 -6.266 -20.109 1 97.06 367 PRO A CA 1
ATOM 2847 C C . PRO A 1 367 ? 15.164 -5.711 -19.812 1 97.06 367 PRO A C 1
ATOM 2849 O O . PRO A 1 367 ? 14.211 -6.477 -19.656 1 97.06 367 PRO A O 1
ATOM 2852 N N . ILE A 1 368 ? 15.039 -4.363 -19.75 1 98.12 368 ILE A N 1
ATOM 2853 C CA . ILE A 1 368 ? 13.75 -3.75 -19.438 1 98.12 368 ILE A CA 1
ATOM 2854 C C . ILE A 1 368 ? 12.742 -4.082 -20.547 1 98.12 368 ILE A C 1
ATOM 2856 O O . ILE A 1 368 ? 11.562 -4.277 -20.281 1 98.12 368 ILE A O 1
ATOM 2860 N N . GLU A 1 369 ? 13.25 -4.121 -21.766 1 97.94 369 GLU A N 1
ATOM 2861 C CA . GLU A 1 369 ? 12.406 -4.496 -22.891 1 97.94 369 GLU A CA 1
ATOM 2862 C C . GLU A 1 369 ? 11.82 -5.891 -22.703 1 97.94 369 GLU A C 1
ATOM 2864 O O . GLU A 1 369 ? 10.625 -6.102 -22.922 1 97.94 369 GLU A O 1
ATOM 2869 N N . ARG A 1 370 ? 12.562 -6.875 -22.312 1 98 370 ARG A N 1
ATOM 2870 C CA . ARG A 1 370 ? 12.094 -8.234 -22.047 1 98 370 ARG A CA 1
ATOM 2871 C C . ARG A 1 370 ? 11.117 -8.258 -20.875 1 98 370 ARG A C 1
ATOM 2873 O O . ARG A 1 370 ? 10.078 -8.914 -20.938 1 98 370 ARG A O 1
ATOM 2880 N N . ILE A 1 371 ? 11.492 -7.566 -19.797 1 98.75 371 ILE A N 1
ATOM 2881 C CA . ILE A 1 371 ? 10.656 -7.52 -18.609 1 98.75 371 ILE A CA 1
ATOM 2882 C C . ILE A 1 371 ? 9.289 -6.941 -18.969 1 98.75 371 ILE A C 1
ATOM 2884 O O . ILE A 1 371 ? 8.258 -7.422 -18.484 1 98.75 371 ILE A O 1
ATOM 2888 N N . PHE A 1 372 ? 9.297 -5.918 -19.828 1 98.62 372 PHE A N 1
ATOM 2889 C CA . PHE A 1 372 ? 8.055 -5.336 -20.328 1 98.62 372 PHE A CA 1
ATOM 2890 C C . PHE A 1 372 ? 7.172 -6.402 -20.969 1 98.62 372 PHE A C 1
ATOM 2892 O O . PHE A 1 372 ? 5.996 -6.523 -20.625 1 98.62 372 PHE A O 1
ATOM 2899 N N . ARG A 1 373 ? 7.703 -7.164 -21.828 1 98.38 373 ARG A N 1
ATOM 2900 C CA . ARG A 1 373 ? 6.934 -8.203 -22.5 1 98.38 373 ARG A CA 1
ATOM 2901 C C . ARG A 1 373 ? 6.484 -9.281 -21.516 1 98.38 373 ARG A C 1
ATOM 2903 O O . ARG A 1 373 ? 5.352 -9.758 -21.594 1 98.38 373 ARG A O 1
ATOM 2910 N N . ASP A 1 374 ? 7.328 -9.672 -20.594 1 98.75 374 ASP A N 1
ATOM 2911 C CA . ASP A 1 374 ? 7.012 -10.703 -19.625 1 98.75 374 ASP A CA 1
ATOM 2912 C C . ASP A 1 374 ? 5.836 -10.281 -18.734 1 98.75 374 ASP A C 1
ATOM 2914 O O . ASP A 1 374 ? 4.906 -11.062 -18.516 1 98.75 374 ASP A O 1
ATOM 2918 N N . ILE A 1 375 ? 5.848 -9.047 -18.234 1 98.81 375 ILE A N 1
ATOM 2919 C CA . ILE A 1 375 ? 4.781 -8.57 -17.375 1 98.81 375 ILE A CA 1
ATOM 2920 C C . ILE A 1 375 ? 3.469 -8.492 -18.141 1 98.81 375 ILE A C 1
ATOM 2922 O O . ILE A 1 375 ? 2.412 -8.867 -17.641 1 98.81 375 ILE A O 1
ATOM 2926 N N . HIS A 1 376 ? 3.533 -8.062 -19.375 1 98.38 376 HIS A N 1
ATOM 2927 C CA . HIS A 1 376 ? 2.322 -7.969 -20.188 1 98.38 376 HIS A CA 1
ATOM 2928 C C . HIS A 1 376 ? 1.758 -9.352 -20.5 1 98.38 376 HIS A C 1
ATOM 2930 O O . HIS A 1 376 ? 0.54 -9.523 -20.578 1 98.38 376 HIS A O 1
ATOM 2936 N N . GLN A 1 377 ? 2.65 -10.344 -20.688 1 98.31 377 GLN A N 1
ATOM 2937 C CA . GLN A 1 377 ? 2.193 -11.719 -20.875 1 98.31 377 GLN A CA 1
ATOM 2938 C C . GLN A 1 377 ? 1.46 -12.219 -19.625 1 98.31 377 GLN A C 1
ATOM 2940 O O . GLN A 1 377 ? 0.435 -12.891 -19.734 1 98.31 377 GLN A O 1
ATOM 2945 N N . ALA A 1 378 ? 1.958 -11.922 -18.453 1 98.12 378 ALA A N 1
ATOM 2946 C CA . ALA A 1 378 ? 1.378 -12.367 -17.188 1 98.12 378 ALA A CA 1
ATOM 2947 C C . ALA A 1 378 ? -0.048 -11.852 -17.031 1 98.12 378 ALA A C 1
ATOM 2949 O O . ALA A 1 378 ? -0.879 -12.484 -16.391 1 98.12 378 ALA A O 1
ATOM 2950 N N . ARG A 1 379 ? -0.384 -10.68 -17.625 1 96.44 379 ARG A N 1
ATOM 2951 C CA . ARG A 1 379 ? -1.715 -10.094 -17.531 1 96.44 379 ARG A CA 1
ATOM 2952 C C . ARG A 1 379 ? -2.754 -10.984 -18.203 1 96.44 379 ARG A C 1
ATOM 2954 O O . ARG A 1 379 ? -3.949 -10.867 -17.922 1 96.44 379 ARG A O 1
ATOM 2961 N N . GLY A 1 380 ? -2.291 -11.836 -19.109 1 95.12 380 GLY A N 1
ATOM 2962 C CA . GLY A 1 380 ? -3.189 -12.695 -19.859 1 95.12 380 GLY A CA 1
ATOM 2963 C C . GLY A 1 380 ? -3.703 -13.875 -19.062 1 95.12 380 GLY A C 1
ATOM 2964 O O . GLY A 1 380 ? -4.68 -14.523 -19.453 1 95.12 380 GLY A O 1
ATOM 2965 N N . HIS A 1 381 ? -3.043 -14.234 -17.938 1 95.81 381 HIS A N 1
ATOM 2966 C CA . HIS A 1 381 ? -3.533 -15.305 -17.078 1 95.81 381 HIS A CA 1
ATOM 2967 C C . HIS A 1 381 ? -4.895 -14.961 -16.484 1 95.81 381 HIS A C 1
ATOM 2969 O O . HIS A 1 381 ? -5.117 -13.828 -16.047 1 95.81 381 HIS A O 1
ATOM 2975 N N . ILE A 1 382 ? -5.805 -15.875 -16.422 1 92.69 382 ILE A N 1
ATOM 2976 C CA . ILE A 1 382 ? -7.191 -15.648 -16.031 1 92.69 382 ILE A CA 1
ATOM 2977 C C . ILE A 1 382 ? -7.242 -15.102 -14.609 1 92.69 382 ILE A C 1
ATOM 2979 O O . ILE A 1 382 ? -8.109 -14.289 -14.281 1 92.69 382 ILE A O 1
ATOM 2983 N N . ALA A 1 383 ? -6.34 -15.555 -13.734 1 94.19 383 ALA A N 1
ATOM 2984 C CA . ALA A 1 383 ? -6.316 -15.125 -12.336 1 94.19 383 ALA A CA 1
ATOM 2985 C C . ALA A 1 383 ? -5.84 -13.68 -12.219 1 94.19 383 ALA A C 1
ATOM 2987 O O . ALA A 1 383 ? -5.996 -13.055 -11.164 1 94.19 383 ALA A O 1
ATOM 2988 N N . ASN A 1 384 ? -5.289 -13.133 -13.289 1 97.31 384 ASN A N 1
ATOM 2989 C CA . ASN A 1 384 ? -4.715 -11.797 -13.266 1 97.31 384 ASN A CA 1
ATOM 2990 C C . ASN A 1 384 ? -5.625 -10.781 -13.961 1 97.31 384 ASN A C 1
ATOM 2992 O O . ASN A 1 384 ? -5.184 -9.688 -14.32 1 97.31 384 ASN A O 1
ATOM 2996 N N . ASN A 1 385 ? -6.91 -11.156 -14.219 1 95.81 385 ASN A N 1
ATOM 2997 C CA . ASN A 1 385 ? -7.883 -10.219 -14.758 1 95.81 385 ASN A CA 1
ATOM 2998 C C . ASN A 1 385 ? -8.352 -9.219 -13.695 1 95.81 385 ASN A C 1
ATOM 3000 O O . ASN A 1 385 ? -9.453 -9.359 -13.156 1 95.81 385 ASN A O 1
ATOM 3004 N N . GLY A 1 386 ? -7.625 -8.203 -13.5 1 95 386 GLY A N 1
ATOM 3005 C CA . GLY A 1 386 ? -7.875 -7.23 -12.445 1 95 386 GLY A CA 1
ATOM 3006 C C . GLY A 1 386 ? -9.25 -6.598 -12.539 1 95 386 GLY A C 1
ATOM 3007 O O . GLY A 1 386 ? -9.922 -6.418 -11.516 1 95 386 GLY A O 1
ATOM 3008 N N . ASP A 1 387 ? -9.742 -6.301 -13.703 1 94.94 387 ASP A N 1
ATOM 3009 C CA . ASP A 1 387 ? -11.031 -5.633 -13.883 1 94.94 387 ASP A CA 1
ATOM 3010 C C . ASP A 1 387 ? -12.18 -6.535 -13.445 1 94.94 387 ASP A C 1
ATOM 3012 O O . ASP A 1 387 ? -13.117 -6.082 -12.773 1 94.94 387 ASP A O 1
ATOM 3016 N N . ALA A 1 388 ? -12.117 -7.785 -13.805 1 94.94 388 ALA A N 1
ATOM 3017 C CA . ALA A 1 388 ? -13.172 -8.727 -13.453 1 94.94 388 ALA A CA 1
ATOM 3018 C C . ALA A 1 388 ? -13.273 -8.898 -11.938 1 94.94 388 ALA A C 1
ATOM 3020 O O . ALA A 1 388 ? -14.367 -8.898 -11.383 1 94.94 388 ALA A O 1
ATOM 3021 N N . TYR A 1 389 ? -12.156 -8.992 -11.289 1 96.56 389 TYR A N 1
ATOM 3022 C CA . TYR A 1 389 ? -12.188 -9.305 -9.867 1 96.56 389 TYR A CA 1
ATOM 3023 C C . TYR A 1 389 ? -12.438 -8.047 -9.047 1 96.56 389 TYR A C 1
ATOM 3025 O O . TYR A 1 389 ? -12.992 -8.117 -7.941 1 96.56 389 TYR A O 1
ATOM 3033 N N . MET A 1 390 ? -12.039 -6.883 -9.594 1 97.38 390 MET A N 1
ATOM 3034 C CA . MET A 1 390 ? -12.461 -5.637 -8.961 1 97.38 390 MET A CA 1
ATOM 3035 C C . MET A 1 390 ? -13.977 -5.477 -9.016 1 97.38 390 MET A C 1
ATOM 3037 O O . MET A 1 390 ? -14.594 -5.055 -8.039 1 97.38 390 MET A O 1
ATOM 3041 N N . ARG A 1 391 ? -14.578 -5.859 -10.125 1 96.69 391 ARG A N 1
ATOM 3042 C CA . ARG A 1 391 ? -16.031 -5.773 -10.258 1 96.69 391 ARG A CA 1
ATOM 3043 C C . ARG A 1 391 ? -16.719 -6.758 -9.32 1 96.69 391 ARG A C 1
ATOM 3045 O O . ARG A 1 391 ? -17.766 -6.441 -8.75 1 96.69 391 ARG A O 1
ATOM 3052 N N . ALA A 1 392 ? -16.125 -7.965 -9.219 1 96.88 392 ALA A N 1
ATOM 3053 C CA . ALA A 1 392 ? -16.688 -8.945 -8.305 1 96.88 392 ALA A CA 1
ATOM 3054 C C . ALA A 1 392 ? -16.734 -8.414 -6.875 1 96.88 392 ALA A C 1
ATOM 3056 O O . ALA A 1 392 ? -17.75 -8.531 -6.188 1 96.88 392 ALA A O 1
ATOM 3057 N N . HIS A 1 393 ? -15.664 -7.84 -6.418 1 98.06 393 HIS A N 1
ATOM 3058 C CA . HIS A 1 393 ? -15.625 -7.223 -5.094 1 98.06 393 HIS A CA 1
ATOM 3059 C C . HIS A 1 393 ? -16.594 -6.055 -5.004 1 98.06 393 HIS A C 1
ATOM 3061 O O . HIS A 1 393 ? -17.375 -5.961 -4.055 1 98.06 393 HIS A O 1
ATOM 3067 N N . GLY A 1 394 ? -16.562 -5.152 -6 1 97.94 394 GLY A N 1
ATOM 3068 C CA . GLY A 1 394 ? -17.438 -3.982 -6.012 1 97.94 394 GLY A CA 1
ATOM 3069 C C . GLY A 1 394 ? -18.906 -4.328 -5.969 1 97.94 394 GLY A C 1
ATOM 3070 O O . GLY A 1 394 ? -19.688 -3.643 -5.312 1 97.94 394 GLY A O 1
ATOM 3071 N N . SER A 1 395 ? -19.281 -5.418 -6.68 1 96.44 395 SER A N 1
ATOM 3072 C CA . SER A 1 395 ? -20.672 -5.863 -6.668 1 96.44 395 SER A CA 1
ATOM 3073 C C . SER A 1 395 ? -21.125 -6.184 -5.254 1 96.44 395 SER A C 1
ATOM 3075 O O . SER A 1 395 ? -22.219 -5.758 -4.84 1 96.44 395 SER A O 1
ATOM 3077 N N . VAL A 1 396 ? -20.328 -6.867 -4.539 1 96.94 396 VAL A N 1
ATOM 3078 C CA . VAL A 1 396 ? -20.688 -7.266 -3.182 1 96.94 396 VAL A CA 1
ATOM 3079 C C . VAL A 1 396 ? -20.688 -6.047 -2.266 1 96.94 396 VAL A C 1
ATOM 3081 O O . VAL A 1 396 ? -21.562 -5.906 -1.415 1 96.94 396 VAL A O 1
ATOM 3084 N N . MET A 1 397 ? -19.734 -5.121 -2.461 1 97 397 MET A N 1
ATOM 3085 C CA . MET A 1 397 ? -19.672 -3.914 -1.639 1 97 397 MET A CA 1
ATOM 3086 C C . MET A 1 397 ? -20.891 -3.029 -1.869 1 97 397 MET A C 1
ATOM 3088 O O . MET A 1 397 ? -21.281 -2.258 -0.99 1 97 397 MET A O 1
ATOM 3092 N N . LEU A 1 398 ? -21.469 -3.174 -3.061 1 96.56 398 LEU A N 1
ATOM 3093 C CA . LEU A 1 398 ? -22.641 -2.352 -3.389 1 96.56 398 LEU A CA 1
ATOM 3094 C C . LEU A 1 398 ? -23.938 -3.1 -3.096 1 96.56 398 LEU A C 1
ATOM 3096 O O . LEU A 1 398 ? -25.016 -2.648 -3.48 1 96.56 398 LEU A O 1
ATOM 3100 N N . GLY A 1 399 ? -23.844 -4.324 -2.465 1 93.75 399 GLY A N 1
ATOM 3101 C CA . GLY A 1 399 ? -25.031 -4.984 -1.915 1 93.75 399 GLY A CA 1
ATOM 3102 C C . GLY A 1 399 ? -25.484 -6.168 -2.744 1 93.75 399 GLY A C 1
ATOM 3103 O O . GLY A 1 399 ? -26.531 -6.762 -2.459 1 93.75 399 GLY A O 1
ATOM 3104 N N . LEU A 1 400 ? -24.766 -6.488 -3.785 1 94.31 400 LEU A N 1
ATOM 3105 C CA . LEU A 1 400 ? -25.125 -7.645 -4.598 1 94.31 400 LEU A CA 1
ATOM 3106 C C . LEU A 1 400 ? -24.5 -8.922 -4.035 1 94.31 400 LEU A C 1
ATOM 3108 O O . LEU A 1 400 ? -23.531 -8.859 -3.275 1 94.31 400 LEU A O 1
ATOM 3112 N N . PRO A 1 401 ? -25.047 -10.047 -4.32 1 94.06 401 PRO A N 1
ATOM 3113 C CA . PRO A 1 401 ? -24.5 -11.305 -3.812 1 94.06 401 PRO A CA 1
ATOM 3114 C C . PRO A 1 401 ? -23.172 -11.672 -4.457 1 94.06 401 PRO A C 1
ATOM 3116 O O . PRO A 1 401 ? -22.875 -11.242 -5.574 1 94.06 401 PRO A O 1
ATOM 3119 N N . ASN A 1 402 ? -22.391 -12.422 -3.768 1 94.5 402 ASN A N 1
ATOM 3120 C CA . ASN A 1 402 ? -21.141 -12.953 -4.301 1 94.5 402 ASN A CA 1
ATOM 3121 C C . ASN A 1 402 ? -21.391 -14.047 -5.332 1 94.5 402 ASN A C 1
ATOM 3123 O O . ASN A 1 402 ? -22.062 -15.047 -5.035 1 94.5 402 ASN A O 1
ATOM 3127 N N . LEU A 1 403 ? -20.797 -13.852 -6.512 1 87.75 403 LEU A N 1
ATOM 3128 C CA . LEU A 1 403 ? -21 -14.844 -7.566 1 87.75 403 LEU A CA 1
ATOM 3129 C C . LEU A 1 403 ? -19.688 -15.562 -7.895 1 87.75 403 LEU A C 1
ATOM 3131 O O . LEU A 1 403 ? -19.672 -16.438 -8.758 1 87.75 403 LEU A O 1
ATOM 3135 N N . ASP A 1 404 ? -18.625 -15.273 -7.215 1 84.88 404 ASP A N 1
ATOM 3136 C CA . ASP A 1 404 ? -17.344 -15.938 -7.445 1 84.88 404 ASP A CA 1
ATOM 3137 C C . ASP A 1 404 ? -17.328 -17.344 -6.844 1 84.88 404 ASP A C 1
ATOM 3139 O O . ASP A 1 404 ? -17.391 -17.5 -5.625 1 84.88 404 ASP A O 1
ATOM 3143 N N . PRO A 1 405 ? -17.141 -18.312 -7.66 1 77.81 405 PRO A N 1
ATOM 3144 C CA . PRO A 1 405 ? -17.25 -19.672 -7.16 1 77.81 405 PRO A CA 1
ATOM 3145 C C . PRO A 1 405 ? -16.047 -20.078 -6.301 1 77.81 405 PRO A C 1
ATOM 3147 O O . PRO A 1 405 ? -16.109 -21.094 -5.586 1 77.81 405 PRO A O 1
ATOM 3150 N N . PHE A 1 406 ? -15.016 -19.344 -6.414 1 79.81 406 PHE A N 1
ATOM 3151 C CA . PHE A 1 406 ? -13.812 -19.719 -5.676 1 79.81 406 PHE A CA 1
ATOM 3152 C C . PHE A 1 406 ? -13.734 -18.969 -4.348 1 79.81 406 PHE A C 1
ATOM 3154 O O . PHE A 1 406 ? -12.859 -19.234 -3.525 1 79.81 406 PHE A O 1
ATOM 3161 N N . ILE A 1 407 ? -14.664 -18 -4.227 1 86.5 407 ILE A N 1
ATOM 3162 C CA . ILE A 1 407 ? -14.688 -17.219 -2.988 1 86.5 407 ILE A CA 1
ATOM 3163 C C . ILE A 1 407 ? -16.031 -17.391 -2.297 1 86.5 407 ILE A C 1
ATOM 3165 O O . ILE A 1 407 ? -17.094 -17.219 -2.92 1 86.5 407 ILE A O 1
ATOM 3169 N N . MET B 1 1 ? -24.453 -6.145 7.555 1 21.91 1 MET B N 1
ATOM 3170 C CA . MET B 1 1 ? -23.672 -5.117 6.871 1 21.91 1 MET B CA 1
ATOM 3171 C C . MET B 1 1 ? -22.328 -4.898 7.566 1 21.91 1 MET B C 1
ATOM 3173 O O . MET B 1 1 ? -22.234 -4.133 8.523 1 21.91 1 MET B O 1
ATOM 3177 N N . SER B 1 2 ? -21.5 -5.945 7.672 1 28.7 2 SER B N 1
ATOM 3178 C CA . SER B 1 2 ? -20.266 -5.98 8.438 1 28.7 2 SER B CA 1
ATOM 3179 C C . SER B 1 2 ? -19.281 -4.906 7.965 1 28.7 2 SER B C 1
ATOM 3181 O O . SER B 1 2 ? -18.984 -4.812 6.773 1 28.7 2 SER B O 1
ATOM 3183 N N . ASN B 1 3 ? -19.266 -3.768 8.594 1 30.25 3 ASN B N 1
ATOM 3184 C CA . ASN B 1 3 ? -18.578 -2.49 8.391 1 30.25 3 ASN B CA 1
ATOM 3185 C C . ASN B 1 3 ? -17.094 -2.68 8.133 1 30.25 3 ASN B C 1
ATOM 3187 O O . ASN B 1 3 ? -16.438 -3.447 8.836 1 30.25 3 ASN B O 1
ATOM 3191 N N . HIS B 1 4 ? -16.688 -2.479 6.961 1 32.75 4 HIS B N 1
ATOM 3192 C CA . HIS B 1 4 ? -15.312 -2.355 6.484 1 32.75 4 HIS B CA 1
ATOM 3193 C C . HIS B 1 4 ? -14.406 -1.785 7.566 1 32.75 4 HIS B C 1
ATOM 3195 O O . HIS B 1 4 ? -13.18 -1.857 7.453 1 32.75 4 HIS B O 1
ATOM 3201 N N . SER B 1 5 ? -15.047 -1.025 8.406 1 34.62 5 SER B N 1
ATOM 3202 C CA . SER B 1 5 ? -14.336 -0.438 9.531 1 34.62 5 SER B CA 1
ATOM 3203 C C . SER B 1 5 ? -13.75 -1.518 10.438 1 34.62 5 SER B C 1
ATOM 3205 O O . SER B 1 5 ? -12.875 -1.239 11.258 1 34.62 5 SER B O 1
ATOM 3207 N N . GLU B 1 6 ? -14.312 -2.641 10.227 1 32.81 6 GLU B N 1
ATOM 3208 C CA . GLU B 1 6 ? -13.961 -3.709 11.156 1 32.81 6 GLU B CA 1
ATOM 3209 C C . GLU B 1 6 ? -12.641 -4.363 10.766 1 32.81 6 GLU B C 1
ATOM 3211 O O . GLU B 1 6 ? -11.922 -4.883 11.617 1 32.81 6 GLU B O 1
ATOM 3216 N N . VAL B 1 7 ? -12.422 -4.449 9.531 1 36.88 7 VAL B N 1
ATOM 3217 C CA . VAL B 1 7 ? -11.18 -5.117 9.141 1 36.88 7 VAL B CA 1
ATOM 3218 C C . VAL B 1 7 ? -9.984 -4.371 9.734 1 36.88 7 VAL B C 1
ATOM 3220 O O . VAL B 1 7 ? -9.039 -4.988 10.227 1 36.88 7 VAL B O 1
ATOM 3223 N N . ILE B 1 8 ? -10.141 -2.992 9.688 1 37.72 8 ILE B N 1
ATOM 3224 C CA . ILE B 1 8 ? -9.031 -2.238 10.258 1 37.72 8 ILE B CA 1
ATOM 3225 C C . ILE B 1 8 ? -8.953 -2.486 11.766 1 37.72 8 ILE B C 1
ATOM 3227 O O . ILE B 1 8 ? -7.898 -2.295 12.375 1 37.72 8 ILE B O 1
ATOM 3231 N N . ALA B 1 9 ? -10.086 -2.785 12.242 1 41.56 9 ALA B N 1
ATOM 3232 C CA . ALA B 1 9 ? -10.172 -2.85 13.695 1 41.56 9 ALA B CA 1
ATOM 3233 C C . ALA B 1 9 ? -9.445 -4.078 14.234 1 41.56 9 ALA B C 1
ATOM 3235 O O . ALA B 1 9 ? -8.781 -4.012 15.273 1 41.56 9 ALA B O 1
ATOM 3236 N N . ALA B 1 10 ? -9.68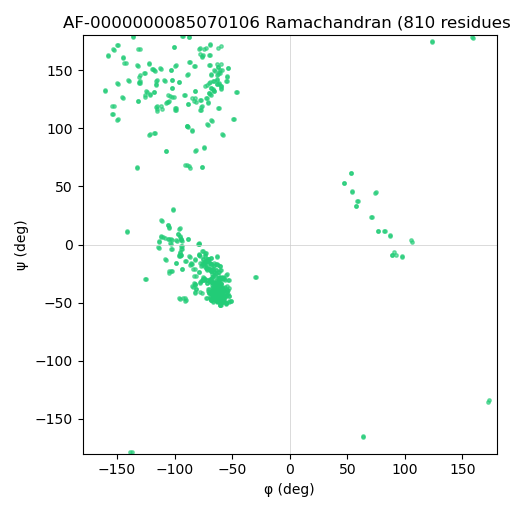 -5.176 13.617 1 40.53 10 ALA B N 1
ATOM 3237 C CA . ALA B 1 10 ? -9.078 -6.371 14.211 1 40.53 10 ALA B CA 1
ATOM 3238 C C . ALA B 1 10 ? -7.562 -6.254 14.266 1 40.53 10 ALA B C 1
ATOM 3240 O O . ALA B 1 10 ? -6.926 -6.789 15.18 1 40.53 10 ALA B O 1
ATOM 3241 N N . ASP B 1 11 ? -6.922 -5.445 13.281 1 44.03 11 ASP B N 1
ATOM 3242 C CA . ASP B 1 11 ? -5.473 -5.332 13.141 1 44.03 11 ASP B CA 1
ATOM 3243 C C . ASP B 1 11 ? -4.875 -4.477 14.25 1 44.03 11 ASP B C 1
ATOM 3245 O O . ASP B 1 11 ? -3.666 -4.52 14.492 1 44.03 11 ASP B O 1
ATOM 3249 N N . LEU B 1 12 ? -5.758 -3.748 14.938 1 46.25 12 LEU B N 1
ATOM 3250 C CA . LEU B 1 12 ? -5.281 -2.721 15.859 1 46.25 12 LEU B CA 1
ATOM 3251 C C . LEU B 1 12 ? -4.77 -3.346 17.156 1 46.25 12 LEU B C 1
ATOM 3253 O O . LEU B 1 12 ? -3.805 -2.855 17.75 1 46.25 12 LEU B O 1
ATOM 3257 N N . GLU B 1 13 ? -5.359 -4.41 17.484 1 46.03 13 GLU B N 1
ATOM 3258 C CA . GLU B 1 13 ? -5.117 -4.832 18.859 1 46.03 13 GLU B CA 1
ATOM 3259 C C . GLU B 1 13 ? -3.732 -5.453 19.016 1 46.03 13 GLU B C 1
ATOM 3261 O O . GLU B 1 13 ? -3.18 -5.484 20.125 1 46.03 13 GLU B O 1
ATOM 3266 N N . GLN B 1 14 ? -3.031 -5.609 17.797 1 58.25 14 GLN B N 1
ATOM 3267 C CA . GLN B 1 14 ? -1.806 -6.371 18 1 58.25 14 GLN B CA 1
ATOM 3268 C C . GLN B 1 14 ? -0.572 -5.5 17.797 1 58.25 14 GLN B C 1
ATOM 3270 O O . GLN B 1 14 ? 0.545 -5.906 18.125 1 58.25 14 GLN B O 1
ATOM 3275 N N . GLU B 1 15 ? -0.962 -4.223 17.641 1 75.56 15 GLU B N 1
ATOM 3276 C CA . GLU B 1 15 ? 0.219 -3.396 17.406 1 75.56 15 GLU B CA 1
ATOM 3277 C C . GLU B 1 15 ? 0.708 -2.752 18.703 1 75.56 15 GLU B C 1
ATOM 3279 O O . GLU B 1 15 ? -0.094 -2.271 19.5 1 75.56 15 GLU B O 1
ATOM 3284 N N . ASP B 1 16 ? 1.921 -2.65 18.984 1 82.12 16 ASP B N 1
ATOM 3285 C CA . ASP B 1 16 ? 2.555 -2.203 20.219 1 82.12 16 ASP B CA 1
ATOM 3286 C C . ASP B 1 16 ? 2.15 -0.769 20.547 1 82.12 16 ASP B C 1
ATOM 3288 O O . ASP B 1 16 ? 2.115 -0.387 21.719 1 82.12 16 ASP B O 1
ATOM 3292 N N . TYR B 1 17 ? 1.713 0.001 19.547 1 92.31 17 TYR B N 1
ATOM 3293 C CA . TYR B 1 17 ? 1.41 1.401 19.812 1 92.31 17 TYR B CA 1
ATOM 3294 C C . TYR B 1 17 ? -0.068 1.588 20.125 1 92.31 17 TYR B C 1
ATOM 3296 O O . TYR B 1 17 ? -0.486 2.666 20.562 1 92.31 17 TYR B O 1
ATOM 3304 N N . MET B 1 18 ? -0.831 0.549 20.047 1 93.88 18 MET B N 1
ATOM 3305 C CA . MET B 1 18 ? -2.26 0.596 20.344 1 93.88 18 MET B CA 1
ATOM 3306 C C . MET B 1 18 ? -2.52 0.297 21.812 1 93.88 18 MET B C 1
ATOM 3308 O O . MET B 1 18 ? -3.156 -0.705 22.141 1 93.88 18 MET B O 1
ATOM 3312 N N . THR B 1 19 ? -2.127 1.179 22.688 1 94.75 19 THR B N 1
ATOM 3313 C CA . THR B 1 19 ? -2.34 1.068 24.125 1 94.75 19 THR B CA 1
ATOM 3314 C C . THR B 1 19 ? -3.82 1.224 24.453 1 94.75 19 THR B C 1
ATOM 3316 O O . THR B 1 19 ? -4.629 1.559 23.594 1 94.75 19 THR B O 1
ATOM 3319 N N . VAL B 1 20 ? -4.148 0.988 25.688 1 95 20 VAL B N 1
ATOM 3320 C CA . VAL B 1 20 ? -5.52 1.153 26.156 1 95 20 VAL B CA 1
ATOM 3321 C C . VAL B 1 20 ? -5.965 2.598 25.953 1 95 20 VAL B C 1
ATOM 3323 O O . VAL B 1 20 ? -7.09 2.85 25.516 1 95 20 VAL B O 1
ATOM 3326 N N . ASP B 1 21 ? -5.082 3.566 26.25 1 95.25 21 ASP B N 1
ATOM 3327 C CA . ASP B 1 21 ? -5.383 4.984 26.062 1 95.25 21 ASP B CA 1
ATOM 3328 C C . ASP B 1 21 ? -5.609 5.301 24.578 1 95.25 21 ASP B C 1
ATOM 3330 O O . ASP B 1 21 ? -6.531 6.047 24.234 1 95.25 21 ASP B O 1
ATOM 3334 N N . ALA B 1 22 ? -4.738 4.758 23.734 1 97.56 22 ALA B N 1
ATOM 3335 C CA . ALA B 1 22 ? -4.867 4.965 22.297 1 97.56 22 ALA B CA 1
ATOM 3336 C C . ALA B 1 22 ? -6.215 4.457 21.781 1 97.56 22 ALA B C 1
ATOM 3338 O O . ALA B 1 22 ? -6.898 5.145 21.031 1 97.56 22 ALA B O 1
ATOM 3339 N N . GLN B 1 23 ? -6.562 3.258 22.234 1 97.25 23 GLN B N 1
ATOM 3340 C CA . GLN B 1 23 ? -7.82 2.654 21.812 1 97.25 23 GLN B CA 1
ATOM 3341 C C . GLN B 1 23 ? -9.016 3.482 22.281 1 97.25 23 GLN B C 1
ATOM 3343 O O . GLN B 1 23 ? -9.992 3.65 21.547 1 97.25 23 GLN B O 1
ATOM 3348 N N . ALA B 1 24 ? -8.961 3.971 23.5 1 97.69 24 ALA B N 1
ATOM 3349 C CA . ALA B 1 24 ? -10.039 4.793 24.047 1 97.69 24 ALA B CA 1
ATOM 3350 C C . ALA B 1 24 ? -10.227 6.07 23.234 1 97.69 24 ALA B C 1
ATOM 3352 O O . ALA B 1 24 ? -11.352 6.477 22.953 1 97.69 24 ALA B O 1
ATOM 3353 N N . LEU B 1 25 ? -9.141 6.727 22.875 1 98.38 25 LEU B N 1
ATOM 3354 C CA . LEU B 1 25 ? -9.203 7.953 22.078 1 98.38 25 LEU B CA 1
ATOM 3355 C C . LEU B 1 25 ? -9.758 7.68 20.688 1 98.38 25 LEU B C 1
ATOM 3357 O O . LEU B 1 25 ? -10.508 8.5 20.156 1 98.38 25 LEU B O 1
ATOM 3361 N N . ILE B 1 26 ? -9.375 6.555 20.125 1 98.38 26 ILE B N 1
ATOM 3362 C CA . ILE B 1 26 ? -9.875 6.164 18.797 1 98.38 26 ILE B CA 1
ATOM 3363 C C . ILE B 1 26 ? -11.383 5.938 18.875 1 98.38 26 ILE B C 1
ATOM 3365 O O . ILE B 1 26 ? -12.125 6.332 17.969 1 98.38 26 ILE B O 1
ATOM 3369 N N . GLU B 1 27 ? -11.859 5.336 19.953 1 98.38 27 GLU B N 1
ATOM 3370 C CA . GLU B 1 27 ? -13.289 5.125 20.141 1 98.38 27 GLU B CA 1
ATOM 3371 C C . GLU B 1 27 ? -14.031 6.449 20.281 1 98.38 27 GLU B C 1
ATOM 3373 O O . GLU B 1 27 ? -15.133 6.609 19.75 1 98.38 27 GLU B O 1
ATOM 3378 N N . LEU B 1 28 ? -13.461 7.309 21.016 1 98.62 28 LEU B N 1
ATOM 3379 C CA . LEU B 1 28 ? -14.062 8.625 21.203 1 98.62 28 LEU B CA 1
ATOM 3380 C C . LEU B 1 28 ? -14.133 9.367 19.859 1 98.62 28 LEU B C 1
ATOM 3382 O O . LEU B 1 28 ? -15.141 10.016 19.562 1 98.62 28 LEU B O 1
ATOM 3386 N N . ALA B 1 29 ? -13.07 9.336 19.047 1 98.88 29 ALA B N 1
ATOM 3387 C CA . ALA B 1 29 ? -13.078 9.938 17.703 1 98.88 29 ALA B CA 1
ATOM 3388 C C . ALA B 1 29 ? -14.172 9.32 16.844 1 98.88 29 ALA B C 1
ATOM 3390 O O . ALA B 1 29 ? -14.891 10.039 16.141 1 98.88 29 ALA B O 1
ATOM 3391 N N . THR B 1 30 ? -14.25 8.008 16.891 1 98.75 30 THR B N 1
ATOM 3392 C CA . THR B 1 30 ? -15.242 7.289 16.109 1 98.75 30 THR B CA 1
ATOM 3393 C C . THR B 1 30 ? -16.656 7.738 16.484 1 98.75 30 THR B C 1
ATOM 3395 O O . THR B 1 30 ? -17.5 7.902 15.609 1 98.75 30 THR B O 1
ATOM 3398 N N . ALA B 1 31 ? -16.891 7.949 17.734 1 98.56 31 ALA B N 1
ATOM 3399 C CA . ALA B 1 31 ? -18.203 8.336 18.234 1 98.56 31 ALA B CA 1
ATOM 3400 C C . ALA B 1 31 ? -18.594 9.727 17.75 1 98.56 31 ALA B C 1
ATOM 3402 O O . ALA B 1 31 ? -19.766 10.07 17.719 1 98.56 31 ALA B O 1
ATOM 3403 N N . LEU B 1 32 ? -17.656 10.547 17.359 1 98.75 32 LEU B N 1
ATOM 3404 C CA . LEU B 1 32 ? -17.922 11.922 16.938 1 98.75 32 LEU B CA 1
ATOM 3405 C C . LEU B 1 32 ? -18.312 11.977 15.461 1 98.75 32 LEU B C 1
ATOM 3407 O O . LEU B 1 32 ? -18.844 12.984 14.992 1 98.75 32 LEU B O 1
ATOM 3411 N N . VAL B 1 33 ? -18.047 10.938 14.68 1 98.75 33 VAL B N 1
ATOM 3412 C CA . VAL B 1 33 ? -18.109 10.961 13.227 1 98.75 33 VAL B CA 1
ATOM 3413 C C . VAL B 1 33 ? -19.531 11.312 12.781 1 98.75 33 VAL B C 1
ATOM 3415 O O . VAL B 1 33 ? -19.734 12.203 11.945 1 98.75 33 VAL B O 1
ATOM 3418 N N . PRO B 1 34 ? -20.609 10.68 13.352 1 98.44 34 PRO B N 1
ATOM 3419 C CA . PRO B 1 34 ? -21.969 11.016 12.891 1 98.44 34 PRO B CA 1
ATOM 3420 C C . PRO B 1 34 ? -22.328 12.477 13.164 1 98.44 34 PRO B C 1
ATOM 3422 O O . PRO B 1 34 ? -22.984 13.117 12.336 1 98.44 34 PRO B O 1
ATOM 3425 N N . LYS B 1 35 ? -21.875 13.016 14.281 1 98.44 35 LYS B N 1
ATOM 3426 C CA . LYS B 1 35 ? -22.156 14.406 14.617 1 98.44 35 LYS B CA 1
ATOM 3427 C C . LYS B 1 35 ? -21.438 15.359 13.656 1 98.44 35 LYS B C 1
ATOM 3429 O O . LYS B 1 35 ? -22.016 16.359 13.227 1 98.44 35 LYS B O 1
ATOM 3434 N N . LEU B 1 36 ? -20.219 15.07 13.352 1 98.81 36 LEU B N 1
ATOM 3435 C CA . LEU B 1 36 ? -19.453 15.891 12.422 1 98.81 36 LEU B CA 1
ATOM 3436 C C . LEU B 1 36 ? -20.078 15.844 11.023 1 98.81 36 LEU B C 1
ATOM 3438 O O . LEU B 1 36 ? -20.125 16.859 10.328 1 98.81 36 LEU B O 1
ATOM 3442 N N . ALA B 1 37 ? -20.516 14.641 10.641 1 98.5 37 ALA B N 1
ATOM 3443 C CA . ALA B 1 37 ? -21.156 14.484 9.336 1 98.5 37 ALA B CA 1
ATOM 3444 C C . ALA B 1 37 ? -22.422 15.328 9.242 1 98.5 37 ALA B C 1
ATOM 3446 O O . ALA B 1 37 ? -22.672 15.961 8.211 1 98.5 37 ALA B O 1
ATOM 3447 N N . GLU B 1 38 ? -23.172 15.312 10.297 1 98 38 GLU B N 1
ATOM 3448 C CA . GLU B 1 38 ? -24.406 16.078 10.344 1 98 38 GLU B CA 1
ATOM 3449 C C . GLU B 1 38 ? -24.141 17.578 10.211 1 98 38 GLU B C 1
ATOM 3451 O O . GLU B 1 38 ? -24.922 18.312 9.617 1 98 38 GLU B O 1
ATOM 3456 N N . ARG B 1 39 ? -23.047 18.047 10.695 1 98.5 39 ARG B N 1
ATOM 3457 C CA . ARG B 1 39 ? -22.734 19.484 10.758 1 98.5 39 ARG B CA 1
ATOM 3458 C C . ARG B 1 39 ? -21.906 19.906 9.555 1 98.5 39 ARG B C 1
ATOM 3460 O O . ARG B 1 39 ? -21.641 21.094 9.359 1 98.5 39 ARG B O 1
ATOM 3467 N N . ALA B 1 40 ? -21.469 18.984 8.719 1 98.44 40 ALA B N 1
ATOM 3468 C CA . ALA B 1 40 ? -20.469 19.234 7.688 1 98.44 40 ALA B CA 1
ATOM 3469 C C . ALA B 1 40 ? -20.953 20.281 6.695 1 98.44 40 ALA B C 1
ATOM 3471 O O . ALA B 1 40 ? -20.203 21.188 6.316 1 98.44 40 ALA B O 1
ATOM 3472 N N . LYS B 1 41 ? -22.188 20.141 6.266 1 97.5 41 LYS B N 1
ATOM 3473 C CA . LYS B 1 41 ? -22.734 21.109 5.324 1 97.5 41 LYS B CA 1
ATOM 3474 C C . LYS B 1 41 ? -22.734 22.516 5.914 1 97.5 41 LYS B C 1
ATOM 3476 O O . LYS B 1 41 ? -22.312 23.469 5.25 1 97.5 41 LYS B O 1
ATOM 3481 N N . GLN B 1 42 ? -23.188 22.625 7.121 1 98.19 42 GLN B N 1
ATOM 3482 C CA . GLN B 1 42 ? -23.219 23.938 7.77 1 98.19 42 GLN B CA 1
ATOM 3483 C C . GLN B 1 42 ? -21.812 24.484 8 1 98.19 42 GLN B C 1
ATOM 3485 O O . GLN B 1 42 ? -21.578 25.688 7.922 1 98.19 42 GLN B O 1
ATOM 3490 N N . THR B 1 43 ? -20.859 23.594 8.375 1 98.56 43 THR B N 1
ATOM 3491 C CA . THR B 1 43 ? -19.453 23.984 8.516 1 98.56 43 THR B CA 1
ATOM 3492 C C . THR B 1 43 ? -18.953 24.641 7.242 1 98.56 43 THR B C 1
ATOM 3494 O O . THR B 1 43 ? -18.25 25.656 7.305 1 98.56 43 THR B O 1
ATOM 3497 N N . GLU B 1 44 ? -19.297 24.094 6.086 1 97.81 44 GLU B N 1
ATOM 3498 C CA . GLU B 1 44 ? -18.891 24.672 4.809 1 97.81 44 GLU B CA 1
ATOM 3499 C C . GLU B 1 44 ? -19.562 26.031 4.59 1 97.81 44 GLU B C 1
ATOM 3501 O O . GLU B 1 44 ? -18.906 27 4.188 1 97.81 44 GLU B O 1
ATOM 3506 N N . LEU B 1 45 ? -20.828 26.125 4.836 1 97.31 45 LEU B N 1
ATOM 3507 C CA . LEU B 1 45 ? -21.578 27.344 4.617 1 97.31 45 LEU B CA 1
ATOM 3508 C C . LEU B 1 45 ? -21.062 28.469 5.512 1 97.31 45 LEU B C 1
ATOM 3510 O O . LEU B 1 45 ? -20.969 29.625 5.082 1 97.31 45 LEU B O 1
ATOM 3514 N N . ASP B 1 46 ? -20.688 28.109 6.723 1 97.94 46 ASP B N 1
ATOM 3515 C CA . ASP B 1 46 ? -20.219 29.078 7.699 1 97.94 46 ASP B CA 1
ATOM 3516 C C . ASP B 1 46 ? -18.766 29.484 7.426 1 97.94 46 ASP B C 1
ATOM 3518 O O . ASP B 1 46 ? -18.312 30.531 7.898 1 97.94 46 ASP B O 1
ATOM 3522 N N . GLY B 1 47 ? -18.031 28.625 6.754 1 98.06 47 GLY B N 1
ATOM 3523 C CA . GLY B 1 47 ? -16.609 28.844 6.555 1 98.06 47 GLY B CA 1
ATOM 3524 C C . GLY B 1 47 ? -15.789 28.672 7.82 1 98.06 47 GLY B C 1
ATOM 3525 O O . GLY B 1 47 ? -14.727 29.281 7.969 1 98.06 47 GLY B O 1
ATOM 3526 N N . LYS B 1 48 ? -16.344 27.938 8.695 1 98.38 48 LYS B N 1
ATOM 3527 C CA . LYS B 1 48 ? -15.734 27.734 10 1 98.38 48 LYS B CA 1
ATOM 3528 C C . LYS B 1 48 ? -16.297 26.484 10.68 1 98.38 48 LYS B C 1
ATOM 3530 O O . LYS B 1 48 ? -17.5 26.25 10.664 1 98.38 48 LYS B O 1
ATOM 3535 N N . VAL B 1 49 ? -15.43 25.656 11.211 1 98.75 49 VAL B N 1
ATOM 3536 C CA . VAL B 1 49 ? -15.883 24.562 12.047 1 98.75 49 VAL B CA 1
ATOM 3537 C C . VAL B 1 49 ? -16.609 25.109 13.273 1 98.75 49 VAL B C 1
ATOM 3539 O O . VAL B 1 49 ? -16.172 26.078 13.883 1 98.75 49 VAL B O 1
ATOM 3542 N N . SER B 1 50 ? -17.672 24.5 13.641 1 98.44 50 SER B N 1
ATOM 3543 C CA . SER B 1 50 ? -18.484 25 14.75 1 98.44 50 SER B CA 1
ATOM 3544 C C . SER B 1 50 ? -17.719 24.938 16.062 1 98.44 50 SER B C 1
ATOM 3546 O O . SER B 1 50 ? -16.906 24.047 16.266 1 98.44 50 SER B O 1
ATOM 3548 N N . GLU B 1 51 ? -18.031 25.859 16.922 1 98.12 51 GLU B N 1
ATOM 3549 C CA . GLU B 1 51 ? -17.453 25.844 18.266 1 98.12 51 GLU B CA 1
ATOM 3550 C C . GLU B 1 51 ? -17.781 24.547 19 1 98.12 51 GLU B C 1
ATOM 3552 O O . GLU B 1 51 ? -16.984 24.047 19.781 1 98.12 51 GLU B O 1
ATOM 3557 N N . GLU B 1 52 ? -18.953 24.125 18.719 1 98.12 52 GLU B N 1
ATOM 3558 C CA . GLU B 1 52 ? -19.422 22.891 19.359 1 98.12 52 GLU B CA 1
ATOM 3559 C C . GLU B 1 52 ? -18.547 21.703 18.984 1 98.12 52 GLU B C 1
ATOM 3561 O O . GLU B 1 52 ? -18.141 20.922 19.844 1 98.12 52 GLU B O 1
ATOM 3566 N N . SER B 1 53 ? -18.234 21.547 17.688 1 98.69 53 SER B N 1
ATOM 3567 C CA . SER B 1 53 ? -17.375 20.469 17.234 1 98.69 53 SER B CA 1
ATOM 3568 C C . SER B 1 53 ? -15.984 20.562 17.859 1 98.69 53 SER B C 1
ATOM 3570 O O . SER B 1 53 ? -15.43 19.562 18.297 1 98.69 53 SER B O 1
ATOM 3572 N N . VAL B 1 54 ? -15.422 21.781 17.906 1 98.75 54 VAL B N 1
ATOM 3573 C CA . VAL B 1 54 ? -14.094 21.984 18.484 1 98.75 54 VAL B CA 1
ATOM 3574 C C . VAL B 1 54 ? -14.109 21.641 19.969 1 98.75 54 VAL B C 1
ATOM 3576 O O . VAL B 1 54 ? -13.203 20.969 20.469 1 98.75 54 VAL B O 1
ATOM 3579 N N . LYS B 1 55 ? -15.148 22.062 20.656 1 98.31 55 LYS B N 1
ATOM 3580 C CA . LYS B 1 55 ? -15.297 21.781 22.078 1 98.31 55 LYS B CA 1
ATOM 3581 C C . LYS B 1 55 ? -15.406 20.281 22.344 1 98.31 55 LYS B C 1
ATOM 3583 O O . LYS B 1 55 ? -14.852 19.766 23.312 1 98.31 55 LYS B O 1
ATOM 3588 N N . GLU B 1 56 ? -16.172 19.594 21.5 1 98.62 56 GLU B N 1
ATOM 3589 C CA . GLU B 1 56 ? -16.344 18.156 21.656 1 98.62 56 GLU B CA 1
ATOM 3590 C C . GLU B 1 56 ? -15.031 17.406 21.422 1 98.62 56 GLU B C 1
ATOM 3592 O O . GLU B 1 56 ? -14.719 16.453 22.141 1 98.62 56 GLU B O 1
ATOM 3597 N N . ILE B 1 57 ? -14.25 17.844 20.422 1 98.81 57 ILE B N 1
ATOM 3598 C CA . ILE B 1 57 ? -12.945 17.25 20.156 1 98.81 57 ILE B CA 1
ATOM 3599 C C . ILE B 1 57 ? -12 17.5 21.328 1 98.81 57 ILE B C 1
ATOM 3601 O O . ILE B 1 57 ? -11.281 16.609 21.75 1 98.81 57 ILE B O 1
ATOM 3605 N N . ALA B 1 58 ? -12.039 18.719 21.875 1 98.19 58 ALA B N 1
ATOM 3606 C CA . ALA B 1 58 ? -11.219 19.078 23.016 1 98.19 58 ALA B CA 1
ATOM 3607 C C . ALA B 1 58 ? -11.609 18.281 24.25 1 98.19 58 ALA B C 1
ATOM 3609 O O . ALA B 1 58 ? -10.75 17.766 24.969 1 98.19 58 ALA B O 1
ATOM 3610 N N . ALA B 1 59 ? -12.938 18.172 24.469 1 97.88 59 ALA B N 1
ATOM 3611 C CA . ALA B 1 59 ? -13.461 17.453 25.641 1 97.88 59 ALA B CA 1
ATOM 3612 C C . ALA B 1 59 ? -13.094 15.977 25.594 1 97.88 59 ALA B C 1
ATOM 3614 O O . ALA B 1 59 ? -12.852 15.352 26.625 1 97.88 59 ALA B O 1
ATOM 3615 N N . ALA B 1 60 ? -12.992 15.461 24.406 1 98.12 60 ALA B N 1
ATOM 3616 C CA . ALA B 1 60 ? -12.633 14.062 24.219 1 98.12 60 ALA B CA 1
ATOM 3617 C C . ALA B 1 60 ? -11.125 13.852 24.391 1 98.12 60 ALA B C 1
ATOM 3619 O O . ALA B 1 60 ? -10.648 12.711 24.422 1 98.12 60 ALA B O 1
ATOM 3620 N N . GLY B 1 61 ? -10.344 14.992 24.516 1 97.88 61 GLY B N 1
ATOM 3621 C CA . GLY B 1 61 ? -8.906 14.898 24.719 1 97.88 61 GLY B CA 1
ATOM 3622 C C . GLY B 1 61 ? -8.141 14.68 23.422 1 97.88 61 GLY B C 1
ATOM 3623 O O . GLY B 1 61 ? -6.949 14.367 23.438 1 97.88 61 GLY B O 1
ATOM 3624 N N . LEU B 1 62 ? -8.758 14.828 22.281 1 98.75 62 LEU B N 1
ATOM 3625 C CA . LEU B 1 62 ? -8.172 14.422 21 1 98.75 62 LEU B CA 1
ATOM 3626 C C . LEU B 1 62 ? -7.07 15.383 20.578 1 98.75 62 LEU B C 1
ATOM 3628 O O . LEU B 1 62 ? -6.105 14.984 19.922 1 98.75 62 LEU B O 1
ATOM 3632 N N . PHE B 1 63 ? -7.148 16.641 20.953 1 98.62 63 PHE B N 1
ATOM 3633 C CA . PHE B 1 63 ? -6.105 17.594 20.594 1 98.62 63 PHE B CA 1
ATOM 3634 C C . PHE B 1 63 ? -4.812 17.297 21.328 1 98.62 63 PHE B C 1
ATOM 3636 O O . PHE B 1 63 ? -3.746 17.797 20.969 1 98.62 63 PHE B O 1
ATOM 3643 N N . ARG B 1 64 ? -4.824 16.5 22.375 1 98.12 64 ARG B N 1
ATOM 3644 C CA . ARG B 1 64 ? -3.691 16.359 23.281 1 98.12 64 ARG B CA 1
ATOM 3645 C C . ARG B 1 64 ? -2.977 15.031 23.062 1 98.12 64 ARG B C 1
ATOM 3647 O O . ARG B 1 64 ? -2.176 14.602 23.906 1 98.12 64 ARG B O 1
ATOM 3654 N N . VAL B 1 65 ? -3.203 14.367 21.938 1 98.56 65 VAL B N 1
ATOM 3655 C CA . VAL B 1 65 ? -2.666 13.047 21.625 1 98.56 65 VAL B CA 1
ATOM 3656 C C . VAL B 1 65 ? -1.14 13.102 21.594 1 98.56 65 VAL B C 1
ATOM 3658 O O . VAL B 1 65 ? -0.473 12.195 22.109 1 98.56 65 VAL B O 1
ATOM 3661 N N . LEU B 1 66 ? -0.561 14.188 21.062 1 98.5 66 LEU B N 1
ATOM 3662 C CA . LEU B 1 66 ? 0.885 14.297 20.906 1 98.5 66 LEU B CA 1
ATOM 3663 C C . LEU B 1 66 ? 1.482 15.195 21.969 1 98.5 66 LEU B C 1
ATOM 3665 O O . LEU B 1 66 ? 2.699 15.383 22.031 1 98.5 66 LEU B O 1
ATOM 3669 N N . GLN B 1 67 ? 0.621 15.797 22.812 1 98.62 67 GLN B N 1
ATOM 3670 C CA . GLN B 1 67 ? 1.057 16.688 23.875 1 98.62 67 GLN B CA 1
ATOM 3671 C C . GLN B 1 67 ? 1.783 15.906 24.984 1 98.62 67 GLN B C 1
ATOM 3673 O O . GLN B 1 67 ? 1.376 14.805 25.344 1 98.62 67 GLN B O 1
ATOM 3678 N N . PRO B 1 68 ? 2.912 16.438 25.562 1 98.38 68 PRO B N 1
ATOM 3679 C CA . PRO B 1 68 ? 3.646 15.734 26.609 1 98.38 68 PRO B CA 1
ATOM 3680 C C . PRO B 1 68 ? 2.787 15.445 27.828 1 98.38 68 PRO B C 1
ATOM 3682 O O . PRO B 1 68 ? 1.958 16.266 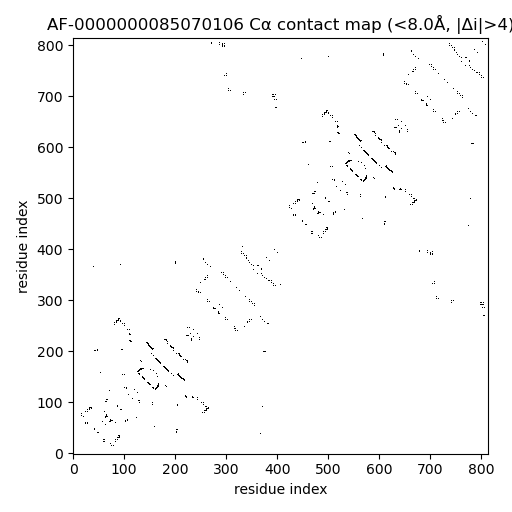28.219 1 98.38 68 PRO B O 1
ATOM 3685 N N . LYS B 1 69 ? 3.074 14.438 28.484 1 97.5 69 LYS B N 1
ATOM 3686 C CA . LYS B 1 69 ? 2.369 14.062 29.703 1 97.5 69 LYS B CA 1
ATOM 3687 C C . LYS B 1 69 ? 2.539 15.125 30.797 1 97.5 69 LYS B C 1
ATOM 3689 O O . LYS B 1 69 ? 1.606 15.398 31.547 1 97.5 69 LYS B O 1
ATOM 3694 N N . ARG B 1 70 ? 3.684 15.711 30.875 1 97.06 70 ARG B N 1
ATOM 3695 C CA . ARG B 1 70 ? 3.951 16.703 31.906 1 97.06 70 ARG B CA 1
ATOM 3696 C C . ARG B 1 70 ? 3.055 17.922 31.734 1 97.06 70 ARG B C 1
ATOM 3698 O O . ARG B 1 70 ? 2.898 18.734 32.656 1 97.06 70 ARG B O 1
ATOM 3705 N N . TRP B 1 71 ? 2.455 18.078 30.547 1 97.75 71 TRP B N 1
ATOM 3706 C CA . TRP B 1 71 ? 1.498 19.156 30.281 1 97.75 71 TRP B CA 1
ATOM 3707 C C . TRP B 1 71 ? 0.094 18.594 30.078 1 97.75 71 TRP B C 1
ATOM 3709 O O . TRP B 1 71 ? -0.7 19.156 29.328 1 97.75 71 TRP B O 1
ATOM 3719 N N . GLY B 1 72 ? -0.134 17.406 30.578 1 96.88 72 GLY B N 1
ATOM 3720 C CA . GLY B 1 72 ? -1.475 16.844 30.609 1 96.88 72 GLY B CA 1
ATOM 3721 C C . GLY B 1 72 ? -1.831 16.109 29.328 1 96.88 72 GLY B C 1
ATOM 3722 O O . GLY B 1 72 ? -2.98 15.711 29.141 1 96.88 72 GLY B O 1
ATOM 3723 N N . GLY B 1 73 ? -0.898 15.898 28.406 1 97.88 73 GLY B N 1
ATOM 3724 C CA . GLY B 1 73 ? -1.18 15.219 27.156 1 97.88 73 GLY B CA 1
ATOM 3725 C C . GLY B 1 73 ? -1.033 13.711 27.25 1 97.88 73 GLY B C 1
ATOM 3726 O O . GLY B 1 73 ? -0.728 13.172 28.312 1 97.88 73 GLY B O 1
ATOM 3727 N N . ALA B 1 74 ? -1.301 13.016 26.141 1 97.81 74 ALA B N 1
ATOM 3728 C CA . ALA B 1 74 ? -1.262 11.555 26.094 1 97.81 74 ALA B CA 1
ATOM 3729 C C . ALA B 1 74 ? 0.103 11.055 25.625 1 97.81 74 ALA B C 1
ATOM 3731 O O . ALA B 1 74 ? 0.495 9.922 25.922 1 97.81 74 ALA B O 1
ATOM 3732 N N . GLU B 1 75 ? 0.859 11.891 24.953 1 97.81 75 GLU B N 1
ATOM 3733 C CA . GLU B 1 75 ? 2.197 11.562 24.469 1 97.81 75 GLU B CA 1
ATOM 3734 C C . GLU B 1 75 ? 2.221 10.211 23.766 1 97.81 75 GLU B C 1
ATOM 3736 O O . GLU B 1 75 ? 3.02 9.336 24.125 1 97.81 75 GLU B O 1
ATOM 3741 N N . LEU B 1 76 ? 1.317 10.039 22.781 1 97.94 76 LEU B N 1
ATOM 3742 C CA . LEU B 1 76 ? 1.137 8.758 22.109 1 97.94 76 LEU B CA 1
ATOM 3743 C C . LEU B 1 76 ? 1.855 8.742 20.766 1 97.94 76 LEU B C 1
ATOM 3745 O O . LEU B 1 76 ? 2.338 9.781 20.312 1 97.94 76 LEU B O 1
ATOM 3749 N N . ASP B 1 77 ? 1.944 7.594 20.156 1 97.75 77 ASP B N 1
ATOM 3750 C CA . ASP B 1 77 ? 2.529 7.348 18.844 1 97.75 77 ASP B CA 1
ATOM 3751 C C . ASP B 1 77 ? 1.804 8.141 17.766 1 97.75 77 ASP B C 1
ATOM 3753 O O . ASP B 1 77 ? 0.575 8.242 17.781 1 97.75 77 ASP B O 1
ATOM 3757 N N . PRO B 1 78 ? 2.59 8.789 16.812 1 97.69 78 PRO B N 1
ATOM 3758 C CA . PRO B 1 78 ? 1.939 9.547 15.75 1 97.69 78 PRO B CA 1
ATOM 3759 C C . PRO B 1 78 ? 0.928 8.719 14.961 1 97.69 78 PRO B C 1
ATOM 3761 O O . PRO B 1 78 ? -0.02 9.266 14.398 1 97.69 78 PRO B O 1
ATOM 3764 N N . ARG B 1 79 ? 1.095 7.352 14.914 1 97.75 79 ARG B N 1
ATOM 3765 C CA . ARG B 1 79 ? 0.158 6.5 14.188 1 97.75 79 ARG B CA 1
ATOM 3766 C C . ARG B 1 79 ? -1.242 6.59 14.789 1 97.75 79 ARG B C 1
ATOM 3768 O O . ARG B 1 79 ? -2.238 6.48 14.07 1 97.75 79 ARG B O 1
ATOM 3775 N N . VAL B 1 80 ? -1.373 6.805 16.125 1 98.25 80 VAL B N 1
ATOM 3776 C CA . VAL B 1 80 ? -2.662 7.008 16.781 1 98.25 80 VAL B CA 1
ATOM 3777 C C . VAL B 1 80 ? -3.266 8.336 16.328 1 98.25 80 VAL B C 1
ATOM 3779 O O . VAL B 1 80 ? -4.449 8.406 15.992 1 98.25 80 VAL B O 1
ATOM 3782 N N . PHE B 1 81 ? -2.408 9.328 16.344 1 98.38 81 PHE B N 1
ATOM 3783 C CA . PHE B 1 81 ? -2.797 10.68 15.945 1 98.38 81 PHE B CA 1
ATOM 3784 C C . PHE B 1 81 ? -3.385 10.672 14.539 1 98.38 81 PHE B C 1
ATOM 3786 O O . PHE B 1 81 ? -4.48 11.195 14.32 1 98.38 81 PHE B O 1
ATOM 3793 N N . TYR B 1 82 ? -2.77 10.102 13.57 1 98.5 82 TYR B N 1
ATOM 3794 C CA . TYR B 1 82 ? -3.203 10.125 12.18 1 98.5 82 TYR B CA 1
ATOM 3795 C C . TYR B 1 82 ? -4.398 9.203 11.961 1 98.5 82 TYR B C 1
ATOM 3797 O O . TYR B 1 82 ? -5.254 9.477 11.117 1 98.5 82 TYR B O 1
ATOM 3805 N N . ARG B 1 83 ? -4.508 8.109 12.734 1 98.38 83 ARG B N 1
ATOM 3806 C CA . ARG B 1 83 ? -5.723 7.301 12.703 1 98.38 83 ARG B CA 1
ATOM 3807 C C . ARG B 1 83 ? -6.941 8.117 13.109 1 98.38 83 ARG B C 1
ATOM 3809 O O . ARG B 1 83 ? -7.992 8.039 12.469 1 98.38 83 ARG B O 1
ATOM 3816 N N . ILE B 1 84 ? -6.762 8.859 14.156 1 98.81 84 ILE B N 1
ATOM 3817 C CA . ILE B 1 84 ? -7.848 9.711 14.641 1 98.81 84 ILE B CA 1
ATOM 3818 C C . ILE B 1 84 ? -8.227 10.727 13.57 1 98.81 84 ILE B C 1
ATOM 3820 O O . ILE B 1 84 ? -9.414 10.953 13.305 1 98.81 84 ILE B O 1
ATOM 3824 N N . GLN B 1 85 ? -7.23 11.344 12.961 1 98.88 85 GLN B N 1
ATOM 3825 C CA . GLN B 1 85 ? -7.492 12.32 11.906 1 98.88 85 GLN B CA 1
ATOM 3826 C C . GLN B 1 85 ? -8.312 11.695 10.781 1 98.88 85 GLN B C 1
ATOM 3828 O O . GLN B 1 85 ? -9.281 12.297 10.312 1 98.88 85 GLN B O 1
ATOM 3833 N N . MET B 1 86 ? -7.906 10.5 10.289 1 98.88 86 MET B N 1
ATOM 3834 C CA . MET B 1 86 ? -8.625 9.812 9.219 1 98.88 86 MET B CA 1
ATOM 3835 C C . MET B 1 86 ? -10.055 9.5 9.641 1 98.88 86 MET B C 1
ATOM 3837 O O . MET B 1 86 ? -10.984 9.633 8.844 1 98.88 86 MET B O 1
ATOM 3841 N N . ILE B 1 87 ? -10.234 9.086 10.906 1 98.88 87 ILE B N 1
ATOM 3842 C CA . ILE B 1 87 ? -11.562 8.742 11.414 1 98.88 87 ILE B CA 1
ATOM 3843 C C . ILE B 1 87 ? -12.461 9.977 11.391 1 98.88 87 ILE B C 1
ATOM 3845 O O . ILE B 1 87 ? -13.57 9.93 10.852 1 98.88 87 ILE B O 1
ATOM 3849 N N . LEU B 1 88 ? -11.984 11.109 11.891 1 98.94 88 LEU B N 1
ATOM 3850 C CA . LEU B 1 88 ? -12.773 12.336 11.93 1 98.94 88 LEU B CA 1
ATOM 3851 C C . LEU B 1 88 ? -13.117 12.805 10.516 1 98.94 88 LEU B C 1
ATOM 3853 O O . LEU B 1 88 ? -14.195 13.352 10.289 1 98.94 88 LEU B O 1
ATOM 3857 N N . ALA B 1 89 ? -12.227 12.562 9.586 1 98.94 89 ALA B N 1
ATOM 3858 C CA . ALA B 1 89 ? -12.391 13.031 8.211 1 98.94 89 ALA B CA 1
ATOM 3859 C C . ALA B 1 89 ? -13.539 12.312 7.512 1 98.94 89 ALA B C 1
ATOM 3861 O O . ALA B 1 89 ? -14.086 12.812 6.527 1 98.94 89 ALA B O 1
ATOM 3862 N N . GLN B 1 90 ? -13.883 11.109 8.008 1 98.81 90 GLN B N 1
ATOM 3863 C CA . GLN B 1 90 ? -15.031 10.406 7.438 1 98.81 90 GLN B CA 1
ATOM 3864 C C . GLN B 1 90 ? -16.312 11.219 7.594 1 98.81 90 GLN B C 1
ATOM 3866 O O . GLN B 1 90 ? -17.234 11.109 6.777 1 98.81 90 GLN B O 1
ATOM 3871 N N . GLY B 1 91 ? -16.391 12.07 8.656 1 98.69 91 GLY B N 1
ATOM 3872 C CA . GLY B 1 91 ? -17.547 12.906 8.914 1 98.69 91 GLY B CA 1
ATOM 3873 C C . GLY B 1 91 ? -17.453 14.273 8.273 1 98.69 91 GLY B C 1
ATOM 3874 O O . GLY B 1 91 ? -18.391 14.727 7.617 1 98.69 91 GLY B O 1
ATOM 3875 N N . CYS B 1 92 ? -16.328 14.914 8.461 1 98.88 92 CYS B N 1
ATOM 3876 C CA . CYS B 1 92 ? -16.078 16.25 7.945 1 98.88 92 CYS B CA 1
ATOM 3877 C C . CYS B 1 92 ? -14.594 16.5 7.73 1 98.88 92 CYS B C 1
ATOM 3879 O O . CYS B 1 92 ? -13.836 16.609 8.695 1 98.88 92 CYS B O 1
ATOM 3881 N N . MET B 1 93 ? -14.18 16.641 6.48 1 98.88 93 MET B N 1
ATOM 3882 C CA . MET B 1 93 ? -12.758 16.766 6.164 1 98.88 93 MET B CA 1
ATOM 3883 C C . MET B 1 93 ? -12.203 18.078 6.703 1 98.88 93 MET B C 1
ATOM 3885 O O . MET B 1 93 ? -11.062 18.141 7.172 1 98.88 93 MET B O 1
ATOM 3889 N N . SER B 1 94 ? -12.977 19.172 6.66 1 98.88 94 SER B N 1
ATOM 3890 C CA . SER B 1 94 ? -12.516 20.438 7.219 1 98.88 94 SER B CA 1
ATOM 3891 C C . SER B 1 94 ? -12.195 20.312 8.703 1 98.88 94 SER B C 1
ATOM 3893 O O . SER B 1 94 ? -11.172 20.812 9.164 1 98.88 94 SER B O 1
ATOM 3895 N N . THR B 1 95 ? -13.062 19.641 9.422 1 98.94 95 THR B N 1
ATOM 3896 C CA . THR B 1 95 ? -12.844 19.438 10.852 1 98.94 95 THR B CA 1
ATOM 3897 C C . THR B 1 95 ? -11.594 18.594 11.094 1 98.94 95 THR B C 1
ATOM 3899 O O . THR B 1 95 ? -10.789 18.922 11.969 1 98.94 95 THR B O 1
ATOM 3902 N N . ALA B 1 96 ? -11.445 17.531 10.352 1 98.94 96 ALA B N 1
ATOM 3903 C CA . ALA B 1 96 ? -10.273 16.672 10.484 1 98.94 96 ALA B CA 1
ATOM 3904 C C . ALA B 1 96 ? -8.992 17.438 10.133 1 98.94 96 ALA B C 1
ATOM 3906 O O . ALA B 1 96 ? -7.941 17.203 10.727 1 98.94 96 ALA B O 1
ATOM 3907 N N . TRP B 1 97 ? -9.094 18.312 9.109 1 98.81 97 TRP B N 1
ATOM 3908 C CA . TRP B 1 97 ? -7.957 19.125 8.695 1 98.81 97 TRP B CA 1
ATOM 3909 C C . TRP B 1 97 ? -7.488 20.016 9.844 1 98.81 97 TRP B C 1
ATOM 3911 O O . TRP B 1 97 ? -6.305 20.031 10.188 1 98.81 97 TRP B O 1
ATOM 3921 N N . ILE B 1 98 ? -8.406 20.75 10.492 1 98.75 98 ILE B N 1
ATOM 3922 C CA . ILE B 1 98 ? -7.98 21.656 11.547 1 98.75 98 ILE B CA 1
ATOM 3923 C C . ILE B 1 98 ? -7.551 20.859 12.773 1 98.75 98 ILE B C 1
ATOM 3925 O O . ILE B 1 98 ? -6.641 21.281 13.5 1 98.75 98 ILE B O 1
ATOM 3929 N N . TYR B 1 99 ? -8.172 19.703 13.055 1 98.81 99 TYR B N 1
ATOM 3930 C CA . TYR B 1 99 ? -7.668 18.812 14.094 1 98.81 99 TYR B CA 1
ATOM 3931 C C . TYR B 1 99 ? -6.195 18.5 13.875 1 98.81 99 TYR B C 1
ATOM 3933 O O . TYR B 1 99 ? -5.387 18.578 14.797 1 98.81 99 TYR B O 1
ATOM 3941 N N . GLY B 1 100 ? -5.879 18.109 12.625 1 98.38 100 GLY B N 1
ATOM 3942 C CA . GLY B 1 100 ? -4.512 17.75 12.297 1 98.38 100 GLY B CA 1
ATOM 3943 C C . GLY B 1 100 ? -3.523 18.875 12.508 1 98.38 100 GLY B C 1
ATOM 3944 O O . GLY B 1 100 ? -2.537 18.719 13.234 1 98.38 100 GLY B O 1
ATOM 3945 N N . VAL B 1 101 ? -3.797 20 11.961 1 97.56 101 VAL B N 1
ATOM 3946 C CA . VAL B 1 101 ? -2.816 21.078 11.953 1 97.56 101 VAL B CA 1
ATOM 3947 C C . VAL B 1 101 ? -2.742 21.719 13.336 1 97.56 101 VAL B C 1
ATOM 3949 O O . VAL B 1 101 ? -1.678 22.172 13.758 1 97.56 101 VAL B O 1
ATOM 3952 N N . ILE B 1 102 ? -3.83 21.688 14.109 1 98.19 102 ILE B N 1
ATOM 3953 C CA . ILE B 1 102 ? -3.807 22.25 15.453 1 98.19 102 ILE B CA 1
ATOM 3954 C C . ILE B 1 102 ? -3.113 21.266 16.406 1 98.19 102 ILE B C 1
ATOM 3956 O O . ILE B 1 102 ? -2.248 21.672 17.188 1 98.19 102 ILE B O 1
ATOM 3960 N N . SER B 1 103 ? -3.402 20.016 16.25 1 97.75 103 SER B N 1
ATOM 3961 C CA . SER B 1 103 ? -2.867 19 17.172 1 97.75 103 SER B CA 1
ATOM 3962 C C . SER B 1 103 ? -1.36 18.844 16.984 1 97.75 103 SER B C 1
ATOM 3964 O O . SER B 1 103 ? -0.648 18.531 17.953 1 97.75 103 SER B O 1
ATOM 3966 N N . VAL B 1 104 ? -0.854 19.047 15.805 1 97.5 104 VAL B N 1
ATOM 3967 C CA . VAL B 1 104 ? 0.576 18.875 15.57 1 97.5 104 VAL B CA 1
ATOM 3968 C C . VAL B 1 104 ? 1.355 19.953 16.297 1 97.5 104 VAL B C 1
ATOM 3970 O O . VAL B 1 104 ? 2.531 19.781 16.625 1 97.5 104 VAL B O 1
ATOM 3973 N N . HIS B 1 105 ? 0.683 21.062 16.594 1 98.38 105 HIS B N 1
ATOM 3974 C CA . HIS B 1 105 ? 1.342 22.141 17.328 1 98.38 105 HIS B CA 1
ATOM 3975 C C . HIS B 1 105 ? 1.656 21.719 18.766 1 98.38 105 HIS B C 1
ATOM 3977 O O . HIS B 1 105 ? 2.621 22.203 19.359 1 98.38 105 HIS B O 1
ATOM 3983 N N . ASN B 1 106 ? 0.851 20.828 19.25 1 98 106 ASN B N 1
ATOM 3984 C CA . ASN B 1 106 ? 1.114 20.281 20.578 1 98 106 ASN B CA 1
ATOM 3985 C C . ASN B 1 106 ? 2.303 19.328 20.578 1 98 106 ASN B C 1
ATOM 3987 O O . ASN B 1 106 ? 2.842 18.984 21.625 1 98 106 ASN B O 1
ATOM 3991 N N . TRP B 1 107 ? 2.701 18.922 19.438 1 98.12 107 TRP B N 1
ATOM 3992 C CA . TRP B 1 107 ? 3.967 18.219 19.266 1 98.12 107 TRP B CA 1
ATOM 3993 C C . TRP B 1 107 ? 5.125 19.203 19.141 1 98.12 107 TRP B C 1
ATOM 3995 O O . TRP B 1 107 ? 6.219 18.953 19.641 1 98.12 107 TRP B O 1
ATOM 4005 N N . GLN B 1 108 ? 4.961 20.328 18.516 1 98.38 108 GLN B N 1
ATOM 4006 C CA . GLN B 1 108 ? 6.059 21.25 18.219 1 98.38 108 GLN B CA 1
ATOM 4007 C C . GLN B 1 108 ? 6.387 22.109 19.422 1 98.38 108 GLN B C 1
ATOM 4009 O O . GLN B 1 108 ? 7.555 22.422 19.672 1 98.38 108 GLN B O 1
ATOM 4014 N N . LEU B 1 109 ? 5.383 22.562 20.203 1 98.69 109 LEU B N 1
ATOM 4015 C CA . LEU B 1 109 ? 5.617 23.484 21.297 1 98.69 109 LEU B CA 1
ATOM 4016 C C . LEU B 1 109 ? 6.625 22.906 22.281 1 98.69 109 LEU B C 1
ATOM 4018 O O . LEU B 1 109 ? 7.484 23.625 22.797 1 98.69 109 LEU B O 1
ATOM 4022 N N . PRO B 1 110 ? 6.609 21.656 22.547 1 98.12 110 PRO B N 1
ATOM 4023 C CA . PRO B 1 110 ? 7.582 21.062 23.469 1 98.12 110 PRO B CA 1
ATOM 4024 C C . PRO B 1 110 ? 9.023 21.188 22.969 1 98.12 110 PRO B C 1
ATOM 4026 O O . PRO B 1 110 ? 9.961 20.906 23.719 1 98.12 110 PRO B O 1
ATOM 4029 N N . LEU B 1 111 ? 9.234 21.594 21.734 1 98 111 LEU B N 1
ATOM 4030 C CA . LEU B 1 111 ? 10.578 21.781 21.188 1 98 111 LEU B CA 1
ATOM 4031 C C . LEU B 1 111 ? 11.102 23.172 21.516 1 98 111 LEU B C 1
ATOM 4033 O O . LEU B 1 111 ? 12.305 23.438 21.422 1 98 111 LEU B O 1
ATOM 4037 N N . PHE B 1 112 ? 10.211 24.094 21.922 1 98.31 112 PHE B N 1
ATOM 4038 C CA . PHE B 1 112 ? 10.57 25.453 22.297 1 98.31 112 PHE B CA 1
ATOM 4039 C C . PHE B 1 112 ? 11.211 25.484 23.672 1 98.31 112 PHE B C 1
ATOM 4041 O O . PHE B 1 112 ? 11.086 24.531 24.438 1 98.31 112 PHE B O 1
ATOM 4048 N N . PRO B 1 113 ? 11.922 26.609 23.969 1 97.75 113 PRO B N 1
ATOM 4049 C CA . PRO B 1 113 ? 12.375 26.766 25.344 1 97.75 113 PRO B CA 1
ATOM 4050 C C . PRO B 1 113 ? 11.242 26.641 26.359 1 97.75 113 PRO B C 1
ATOM 4052 O O . PRO B 1 113 ? 10.102 27 26.062 1 97.75 113 PRO B O 1
ATOM 4055 N N . GLU B 1 114 ? 11.508 26.219 27.516 1 97.56 114 GLU B N 1
ATOM 4056 C CA . GLU B 1 114 ? 10.531 25.922 28.547 1 97.56 114 GLU B CA 1
ATOM 4057 C C . GLU B 1 114 ? 9.617 27.125 28.812 1 97.56 114 GLU B C 1
ATOM 4059 O O . GLU B 1 114 ? 8.422 26.953 29.047 1 97.56 114 GLU B O 1
ATOM 4064 N N . GLN B 1 115 ? 10.18 28.266 28.828 1 98.44 115 GLN B N 1
ATOM 4065 C CA . GLN B 1 115 ? 9.383 29.453 29.125 1 98.44 115 GLN B CA 1
ATOM 4066 C C . GLN B 1 115 ? 8.258 29.641 28.109 1 98.44 115 GLN B C 1
ATOM 4068 O O . GLN B 1 115 ? 7.172 30.109 28.469 1 98.44 115 GLN B O 1
ATOM 4073 N N . ALA B 1 116 ? 8.508 29.391 26.859 1 98.75 116 ALA B N 1
ATOM 4074 C CA . ALA B 1 116 ? 7.465 29.469 25.844 1 98.75 116 ALA B CA 1
ATOM 4075 C C . ALA B 1 116 ? 6.328 28.5 26.141 1 98.75 116 ALA B C 1
ATOM 4077 O O . ALA B 1 116 ? 5.156 28.828 25.953 1 98.75 116 ALA B O 1
ATOM 4078 N N . GLN B 1 117 ? 6.664 27.312 26.562 1 98.75 117 GLN B N 1
ATOM 4079 C CA . GLN B 1 117 ? 5.664 26.312 26.938 1 98.75 117 GLN B CA 1
ATOM 4080 C C . GLN B 1 117 ? 4.809 26.797 28.109 1 98.75 117 GLN B C 1
ATOM 4082 O O . GLN B 1 117 ? 3.584 26.656 28.078 1 98.75 117 GLN B O 1
ATOM 4087 N N . GLN B 1 118 ? 5.477 27.391 29.078 1 98.56 118 GLN B N 1
ATOM 4088 C CA . GLN B 1 118 ? 4.781 27.953 30.234 1 98.56 118 GLN B CA 1
ATOM 4089 C C . GLN B 1 118 ? 3.85 29.078 29.812 1 98.56 118 GLN B C 1
ATOM 4091 O O . GLN B 1 118 ? 2.729 29.188 30.312 1 98.56 118 GLN B O 1
ATOM 4096 N N . ASP B 1 119 ? 4.332 29.922 28.906 1 98.69 119 ASP B N 1
ATOM 4097 C CA . ASP B 1 119 ? 3.516 31.031 28.422 1 98.69 119 ASP B CA 1
ATOM 4098 C C . ASP B 1 119 ? 2.172 30.531 27.891 1 98.69 119 ASP B C 1
ATOM 4100 O O . ASP B 1 119 ? 1.146 31.203 28.062 1 98.69 119 ASP B O 1
ATOM 4104 N N . VAL B 1 120 ? 2.189 29.391 27.281 1 98.75 120 VAL B N 1
ATOM 4105 C CA . VAL B 1 120 ? 1.001 28.906 26.594 1 98.75 120 VAL B CA 1
ATOM 4106 C C . VAL B 1 120 ? 0.179 28.031 27.531 1 98.75 120 VAL B C 1
ATOM 4108 O O . VAL B 1 120 ? -1.04 28.188 27.641 1 98.75 120 VAL B O 1
ATOM 4111 N N . TRP B 1 121 ? 0.842 27.078 28.281 1 98.31 121 TRP B N 1
ATOM 4112 C CA . TRP B 1 121 ? 0.097 25.984 28.891 1 98.31 121 TRP B CA 1
ATOM 4113 C C . TRP B 1 121 ? -0.009 26.156 30.391 1 98.31 121 TRP B C 1
ATOM 4115 O O . TRP B 1 121 ? -0.795 25.469 31.047 1 98.31 121 TRP B O 1
ATOM 4125 N N . GLN B 1 122 ? 0.77 27.078 31.016 1 97.75 122 GLN B N 1
ATOM 4126 C CA . GLN B 1 122 ? 0.788 27.172 32.469 1 97.75 122 GLN B CA 1
ATOM 4127 C C . GLN B 1 122 ? -0.602 27.484 33.031 1 97.75 122 GLN B C 1
ATOM 4129 O O . GLN B 1 122 ? -1.027 26.891 34 1 97.75 122 GLN B O 1
ATOM 4134 N N . LYS B 1 123 ? -1.314 28.328 32.375 1 97.44 123 LYS B N 1
ATOM 4135 C CA . LYS B 1 123 ? -2.637 28.734 32.844 1 97.44 123 LYS B CA 1
ATOM 4136 C C . LYS B 1 123 ? -3.701 27.719 32.438 1 97.44 123 LYS B C 1
ATOM 4138 O O . LYS B 1 123 ? -4.633 27.438 33.188 1 97.44 123 LYS B O 1
ATOM 4143 N N . ASP B 1 124 ? -3.59 27.25 31.25 1 97.88 124 ASP B N 1
ATOM 4144 C CA . ASP B 1 124 ? -4.535 26.328 30.656 1 97.88 124 ASP B CA 1
ATOM 4145 C C . ASP B 1 124 ? -3.838 25.406 29.641 1 97.88 124 ASP B C 1
ATOM 4147 O O . ASP B 1 124 ? -3.572 25.797 28.516 1 97.88 124 ASP B O 1
ATOM 4151 N N . ASP B 1 125 ? -3.689 24.203 30.031 1 97.5 125 ASP B N 1
ATOM 4152 C CA . ASP B 1 125 ? -2.916 23.281 29.203 1 97.5 125 ASP B CA 1
ATOM 4153 C C . ASP B 1 125 ? -3.74 22.766 28.031 1 97.5 125 ASP B C 1
ATOM 4155 O O . ASP B 1 125 ? -3.26 21.953 27.234 1 97.5 125 ASP B O 1
ATOM 4159 N N . SER B 1 126 ? -5.008 23.188 27.891 1 97.56 126 SER B N 1
ATOM 4160 C CA . SER B 1 126 ? -5.844 22.844 26.75 1 97.56 126 SER B CA 1
ATOM 4161 C C . SER B 1 126 ? -5.773 23.906 25.656 1 97.56 126 SER B C 1
ATOM 4163 O O . SER B 1 126 ? -6.461 23.828 24.641 1 97.56 126 SER B O 1
ATOM 4165 N N . THR B 1 127 ? -4.934 24.922 25.875 1 98.38 127 THR B N 1
ATOM 4166 C CA . THR B 1 127 ? -4.805 26.047 24.938 1 98.38 127 THR B CA 1
ATOM 4167 C C . THR B 1 127 ? -4.363 25.562 23.562 1 98.38 127 THR B C 1
ATOM 4169 O O . THR B 1 127 ? -3.461 24.719 23.453 1 98.38 127 THR B O 1
ATOM 4172 N N . LEU B 1 128 ? -5.023 26.078 22.516 1 98.5 128 LEU B N 1
ATOM 4173 C CA . LEU B 1 128 ? -4.742 25.656 21.141 1 98.5 128 LEU B CA 1
ATOM 4174 C C . LEU B 1 128 ? -3.916 26.719 20.422 1 98.5 128 LEU B C 1
ATOM 4176 O O . LEU B 1 128 ? -4.004 27.906 20.719 1 98.5 128 LEU B O 1
ATOM 4180 N N . ILE B 1 129 ? -3.129 26.25 19.5 1 98.81 129 ILE B N 1
ATOM 4181 C CA . ILE B 1 129 ? -2.227 27.094 18.703 1 98.81 129 ILE B CA 1
ATOM 4182 C C . ILE B 1 129 ? -2.5 26.875 17.219 1 98.81 129 ILE B C 1
ATOM 4184 O O . ILE B 1 129 ? -2.648 25.734 16.766 1 98.81 129 ILE B O 1
ATOM 4188 N N . ALA B 1 130 ? -2.656 27.891 16.391 1 98.62 130 ALA B N 1
ATOM 4189 C CA . ALA B 1 130 ? -2.701 27.828 14.93 1 98.62 130 ALA B CA 1
ATOM 4190 C C . ALA B 1 130 ? -1.318 28.062 14.328 1 98.62 130 ALA B C 1
ATOM 4192 O O . ALA B 1 130 ? -0.333 28.203 15.055 1 98.62 130 ALA B O 1
ATOM 4193 N N . SER B 1 131 ? -1.272 28 12.945 1 97.94 131 SER B N 1
ATOM 4194 C CA . SER B 1 131 ? 0.04 28.25 12.352 1 97.94 131 SER B CA 1
ATOM 4195 C C . SER B 1 131 ? -0.08 28.688 10.898 1 97.94 131 SER B C 1
ATOM 4197 O O . SER B 1 131 ? -1.141 28.547 10.289 1 97.94 131 SER B O 1
ATOM 4199 N N . THR B 1 132 ? 0.986 29.266 10.422 1 96.81 132 THR B N 1
ATOM 4200 C CA . THR B 1 132 ? 1.442 29.391 9.039 1 96.81 132 THR B CA 1
ATOM 4201 C C . THR B 1 132 ? 2.961 29.516 8.984 1 96.81 132 THR B C 1
ATOM 4203 O O . THR B 1 132 ? 3.523 30.5 9.477 1 96.81 132 THR B O 1
ATOM 4206 N N . TYR B 1 133 ? 3.562 28.594 8.336 1 94.69 133 TYR B N 1
ATOM 4207 C CA . TYR B 1 133 ? 5.008 28.453 8.469 1 94.69 133 TYR B CA 1
ATOM 4208 C C . TYR B 1 133 ? 5.73 29.203 7.352 1 94.69 133 TYR B C 1
ATOM 4210 O O . TYR B 1 133 ? 6.961 29.266 7.336 1 94.69 133 TYR B O 1
ATOM 4218 N N . MET B 1 134 ? 4.953 29.688 6.344 1 93.94 134 MET B N 1
ATOM 4219 C CA . MET B 1 134 ? 5.621 30.438 5.289 1 93.94 134 MET B CA 1
ATOM 4220 C C . MET B 1 134 ? 6.59 31.469 5.887 1 93.94 134 MET B C 1
ATOM 4222 O O . MET B 1 134 ? 6.227 32.219 6.789 1 93.94 134 MET B O 1
ATOM 4226 N N . PRO B 1 135 ? 7.762 31.453 5.359 1 95.56 135 PRO B N 1
ATOM 4227 C CA . PRO B 1 135 ? 8.789 32.25 6.016 1 95.56 135 PRO B CA 1
ATOM 4228 C C . PRO B 1 135 ? 8.797 33.719 5.516 1 95.56 135 PRO B C 1
ATOM 4230 O O . PRO B 1 135 ? 9.828 34.188 5.031 1 95.56 135 PRO B O 1
ATOM 4233 N N . VAL B 1 136 ? 7.75 34.406 5.805 1 97.31 136 VAL B N 1
ATOM 4234 C CA . VAL B 1 136 ? 7.605 35.75 5.227 1 97.31 136 VAL B CA 1
ATOM 4235 C C . VAL B 1 136 ? 7.68 36.781 6.332 1 97.31 136 VAL B C 1
ATOM 4237 O O . VAL B 1 136 ? 7.645 38 6.055 1 97.31 136 VAL B O 1
ATOM 4240 N N . GLY B 1 137 ? 7.797 36.375 7.574 1 98.25 137 GLY B N 1
ATOM 4241 C CA . GLY B 1 137 ? 7.91 37.312 8.672 1 98.25 137 GLY B CA 1
ATOM 4242 C C . GLY B 1 137 ? 9.195 38.125 8.641 1 98.25 137 GLY B C 1
ATOM 4243 O O . GLY B 1 137 ? 10.25 37.594 8.281 1 98.25 137 GLY B O 1
ATOM 4244 N N . LYS B 1 138 ? 9.062 39.344 8.969 1 98.38 138 LYS B N 1
ATOM 4245 C CA . LYS B 1 138 ? 10.219 40.219 9.141 1 98.38 138 LYS B CA 1
ATOM 4246 C C . LYS B 1 138 ? 10.586 40.344 10.617 1 98.38 138 LYS B C 1
ATOM 4248 O O . LYS B 1 138 ? 9.828 40.938 11.398 1 98.38 138 LYS B O 1
ATOM 4253 N N . ALA B 1 139 ? 11.711 39.875 10.922 1 98.31 139 ALA B N 1
ATOM 4254 C CA . ALA B 1 139 ? 12.188 39.906 12.305 1 98.31 139 ALA B CA 1
ATOM 4255 C C . ALA B 1 139 ? 13.422 40.781 12.445 1 98.31 139 ALA B C 1
ATOM 4257 O O . ALA B 1 139 ? 14.461 40.5 11.844 1 98.31 139 ALA B O 1
ATOM 4258 N N . VAL B 1 140 ? 13.336 41.812 13.227 1 97.81 140 VAL B N 1
ATOM 4259 C CA . VAL B 1 140 ? 14.461 42.688 13.508 1 97.81 140 VAL B CA 1
ATOM 4260 C C . VAL B 1 140 ? 14.969 42.438 14.93 1 97.81 140 VAL B C 1
ATOM 4262 O O . VAL B 1 140 ? 14.234 42.625 15.898 1 97.81 140 VAL B O 1
ATOM 4265 N N . PRO B 1 141 ? 16.25 42.094 15.023 1 97.19 141 PRO B N 1
ATOM 4266 C CA . PRO B 1 141 ? 16.766 41.812 16.359 1 97.19 141 PRO B CA 1
ATOM 4267 C C . PRO B 1 141 ? 16.797 43.062 17.25 1 97.19 141 PRO B C 1
ATOM 4269 O O . PRO B 1 141 ? 17.172 44.156 16.797 1 97.19 141 PRO B O 1
ATOM 4272 N N . VAL B 1 142 ? 16.328 42.906 18.406 1 98.19 142 VAL B N 1
ATOM 4273 C CA . VAL B 1 142 ? 16.422 43.906 19.469 1 98.19 142 VAL B CA 1
ATOM 4274 C C . VAL B 1 142 ? 16.812 43.219 20.781 1 98.19 142 VAL B C 1
ATOM 4276 O O . VAL B 1 142 ? 17 42.031 20.844 1 98.19 142 VAL B O 1
ATOM 4279 N N . GLU B 1 143 ? 16.938 44.062 21.812 1 97.94 143 GLU B N 1
ATOM 4280 C CA . GLU B 1 143 ? 17.297 43.5 23.109 1 97.94 143 GLU B CA 1
ATOM 4281 C C . GLU B 1 143 ? 16.234 42.531 23.609 1 97.94 143 GLU B C 1
ATOM 4283 O O . GLU B 1 143 ? 15.062 42.875 23.688 1 97.94 143 GLU B O 1
ATOM 4288 N N . GLY B 1 144 ? 16.641 41.312 23.75 1 98 144 GLY B N 1
ATOM 4289 C CA . GLY B 1 144 ? 15.789 40.312 24.375 1 98 144 GLY B CA 1
ATOM 4290 C C . GLY B 1 144 ? 14.945 39.531 23.375 1 98 144 GLY B C 1
ATOM 4291 O O . GLY B 1 144 ? 14.258 38.594 23.75 1 98 144 GLY B O 1
ATOM 4292 N N . GLY B 1 145 ? 14.992 40.031 22.094 1 98.38 145 GLY B N 1
ATOM 4293 C CA . GLY B 1 145 ? 14.164 39.312 21.125 1 98.38 145 GLY B CA 1
ATOM 4294 C C . GLY B 1 145 ? 14.109 40 19.781 1 98.38 145 GLY B C 1
ATOM 4295 O O . GLY B 1 145 ? 15.148 40.344 19.219 1 98.38 145 GLY B O 1
ATOM 4296 N N . TYR B 1 146 ? 12.906 40.094 19.266 1 98.75 146 TYR B N 1
ATOM 4297 C CA . TYR B 1 146 ? 12.734 40.625 17.906 1 98.75 146 TYR B CA 1
ATOM 4298 C C . TYR B 1 146 ? 11.508 41.531 17.828 1 98.75 146 TYR B C 1
ATOM 4300 O O . TYR B 1 146 ? 10.484 41.25 18.469 1 98.75 146 TYR B O 1
ATOM 4308 N N . MET B 1 147 ? 11.648 42.594 17.062 1 98.81 147 MET B N 1
ATOM 4309 C CA . MET B 1 147 ? 10.445 43.25 16.547 1 98.81 147 MET B CA 1
ATOM 4310 C C . MET B 1 147 ? 9.953 42.531 15.281 1 98.81 147 MET B C 1
ATOM 4312 O O . MET B 1 147 ? 10.703 42.344 14.328 1 98.81 147 MET B O 1
ATOM 4316 N N . PHE B 1 148 ? 8.703 42.094 15.328 1 98.69 148 PHE B N 1
ATOM 4317 C CA . PHE B 1 148 ? 8.188 41.125 14.367 1 98.69 148 PHE B CA 1
ATOM 4318 C C . PHE B 1 148 ? 6.988 41.688 13.617 1 98.69 148 PHE B C 1
ATOM 4320 O O . PHE B 1 148 ? 6.105 42.281 14.227 1 98.69 148 PHE B O 1
ATOM 4327 N N . SER B 1 149 ? 6.973 41.656 12.32 1 98.81 149 SER B N 1
ATOM 4328 C CA . SER B 1 149 ? 5.887 42.125 11.453 1 98.81 149 SER B CA 1
ATOM 4329 C C . SER B 1 149 ? 5.734 41.188 10.242 1 98.81 149 SER B C 1
ATOM 4331 O O . SER B 1 149 ? 6.672 40.5 9.867 1 98.81 149 SER B O 1
ATOM 4333 N N . GLY B 1 150 ? 4.539 41.188 9.664 1 98.56 150 GLY B N 1
ATOM 4334 C CA . GLY B 1 150 ? 4.34 40.438 8.445 1 98.56 150 GLY B CA 1
ATOM 4335 C C . GLY B 1 150 ? 2.889 40.094 8.18 1 98.56 150 GLY B C 1
ATOM 4336 O O . GLY B 1 150 ? 2.002 40.5 8.938 1 98.56 150 GLY B O 1
ATOM 4337 N N . ARG B 1 151 ? 2.648 39.469 7.113 1 98.62 151 ARG B N 1
ATOM 4338 C CA . ARG B 1 151 ? 1.372 38.875 6.711 1 98.62 151 ARG B CA 1
ATOM 4339 C C . ARG B 1 151 ? 1.553 37.469 6.219 1 98.62 151 ARG B C 1
ATOM 4341 O O . ARG B 1 151 ? 2.393 37.188 5.355 1 98.62 151 ARG B O 1
ATOM 4348 N N . TRP B 1 152 ? 0.884 36.562 6.793 1 98.5 152 TRP B N 1
ATOM 4349 C CA . TRP B 1 152 ? 0.934 35.156 6.453 1 98.5 152 TRP B CA 1
ATOM 4350 C C . TRP B 1 152 ? -0.414 34.656 5.926 1 98.5 152 TRP B C 1
ATOM 4352 O O . TRP B 1 152 ? -1.465 35.062 6.426 1 98.5 152 TRP B O 1
ATOM 4362 N N . GLY B 1 153 ? -0.372 33.844 4.961 1 97.12 153 GLY B N 1
ATOM 4363 C CA . GLY B 1 153 ? -1.608 33.312 4.41 1 97.12 153 GLY B CA 1
ATOM 4364 C C . GLY B 1 153 ? -1.943 31.938 4.934 1 97.12 153 GLY B C 1
ATOM 4365 O O . GLY B 1 153 ? -1.073 31.234 5.457 1 97.12 153 GLY B O 1
ATOM 4366 N N . PHE B 1 154 ? -3.26 31.547 4.945 1 97 154 PHE B N 1
ATOM 4367 C CA . PHE B 1 154 ? -3.775 30.188 5.012 1 97 154 PHE B CA 1
ATOM 4368 C C . PHE B 1 154 ? -3.621 29.609 6.418 1 97 154 PHE B C 1
ATOM 4370 O O . PHE B 1 154 ? -3.121 28.5 6.59 1 97 154 PHE B O 1
ATOM 4377 N N . SER B 1 155 ? -3.928 30.344 7.406 1 98.31 155 SER B N 1
ATOM 4378 C CA . SER B 1 155 ? -3.877 29.828 8.766 1 98.31 155 SER B CA 1
ATOM 4379 C C . SER B 1 155 ? -5.164 29.094 9.125 1 98.31 155 SER B C 1
ATOM 4381 O O . SER B 1 155 ? -6.109 29.688 9.633 1 98.31 155 SER B O 1
ATOM 4383 N N . SER B 1 156 ? -5.129 27.75 9 1 98.44 156 SER B N 1
ATOM 4384 C CA . SER B 1 156 ? -6.305 26.922 9.242 1 98.44 156 SER B CA 1
ATOM 4385 C C . SER B 1 156 ? -6.664 26.891 10.719 1 98.44 156 SER B C 1
ATOM 4387 O O . SER B 1 156 ? -5.805 26.656 11.57 1 98.44 156 SER B O 1
ATOM 4389 N N . GLY B 1 157 ? -7.949 27.141 11.039 1 98.5 157 GLY B N 1
ATOM 4390 C CA . GLY B 1 157 ? -8.453 27 12.391 1 98.5 157 GLY B CA 1
ATOM 4391 C C . GLY B 1 157 ? -8.055 28.156 13.297 1 98.5 157 GLY B C 1
ATOM 4392 O O . GLY B 1 157 ? -8.25 28.094 14.508 1 98.5 157 GLY B O 1
ATOM 4393 N N . CYS B 1 158 ? -7.516 29.266 12.758 1 98.62 158 CYS B N 1
ATOM 4394 C CA . CYS B 1 158 ? -6.957 30.359 13.539 1 98.62 158 CYS B CA 1
ATOM 4395 C C . CYS B 1 158 ? -8.023 31 14.422 1 98.62 158 CYS B C 1
ATOM 4397 O O . CYS B 1 158 ? -7.723 31.516 15.5 1 98.62 158 CYS B O 1
ATOM 4399 N N . GLU B 1 159 ? -9.266 30.859 14.031 1 98.31 159 GLU B N 1
ATOM 4400 C CA . GLU B 1 159 ? -10.344 31.469 14.805 1 98.31 159 GLU B CA 1
ATOM 4401 C C . GLU B 1 159 ? -10.617 30.688 16.078 1 98.31 159 GLU B C 1
ATOM 4403 O O . GLU B 1 159 ? -11.32 31.172 16.969 1 98.31 159 GLU B O 1
ATOM 4408 N N . HIS B 1 160 ? -10.086 29.516 16.203 1 98.56 160 HIS B N 1
ATOM 4409 C CA . HIS B 1 160 ? -10.32 28.672 17.359 1 98.56 160 HIS B CA 1
ATOM 4410 C C . HIS B 1 160 ? -9.133 28.672 18.297 1 98.56 160 HIS B C 1
ATOM 4412 O O . HIS B 1 160 ? -9.133 27.984 19.328 1 98.56 160 HIS B O 1
ATOM 4418 N N . CYS B 1 161 ? -8.07 29.422 18 1 98.69 161 CYS B N 1
ATOM 4419 C CA . CYS B 1 161 ? -6.809 29.312 18.719 1 98.69 161 CYS B CA 1
ATOM 4420 C C . CYS B 1 161 ? -6.465 30.609 19.438 1 98.69 161 CYS B C 1
ATOM 4422 O O . CYS B 1 161 ? -6.801 31.688 18.953 1 98.69 161 CYS B O 1
ATOM 4424 N N . GLU B 1 162 ? -5.766 30.469 20.562 1 98.38 162 GLU B N 1
ATOM 4425 C CA . GLU B 1 162 ? -5.371 31.625 21.359 1 98.38 162 GLU B CA 1
ATOM 4426 C C . GLU B 1 162 ? -3.926 32.031 21.078 1 98.38 162 GLU B C 1
ATOM 4428 O O . GLU B 1 162 ? -3.49 33.125 21.469 1 98.38 162 GLU B O 1
ATOM 4433 N N . TRP B 1 163 ? -3.201 31.188 20.484 1 98.88 163 TRP B N 1
ATOM 4434 C CA . TRP B 1 163 ? -1.812 31.422 20.109 1 98.88 163 TRP B CA 1
ATOM 4435 C C . TRP B 1 163 ? -1.567 31.062 18.641 1 98.88 163 TRP B C 1
ATOM 4437 O O . TRP B 1 163 ? -2.42 30.438 18 1 98.88 163 TRP B O 1
ATOM 4447 N N . ILE B 1 164 ? -0.366 31.469 18.109 1 98.88 164 ILE B N 1
ATOM 4448 C CA . ILE B 1 164 ? -0.09 31.172 16.703 1 98.88 164 ILE B CA 1
ATOM 4449 C C . ILE B 1 164 ? 1.414 31 16.5 1 98.88 164 ILE B C 1
ATOM 4451 O O . ILE B 1 164 ? 2.215 31.672 17.156 1 98.88 164 ILE B O 1
ATOM 4455 N N . PHE B 1 165 ? 1.797 30 15.688 1 98.81 165 PHE B N 1
ATOM 4456 C CA . PHE B 1 165 ? 3.135 29.844 15.133 1 98.81 165 PHE B CA 1
ATOM 4457 C C . PHE B 1 165 ? 3.24 30.531 13.773 1 98.81 165 PHE B C 1
ATOM 4459 O O . PHE B 1 165 ? 2.422 30.281 12.883 1 98.81 165 PHE B O 1
ATOM 4466 N N . LEU B 1 166 ? 4.246 31.375 13.578 1 98.81 166 LEU B N 1
ATOM 4467 C CA . LEU B 1 166 ? 4.453 32.062 12.312 1 98.81 166 LEU B CA 1
ATOM 4468 C C . LEU B 1 166 ? 5.895 31.906 11.836 1 98.81 166 LEU B C 1
ATOM 4470 O O . LEU B 1 166 ? 6.828 31.953 12.641 1 98.81 166 LEU B O 1
ATOM 4474 N N . GLY B 1 167 ? 6.07 31.719 10.547 1 98.12 167 GLY B N 1
ATOM 4475 C CA . GLY B 1 167 ? 7.391 31.453 9.992 1 98.12 167 GLY B CA 1
ATOM 4476 C C . GLY B 1 167 ? 8.141 32.719 9.609 1 98.12 167 GLY B C 1
ATOM 4477 O O . GLY B 1 167 ? 7.539 33.688 9.133 1 98.12 167 GLY B O 1
ATOM 4478 N N . ALA B 1 168 ? 9.422 32.656 9.789 1 98.12 168 ALA B N 1
ATOM 4479 C CA . ALA B 1 168 ? 10.367 33.656 9.328 1 98.12 168 ALA B CA 1
ATOM 4480 C C . ALA B 1 168 ? 11.742 33.062 9.07 1 98.12 168 ALA B C 1
ATOM 4482 O O . ALA B 1 168 ? 11.953 31.859 9.289 1 98.12 168 ALA B O 1
ATOM 4483 N N . LEU B 1 169 ? 12.555 33.812 8.422 1 96.69 169 LEU B N 1
ATOM 4484 C CA . LEU B 1 169 ? 13.945 33.438 8.227 1 96.69 169 LEU B CA 1
ATOM 4485 C C . LEU B 1 169 ? 14.867 34.219 9.148 1 96.69 169 LEU B C 1
ATOM 4487 O O . LEU B 1 169 ? 14.75 35.438 9.258 1 96.69 169 LEU B O 1
ATOM 4491 N N . LEU B 1 170 ? 15.703 33.5 9.867 1 95.81 170 LEU B N 1
ATOM 4492 C CA . LEU B 1 170 ? 16.75 34.125 10.688 1 95.81 170 LEU B CA 1
ATOM 4493 C C . LEU B 1 170 ? 18.125 33.594 10.266 1 95.81 170 LEU B C 1
ATOM 4495 O O . LEU B 1 170 ? 18.234 32.531 9.656 1 95.81 170 LEU B O 1
ATOM 4499 N N . PRO B 1 171 ? 19.188 34.406 10.547 1 93.62 171 PRO B N 1
ATOM 4500 C CA . PRO B 1 171 ? 20.531 33.875 10.336 1 93.62 171 PRO B CA 1
ATOM 4501 C C . PRO B 1 171 ? 20.766 32.562 11.086 1 93.62 171 PRO B C 1
ATOM 4503 O O . PRO B 1 171 ? 20.266 32.375 12.203 1 93.62 171 PRO B O 1
ATOM 4506 N N . LYS B 1 172 ? 21.516 31.734 10.438 1 90.44 172 LYS B N 1
ATOM 4507 C CA . LYS B 1 172 ? 21.828 30.453 11.078 1 90.44 172 LYS B CA 1
ATOM 4508 C C . LYS B 1 172 ? 22.438 30.672 12.469 1 90.44 172 LYS B C 1
ATOM 4510 O O . LYS B 1 172 ? 23.234 31.578 12.672 1 90.44 172 LYS B O 1
ATOM 4515 N N . GLU B 1 173 ? 22.062 29.859 13.336 1 83.5 173 GLU B N 1
ATOM 4516 C CA . GLU B 1 173 ? 22.453 30.016 14.727 1 83.5 173 GLU B CA 1
ATOM 4517 C C . GLU B 1 173 ? 23.938 29.703 14.922 1 83.5 173 GLU B C 1
ATOM 4519 O O . GLU B 1 173 ? 24.578 30.25 15.82 1 83.5 173 GLU B O 1
ATOM 4524 N N . ASP B 1 174 ? 24.391 28.844 14.109 1 81 174 ASP B N 1
ATOM 4525 C CA . ASP B 1 174 ? 25.766 28.406 14.281 1 81 174 ASP B CA 1
ATOM 4526 C C . ASP B 1 174 ? 26.75 29.422 13.719 1 81 174 ASP B C 1
ATOM 4528 O O . ASP B 1 174 ? 27.969 29.219 13.742 1 81 174 ASP B O 1
ATOM 4532 N N . GLY B 1 175 ? 26.281 30.5 13.211 1 81.56 175 GLY B N 1
ATOM 4533 C CA . GLY B 1 175 ? 27.141 31.562 12.727 1 81.56 175 GLY B CA 1
ATOM 4534 C C . GLY B 1 175 ? 27.531 31.406 11.273 1 81.56 175 GLY B C 1
ATOM 4535 O O . GLY B 1 175 ? 28.125 32.312 10.68 1 81.56 175 GLY B O 1
ATOM 4536 N N . SER B 1 176 ? 27.172 30.25 10.766 1 85.38 176 SER B N 1
ATOM 4537 C CA . SER B 1 176 ? 27.5 30.047 9.359 1 85.38 176 SER B CA 1
ATOM 4538 C C . SER B 1 176 ? 26.656 30.953 8.461 1 85.38 176 SER B C 1
ATOM 4540 O O . SER B 1 176 ? 25.641 31.5 8.906 1 85.38 176 SER B O 1
ATOM 4542 N N . GLU B 1 177 ? 27.094 31.109 7.234 1 89.5 177 GLU B N 1
ATOM 4543 C CA . GLU B 1 177 ? 26.391 31.953 6.273 1 89.5 177 GLU B CA 1
ATOM 4544 C C . GLU B 1 177 ? 25.047 31.344 5.875 1 89.5 177 GLU B C 1
ATOM 4546 O O . GLU B 1 177 ? 24.938 30.141 5.715 1 89.5 177 GLU B O 1
ATOM 4551 N N . GLY B 1 178 ? 24.062 32.25 5.879 1 90.69 178 GLY B N 1
ATOM 4552 C CA . GLY B 1 178 ? 22.781 31.797 5.363 1 90.69 178 GLY B CA 1
ATOM 4553 C C . GLY B 1 178 ? 21.641 31.969 6.363 1 90.69 178 GLY B C 1
ATOM 4554 O O . GLY B 1 178 ? 21.859 32.438 7.477 1 90.69 178 GLY B O 1
ATOM 4555 N N . LEU B 1 179 ? 20.422 31.688 5.938 1 92.69 179 LEU B N 1
ATOM 4556 C CA . LEU B 1 179 ? 19.203 31.812 6.73 1 92.69 179 LEU B CA 1
ATOM 4557 C C . LEU B 1 179 ? 18.594 30.453 7.016 1 92.69 179 LEU B C 1
ATOM 4559 O O . LEU B 1 179 ? 18.859 29.484 6.305 1 92.69 179 LEU B O 1
ATOM 4563 N N . GLU B 1 180 ? 17.938 30.375 8.055 1 92.31 180 GLU B N 1
ATOM 4564 C CA . GLU B 1 180 ? 17.203 29.141 8.359 1 92.31 180 GLU B CA 1
ATOM 4565 C C . GLU B 1 180 ? 15.781 29.453 8.797 1 92.31 180 GLU B C 1
ATOM 4567 O O . GLU B 1 180 ? 15.5 30.531 9.312 1 92.31 180 GLU B O 1
ATOM 4572 N N . HIS B 1 181 ? 14.977 28.484 8.578 1 94.56 181 HIS B N 1
ATOM 4573 C CA . HIS B 1 181 ? 13.562 28.625 8.93 1 94.56 181 HIS B CA 1
ATOM 4574 C C . HIS B 1 181 ? 13.375 28.656 10.438 1 94.56 181 HIS B C 1
ATOM 4576 O O . HIS B 1 181 ? 13.914 27.797 11.156 1 94.56 181 HIS B O 1
ATOM 4582 N N . THR B 1 182 ? 12.664 29.641 10.875 1 96.81 182 THR B N 1
ATOM 4583 C CA . THR B 1 182 ? 12.391 29.797 12.297 1 96.81 182 THR B CA 1
ATOM 4584 C C . THR B 1 182 ? 10.898 30.031 12.539 1 96.81 182 THR B C 1
ATOM 4586 O O . THR B 1 182 ? 10.242 30.75 11.789 1 96.81 182 THR B O 1
ATOM 4589 N N . THR B 1 183 ? 10.367 29.391 13.586 1 98.12 183 THR B N 1
ATOM 4590 C CA . THR B 1 183 ? 8.977 29.562 13.992 1 98.12 183 THR B CA 1
ATOM 4591 C C . THR B 1 183 ? 8.859 30.516 15.172 1 98.12 183 THR B C 1
ATOM 4593 O O . THR B 1 183 ? 9.555 30.344 16.188 1 98.12 183 THR B O 1
ATOM 4596 N N . PHE B 1 184 ? 8.031 31.516 15.023 1 98.81 184 PHE B N 1
ATOM 4597 C CA . PHE B 1 184 ? 7.75 32.5 16.062 1 98.81 184 PHE B CA 1
ATOM 4598 C C . PHE B 1 184 ? 6.406 32.219 16.734 1 98.81 184 PHE B C 1
ATOM 4600 O O . PHE B 1 184 ? 5.426 31.906 16.047 1 98.81 184 PHE B O 1
ATOM 4607 N N . LEU B 1 185 ? 6.352 32.281 18.031 1 98.94 185 LEU B N 1
ATOM 4608 C CA . LEU B 1 185 ? 5.152 32.031 18.828 1 98.94 185 LEU B CA 1
ATOM 4609 C C . LEU B 1 185 ? 4.578 33.344 19.359 1 98.94 185 LEU B C 1
ATOM 4611 O O . LEU B 1 185 ? 5.281 34.125 20.016 1 98.94 185 LEU B O 1
ATOM 4615 N N . LEU B 1 186 ? 3.283 33.656 19.047 1 98.88 186 LEU B N 1
ATOM 4616 C CA . LEU B 1 186 ? 2.637 34.906 19.484 1 98.88 186 LEU B CA 1
ATOM 4617 C C . LEU B 1 186 ? 1.286 34.594 20.125 1 98.88 186 LEU B C 1
ATOM 4619 O O . LEU B 1 186 ? 0.553 33.719 19.672 1 98.88 186 LEU B O 1
ATOM 4623 N N . PRO B 1 187 ? 0.888 35.344 21.125 1 98.75 187 PRO B N 1
ATOM 4624 C CA . PRO B 1 187 ? -0.471 35.25 21.672 1 98.75 187 PRO B CA 1
ATOM 4625 C C . PRO B 1 187 ? -1.499 35.969 20.797 1 98.75 187 PRO B C 1
ATOM 4627 O O . PRO B 1 187 ? -1.135 36.812 19.969 1 98.75 187 PRO B O 1
ATOM 4630 N N . LYS B 1 188 ? -2.682 35.688 21 1 98.38 188 LYS B N 1
ATOM 4631 C CA . LYS B 1 188 ? -3.791 36.219 20.219 1 98.38 188 LYS B CA 1
ATOM 4632 C C . LYS B 1 188 ? -3.807 37.75 20.25 1 98.38 188 LYS B C 1
ATOM 4634 O O . LYS B 1 188 ? -4.215 38.375 19.266 1 98.38 188 LYS B O 1
ATOM 4639 N N . SER B 1 189 ? -3.346 38.375 21.281 1 98.31 189 SER B N 1
ATOM 4640 C CA . SER B 1 189 ? -3.338 39.812 21.422 1 98.31 189 SER B CA 1
ATOM 4641 C C . SER B 1 189 ? -2.371 40.469 20.438 1 98.31 189 SER B C 1
ATOM 4643 O O . SER B 1 189 ? -2.449 41.656 20.188 1 98.31 189 SER B O 1
ATOM 4645 N N . ASP B 1 190 ? -1.484 39.719 19.891 1 98.69 190 ASP B N 1
ATOM 4646 C CA . ASP B 1 190 ? -0.374 40.312 19.141 1 98.69 190 ASP B CA 1
ATOM 4647 C C . ASP B 1 190 ? -0.582 40.156 17.641 1 98.69 190 ASP B C 1
ATOM 4649 O O . ASP B 1 190 ? 0.315 40.438 16.844 1 98.69 190 ASP B O 1
ATOM 4653 N N . PHE B 1 191 ? -1.724 39.625 17.188 1 98.62 191 PHE B N 1
ATOM 4654 C CA . PHE B 1 191 ? -1.995 39.5 15.766 1 98.62 191 PHE B CA 1
ATOM 4655 C C . PHE B 1 191 ? -3.477 39.719 15.477 1 98.62 191 PHE B C 1
ATOM 4657 O O . PHE B 1 191 ? -4.305 39.656 16.391 1 98.62 191 PHE B O 1
ATOM 4664 N N . THR B 1 192 ? -3.781 40 14.227 1 98.62 192 THR B N 1
ATOM 4665 C CA . THR B 1 192 ? -5.156 40.094 13.75 1 98.62 192 THR B CA 1
ATOM 4666 C C . THR B 1 192 ? -5.414 39.062 12.641 1 98.62 192 THR B C 1
ATOM 4668 O O . THR B 1 192 ? -4.488 38.688 11.938 1 98.62 192 THR B O 1
ATOM 4671 N N . ILE B 1 193 ? -6.609 38.625 12.523 1 98.62 193 ILE B N 1
ATOM 4672 C CA . ILE B 1 193 ? -7.055 37.719 11.484 1 98.62 193 ILE B CA 1
ATOM 4673 C C . ILE B 1 193 ? -7.758 38.5 10.375 1 98.62 193 ILE B C 1
ATOM 4675 O O . ILE B 1 193 ? -8.727 39.188 10.625 1 98.62 193 ILE B O 1
ATOM 4679 N N . ASP B 1 194 ? -7.223 38.469 9.203 1 98.44 194 ASP B N 1
ATOM 4680 C CA . ASP B 1 194 ? -7.906 39 8.023 1 98.44 194 ASP B CA 1
ATOM 4681 C C . ASP B 1 194 ? -8.758 37.906 7.363 1 98.44 194 ASP B C 1
ATOM 4683 O O . ASP B 1 194 ? -8.234 37.062 6.641 1 98.44 194 ASP B O 1
ATOM 4687 N N . LYS B 1 195 ? -10 37.969 7.609 1 97.88 195 LYS B N 1
ATOM 4688 C CA . LYS B 1 195 ? -10.914 36.938 7.141 1 97.88 195 LYS B CA 1
ATOM 4689 C C . LYS B 1 195 ? -11.094 37 5.629 1 97.88 195 LYS B C 1
ATOM 4691 O O . LYS B 1 195 ? -11.828 37.875 5.121 1 97.88 195 LYS B O 1
ATOM 4696 N N . ASN B 1 196 ? -10.453 36.094 4.891 1 97.88 196 ASN B N 1
ATOM 4697 C CA . ASN B 1 196 ? -10.469 36.156 3.434 1 97.88 196 ASN B CA 1
ATOM 4698 C C . ASN B 1 196 ? -10.57 34.781 2.805 1 97.88 196 ASN B C 1
ATOM 4700 O O . ASN B 1 196 ? -10.336 34.594 1.604 1 97.88 196 ASN B O 1
ATOM 4704 N N . TRP B 1 197 ? -10.852 33.75 3.566 1 97.62 197 TRP B N 1
ATOM 4705 C CA . TRP B 1 197 ? -10.852 32.375 3.078 1 97.62 197 TRP B CA 1
ATOM 4706 C C . TRP B 1 197 ? -12.164 32.062 2.369 1 97.62 197 TRP B C 1
ATOM 4708 O O . TRP B 1 197 ? -13.086 31.516 2.975 1 97.62 197 TRP B O 1
ATOM 4718 N N . ASP B 1 198 ? -12.297 32.438 1.138 1 96.75 198 ASP B N 1
ATOM 4719 C CA . ASP B 1 198 ? -13.375 32.094 0.222 1 96.75 198 ASP B CA 1
ATOM 4720 C C . ASP B 1 198 ? -12.852 31.312 -0.975 1 96.75 198 ASP B C 1
ATOM 4722 O O . ASP B 1 198 ? -12.469 31.891 -1.988 1 96.75 198 ASP B O 1
ATOM 4726 N N . VAL B 1 199 ? -12.953 29.984 -0.865 1 96.81 199 VAL B N 1
ATOM 4727 C CA . VAL B 1 199 ? -12.195 29.156 -1.788 1 96.81 199 VAL B CA 1
ATOM 4728 C C . VAL B 1 199 ? -13.055 27.984 -2.254 1 96.81 199 VAL B C 1
ATOM 4730 O O . VAL B 1 199 ? -14.234 27.891 -1.898 1 96.81 199 VAL B O 1
ATOM 4733 N N . HIS B 1 200 ? -12.531 27.125 -3.049 1 95.56 200 HIS B N 1
ATOM 4734 C CA . HIS B 1 200 ? -13.172 26.016 -3.74 1 95.56 200 HIS B CA 1
ATOM 4735 C C . HIS B 1 200 ? -13.641 24.953 -2.756 1 95.56 200 HIS B C 1
ATOM 4737 O O . HIS B 1 200 ? -14.766 24.469 -2.852 1 95.56 200 HIS B O 1
ATOM 4743 N N . GLY B 1 201 ? -12.852 24.484 -1.829 1 98 201 GLY B N 1
ATOM 4744 C CA . GLY B 1 201 ? -13.07 23.438 -0.85 1 98 201 GLY B CA 1
ATOM 4745 C C . GLY B 1 201 ? -12.32 23.656 0.445 1 98 201 GLY B C 1
ATOM 4746 O O . GLY B 1 201 ? -11.523 24.594 0.552 1 98 201 GLY B O 1
ATOM 4747 N N . LEU B 1 202 ? -12.656 22.766 1.45 1 98.69 202 LEU B N 1
ATOM 4748 C CA . LEU B 1 202 ? -12.117 22.969 2.791 1 98.69 202 LEU B CA 1
ATOM 4749 C C . LEU B 1 202 ? -12.5 24.344 3.322 1 98.69 202 LEU B C 1
ATOM 4751 O O . LEU B 1 202 ? -11.703 25 4.012 1 98.69 202 LEU B O 1
ATOM 4755 N N . ARG B 1 203 ? -13.602 24.75 2.947 1 98.38 203 ARG B N 1
ATOM 4756 C CA . ARG B 1 203 ? -14.062 26.078 3.33 1 98.38 203 ARG B CA 1
ATOM 4757 C C . ARG B 1 203 ? -14.18 26.203 4.848 1 98.38 203 ARG B C 1
ATOM 4759 O O . ARG B 1 203 ? -13.883 27.25 5.414 1 98.38 203 ARG B O 1
ATOM 4766 N N . GLY B 1 204 ? -14.547 25.141 5.488 1 98.69 204 GLY B N 1
ATOM 4767 C CA . GLY B 1 204 ? -14.766 25.141 6.926 1 98.69 204 GLY B CA 1
ATOM 4768 C C . GLY B 1 204 ? -13.492 25.328 7.723 1 98.69 204 GLY B C 1
ATOM 4769 O O . GLY B 1 204 ? -13.539 25.609 8.922 1 98.69 204 GLY B O 1
ATOM 4770 N N . THR B 1 205 ? -12.297 25.234 7.098 1 98.69 205 THR B N 1
ATOM 4771 C CA . THR B 1 205 ? -11.039 25.328 7.828 1 98.69 205 THR B CA 1
ATOM 4772 C C . THR B 1 205 ? -10.781 26.766 8.273 1 98.69 205 THR B C 1
ATOM 4774 O O . THR B 1 205 ? -9.969 27.016 9.172 1 98.69 205 THR B O 1
ATOM 4777 N N . GLY B 1 206 ? -11.516 27.734 7.547 1 98.5 206 GLY B N 1
ATOM 4778 C CA . GLY B 1 206 ? -11.266 29.125 7.891 1 98.5 206 GLY B CA 1
ATOM 4779 C C . GLY B 1 206 ? -9.805 29.5 7.832 1 98.5 206 GLY B C 1
ATOM 4780 O O . GLY B 1 206 ? -9.273 30.109 8.766 1 98.5 206 GLY B O 1
ATOM 4781 N N . SER B 1 207 ? -9.117 29.094 6.758 1 98.44 207 SER B N 1
ATOM 4782 C CA . SER B 1 207 ? -7.688 29.312 6.621 1 98.44 207 SER B CA 1
ATOM 4783 C C . SER B 1 207 ? -7.391 30.766 6.25 1 98.44 207 SER B C 1
ATOM 4785 O O . SER B 1 207 ? -6.793 31.031 5.207 1 98.44 207 SER B O 1
ATOM 4787 N N . HIS B 1 208 ? -7.676 31.656 7.145 1 98.69 208 HIS B N 1
ATOM 4788 C CA . HIS B 1 208 ? -7.574 33.094 6.922 1 98.69 208 HIS B CA 1
ATOM 4789 C C . HIS B 1 208 ? -6.125 33.562 7.023 1 98.69 208 HIS B C 1
ATOM 4791 O O . HIS B 1 208 ? -5.25 32.812 7.434 1 98.69 208 HIS B O 1
ATOM 4797 N N . ASP B 1 209 ? -5.926 34.75 6.621 1 98.69 209 ASP B N 1
ATOM 4798 C CA . ASP B 1 209 ? -4.609 35.375 6.734 1 98.69 209 ASP B CA 1
ATOM 4799 C C . ASP B 1 209 ? -4.383 35.938 8.141 1 98.69 209 ASP B C 1
ATOM 4801 O O . ASP B 1 209 ? -5.34 36.25 8.844 1 98.69 209 ASP B O 1
ATOM 4805 N N . ILE B 1 210 ? -3.133 36 8.484 1 98.81 210 ILE B N 1
ATOM 4806 C CA . ILE B 1 210 ? -2.697 36.562 9.766 1 98.81 210 ILE B CA 1
ATOM 4807 C C . ILE B 1 210 ? -1.844 37.812 9.523 1 98.81 210 ILE B C 1
ATOM 4809 O O . ILE B 1 210 ? -0.995 37.812 8.633 1 98.81 210 ILE B O 1
ATOM 4813 N N . VAL B 1 211 ? -2.068 38.812 10.305 1 98.81 211 VAL B N 1
ATOM 4814 C CA . VAL B 1 211 ? -1.291 40.062 10.195 1 98.81 211 VAL B CA 1
ATOM 4815 C C . VAL B 1 211 ? -0.689 40.406 11.555 1 98.81 211 VAL B C 1
ATOM 4817 O O . VAL B 1 211 ? -1.384 40.375 12.57 1 98.81 211 VAL B O 1
ATOM 4820 N N . VAL B 1 212 ? 0.568 40.625 11.609 1 98.81 212 VAL B N 1
ATOM 4821 C CA . VAL B 1 212 ? 1.305 41.125 12.766 1 98.81 212 VAL B CA 1
ATOM 4822 C C . VAL B 1 212 ? 1.946 42.469 12.438 1 98.81 212 VAL B C 1
ATOM 4824 O O . VAL B 1 212 ? 2.592 42.625 11.398 1 98.81 212 VAL B O 1
ATOM 4827 N N . ASP B 1 213 ? 1.784 43.406 13.273 1 98.5 213 ASP B N 1
ATOM 4828 C CA . ASP B 1 213 ? 2.301 44.75 13.016 1 98.5 213 ASP B CA 1
ATOM 4829 C C . ASP B 1 213 ? 3.264 45.188 14.117 1 98.5 213 ASP B C 1
ATOM 4831 O O . ASP B 1 213 ? 2.848 45.812 15.102 1 98.5 213 ASP B O 1
ATOM 4835 N N . ASN B 1 214 ? 4.461 45 13.922 1 98.19 214 ASN B N 1
ATOM 4836 C CA . ASN B 1 214 ? 5.562 45.5 14.734 1 98.19 214 ASN B CA 1
ATOM 4837 C C . ASN B 1 214 ? 5.391 45.125 16.203 1 98.19 214 ASN B C 1
ATOM 4839 O O . ASN B 1 214 ? 5.395 45.969 17.078 1 98.19 214 ASN B O 1
ATOM 4843 N N . VAL B 1 215 ? 5.359 43.906 16.5 1 98.69 215 VAL B N 1
ATOM 4844 C CA . VAL B 1 215 ? 5.168 43.375 17.844 1 98.69 215 VAL B CA 1
ATOM 4845 C C . VAL B 1 215 ? 6.477 42.781 18.359 1 98.69 215 VAL B C 1
ATOM 4847 O O . VAL B 1 215 ? 7.262 42.25 17.594 1 98.69 215 VAL B O 1
ATOM 4850 N N . PHE B 1 216 ? 6.73 43 19.625 1 98.75 216 PHE B N 1
ATOM 4851 C CA . PHE B 1 216 ? 7.902 42.375 20.266 1 98.75 216 PHE B CA 1
ATOM 4852 C C . PHE B 1 216 ? 7.656 40.906 20.578 1 98.75 216 PHE B C 1
ATOM 4854 O O . PHE B 1 216 ? 6.664 40.562 21.203 1 98.75 216 PHE B O 1
ATOM 4861 N N . VAL B 1 217 ? 8.508 40.062 20.094 1 98.88 217 VAL B N 1
ATOM 4862 C CA . VAL B 1 217 ? 8.5 38.656 20.422 1 98.88 217 VAL B CA 1
ATOM 4863 C C . VAL B 1 217 ? 9.781 38.281 21.172 1 98.88 217 VAL B C 1
ATOM 4865 O O . VAL B 1 217 ? 10.883 38.406 20.625 1 98.88 217 VAL B O 1
ATOM 4868 N N . PRO B 1 218 ? 9.672 37.875 22.422 1 98.81 218 PRO B N 1
ATOM 4869 C CA . PRO B 1 218 ? 10.883 37.469 23.172 1 98.81 218 PRO B CA 1
ATOM 4870 C C . PRO B 1 218 ? 11.609 36.312 22.531 1 98.81 218 PRO B C 1
ATOM 4872 O O . PRO B 1 218 ? 10.977 35.438 21.922 1 98.81 218 PRO B O 1
ATOM 4875 N N . ALA B 1 219 ? 12.859 36.188 22.766 1 97.94 219 ALA B N 1
ATOM 4876 C CA . ALA B 1 219 ? 13.727 35.188 22.125 1 97.94 219 ALA B CA 1
ATOM 4877 C C . ALA B 1 219 ? 13.266 33.75 22.438 1 97.94 219 ALA B C 1
ATOM 4879 O O . ALA B 1 219 ? 13.367 32.875 21.594 1 97.94 219 ALA B O 1
ATOM 4880 N N . HIS B 1 220 ? 12.75 33.562 23.625 1 98.25 220 HIS B N 1
ATOM 4881 C CA . HIS B 1 220 ? 12.383 32.219 24.031 1 98.25 220 HIS B CA 1
ATOM 4882 C C . HIS B 1 220 ? 11.133 31.734 23.297 1 98.25 220 HIS B C 1
ATOM 4884 O O . HIS B 1 220 ? 10.789 30.547 23.359 1 98.25 220 HIS B O 1
ATOM 4890 N N . ARG B 1 221 ? 10.469 32.625 22.531 1 98.75 221 ARG B N 1
ATOM 4891 C CA . ARG B 1 221 ? 9.297 32.25 21.734 1 98.75 221 ARG B CA 1
ATOM 4892 C C . ARG B 1 221 ? 9.664 32.062 20.266 1 98.75 221 ARG B C 1
ATOM 4894 O O . ARG B 1 221 ? 8.875 32.375 19.375 1 98.75 221 ARG B O 1
ATOM 4901 N N . THR B 1 222 ? 10.875 31.641 20.078 1 97.94 222 THR B N 1
ATOM 4902 C CA . THR B 1 222 ? 11.359 31.25 18.75 1 97.94 222 THR B CA 1
ATOM 4903 C C . THR B 1 222 ? 11.945 29.844 18.797 1 97.94 222 THR B C 1
ATOM 4905 O O . THR B 1 222 ? 12.484 29.422 19.812 1 97.94 222 THR B O 1
ATOM 4908 N N . GLN B 1 223 ? 11.828 29.125 17.75 1 97.06 223 GLN B N 1
ATOM 4909 C CA . GLN B 1 223 ? 12.367 27.781 17.578 1 97.06 223 GLN B CA 1
ATOM 4910 C C . GLN B 1 223 ? 12.82 27.547 16.141 1 97.06 223 GLN B C 1
ATOM 4912 O O . GLN B 1 223 ? 12.094 27.859 15.203 1 97.06 223 GLN B O 1
ATOM 4917 N N . ARG B 1 224 ? 14.062 27.125 15.93 1 94.5 224 ARG B N 1
ATOM 4918 C CA . ARG B 1 224 ? 14.586 26.828 14.602 1 94.5 224 ARG B CA 1
ATOM 4919 C C . ARG B 1 224 ? 13.898 25.609 13.992 1 94.5 224 ARG B C 1
ATOM 4921 O O . ARG B 1 224 ? 14.266 24.469 14.297 1 94.5 224 ARG B O 1
ATOM 4928 N N . THR B 1 225 ? 13.039 25.812 13.039 1 92.62 225 THR B N 1
ATOM 4929 C CA . THR B 1 225 ? 12.008 24.875 12.602 1 92.62 225 THR B CA 1
ATOM 4930 C C . THR B 1 225 ? 12.633 23.578 12.094 1 92.62 225 THR B C 1
ATOM 4932 O O . THR B 1 225 ? 12.195 22.484 12.453 1 92.62 225 THR B O 1
ATOM 4935 N N . ASN B 1 226 ? 13.672 23.641 11.242 1 87.75 226 ASN B N 1
ATOM 4936 C CA . ASN B 1 226 ? 14.219 22.453 10.57 1 87.75 226 ASN B CA 1
ATOM 4937 C C . ASN B 1 226 ? 15.508 21.984 11.227 1 87.75 226 ASN B C 1
ATOM 4939 O O . ASN B 1 226 ? 16.203 21.125 10.688 1 87.75 226 ASN B O 1
ATOM 4943 N N . ASN B 1 227 ? 15.914 22.641 12.344 1 90.44 227 ASN B N 1
ATOM 4944 C CA . ASN B 1 227 ? 17.078 22.203 13.109 1 90.44 227 ASN B CA 1
ATOM 4945 C C . ASN B 1 227 ? 16.703 21.172 14.172 1 90.44 227 ASN B C 1
ATOM 4947 O O . ASN B 1 227 ? 16.219 21.531 15.25 1 90.44 227 ASN B O 1
ATOM 4951 N N . HIS B 1 228 ? 16.953 19.969 13.883 1 88.19 228 HIS B N 1
ATOM 4952 C CA . HIS B 1 228 ? 16.5 18.891 14.766 1 88.19 228 HIS B CA 1
ATOM 4953 C C . HIS B 1 228 ? 17.578 18.469 15.742 1 88.19 228 HIS B C 1
ATOM 4955 O O . HIS B 1 228 ? 17.516 17.391 16.328 1 88.19 228 HIS B O 1
ATOM 4961 N N . SER B 1 229 ? 18.609 19.297 15.844 1 89.56 229 SER B N 1
ATOM 4962 C CA . SER B 1 229 ? 19.594 19.078 16.906 1 89.56 229 SER B CA 1
ATOM 4963 C C . SER B 1 229 ? 19.047 19.484 18.266 1 89.56 229 SER B C 1
ATOM 4965 O O . SER B 1 229 ? 17.969 20.094 18.344 1 89.56 229 SER B O 1
ATOM 4967 N N . ASP B 1 230 ? 19.719 19.125 19.281 1 90 230 ASP B N 1
ATOM 4968 C CA . ASP B 1 230 ? 19.312 19.516 20.625 1 90 230 ASP B CA 1
ATOM 4969 C C . ASP B 1 230 ? 19.359 21.031 20.781 1 90 230 ASP B C 1
ATOM 4971 O O . ASP B 1 230 ? 18.547 21.609 21.516 1 90 230 ASP B O 1
ATOM 4975 N N . ALA B 1 231 ? 20.312 21.672 20.109 1 89.62 231 ALA B N 1
ATOM 4976 C CA . ALA B 1 231 ? 20.406 23.125 20.156 1 89.62 231 ALA B CA 1
ATOM 4977 C C . ALA B 1 231 ? 19.203 23.766 19.5 1 89.62 231 ALA B C 1
ATOM 4979 O O . ALA B 1 231 ? 18.734 24.828 19.938 1 89.62 231 ALA B O 1
ATOM 4980 N N . GLY B 1 232 ? 18.688 23.141 18.453 1 91.69 232 GLY B N 1
ATOM 4981 C CA . GLY B 1 232 ? 17.531 23.672 17.719 1 91.69 232 GLY B CA 1
ATOM 4982 C C . GLY B 1 232 ? 16.219 23.328 18.375 1 91.69 232 GLY B C 1
ATOM 4983 O O . GLY B 1 232 ? 15.172 23.875 18.016 1 91.69 232 GLY B O 1
ATOM 4984 N N . CYS B 1 233 ? 16.25 22.422 19.328 1 95.56 233 CYS B N 1
ATOM 4985 C CA . CYS B 1 233 ? 15.055 21.969 20.031 1 95.56 233 CYS B CA 1
ATOM 4986 C C . CYS B 1 233 ? 15.289 21.953 21.547 1 95.56 233 CYS B C 1
ATOM 4988 O O . CYS B 1 233 ? 15.25 20.891 22.172 1 95.56 233 CYS B O 1
ATOM 4990 N N . PRO B 1 234 ? 15.461 23.094 22.094 1 95.69 234 PRO B N 1
ATOM 4991 C CA . PRO B 1 234 ? 15.883 23.188 23.484 1 95.69 234 PRO B CA 1
ATOM 4992 C C . PRO B 1 234 ? 14.867 22.578 24.453 1 95.69 234 PRO B C 1
ATOM 4994 O O . PRO B 1 234 ? 15.234 22.109 25.531 1 95.69 234 PRO B O 1
ATOM 4997 N N . GLY B 1 235 ? 13.633 22.531 24.109 1 97.25 235 GLY B N 1
ATOM 4998 C CA . GLY B 1 235 ? 12.586 22 24.969 1 97.25 235 GLY B CA 1
ATOM 4999 C C . GLY B 1 235 ? 12.742 20.516 25.219 1 97.25 235 GLY B C 1
ATOM 5000 O O . GLY B 1 235 ? 12.141 19.969 26.156 1 97.25 235 GLY B O 1
ATOM 5001 N N . ARG B 1 236 ? 13.547 19.812 24.422 1 96 236 ARG B N 1
ATOM 5002 C CA . ARG B 1 236 ? 13.742 18.375 24.547 1 96 236 ARG B CA 1
ATOM 5003 C C . ARG B 1 236 ? 14.438 18.047 25.859 1 96 236 ARG B C 1
ATOM 5005 O O . ARG B 1 236 ? 14.406 16.891 26.312 1 96 236 ARG B O 1
ATOM 5012 N N . GLU B 1 237 ? 15.062 19.031 26.453 1 95.44 237 GLU B N 1
ATOM 5013 C CA . GLU B 1 237 ? 15.688 18.812 27.75 1 95.44 237 GLU B CA 1
ATOM 5014 C C . GLU B 1 237 ? 14.672 18.312 28.781 1 95.44 237 GLU B C 1
ATOM 5016 O O . GLU B 1 237 ? 14.977 17.438 29.594 1 95.44 237 GLU B O 1
ATOM 5021 N N . LEU B 1 238 ? 13.484 18.875 28.734 1 96.31 238 LEU B N 1
ATOM 5022 C CA . LEU B 1 238 ? 12.445 18.547 29.703 1 96.31 238 LEU B CA 1
ATOM 5023 C C . LEU B 1 238 ? 11.422 17.609 29.094 1 96.31 238 LEU B C 1
ATOM 5025 O O . LEU B 1 238 ? 10.656 16.953 29.812 1 96.31 238 LEU B O 1
ATOM 5029 N N . ASN B 1 239 ? 11.336 17.609 27.766 1 97.38 239 ASN B N 1
ATOM 5030 C CA . ASN B 1 239 ? 10.492 16.672 27.016 1 97.38 239 ASN B CA 1
ATOM 5031 C C . ASN B 1 239 ? 11.32 15.617 26.297 1 97.38 239 ASN B C 1
ATOM 5033 O O . ASN B 1 239 ? 11.422 15.633 25.078 1 97.38 239 ASN B O 1
ATOM 5037 N N . ASN B 1 240 ? 11.719 14.625 27.078 1 94.25 240 ASN B N 1
ATOM 5038 C CA . ASN B 1 240 ? 12.789 13.75 26.609 1 94.25 240 ASN B CA 1
ATOM 5039 C C . ASN B 1 240 ? 12.227 12.5 25.922 1 94.25 240 ASN B C 1
ATOM 5041 O O . ASN B 1 240 ? 12.984 11.602 25.562 1 94.25 240 ASN B O 1
ATOM 5045 N N . GLY B 1 241 ? 10.953 12.445 25.766 1 95.31 241 GLY B N 1
ATOM 5046 C CA . GLY B 1 241 ? 10.375 11.32 25.047 1 95.31 241 GLY B CA 1
ATOM 5047 C C . GLY B 1 241 ? 10.836 11.242 23.594 1 95.31 241 GLY B C 1
ATOM 5048 O O . GLY B 1 241 ? 11.125 12.266 22.969 1 95.31 241 GLY B O 1
ATOM 5049 N N . TRP B 1 242 ? 10.852 10.031 23.016 1 96.44 242 TRP B N 1
ATOM 5050 C CA . TRP B 1 242 ? 11.32 9.805 21.656 1 96.44 242 TRP B CA 1
ATOM 5051 C C . TRP B 1 242 ? 10.461 10.555 20.656 1 96.44 242 TRP B C 1
ATOM 5053 O O . TRP B 1 242 ? 10.938 10.945 19.578 1 96.44 242 TRP B O 1
ATOM 5063 N N . LEU B 1 243 ? 9.219 10.773 20.984 1 97.44 243 LEU B N 1
ATOM 5064 C CA . LEU B 1 243 ? 8.242 11.438 20.125 1 97.44 243 LEU B CA 1
ATOM 5065 C C . LEU B 1 243 ? 8.766 12.797 19.672 1 97.44 243 LEU B C 1
ATOM 5067 O O . LEU B 1 243 ? 8.586 13.172 18.5 1 97.44 243 LEU B O 1
ATOM 5071 N N . TYR B 1 244 ? 9.406 13.516 20.5 1 97.38 244 TYR B N 1
ATOM 5072 C CA . TYR B 1 244 ? 9.805 14.891 20.234 1 97.38 244 TYR B CA 1
ATOM 5073 C C . TYR B 1 244 ? 11.164 14.945 19.547 1 97.38 244 TYR B C 1
ATOM 5075 O O . TYR B 1 244 ? 11.695 16.031 19.281 1 97.38 244 TYR B O 1
ATOM 5083 N N . LYS B 1 245 ? 11.703 13.773 19.219 1 95.94 245 LYS B N 1
ATOM 5084 C CA . LYS B 1 245 ? 12.938 13.672 18.453 1 95.94 245 LYS B CA 1
ATOM 5085 C C . LYS B 1 245 ? 12.641 13.469 16.969 1 95.94 245 LYS B C 1
ATOM 5087 O O . LYS B 1 245 ? 13.547 13.508 16.141 1 95.94 245 LYS B O 1
ATOM 5092 N N . ILE B 1 246 ? 11.359 13.211 16.625 1 95.81 246 ILE B N 1
ATOM 5093 C CA . ILE B 1 246 ? 10.984 13.062 15.219 1 95.81 246 ILE B CA 1
ATOM 5094 C C . ILE B 1 246 ? 11.172 14.391 14.492 1 95.81 246 ILE B C 1
ATOM 5096 O O . ILE B 1 246 ? 10.734 15.438 14.969 1 95.81 246 ILE B O 1
ATOM 5100 N N . PRO B 1 247 ? 11.82 14.359 13.336 1 93.19 247 PRO B N 1
ATOM 5101 C CA . PRO B 1 247 ? 12.008 15.609 12.594 1 93.19 247 PRO B CA 1
ATOM 5102 C C . PRO B 1 247 ? 10.688 16.266 12.195 1 93.19 247 PRO B C 1
ATOM 5104 O O . PRO B 1 247 ? 9.727 15.57 11.852 1 93.19 247 PRO B O 1
ATOM 5107 N N . PHE B 1 248 ? 10.703 17.562 12.148 1 93.38 248 PHE B N 1
ATOM 5108 C CA . PHE B 1 248 ? 9.555 18.422 11.859 1 93.38 248 PHE B CA 1
ATOM 5109 C C . PHE B 1 248 ? 8.852 17.969 10.586 1 93.38 248 PHE B C 1
ATOM 5111 O O . PHE B 1 248 ? 7.633 17.766 10.578 1 93.38 248 PHE B O 1
ATOM 5118 N N . THR B 1 249 ? 9.562 17.719 9.477 1 91.19 249 THR B N 1
ATOM 5119 C CA . THR B 1 249 ? 9 17.422 8.164 1 91.19 249 THR B CA 1
ATOM 5120 C C . THR B 1 249 ? 8.227 16.094 8.195 1 91.19 249 THR B C 1
ATOM 5122 O O . THR B 1 249 ? 7.215 15.945 7.512 1 91.19 249 THR B O 1
ATOM 5125 N N . GLN B 1 250 ? 8.656 15.148 8.984 1 93 250 GLN B N 1
ATOM 5126 C CA . GLN B 1 250 ? 8.047 13.82 9.023 1 93 250 GLN B CA 1
ATOM 5127 C C . GLN B 1 250 ? 6.742 13.844 9.82 1 93 250 GLN B C 1
ATOM 5129 O O . GLN B 1 250 ? 5.914 12.945 9.688 1 93 250 GLN B O 1
ATOM 5134 N N . VAL B 1 251 ? 6.523 14.891 10.586 1 94.12 251 VAL B N 1
ATOM 5135 C CA . VAL B 1 251 ? 5.273 15.016 11.328 1 94.12 251 VAL B CA 1
ATOM 5136 C C . VAL B 1 251 ? 4.289 15.875 10.539 1 94.12 251 VAL B C 1
ATOM 5138 O O . VAL B 1 251 ? 3.15 15.469 10.297 1 94.12 251 VAL B O 1
ATOM 5141 N N . PHE B 1 252 ? 4.727 16.969 10.031 1 93.44 252 PHE B N 1
ATOM 5142 C CA . PHE B 1 252 ? 3.844 18 9.484 1 93.44 252 PHE B CA 1
ATOM 5143 C C . PHE B 1 252 ? 3.352 17.594 8.102 1 93.44 252 PHE B C 1
ATOM 5145 O O . PHE B 1 252 ? 2.24 17.953 7.703 1 93.44 252 PHE B O 1
ATOM 5152 N N . GLN B 1 253 ? 4.152 16.906 7.34 1 91.56 253 GLN B N 1
ATOM 5153 C CA . GLN B 1 253 ? 3.764 16.562 5.977 1 91.56 253 GLN B CA 1
ATOM 5154 C C . GLN B 1 253 ? 2.506 15.695 5.969 1 91.56 253 GLN B C 1
ATOM 5156 O O . GLN B 1 253 ? 1.659 15.828 5.082 1 91.56 253 GLN B O 1
ATOM 5161 N N . ARG B 1 254 ? 2.371 14.852 6.906 1 95.5 254 ARG B N 1
ATOM 5162 C CA . ARG B 1 254 ? 1.218 13.953 6.957 1 95.5 254 ARG B CA 1
ATOM 5163 C C . ARG B 1 254 ? 0.009 14.656 7.574 1 95.5 254 ARG B C 1
ATOM 5165 O O . ARG B 1 254 ? -1.134 14.289 7.293 1 95.5 254 ARG B O 1
ATOM 5172 N N . ALA B 1 255 ? 0.207 15.719 8.328 1 95.31 255 ALA B N 1
ATOM 5173 C CA . ALA B 1 255 ? -0.896 16.438 8.945 1 95.31 255 ALA B CA 1
ATOM 5174 C C . ALA B 1 255 ? -1.766 17.125 7.895 1 95.31 255 ALA B C 1
ATOM 5176 O O . ALA B 1 255 ? -2.959 17.344 8.117 1 95.31 255 ALA B O 1
ATOM 5177 N N . VAL B 1 256 ? -1.203 17.359 6.719 1 95.75 256 VAL B N 1
ATOM 5178 C CA . VAL B 1 256 ? -1.928 18.125 5.703 1 95.75 256 VAL B CA 1
ATOM 5179 C C . VAL B 1 256 ? -2.322 17.188 4.551 1 95.75 256 VAL B C 1
ATOM 5181 O O . VAL B 1 256 ? -2.691 17.656 3.473 1 95.75 256 VAL B O 1
ATOM 5184 N N . SER B 1 257 ? -2.098 15.906 4.672 1 97.69 257 SER B N 1
ATOM 5185 C CA . SER B 1 257 ? -2.457 15.008 3.582 1 97.69 257 SER B CA 1
ATOM 5186 C C . SER B 1 257 ? -3.367 13.883 4.07 1 97.69 257 SER B C 1
ATOM 5188 O O . SER B 1 257 ? -4.238 13.414 3.33 1 97.69 257 SER B O 1
ATOM 5190 N N . THR B 1 258 ? -3.26 13.469 5.309 1 98.31 258 THR B N 1
ATOM 5191 C CA . THR B 1 258 ? -3.881 12.258 5.84 1 98.31 258 THR B CA 1
ATOM 5192 C C . THR B 1 258 ? -5.398 12.414 5.906 1 98.31 258 THR B C 1
ATOM 5194 O O . THR B 1 258 ? -6.137 11.445 5.738 1 98.31 258 THR B O 1
ATOM 5197 N N . ALA B 1 259 ? -5.871 13.656 6.141 1 98.75 259 ALA B N 1
ATOM 5198 C CA . ALA B 1 259 ? -7.312 13.891 6.164 1 98.75 259 ALA B CA 1
ATOM 5199 C C . ALA B 1 259 ? -7.957 13.453 4.852 1 98.75 259 ALA B C 1
ATOM 5201 O O . ALA B 1 259 ? -9.125 13.055 4.832 1 98.75 259 ALA B O 1
ATOM 5202 N N . CYS B 1 260 ? -7.223 13.492 3.734 1 98.88 260 CYS B N 1
ATOM 5203 C CA . CYS B 1 260 ? -7.738 13.102 2.428 1 98.88 260 CYS B CA 1
ATOM 5204 C C . CYS B 1 260 ? -8.102 11.617 2.41 1 98.88 260 CYS B C 1
ATOM 5206 O O . CYS B 1 260 ? -9.086 11.227 1.777 1 98.88 260 CYS B O 1
ATOM 5208 N N . ILE B 1 261 ? -7.293 10.789 3.068 1 98.94 261 ILE B N 1
ATOM 5209 C CA . ILE B 1 261 ? -7.57 9.359 3.113 1 98.94 261 ILE B CA 1
ATOM 5210 C C . ILE B 1 261 ? -8.891 9.109 3.83 1 98.94 261 ILE B C 1
ATOM 5212 O O . ILE B 1 261 ? -9.742 8.367 3.336 1 98.94 261 ILE B O 1
ATOM 5216 N N . GLY B 1 262 ? -9.086 9.742 5.016 1 98.88 262 GLY B N 1
ATOM 5217 C CA . GLY B 1 262 ? -10.328 9.609 5.75 1 98.88 262 GLY B CA 1
ATOM 5218 C C . GLY B 1 262 ? -11.531 10.133 4.992 1 98.88 262 GLY B C 1
ATOM 5219 O O . GLY B 1 262 ? -12.617 9.555 5.059 1 98.88 262 GLY B O 1
ATOM 5220 N N . ALA B 1 263 ? -11.336 11.266 4.332 1 98.94 263 ALA B N 1
ATOM 5221 C CA . ALA B 1 263 ? -12.414 11.828 3.521 1 98.94 263 ALA B CA 1
ATOM 5222 C C . ALA B 1 263 ? -12.812 10.867 2.402 1 98.94 263 ALA B C 1
ATOM 5224 O O . ALA B 1 263 ? -14 10.719 2.104 1 98.94 263 ALA B O 1
ATOM 5225 N N . LEU B 1 264 ? -11.812 10.242 1.768 1 98.94 264 LEU B N 1
ATOM 5226 C CA . LEU B 1 264 ? -12.109 9.234 0.757 1 98.94 264 LEU B CA 1
ATOM 5227 C C . LEU B 1 264 ? -12.922 8.086 1.354 1 98.94 264 LEU B C 1
ATOM 5229 O O . LEU B 1 264 ? -13.867 7.594 0.732 1 98.94 264 LEU B O 1
ATOM 5233 N N . ASP B 1 265 ? -12.57 7.648 2.562 1 98.88 265 ASP B N 1
ATOM 5234 C CA . ASP B 1 265 ? -13.352 6.625 3.248 1 98.88 265 ASP B CA 1
ATOM 5235 C C . ASP B 1 265 ? -14.797 7.074 3.436 1 98.88 265 ASP B C 1
ATOM 5237 O O . ASP B 1 265 ? -15.727 6.281 3.256 1 98.88 265 ASP B O 1
ATOM 5241 N N . GLY B 1 266 ? -14.945 8.344 3.871 1 98.75 266 GLY B N 1
ATOM 5242 C CA . GLY B 1 266 ? -16.297 8.883 3.99 1 98.75 266 GLY B CA 1
ATOM 5243 C C . GLY B 1 266 ? -17.062 8.852 2.684 1 98.75 266 GLY B C 1
ATOM 5244 O O . GLY B 1 266 ? -18.25 8.5 2.662 1 98.75 266 GLY B O 1
ATOM 5245 N N . ALA B 1 267 ? -16.422 9.227 1.594 1 98.81 267 ALA B N 1
ATOM 5246 C CA . ALA B 1 267 ? -17.031 9.203 0.271 1 98.81 267 ALA B CA 1
ATOM 5247 C C . ALA B 1 267 ? -17.422 7.785 -0.13 1 98.81 267 ALA B C 1
ATOM 5249 O O . ALA B 1 267 ? -18.5 7.566 -0.697 1 98.81 267 ALA B O 1
ATOM 5250 N N . ILE B 1 268 ? -16.547 6.812 0.108 1 98.75 268 ILE B N 1
ATOM 5251 C CA . ILE B 1 268 ? -16.797 5.406 -0.187 1 98.75 268 ILE B CA 1
ATOM 5252 C C . ILE B 1 268 ? -18.062 4.949 0.545 1 98.75 268 ILE B C 1
ATOM 5254 O O . ILE B 1 268 ? -18.938 4.332 -0.052 1 98.75 268 ILE B O 1
ATOM 5258 N N . ASN B 1 269 ? -18.141 5.277 1.839 1 98.12 269 ASN B N 1
ATOM 5259 C CA . ASN B 1 269 ? -19.297 4.887 2.641 1 98.12 269 ASN B CA 1
ATOM 5260 C C . ASN B 1 269 ? -20.578 5.492 2.1 1 98.12 269 ASN B C 1
ATOM 5262 O O . ASN B 1 269 ? -21.594 4.805 1.99 1 98.12 269 ASN B O 1
ATOM 5266 N N . GLU B 1 270 ? -20.516 6.773 1.825 1 97.12 270 GLU B N 1
ATOM 5267 C CA . GLU B 1 270 ? -21.672 7.441 1.25 1 97.12 270 GLU B CA 1
ATOM 5268 C C . GLU B 1 270 ? -22.078 6.805 -0.078 1 97.12 270 GLU B C 1
ATOM 5270 O O . GLU B 1 270 ? -23.266 6.633 -0.356 1 97.12 270 GLU B O 1
ATOM 5275 N N . PHE B 1 271 ? -21.125 6.523 -0.899 1 97.75 271 PHE B N 1
ATOM 5276 C CA . PHE B 1 271 ? -21.375 5.953 -2.219 1 97.75 271 PHE B CA 1
ATOM 5277 C C . PHE B 1 271 ? -22.031 4.586 -2.105 1 97.75 271 PHE B C 1
ATOM 5279 O O . PHE B 1 271 ? -22.969 4.273 -2.85 1 97.75 271 PHE B O 1
ATOM 5286 N N . LYS B 1 272 ? -21.469 3.693 -1.26 1 97 272 LYS B N 1
ATOM 5287 C CA . LYS B 1 272 ? -22.047 2.369 -1.044 1 97 272 LYS B CA 1
ATOM 5288 C C . LYS B 1 272 ? -23.516 2.467 -0.665 1 97 272 LYS B C 1
ATOM 5290 O O . LYS B 1 272 ? -24.344 1.714 -1.18 1 97 272 LYS B O 1
ATOM 5295 N N . GLN B 1 273 ? -23.828 3.404 0.243 1 93.62 273 GLN B N 1
ATOM 5296 C CA . GLN B 1 273 ? -25.203 3.602 0.678 1 93.62 273 GLN B CA 1
ATOM 5297 C C . GLN B 1 273 ? -26.094 4.062 -0.48 1 93.62 273 GLN B C 1
ATOM 5299 O O . GLN B 1 273 ? -27.188 3.545 -0.673 1 93.62 273 GLN B O 1
ATOM 5304 N N . ARG B 1 274 ? -25.641 4.949 -1.242 1 91.5 274 ARG B N 1
ATOM 5305 C CA . ARG B 1 274 ? -26.406 5.52 -2.348 1 91.5 274 ARG B CA 1
ATOM 5306 C C . ARG B 1 274 ? -26.625 4.488 -3.453 1 91.5 274 ARG B C 1
ATOM 5308 O O . ARG B 1 274 ? -27.719 4.379 -4.004 1 91.5 274 ARG B O 1
ATOM 5315 N N . ALA B 1 275 ? -25.562 3.83 -3.812 1 90.56 275 ALA B N 1
ATOM 5316 C CA . ALA B 1 275 ? -25.594 2.908 -4.945 1 90.56 275 ALA B CA 1
ATOM 5317 C C . ALA B 1 275 ? -26.5 1.714 -4.66 1 90.56 275 ALA B C 1
ATOM 5319 O O . ALA B 1 275 ? -27.125 1.175 -5.566 1 90.56 275 ALA B O 1
ATOM 5320 N N . SER B 1 276 ? -26.547 1.332 -3.445 1 84.81 276 SER B N 1
ATOM 5321 C CA . SER B 1 276 ? -27.391 0.196 -3.082 1 84.81 276 SER B CA 1
ATOM 5322 C C . SER B 1 276 ? -28.875 0.56 -3.143 1 84.81 276 SER B C 1
ATOM 5324 O O . SER B 1 276 ? -29.719 -0.309 -3.34 1 84.81 276 SER B O 1
ATOM 5326 N N . MET B 1 277 ? -29.188 1.832 -3.074 1 82.69 277 MET B N 1
ATOM 5327 C CA . MET B 1 277 ? -30.578 2.281 -3.008 1 82.69 277 MET B CA 1
ATOM 5328 C C . MET B 1 277 ? -31.031 2.865 -4.344 1 82.69 277 MET B C 1
ATOM 5330 O O . MET B 1 277 ? -32.219 2.867 -4.656 1 82.69 277 MET B O 1
ATOM 5334 N N . HIS B 1 278 ? -30.125 3.314 -5.09 1 79.75 278 HIS B N 1
ATOM 5335 C CA . HIS B 1 278 ? -30.453 4.125 -6.254 1 79.75 278 HIS B CA 1
ATOM 5336 C C . HIS B 1 278 ? -30.828 3.246 -7.445 1 79.75 278 HIS B C 1
ATOM 5338 O O . HIS B 1 278 ? -30.109 2.283 -7.754 1 79.75 278 HIS B O 1
ATOM 5344 N N . VAL B 1 279 ? -31.938 3.451 -8.023 1 76.5 279 VAL B N 1
ATOM 5345 C CA . VAL B 1 279 ? -32.406 2.84 -9.266 1 76.5 279 VAL B CA 1
ATOM 5346 C C . VAL B 1 279 ? -32.469 3.895 -10.367 1 76.5 279 VAL B C 1
ATOM 5348 O O . VAL B 1 279 ? -33.094 4.938 -10.195 1 76.5 279 VAL B O 1
ATOM 5351 N N . GLY B 1 280 ? -31.641 3.652 -11.367 1 69.88 280 GLY B N 1
ATOM 5352 C CA . GLY B 1 280 ? -31.609 4.609 -12.461 1 69.88 280 GLY B CA 1
ATOM 5353 C C . GLY B 1 280 ? -32.969 4.758 -13.141 1 69.88 280 GLY B C 1
ATOM 5354 O O . GLY B 1 280 ? -33.906 3.998 -12.867 1 69.88 280 GLY B O 1
ATOM 5355 N N . LYS B 1 281 ? -33.062 5.762 -14.039 1 68.06 281 LYS B N 1
ATOM 5356 C CA . LYS B 1 281 ? -34.281 6.094 -14.758 1 68.06 281 LYS B CA 1
ATOM 5357 C C . LYS B 1 281 ? -34.75 4.922 -15.602 1 68.06 281 LYS B C 1
ATOM 5359 O O . LYS B 1 281 ? -35.969 4.754 -15.828 1 68.06 281 LYS B O 1
ATOM 5364 N N . HIS B 1 282 ? -33.75 4.176 -16 1 73.06 282 HIS B N 1
ATOM 5365 C CA . HIS B 1 282 ? -34.125 3.076 -16.891 1 73.06 282 HIS B CA 1
ATOM 5366 C C . HIS B 1 282 ? -34.281 1.774 -16.109 1 73.06 282 HIS B C 1
ATOM 5368 O O . HIS B 1 282 ? -34.281 0.691 -16.688 1 73.06 282 HIS B O 1
ATOM 5374 N N . GLY B 1 283 ? -34.25 1.875 -14.773 1 74.88 283 GLY B N 1
ATOM 5375 C CA . GLY B 1 283 ? -34.594 0.731 -13.938 1 74.88 283 GLY B CA 1
ATOM 5376 C C . GLY B 1 283 ? -33.375 -0.029 -13.453 1 74.88 283 GLY B C 1
ATOM 5377 O O . GLY B 1 283 ? -33.469 -0.904 -12.594 1 74.88 283 GLY B O 1
ATOM 5378 N N . SER B 1 284 ? -32.25 0.285 -13.992 1 80 284 SER B N 1
ATOM 5379 C CA . SER B 1 284 ? -31.047 -0.442 -13.578 1 80 284 SER B CA 1
ATOM 5380 C C . SER B 1 284 ? -30.469 0.129 -12.289 1 80 284 SER B C 1
ATOM 5382 O O . SER B 1 284 ? -30.438 1.347 -12.102 1 80 284 SER B O 1
ATOM 5384 N N . LYS B 1 285 ? -30.188 -0.793 -11.414 1 86.31 285 LYS B N 1
ATOM 5385 C CA . LYS B 1 285 ? -29.578 -0.379 -10.148 1 86.31 285 LYS B CA 1
ATOM 5386 C C . LYS B 1 285 ? -28.125 0.05 -10.359 1 86.31 285 LYS B C 1
ATOM 5388 O O . LYS B 1 285 ? -27.391 -0.576 -11.125 1 86.31 285 LYS B O 1
ATOM 5393 N N . THR B 1 286 ? -27.719 1.162 -9.703 1 88.88 286 THR B N 1
ATOM 5394 C CA . THR B 1 286 ? -26.344 1.621 -9.75 1 88.88 286 THR B CA 1
ATOM 5395 C C . THR B 1 286 ? -25.391 0.501 -9.344 1 88.88 286 THR B C 1
ATOM 5397 O O . THR B 1 286 ? -24.281 0.401 -9.875 1 88.88 286 THR B O 1
ATOM 5400 N N . ALA B 1 287 ? -25.844 -0.342 -8.5 1 91.38 287 ALA B N 1
ATOM 5401 C CA . ALA B 1 287 ? -25.031 -1.449 -8 1 91.38 287 ALA B CA 1
ATOM 5402 C C . ALA B 1 287 ? -24.656 -2.412 -9.133 1 91.38 287 ALA B C 1
ATOM 5404 O O . ALA B 1 287 ? -23.641 -3.09 -9.07 1 91.38 287 ALA B O 1
ATOM 5405 N N . GLU B 1 288 ? -25.438 -2.447 -10.195 1 92.88 288 GLU B N 1
ATOM 5406 C CA . GLU B 1 288 ? -25.234 -3.375 -11.305 1 92.88 288 GLU B CA 1
ATOM 5407 C C . GLU B 1 288 ? -24.328 -2.764 -12.375 1 92.88 288 GLU B C 1
ATOM 5409 O O . GLU B 1 288 ? -23.859 -3.465 -13.273 1 92.88 288 GLU B O 1
ATOM 5414 N N . ASP B 1 289 ? -24.125 -1.439 -12.289 1 93.19 289 ASP B N 1
ATOM 5415 C CA . ASP B 1 289 ? -23.266 -0.751 -13.25 1 93.19 289 ASP B CA 1
ATOM 5416 C C . ASP B 1 289 ? -21.797 -1.114 -13.031 1 93.19 289 ASP B C 1
ATOM 5418 O O . ASP B 1 289 ? -21.234 -0.836 -11.969 1 93.19 289 ASP B O 1
ATOM 5422 N N . PRO B 1 290 ? -21.094 -1.67 -14.086 1 94.25 290 PRO B N 1
ATOM 5423 C CA . PRO B 1 290 ? -19.703 -2.061 -13.945 1 94.25 290 PRO B CA 1
ATOM 5424 C C . PRO B 1 290 ? -18.797 -0.888 -13.57 1 94.25 290 PRO B C 1
ATOM 5426 O O . PRO B 1 290 ? -17.797 -1.068 -12.859 1 94.25 290 PRO B O 1
ATOM 5429 N N . ASN B 1 291 ? -19.109 0.266 -14.047 1 93.88 291 ASN B N 1
ATOM 5430 C CA . ASN B 1 291 ? -18.297 1.432 -13.719 1 93.88 291 ASN B CA 1
ATOM 5431 C C . ASN B 1 291 ? -18.391 1.772 -12.234 1 93.88 291 ASN B C 1
ATOM 5433 O O . ASN B 1 291 ? -17.391 2.178 -11.625 1 93.88 291 ASN B O 1
ATOM 5437 N N . ALA B 1 292 ? -19.594 1.659 -11.68 1 96.06 292 ALA B N 1
ATOM 5438 C CA . ALA B 1 292 ? -19.781 1.889 -10.25 1 96.06 292 ALA B CA 1
ATOM 5439 C C . ALA B 1 292 ? -19.031 0.844 -9.422 1 96.06 292 ALA B C 1
ATOM 5441 O O . ALA B 1 292 ? -18.391 1.175 -8.422 1 96.06 292 ALA B O 1
ATOM 5442 N N . GLN B 1 293 ? -19.125 -0.442 -9.867 1 97.12 293 GLN B N 1
ATOM 5443 C CA . GLN B 1 293 ? -18.438 -1.541 -9.195 1 97.12 293 GLN B CA 1
ATOM 5444 C C . GLN B 1 293 ? -16.938 -1.338 -9.203 1 97.12 293 GLN B C 1
ATOM 5446 O O . GLN B 1 293 ? -16.266 -1.51 -8.18 1 97.12 293 GLN B O 1
ATOM 5451 N N . PHE B 1 294 ? -16.422 -0.861 -10.312 1 97.31 294 PHE B N 1
ATOM 5452 C CA . PHE B 1 294 ? -15 -0.597 -10.445 1 97.31 294 PHE B CA 1
ATOM 5453 C C . PHE B 1 294 ? -14.586 0.579 -9.57 1 97.31 294 PHE B C 1
ATOM 5455 O O . PHE B 1 294 ? -13.562 0.515 -8.875 1 97.31 294 PHE B O 1
ATOM 5462 N N . ALA B 1 295 ? -15.352 1.645 -9.602 1 97.69 295 ALA B N 1
ATOM 5463 C CA . ALA B 1 295 ? -15.008 2.875 -8.891 1 97.69 295 ALA B CA 1
ATOM 5464 C C . ALA B 1 295 ? -14.914 2.631 -7.387 1 97.69 295 ALA B C 1
ATOM 5466 O O . ALA B 1 295 ? -13.969 3.092 -6.742 1 97.69 295 ALA B O 1
ATOM 5467 N N . VAL B 1 296 ? -15.852 1.893 -6.832 1 98.44 296 VAL B N 1
ATOM 5468 C CA . VAL B 1 296 ? -15.875 1.698 -5.387 1 98.44 296 VAL B CA 1
ATOM 5469 C C . VAL B 1 296 ? -14.703 0.817 -4.961 1 98.44 296 VAL B C 1
ATOM 5471 O O . VAL B 1 296 ? -14.016 1.114 -3.98 1 98.44 296 VAL B O 1
ATOM 5474 N N . THR B 1 297 ? -14.383 -0.253 -5.707 1 98.69 297 THR B N 1
ATOM 5475 C CA . THR B 1 297 ? -13.281 -1.148 -5.352 1 98.69 297 THR B CA 1
ATOM 5476 C C . THR B 1 297 ? -11.938 -0.447 -5.512 1 98.69 297 THR B C 1
ATOM 5478 O O . THR B 1 297 ? -11.055 -0.586 -4.664 1 98.69 297 THR B O 1
ATOM 5481 N N . ALA B 1 298 ? -11.812 0.326 -6.602 1 98.44 298 ALA B N 1
ATOM 5482 C CA . ALA B 1 298 ? -10.578 1.066 -6.816 1 98.44 298 ALA B CA 1
ATOM 5483 C C . ALA B 1 298 ? -10.312 2.041 -5.672 1 98.44 298 ALA B C 1
ATOM 5485 O O . ALA B 1 298 ? -9.18 2.168 -5.199 1 98.44 298 ALA B O 1
ATOM 5486 N N . ALA B 1 299 ? -11.359 2.748 -5.25 1 98.81 299 ALA B N 1
ATOM 5487 C CA . ALA B 1 299 ? -11.242 3.682 -4.133 1 98.81 299 ALA B CA 1
ATOM 5488 C C . ALA B 1 299 ? -10.867 2.957 -2.846 1 98.81 299 ALA B C 1
ATOM 5490 O O . ALA B 1 299 ? -9.992 3.412 -2.105 1 98.81 299 ALA B O 1
ATOM 5491 N N . MET B 1 300 ? -11.5 1.813 -2.605 1 98.69 300 MET B N 1
ATOM 5492 C CA . MET B 1 300 ? -11.242 1.045 -1.391 1 98.69 300 MET B CA 1
ATOM 5493 C C . MET B 1 300 ? -9.82 0.492 -1.388 1 98.69 300 MET B C 1
ATOM 5495 O O . MET B 1 300 ? -9.141 0.521 -0.36 1 98.69 300 MET B O 1
ATOM 5499 N N . MET B 1 301 ? -9.32 -0.023 -2.518 1 98.56 301 MET B N 1
ATOM 5500 C CA . MET B 1 301 ? -7.957 -0.536 -2.621 1 98.56 301 MET B CA 1
ATOM 5501 C C . MET B 1 301 ? -6.941 0.576 -2.393 1 98.56 301 MET B C 1
ATOM 5503 O O . MET B 1 301 ? -5.93 0.37 -1.717 1 98.56 301 MET B O 1
ATOM 5507 N N . THR B 1 302 ? -7.254 1.77 -2.92 1 98.44 302 THR B N 1
ATOM 5508 C CA . THR B 1 302 ? -6.34 2.898 -2.768 1 98.44 302 THR B CA 1
ATOM 5509 C C . THR B 1 302 ? -6.285 3.355 -1.312 1 98.44 302 THR B C 1
ATOM 5511 O O . THR B 1 302 ? -5.203 3.588 -0.77 1 98.44 302 THR B O 1
ATOM 5514 N N . SER B 1 303 ? -7.438 3.521 -0.673 1 98.62 303 SER B N 1
ATOM 5515 C CA . SER B 1 303 ? -7.477 3.887 0.739 1 98.62 303 SER B CA 1
ATOM 5516 C C . SER B 1 303 ? -6.691 2.893 1.59 1 98.62 303 SER B C 1
ATOM 5518 O O . SER B 1 303 ? -5.914 3.289 2.461 1 98.62 303 SER B O 1
ATOM 5520 N N . ASP B 1 304 ? -6.875 1.641 1.307 1 98 304 ASP B N 1
ATOM 5521 C CA . ASP B 1 304 ? -6.18 0.564 2.006 1 98 304 ASP B CA 1
ATOM 5522 C C . ASP B 1 304 ? -4.668 0.698 1.853 1 98 304 ASP B C 1
ATOM 5524 O O . ASP B 1 304 ? -3.932 0.666 2.842 1 98 304 ASP B O 1
ATOM 5528 N N . GLN B 1 305 ? -4.211 0.886 0.641 1 98.12 305 GLN B N 1
ATOM 5529 C CA . GLN B 1 305 ? -2.789 0.999 0.325 1 98.12 305 GLN B CA 1
ATOM 5530 C C . GLN B 1 305 ? -2.174 2.225 0.994 1 98.12 305 GLN B C 1
ATOM 5532 O O . GLN B 1 305 ? -1.07 2.15 1.541 1 98.12 305 GLN B O 1
ATOM 5537 N N . LEU B 1 306 ? -2.842 3.322 0.929 1 98.56 306 LEU B N 1
ATOM 5538 C CA . LEU B 1 306 ? -2.326 4.566 1.493 1 98.56 306 LEU B CA 1
ATOM 5539 C C . LEU B 1 306 ? -2.17 4.453 3.006 1 98.56 306 LEU B C 1
ATOM 5541 O O . LEU B 1 306 ? -1.207 4.969 3.574 1 98.56 306 LEU B O 1
ATOM 5545 N N . LYS B 1 307 ? -3.1 3.779 3.666 1 98.44 307 LYS B N 1
ATOM 5546 C CA . LYS B 1 307 ? -3.01 3.562 5.105 1 98.44 307 LYS B CA 1
ATOM 5547 C C . LYS B 1 307 ? -1.82 2.674 5.457 1 98.44 307 LYS B C 1
ATOM 5549 O O . LYS B 1 307 ? -1.077 2.965 6.398 1 98.44 307 LYS B O 1
ATOM 5554 N N . LEU B 1 308 ? -1.61 1.603 4.641 1 97.94 308 LEU B N 1
ATOM 5555 C CA . LEU B 1 308 ? -0.485 0.706 4.879 1 97.94 308 LEU B CA 1
ATOM 5556 C C . LEU B 1 308 ? 0.84 1.453 4.766 1 97.94 308 LEU B C 1
ATOM 5558 O O . LEU B 1 308 ? 1.737 1.263 5.59 1 97.94 308 LEU B O 1
ATOM 5562 N N . VAL B 1 309 ? 0.96 2.293 3.787 1 98.31 309 VAL B N 1
ATOM 5563 C CA . VAL B 1 309 ? 2.186 3.055 3.564 1 98.31 309 VAL B CA 1
ATOM 5564 C C . VAL B 1 309 ? 2.426 4 4.738 1 98.31 309 VAL B C 1
ATOM 5566 O O . VAL B 1 309 ? 3.543 4.09 5.254 1 98.31 309 VAL B O 1
ATOM 5569 N N . MET B 1 310 ? 1.358 4.699 5.125 1 97.75 310 MET B N 1
ATOM 5570 C CA . MET B 1 310 ? 1.477 5.637 6.238 1 97.75 310 MET B CA 1
ATOM 5571 C C . MET B 1 310 ? 1.928 4.922 7.508 1 97.75 310 MET B C 1
ATOM 5573 O O . MET B 1 310 ? 2.863 5.367 8.172 1 97.75 310 MET B O 1
ATOM 5577 N N . LEU B 1 311 ? 1.312 3.836 7.836 1 96.62 311 LEU B N 1
ATOM 5578 C CA . LEU B 1 311 ? 1.629 3.092 9.047 1 96.62 311 LEU B CA 1
ATOM 5579 C C . LEU B 1 311 ? 3.049 2.537 8.992 1 96.62 311 LEU B C 1
ATOM 5581 O O . LEU B 1 311 ? 3.795 2.627 9.969 1 96.62 311 LEU B O 1
ATOM 5585 N N . ARG B 1 312 ? 3.439 1.999 7.848 1 96.94 312 ARG B N 1
ATOM 5586 C CA . ARG B 1 312 ? 4.797 1.49 7.68 1 96.94 312 ARG B CA 1
ATOM 5587 C C . ARG B 1 312 ? 5.82 2.613 7.801 1 96.94 312 ARG B C 1
ATOM 5589 O O . ARG B 1 312 ? 6.867 2.443 8.43 1 96.94 312 ARG B O 1
ATOM 5596 N N . ASN B 1 313 ? 5.594 3.742 7.172 1 97.56 313 ASN B N 1
ATOM 5597 C CA . ASN B 1 313 ? 6.516 4.875 7.238 1 97.56 313 ASN B CA 1
ATOM 5598 C C . ASN B 1 313 ? 6.762 5.309 8.68 1 97.56 313 ASN B C 1
ATOM 5600 O O . ASN B 1 313 ? 7.91 5.516 9.078 1 97.56 313 ASN B O 1
ATOM 5604 N N . TYR B 1 314 ? 5.727 5.406 9.461 1 97.25 314 TYR B N 1
ATOM 5605 C CA . TYR B 1 314 ? 5.891 5.887 10.828 1 97.25 314 TYR B CA 1
ATOM 5606 C C . TYR B 1 314 ? 6.52 4.812 11.711 1 97.25 314 TYR B C 1
ATOM 5608 O O . TYR B 1 314 ? 7.215 5.121 12.68 1 97.25 314 TYR B O 1
ATOM 5616 N N . GLN B 1 315 ? 6.277 3.506 11.398 1 96 315 GLN B N 1
ATOM 5617 C CA . GLN B 1 315 ? 7.051 2.482 12.094 1 96 315 GLN B CA 1
ATOM 5618 C C . GLN B 1 315 ? 8.547 2.697 11.891 1 96 315 GLN B C 1
ATOM 5620 O O . GLN B 1 315 ? 9.328 2.623 12.852 1 96 315 GLN B O 1
ATOM 5625 N N . ARG B 1 316 ? 8.953 2.994 10.711 1 96.69 316 ARG B N 1
ATOM 5626 C CA . ARG B 1 316 ? 10.352 3.24 10.375 1 96.69 316 ARG B CA 1
ATOM 5627 C C . ARG B 1 316 ? 10.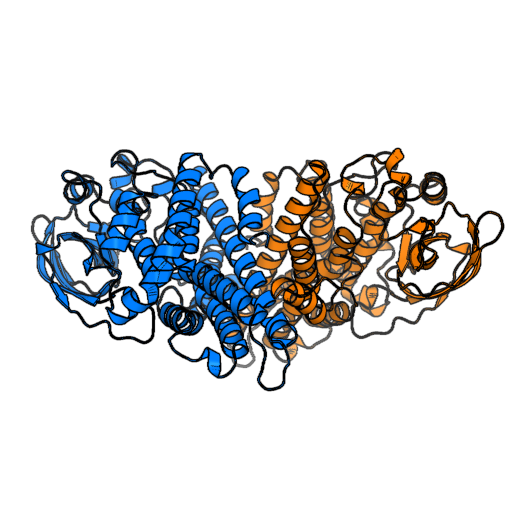875 4.484 11.094 1 96.69 316 ARG B C 1
ATOM 5629 O O . ARG B 1 316 ? 11.984 4.48 11.625 1 96.69 316 ARG B O 1
ATOM 5636 N N . ILE B 1 317 ? 10.07 5.488 11.102 1 97 317 ILE B N 1
ATOM 5637 C CA . ILE B 1 317 ? 10.453 6.738 11.75 1 97 317 ILE B CA 1
ATOM 5638 C C . ILE B 1 317 ? 10.656 6.496 13.242 1 97 317 ILE B C 1
ATOM 5640 O O . ILE B 1 317 ? 11.688 6.879 13.805 1 97 317 ILE B O 1
ATOM 5644 N N . VAL B 1 318 ? 9.742 5.812 13.883 1 96.12 318 VAL B N 1
ATOM 5645 C CA . VAL B 1 318 ? 9.789 5.527 15.312 1 96.12 318 VAL B CA 1
ATOM 5646 C C . VAL B 1 318 ? 10.984 4.629 15.625 1 96.12 318 VAL B C 1
ATOM 5648 O O . VAL B 1 318 ? 11.711 4.879 16.594 1 96.12 318 VAL B O 1
ATOM 5651 N N . ASP B 1 319 ? 11.211 3.607 14.789 1 95.25 319 ASP B N 1
ATOM 5652 C CA . ASP B 1 319 ? 12.352 2.715 15 1 95.25 319 ASP B CA 1
ATOM 5653 C C . ASP B 1 319 ? 13.672 3.482 14.938 1 95.25 319 ASP B C 1
ATOM 5655 O O . ASP B 1 319 ? 14.562 3.262 15.758 1 95.25 319 ASP B O 1
ATOM 5659 N N . CYS B 1 320 ? 13.797 4.348 13.977 1 96.12 320 CYS B N 1
ATOM 5660 C CA . CYS B 1 320 ? 15.023 5.121 13.812 1 96.12 320 CYS B CA 1
ATOM 5661 C C . CYS B 1 320 ? 15.258 6.039 15.008 1 96.12 320 CYS B C 1
ATOM 5663 O O . CYS B 1 320 ? 16.359 6.109 15.539 1 96.12 320 CYS B O 1
ATOM 5665 N N . VAL B 1 321 ? 14.211 6.699 15.438 1 95.38 321 VAL B N 1
ATOM 5666 C CA . VAL B 1 321 ? 14.336 7.645 16.531 1 95.38 321 VAL B CA 1
ATOM 5667 C C . VAL B 1 321 ? 14.656 6.898 17.828 1 95.38 321 VAL B C 1
ATOM 5669 O O . VAL B 1 321 ? 15.531 7.316 18.594 1 95.38 321 VAL B O 1
ATOM 5672 N N . LYS B 1 322 ? 14.016 5.797 18.062 1 95.06 322 LYS B N 1
ATOM 5673 C CA . LYS B 1 322 ? 14.227 5.02 19.297 1 95.06 322 LYS B CA 1
ATOM 5674 C C . LYS B 1 322 ? 15.609 4.387 19.312 1 95.06 322 LYS B C 1
ATOM 5676 O O . LYS B 1 322 ? 16.203 4.203 20.375 1 95.06 322 LYS B O 1
ATOM 5681 N N . SER B 1 323 ? 16.094 4.105 18.188 1 95.38 323 SER B N 1
ATOM 5682 C CA . SER B 1 323 ? 17.406 3.475 18.109 1 95.38 323 SER B CA 1
ATOM 5683 C C . SER B 1 323 ? 18.5 4.5 17.828 1 95.38 323 SER B C 1
ATOM 5685 O O . SER B 1 323 ? 19.656 4.133 17.547 1 95.38 323 SER B O 1
ATOM 5687 N N . ASN B 1 324 ? 18.172 5.773 17.75 1 92.75 324 ASN B N 1
ATOM 5688 C CA . ASN B 1 324 ? 19.094 6.875 17.484 1 92.75 324 ASN B CA 1
ATOM 5689 C C . ASN B 1 324 ? 19.797 6.703 16.141 1 92.75 324 ASN B C 1
ATOM 5691 O O . ASN B 1 324 ? 21.016 6.906 16.047 1 92.75 324 ASN B O 1
ATOM 5695 N N . GLN B 1 325 ? 19.094 6.227 15.227 1 92.88 325 GLN B N 1
ATOM 5696 C CA . GLN B 1 325 ? 19.594 6.078 13.867 1 92.88 325 GLN B CA 1
ATOM 5697 C C . GLN B 1 325 ? 19.062 7.172 12.953 1 92.88 325 GLN B C 1
ATOM 5699 O O . GLN B 1 325 ? 17.906 7.59 13.094 1 92.88 325 GLN B O 1
ATOM 5704 N N . VAL B 1 326 ? 19.922 7.609 12.086 1 90.56 326 VAL B N 1
ATOM 5705 C CA . VAL B 1 326 ? 19.484 8.578 11.086 1 90.56 326 VAL B CA 1
ATOM 5706 C C . VAL B 1 326 ? 18.953 7.84 9.859 1 90.56 326 VAL B C 1
ATOM 5708 O O . VAL B 1 326 ? 19.641 7.012 9.266 1 90.56 326 VAL B O 1
ATOM 5711 N N . MET B 1 327 ? 17.781 8.078 9.547 1 93.62 327 MET B N 1
ATOM 5712 C CA . MET B 1 327 ? 17.188 7.473 8.359 1 93.62 327 MET B CA 1
ATOM 5713 C C . MET B 1 327 ? 17.906 7.926 7.09 1 93.62 327 MET B C 1
ATOM 5715 O O . MET B 1 327 ? 18.25 9.102 6.957 1 93.62 327 MET B O 1
ATOM 5719 N N . ASP B 1 328 ? 18.062 7.051 6.172 1 94.31 328 ASP B N 1
ATOM 5720 C CA . ASP B 1 328 ? 18.734 7.371 4.914 1 94.31 328 ASP B CA 1
ATOM 5721 C C . ASP B 1 328 ? 17.953 8.438 4.137 1 94.31 328 ASP B C 1
ATOM 5723 O O . ASP B 1 328 ? 16.734 8.445 4.141 1 94.31 328 ASP B O 1
ATOM 5727 N N . VAL B 1 329 ? 18.672 9.289 3.426 1 94.88 329 VAL B N 1
ATOM 5728 C CA . VAL B 1 329 ? 18.078 10.398 2.682 1 94.88 329 VAL B CA 1
ATOM 5729 C C . VAL B 1 329 ? 17.109 9.852 1.643 1 94.88 329 VAL B C 1
ATOM 5731 O O . VAL B 1 329 ? 16.047 10.438 1.417 1 94.88 329 VAL B O 1
ATOM 5734 N N . GLU B 1 330 ? 17.422 8.703 0.983 1 96.06 330 GLU B N 1
ATOM 5735 C CA . GLU B 1 330 ? 16.562 8.109 -0.032 1 96.06 330 GLU B CA 1
ATOM 5736 C C . GLU B 1 330 ? 15.211 7.699 0.558 1 96.06 330 GLU B C 1
ATOM 5738 O O . GLU B 1 330 ? 14.164 7.902 -0.065 1 96.06 330 GLU B O 1
ATOM 5743 N N . GLU B 1 331 ? 15.297 7.16 1.773 1 96.5 331 GLU B N 1
ATOM 5744 C CA . GLU B 1 331 ? 14.062 6.742 2.441 1 96.5 331 GLU B CA 1
ATOM 5745 C C . GLU B 1 331 ? 13.227 7.945 2.859 1 96.5 331 GLU B C 1
ATOM 5747 O O . GLU B 1 331 ? 12 7.926 2.734 1 96.5 331 GLU B O 1
ATOM 5752 N N . ARG B 1 332 ? 13.875 8.984 3.355 1 96.44 332 ARG B N 1
ATOM 5753 C CA . ARG B 1 332 ? 13.172 10.195 3.752 1 96.44 332 ARG B CA 1
ATOM 5754 C C . ARG B 1 332 ? 12.484 10.844 2.553 1 96.44 332 ARG B C 1
ATOM 5756 O O . ARG B 1 332 ? 11.336 11.273 2.65 1 96.44 332 ARG B O 1
ATOM 5763 N N . LEU B 1 333 ? 13.211 10.867 1.422 1 97.44 333 LEU B N 1
ATOM 5764 C CA . LEU B 1 333 ? 12.648 11.445 0.207 1 97.44 333 LEU B CA 1
ATOM 5765 C C . LEU B 1 333 ? 11.484 10.609 -0.309 1 97.44 333 LEU B C 1
ATOM 5767 O O . LEU B 1 333 ? 10.492 11.148 -0.804 1 97.44 333 LEU B O 1
ATOM 5771 N N . LEU B 1 334 ? 11.602 9.289 -0.226 1 97.94 334 LEU B N 1
ATOM 5772 C CA . LEU B 1 334 ? 10.508 8.414 -0.642 1 97.94 334 LEU B CA 1
ATOM 5773 C C . LEU B 1 334 ? 9.258 8.672 0.191 1 97.94 334 LEU B C 1
ATOM 5775 O O . LEU B 1 334 ? 8.156 8.773 -0.352 1 97.94 334 LEU B O 1
ATOM 5779 N N . GLN B 1 335 ? 9.438 8.758 1.529 1 97.38 335 GLN B N 1
ATOM 5780 C CA . GLN B 1 335 ? 8.305 9 2.418 1 97.38 335 GLN B CA 1
ATOM 5781 C C . GLN B 1 335 ? 7.656 10.352 2.125 1 97.38 335 GLN B C 1
ATOM 5783 O O . GLN B 1 335 ? 6.434 10.484 2.205 1 97.38 335 GLN B O 1
ATOM 5788 N N . ARG B 1 336 ? 8.484 11.328 1.781 1 97 336 ARG B N 1
ATOM 5789 C CA . ARG B 1 336 ? 7.977 12.641 1.405 1 97 336 ARG B CA 1
ATOM 5790 C C . ARG B 1 336 ? 7.133 12.562 0.138 1 97 336 ARG B C 1
ATOM 5792 O O . ARG B 1 336 ? 6.047 13.141 0.072 1 97 336 ARG B O 1
ATOM 5799 N N . ALA B 1 337 ? 7.633 11.867 -0.866 1 97.81 337 ALA B N 1
ATOM 5800 C CA . ALA B 1 337 ? 6.895 11.695 -2.115 1 97.81 337 ALA B CA 1
ATOM 5801 C C . ALA B 1 337 ? 5.578 10.961 -1.879 1 97.81 337 ALA B C 1
ATOM 5803 O O . ALA B 1 337 ? 4.547 11.328 -2.441 1 97.81 337 ALA B O 1
ATOM 5804 N N . GLN B 1 338 ? 5.629 9.93 -1.061 1 98.31 338 GLN B N 1
ATOM 5805 C CA . GLN B 1 338 ? 4.449 9.141 -0.744 1 98.31 338 GLN B CA 1
ATOM 5806 C C . GLN B 1 338 ? 3.396 9.977 -0.026 1 98.31 338 GLN B C 1
ATOM 5808 O O . GLN B 1 338 ? 2.209 9.906 -0.349 1 98.31 338 GLN B O 1
ATOM 5813 N N . ALA B 1 339 ? 3.807 10.789 0.943 1 97.88 339 ALA B N 1
ATOM 5814 C CA . ALA B 1 339 ? 2.885 11.648 1.679 1 97.88 339 ALA B CA 1
ATOM 5815 C C . ALA B 1 339 ? 2.275 12.703 0.764 1 97.88 339 ALA B C 1
ATOM 5817 O O . ALA B 1 339 ? 1.068 12.953 0.808 1 97.88 339 ALA B O 1
ATOM 5818 N N . ALA B 1 340 ? 3.111 13.273 -0.107 1 97.81 340 ALA B N 1
ATOM 5819 C CA . ALA B 1 340 ? 2.686 14.375 -0.972 1 97.81 340 ALA B CA 1
ATOM 5820 C C . ALA B 1 340 ? 1.71 13.883 -2.039 1 97.81 340 ALA B C 1
ATOM 5822 O O . ALA B 1 340 ? 0.907 14.664 -2.559 1 97.81 340 ALA B O 1
ATOM 5823 N N . SER B 1 341 ? 1.718 12.609 -2.318 1 98.19 341 SER B N 1
ATOM 5824 C CA . SER B 1 341 ? 0.91 12.062 -3.402 1 98.19 341 SER B CA 1
ATOM 5825 C C . SER B 1 341 ? -0.496 11.719 -2.924 1 98.19 341 SER B C 1
ATOM 5827 O O . SER B 1 341 ? -1.387 11.461 -3.734 1 98.19 341 SER B O 1
ATOM 5829 N N . VAL B 1 342 ? -0.757 11.734 -1.634 1 98.69 342 VAL B N 1
ATOM 5830 C CA . VAL B 1 342 ? -1.99 11.242 -1.033 1 98.69 342 VAL B CA 1
ATOM 5831 C C . VAL B 1 342 ? -3.184 12.016 -1.586 1 98.69 342 VAL B C 1
ATOM 5833 O O . VAL B 1 342 ? -4.129 11.422 -2.109 1 98.69 342 VAL B O 1
ATOM 5836 N N . PRO B 1 343 ? -3.184 13.391 -1.562 1 98.69 343 PRO B N 1
ATOM 5837 C CA . PRO B 1 343 ? -4.363 14.094 -2.062 1 98.69 343 PRO B CA 1
ATOM 5838 C C . PRO B 1 343 ? -4.625 13.828 -3.543 1 98.69 343 PRO B C 1
ATOM 5840 O O . PRO B 1 343 ? -5.781 13.719 -3.961 1 98.69 343 PRO B O 1
ATOM 5843 N N . LYS B 1 344 ? -3.559 13.758 -4.328 1 98.19 344 LYS B N 1
ATOM 5844 C CA . LYS B 1 344 ? -3.713 13.484 -5.754 1 98.19 344 LYS B CA 1
ATOM 5845 C C . LYS B 1 344 ? -4.414 12.148 -5.98 1 98.19 344 LYS B C 1
ATOM 5847 O O . LYS B 1 344 ? -5.371 12.07 -6.758 1 98.19 344 LYS B O 1
ATOM 5852 N N . LEU B 1 345 ? -3.951 11.102 -5.332 1 98.38 345 LEU B N 1
ATOM 5853 C CA . LEU B 1 345 ? -4.516 9.766 -5.488 1 98.38 345 LEU B CA 1
ATOM 5854 C C . LEU B 1 345 ? -5.953 9.719 -4.98 1 98.38 345 LEU B C 1
ATOM 5856 O O . LEU B 1 345 ? -6.828 9.148 -5.637 1 98.38 345 LEU B O 1
ATOM 5860 N N . CYS B 1 346 ? -6.211 10.305 -3.801 1 98.81 346 CYS B N 1
ATOM 5861 C CA . CYS B 1 346 ? -7.566 10.367 -3.273 1 98.81 346 CYS B CA 1
ATOM 5862 C C . CYS B 1 346 ? -8.477 11.148 -4.211 1 98.81 346 CYS B C 1
ATOM 5864 O O . CYS B 1 346 ? -9.641 10.789 -4.402 1 98.81 346 CYS B O 1
ATOM 5866 N N . GLY B 1 347 ? -7.949 12.258 -4.793 1 98.69 347 GLY B N 1
ATOM 5867 C CA . GLY B 1 347 ? -8.711 13.094 -5.707 1 98.69 347 GLY B CA 1
ATOM 5868 C C . GLY B 1 347 ? -9.188 12.344 -6.938 1 98.69 347 GLY B C 1
ATOM 5869 O O . GLY B 1 347 ? -10.328 12.516 -7.379 1 98.69 347 GLY B O 1
ATOM 5870 N N . GLU B 1 348 ? -8.359 11.5 -7.527 1 98.12 348 GLU B N 1
ATOM 5871 C CA . GLU B 1 348 ? -8.703 10.695 -8.695 1 98.12 348 GLU B CA 1
ATOM 5872 C C . GLU B 1 348 ? -9.883 9.773 -8.391 1 98.12 348 GLU B C 1
ATOM 5874 O O . GLU B 1 348 ? -10.812 9.656 -9.195 1 98.12 348 GLU B O 1
ATOM 5879 N N . HIS B 1 349 ? -9.867 9.172 -7.215 1 98.62 349 HIS B N 1
ATOM 5880 C CA . HIS B 1 349 ? -10.867 8.148 -6.918 1 98.62 349 HIS B CA 1
ATOM 5881 C C . HIS B 1 349 ? -12.172 8.781 -6.453 1 98.62 349 HIS B C 1
ATOM 5883 O O . HIS B 1 349 ? -13.258 8.25 -6.723 1 98.62 349 HIS B O 1
ATOM 5889 N N . VAL B 1 350 ? -12.125 9.922 -5.73 1 98.62 350 VAL B N 1
ATOM 5890 C CA . VAL B 1 350 ? -13.375 10.578 -5.367 1 98.62 350 VAL B CA 1
ATOM 5891 C C . VAL B 1 350 ? -14.055 11.125 -6.621 1 98.62 350 VAL B C 1
ATOM 5893 O O . VAL B 1 350 ? -15.281 11.141 -6.715 1 98.62 350 VAL B O 1
ATOM 5896 N N . ASP B 1 351 ? -13.266 11.547 -7.621 1 98.06 351 ASP B N 1
ATOM 5897 C CA . ASP B 1 351 ? -13.797 11.969 -8.914 1 98.06 351 ASP B CA 1
ATOM 5898 C C . ASP B 1 351 ? -14.586 10.844 -9.578 1 98.06 351 ASP B C 1
ATOM 5900 O O . ASP B 1 351 ? -15.695 11.062 -10.07 1 98.06 351 ASP B O 1
ATOM 5904 N N . ASP B 1 352 ? -14.023 9.648 -9.57 1 97.88 352 ASP B N 1
ATOM 5905 C CA . ASP B 1 352 ? -14.68 8.492 -10.164 1 97.88 352 ASP B CA 1
ATOM 5906 C C . ASP B 1 352 ? -15.969 8.148 -9.422 1 97.88 352 ASP B C 1
ATOM 5908 O O . ASP B 1 352 ? -16.969 7.773 -10.039 1 97.88 352 ASP B O 1
ATOM 5912 N N . LEU B 1 353 ? -15.938 8.211 -8.094 1 98 353 LEU B N 1
ATOM 5913 C CA . LEU B 1 353 ? -17.125 7.949 -7.297 1 98 353 LEU B CA 1
ATOM 5914 C C . LEU B 1 353 ? -18.234 8.961 -7.617 1 98 353 LEU B C 1
ATOM 5916 O O . LEU B 1 353 ? -19.391 8.586 -7.797 1 98 353 LEU B O 1
ATOM 5920 N N . LEU B 1 354 ? -17.797 10.258 -7.672 1 97.31 354 LEU B N 1
ATOM 5921 C CA . LEU B 1 354 ? -18.781 11.305 -7.965 1 97.31 354 LEU B CA 1
ATOM 5922 C C . LEU B 1 354 ? -19.391 11.102 -9.344 1 97.31 354 LEU B C 1
ATOM 5924 O O . LEU B 1 354 ? -20.594 11.227 -9.516 1 97.31 354 LEU B O 1
ATOM 5928 N N . LYS B 1 355 ? -18.578 10.789 -10.352 1 95.31 355 LYS B N 1
ATOM 5929 C CA . LYS B 1 355 ? -19.047 10.508 -11.703 1 95.31 355 LYS B CA 1
ATOM 5930 C C . LYS B 1 355 ? -20.031 9.352 -11.711 1 95.31 355 LYS B C 1
ATOM 5932 O O . LYS B 1 355 ? -21.047 9.398 -12.414 1 95.31 355 LYS B O 1
ATOM 5937 N N . ALA B 1 356 ? -19.734 8.352 -10.898 1 94.25 356 ALA B N 1
ATOM 5938 C CA . ALA B 1 356 ? -20.562 7.156 -10.859 1 94.25 356 ALA B CA 1
ATOM 5939 C C . ALA B 1 356 ? -21.906 7.449 -10.195 1 94.25 356 ALA B C 1
ATOM 5941 O O . ALA B 1 356 ? -22.859 6.656 -10.305 1 94.25 356 ALA B O 1
ATOM 5942 N N . CYS B 1 357 ? -22.062 8.57 -9.5 1 91.94 357 CYS B N 1
ATOM 5943 C CA . CYS B 1 357 ? -23.344 8.992 -8.93 1 91.94 357 CYS B CA 1
ATOM 5944 C C . CYS B 1 357 ? -24.25 9.586 -10 1 91.94 357 CYS B C 1
ATOM 5946 O O . CYS B 1 357 ? -25.406 9.891 -9.734 1 91.94 357 CYS B O 1
ATOM 5948 N N . ALA B 1 358 ? -23.734 9.836 -11.219 1 87.38 358 ALA B N 1
ATOM 5949 C CA . ALA B 1 358 ? -24.469 10.398 -12.344 1 87.38 358 ALA B CA 1
ATOM 5950 C C . ALA B 1 358 ? -24.938 11.812 -12.039 1 87.38 358 ALA B C 1
ATOM 5952 O O . ALA B 1 358 ? -24.406 12.469 -11.133 1 87.38 358 ALA B O 1
ATOM 5953 N N . ALA B 1 359 ? -25.859 12.352 -12.797 1 84.69 359 ALA B N 1
ATOM 5954 C CA . ALA B 1 359 ? -26.234 13.758 -12.75 1 84.69 359 ALA B CA 1
ATOM 5955 C C . ALA B 1 359 ? -26.766 14.133 -11.367 1 84.69 359 ALA B C 1
ATOM 5957 O O . ALA B 1 359 ? -26.531 15.242 -10.883 1 84.69 359 ALA B O 1
ATOM 5958 N N . SER B 1 360 ? -27.453 13.242 -10.727 1 82 360 SER B N 1
ATOM 5959 C CA . SER B 1 360 ? -28.062 13.531 -9.43 1 82 360 SER B CA 1
ATOM 5960 C C . SER B 1 360 ? -27 13.648 -8.336 1 82 360 SER B C 1
ATOM 5962 O O . SER B 1 360 ? -27.25 14.227 -7.277 1 82 360 SER B O 1
ATOM 5964 N N . GLY B 1 361 ? -25.844 13.078 -8.656 1 87.38 361 GLY B N 1
ATOM 5965 C CA . GLY B 1 361 ? -24.766 13.117 -7.684 1 87.38 361 GLY B CA 1
ATOM 5966 C C . GLY B 1 361 ? -24.125 14.492 -7.566 1 87.38 361 GLY B C 1
ATOM 5967 O O . GLY B 1 361 ? -23.406 14.766 -6.594 1 87.38 361 GLY B O 1
ATOM 5968 N N . LEU B 1 362 ? -24.469 15.406 -8.469 1 90.75 362 LEU B N 1
ATOM 5969 C CA . LEU B 1 362 ? -23.766 16.688 -8.531 1 90.75 362 LEU B CA 1
ATOM 5970 C C . LEU B 1 362 ? -24.484 17.734 -7.703 1 90.75 362 LEU B C 1
ATOM 5972 O O . LEU B 1 362 ? -24 18.859 -7.57 1 90.75 362 LEU B O 1
ATOM 5976 N N . TYR B 1 363 ? -25.609 17.344 -7.09 1 92.25 363 TYR B N 1
ATOM 5977 C CA . TYR B 1 363 ? -26.266 18.266 -6.176 1 92.25 363 TYR B CA 1
ATOM 5978 C C . TYR B 1 363 ? -25.438 18.5 -4.922 1 92.25 363 TYR B C 1
ATOM 5980 O O . TYR B 1 363 ? -24.812 17.562 -4.402 1 92.25 363 TYR B O 1
ATOM 5988 N N . ARG B 1 364 ? -25.469 19.625 -4.355 1 92.44 364 ARG B N 1
ATOM 5989 C CA . ARG B 1 364 ? -24.656 20.016 -3.197 1 92.44 364 ARG B CA 1
ATOM 5990 C C . ARG B 1 364 ? -25.141 19.312 -1.935 1 92.44 364 ARG B C 1
ATOM 5992 O O . ARG B 1 364 ? -24.453 19.312 -0.913 1 92.44 364 ARG B O 1
ATOM 5999 N N . SER B 1 365 ? -26.281 18.719 -2.02 1 91.88 365 SER B N 1
ATOM 6000 C CA . SER B 1 365 ? -26.766 17.938 -0.896 1 91.88 365 SER B CA 1
ATOM 6001 C C . SER B 1 365 ? -26.031 16.609 -0.778 1 91.88 365 SER B C 1
ATOM 6003 O O . SER B 1 365 ? -26.094 15.938 0.256 1 91.88 365 SER B O 1
ATOM 6005 N N . ASN B 1 366 ? -25.359 16.219 -1.869 1 93.69 366 ASN B N 1
ATOM 6006 C CA . ASN B 1 366 ? -24.531 15.016 -1.86 1 93.69 366 ASN B CA 1
ATOM 6007 C C . ASN B 1 366 ? -23.203 15.258 -1.166 1 93.69 366 ASN B C 1
ATOM 6009 O O . ASN B 1 366 ? -22.375 16.031 -1.658 1 93.69 366 ASN B O 1
ATOM 6013 N N . PRO B 1 367 ? -22.953 14.594 -0.054 1 97 367 PRO B N 1
ATOM 6014 C CA . PRO B 1 367 ? -21.703 14.812 0.667 1 97 367 PRO B CA 1
ATOM 6015 C C . PRO B 1 367 ? -20.469 14.516 -0.185 1 97 367 PRO B C 1
ATOM 6017 O O . PRO B 1 367 ? -19.406 15.117 0.015 1 97 367 PRO B O 1
ATOM 6020 N N . ILE B 1 368 ? -20.594 13.594 -1.17 1 98.12 368 ILE B N 1
ATOM 6021 C CA . ILE B 1 368 ? -19.469 13.227 -2.016 1 98.12 368 ILE B CA 1
ATOM 6022 C C . ILE B 1 368 ? -19.016 14.438 -2.834 1 98.12 368 ILE B C 1
ATOM 6024 O O . ILE B 1 368 ? -17.828 14.625 -3.08 1 98.12 368 ILE B O 1
ATOM 6028 N N . GLU B 1 369 ? -20 15.227 -3.236 1 98 369 GLU B N 1
ATOM 6029 C CA . GLU B 1 369 ? -19.688 16.453 -3.971 1 98 369 GLU B CA 1
ATOM 6030 C C . GLU B 1 369 ? -18.812 17.375 -3.145 1 98 369 GLU B C 1
ATOM 6032 O O . GLU B 1 369 ? -17.828 17.922 -3.65 1 98 369 GLU B O 1
ATOM 6037 N N . ARG B 1 370 ? -19.094 17.609 -1.889 1 98 370 ARG B N 1
ATOM 6038 C CA . ARG B 1 370 ? -18.281 18.438 -0.992 1 98 370 ARG B CA 1
ATOM 6039 C C . ARG B 1 370 ? -16.906 17.828 -0.774 1 98 370 ARG B C 1
ATOM 6041 O O . ARG B 1 370 ? -15.891 18.531 -0.809 1 98 370 ARG B O 1
ATOM 6048 N N . ILE B 1 371 ? -16.891 16.531 -0.521 1 98.75 371 ILE B N 1
ATOM 6049 C CA . ILE B 1 371 ? -15.633 15.828 -0.285 1 98.75 371 ILE B CA 1
ATOM 6050 C C . ILE B 1 371 ? -14.727 15.969 -1.504 1 98.75 371 ILE B C 1
ATOM 6052 O O . ILE B 1 371 ? -13.516 16.156 -1.366 1 98.75 371 ILE B O 1
ATOM 6056 N N . PHE B 1 372 ? -15.336 15.891 -2.691 1 98.69 372 PHE B N 1
ATOM 6057 C CA . PHE B 1 372 ? -14.609 16.109 -3.938 1 98.69 372 PHE B CA 1
ATOM 6058 C C . PHE B 1 372 ? -13.914 17.453 -3.928 1 98.69 372 PHE B C 1
ATOM 6060 O O . PHE B 1 372 ? -12.711 17.547 -4.188 1 98.69 372 PHE B O 1
ATOM 6067 N N . ARG B 1 373 ? -14.594 18.469 -3.625 1 98.38 373 ARG B N 1
ATOM 6068 C CA . ARG B 1 373 ? -14.023 19.812 -3.602 1 98.38 373 ARG B CA 1
ATOM 6069 C C . ARG B 1 373 ? -12.961 19.938 -2.51 1 98.38 373 ARG B C 1
ATOM 6071 O O . ARG B 1 373 ? -11.914 20.547 -2.721 1 98.38 373 ARG B O 1
ATOM 6078 N N . ASP B 1 374 ? -13.203 19.375 -1.353 1 98.75 374 ASP B N 1
ATOM 6079 C CA . ASP B 1 374 ? -12.273 19.438 -0.229 1 98.75 374 ASP B CA 1
ATOM 6080 C C . ASP B 1 374 ? -10.938 18.781 -0.575 1 98.75 374 ASP B C 1
ATOM 6082 O O . ASP B 1 374 ? -9.875 19.344 -0.322 1 98.75 374 ASP B O 1
ATOM 6086 N N . ILE B 1 375 ? -10.977 17.594 -1.177 1 98.81 375 ILE B N 1
ATOM 6087 C CA . ILE B 1 375 ? -9.75 16.875 -1.516 1 98.81 375 ILE B CA 1
ATOM 6088 C C . ILE B 1 375 ? -8.984 17.641 -2.586 1 98.81 375 ILE B C 1
ATOM 6090 O O . ILE B 1 375 ? -7.758 17.75 -2.52 1 98.81 375 ILE B O 1
ATOM 6094 N N . HIS B 1 376 ? -9.688 18.188 -3.531 1 98.38 376 HIS B N 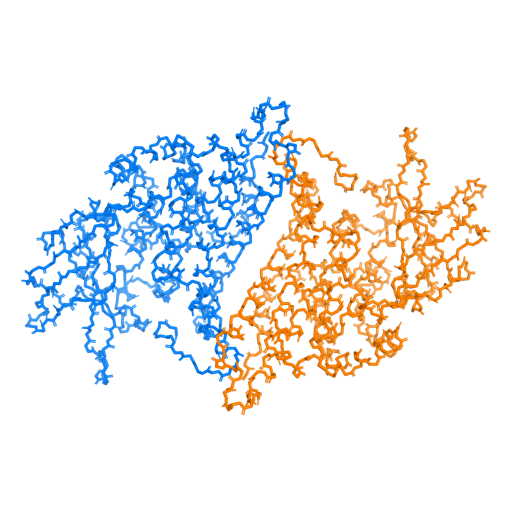1
ATOM 6095 C CA . HIS B 1 376 ? -9.023 18.953 -4.586 1 98.38 376 HIS B CA 1
ATOM 6096 C C . HIS B 1 376 ? -8.383 20.219 -4.031 1 98.38 376 HIS B C 1
ATOM 6098 O O . HIS B 1 376 ? -7.328 20.641 -4.504 1 98.38 376 HIS B O 1
ATOM 6104 N N . GLN B 1 377 ? -9.047 20.859 -3.037 1 98.31 377 GLN B N 1
ATOM 6105 C CA . GLN B 1 377 ? -8.445 22 -2.365 1 98.31 377 GLN B CA 1
ATOM 6106 C C . GLN B 1 377 ? -7.148 21.625 -1.664 1 98.31 377 GLN B C 1
ATOM 6108 O O . GLN B 1 377 ? -6.172 22.375 -1.706 1 98.31 377 GLN B O 1
ATOM 6113 N N . ALA B 1 378 ? -7.121 20.5 -1.01 1 98.12 378 ALA B N 1
ATOM 6114 C CA . ALA B 1 378 ? -5.957 20.016 -0.264 1 98.12 378 ALA B CA 1
ATOM 6115 C C . ALA B 1 378 ? -4.75 19.844 -1.183 1 98.12 378 ALA B C 1
ATOM 6117 O O . ALA B 1 378 ? -3.605 20 -0.748 1 98.12 378 ALA B O 1
ATOM 6118 N N . ARG B 1 379 ? -4.957 19.547 -2.482 1 96.44 379 ARG B N 1
ATOM 6119 C CA . ARG B 1 379 ? -3.885 19.359 -3.453 1 96.44 379 ARG B CA 1
ATOM 6120 C C . ARG B 1 379 ? -3.104 20.656 -3.658 1 96.44 379 ARG B C 1
ATOM 6122 O O . ARG B 1 379 ? -1.962 20.625 -4.125 1 96.44 379 ARG B O 1
ATOM 6129 N N . GLY B 1 380 ? -3.73 21.781 -3.334 1 95.25 380 GLY B N 1
ATOM 6130 C CA . GLY B 1 380 ? -3.119 23.078 -3.543 1 95.25 380 GLY B CA 1
ATOM 6131 C C . GLY B 1 380 ? -2.068 23.422 -2.504 1 95.25 380 GLY B C 1
ATOM 6132 O O . GLY B 1 380 ? -1.266 24.328 -2.701 1 95.25 380 GLY B O 1
ATOM 6133 N N . HIS B 1 381 ? -2.064 22.734 -1.343 1 95.69 381 HIS B N 1
ATOM 6134 C CA . HIS B 1 381 ? -1.031 22.953 -0.337 1 95.69 381 HIS B CA 1
ATOM 6135 C C . HIS B 1 381 ? 0.347 22.578 -0.872 1 95.69 381 HIS B C 1
ATOM 6137 O O . HIS B 1 381 ? 0.506 21.547 -1.525 1 95.69 381 HIS B O 1
ATOM 6143 N N . ILE B 1 382 ? 1.347 23.344 -0.602 1 92.5 382 ILE B N 1
ATOM 6144 C CA . ILE B 1 382 ? 2.682 23.203 -1.172 1 92.5 382 ILE B CA 1
ATOM 6145 C C . ILE B 1 382 ? 3.258 21.844 -0.802 1 92.5 382 ILE B C 1
ATOM 6147 O O . ILE B 1 382 ? 3.992 21.234 -1.587 1 92.5 382 ILE B O 1
ATOM 6151 N N . ALA B 1 383 ? 2.965 21.344 0.406 1 94.06 383 ALA B N 1
ATOM 6152 C CA . ALA B 1 383 ? 3.488 20.062 0.874 1 94.06 383 ALA B CA 1
ATOM 6153 C C . ALA B 1 383 ? 2.836 18.891 0.131 1 94.06 383 ALA B C 1
ATOM 6155 O O . ALA B 1 383 ? 3.32 17.766 0.191 1 94.06 383 ALA B O 1
ATOM 6156 N N . ASN B 1 384 ? 1.764 19.172 -0.599 1 97.25 384 ASN B N 1
ATOM 6157 C CA . ASN B 1 384 ? 1.001 18.125 -1.275 1 97.25 384 ASN B CA 1
ATOM 6158 C C . ASN B 1 384 ? 1.271 18.125 -2.777 1 97.25 384 ASN B C 1
ATOM 6160 O O . ASN B 1 384 ? 0.508 17.531 -3.547 1 97.25 384 ASN B O 1
ATOM 6164 N N . ASN B 1 385 ? 2.344 18.812 -3.227 1 95.75 385 ASN B N 1
ATOM 6165 C CA . ASN B 1 385 ? 2.756 18.766 -4.625 1 95.75 385 ASN B CA 1
ATOM 6166 C C . ASN B 1 385 ? 3.432 17.438 -4.957 1 95.75 385 ASN B C 1
ATOM 6168 O O . ASN B 1 385 ? 4.656 17.359 -5.051 1 95.75 385 ASN B O 1
ATOM 6172 N N . GLY B 1 386 ? 2.672 16.453 -5.238 1 94.94 386 GLY B N 1
ATOM 6173 C CA . GLY B 1 386 ? 3.158 15.102 -5.465 1 94.94 386 GLY B CA 1
ATOM 6174 C C . GLY B 1 386 ? 4.188 15.016 -6.574 1 94.94 386 GLY B C 1
ATOM 6175 O O . GLY B 1 386 ? 5.195 14.312 -6.441 1 94.94 386 GLY B O 1
ATOM 6176 N N . ASP B 1 387 ? 4.027 15.734 -7.645 1 94.94 387 ASP B N 1
ATOM 6177 C CA . ASP B 1 387 ? 4.926 15.664 -8.789 1 94.94 387 ASP B CA 1
ATOM 6178 C C . ASP B 1 387 ? 6.312 16.203 -8.438 1 94.94 387 ASP B C 1
ATOM 6180 O O . ASP B 1 387 ? 7.328 15.617 -8.812 1 94.94 387 ASP B O 1
ATOM 6184 N N . ALA B 1 388 ? 6.348 17.297 -7.734 1 94.94 388 ALA B N 1
ATOM 6185 C CA . ALA B 1 388 ? 7.621 17.906 -7.352 1 94.94 388 ALA B CA 1
ATOM 6186 C C . ALA B 1 388 ? 8.422 16.969 -6.449 1 94.94 388 ALA B C 1
ATOM 6188 O O . ALA B 1 388 ? 9.633 16.812 -6.637 1 94.94 388 ALA B O 1
ATOM 6189 N N . TYR B 1 389 ? 7.773 16.359 -5.52 1 96.5 389 TYR B N 1
ATOM 6190 C CA . TYR B 1 389 ? 8.508 15.57 -4.535 1 96.5 389 TYR B CA 1
ATOM 6191 C C . TYR B 1 389 ? 8.844 14.188 -5.086 1 96.5 389 TYR B C 1
ATOM 6193 O O . TYR B 1 389 ? 9.828 13.57 -4.68 1 96.5 389 TYR B O 1
ATOM 6201 N N . MET B 1 390 ? 8.008 13.703 -6.031 1 97.31 390 MET B N 1
ATOM 6202 C CA . MET B 1 390 ? 8.398 12.492 -6.754 1 97.31 390 MET B CA 1
ATOM 6203 C C . MET B 1 390 ? 9.656 12.742 -7.578 1 97.31 390 MET B C 1
ATOM 6205 O O . MET B 1 390 ? 10.555 11.898 -7.621 1 97.31 390 MET B O 1
ATOM 6209 N N . ARG B 1 391 ? 9.758 13.906 -8.188 1 96.62 391 ARG B N 1
ATOM 6210 C CA . ARG B 1 391 ? 10.938 14.242 -8.977 1 96.62 391 ARG B CA 1
ATOM 6211 C C . ARG B 1 391 ? 12.164 14.383 -8.086 1 96.62 391 ARG B C 1
ATOM 6213 O O . ARG B 1 391 ? 13.266 13.984 -8.469 1 96.62 391 ARG B O 1
ATOM 6220 N N . ALA B 1 392 ? 11.938 15.008 -6.906 1 96.75 392 ALA B N 1
ATOM 6221 C CA . ALA B 1 392 ? 13.047 15.141 -5.969 1 96.75 392 ALA B CA 1
ATOM 6222 C C . ALA B 1 392 ? 13.617 13.781 -5.586 1 96.75 392 ALA B C 1
ATOM 6224 O O . ALA B 1 392 ? 14.836 13.586 -5.582 1 96.75 392 ALA B O 1
ATOM 6225 N N . HIS B 1 393 ? 12.781 12.859 -5.262 1 98 393 HIS B N 1
ATOM 6226 C CA . HIS B 1 393 ? 13.219 11.5 -4.957 1 98 393 HIS B CA 1
ATOM 6227 C C . HIS B 1 393 ? 13.867 10.844 -6.172 1 98 393 HIS B C 1
ATOM 6229 O O . HIS B 1 393 ? 14.945 10.266 -6.07 1 98 393 HIS B O 1
ATOM 6235 N N . GLY B 1 394 ? 13.203 10.922 -7.336 1 97.88 394 GLY B N 1
ATOM 6236 C CA . GLY B 1 394 ? 13.703 10.312 -8.555 1 97.88 394 GLY B CA 1
ATOM 6237 C C . GLY B 1 394 ? 15.078 10.828 -8.953 1 97.88 394 GLY B C 1
ATOM 6238 O O . GLY B 1 394 ? 15.914 10.062 -9.43 1 97.88 394 GLY B O 1
ATOM 6239 N N . SER B 1 395 ? 15.305 12.141 -8.742 1 96.38 395 SER B N 1
ATOM 6240 C CA . SER B 1 395 ? 16.609 12.727 -9.047 1 96.38 395 SER B CA 1
ATOM 6241 C C . SER B 1 395 ? 17.719 12.039 -8.258 1 96.38 395 SER B C 1
ATOM 6243 O O . SER B 1 395 ? 18.75 11.68 -8.82 1 96.38 395 SER B O 1
ATOM 6245 N N . VAL B 1 396 ? 17.484 11.828 -7.016 1 96.81 396 VAL B N 1
ATOM 6246 C CA . VAL B 1 396 ? 18.484 11.219 -6.152 1 96.81 396 VAL B CA 1
ATOM 6247 C C . VAL B 1 396 ? 18.656 9.742 -6.52 1 96.81 396 VAL B C 1
ATOM 6249 O O . VAL B 1 396 ? 19.766 9.234 -6.551 1 96.81 396 VAL B O 1
ATOM 6252 N N . MET B 1 397 ? 17.547 9.062 -6.855 1 97 397 MET B N 1
ATOM 6253 C CA . MET B 1 397 ? 17.609 7.652 -7.227 1 97 397 MET B CA 1
ATOM 6254 C C . MET B 1 397 ? 18.391 7.465 -8.523 1 97 397 MET B C 1
ATOM 6256 O O . MET B 1 397 ? 18.953 6.402 -8.766 1 97 397 MET B O 1
ATOM 6260 N N . LEU B 1 398 ? 18.375 8.523 -9.336 1 96.5 398 LEU B N 1
ATOM 6261 C CA . LEU B 1 398 ? 19.078 8.438 -10.625 1 96.5 398 LEU B CA 1
ATOM 6262 C C . LEU B 1 398 ? 20.484 9.008 -10.516 1 96.5 398 LEU B C 1
ATOM 6264 O O . LEU B 1 398 ? 21.156 9.195 -11.539 1 96.5 398 LEU B O 1
ATOM 6268 N N . GLY B 1 399 ? 20.953 9.367 -9.273 1 93.69 399 GLY B N 1
ATOM 6269 C CA . GLY B 1 399 ? 22.344 9.672 -9.039 1 93.69 399 GLY B CA 1
ATOM 6270 C C . GLY B 1 399 ? 22.625 11.148 -8.875 1 93.69 399 GLY B C 1
ATOM 6271 O O . GLY B 1 399 ? 23.781 11.57 -8.766 1 93.69 399 GLY B O 1
ATOM 6272 N N . LEU B 1 400 ? 21.594 11.953 -8.883 1 94.19 400 LEU B N 1
ATOM 6273 C CA . LEU B 1 400 ? 21.781 13.383 -8.68 1 94.19 400 LEU B CA 1
ATOM 6274 C C . LEU B 1 400 ? 21.75 13.727 -7.191 1 94.19 400 LEU B C 1
ATOM 6276 O O . LEU B 1 400 ? 21.25 12.945 -6.379 1 94.19 400 LEU B O 1
ATOM 6280 N N . PRO B 1 401 ? 22.328 14.805 -6.801 1 93.94 401 PRO B N 1
ATOM 6281 C CA . PRO B 1 401 ? 22.344 15.195 -5.387 1 93.94 401 PRO B CA 1
ATOM 6282 C C . PRO B 1 401 ? 20.969 15.617 -4.875 1 93.94 401 PRO B C 1
ATOM 6284 O O . PRO B 1 401 ? 20.125 16.047 -5.66 1 93.94 401 PRO B O 1
ATOM 6287 N N . ASN B 1 402 ? 20.766 15.477 -3.621 1 94.44 402 ASN B N 1
ATOM 6288 C CA . ASN B 1 402 ? 19.547 15.953 -2.973 1 94.44 402 ASN B CA 1
ATOM 6289 C C . ASN B 1 402 ? 19.531 17.484 -2.877 1 94.44 402 ASN B C 1
ATOM 6291 O O . ASN B 1 402 ? 20.438 18.078 -2.299 1 94.44 402 ASN B O 1
ATOM 6295 N N . LEU B 1 403 ? 18.438 18.062 -3.395 1 87.75 403 LEU B N 1
ATOM 6296 C CA . LEU B 1 403 ? 18.344 19.516 -3.367 1 87.75 403 LEU B CA 1
ATOM 6297 C C . LEU B 1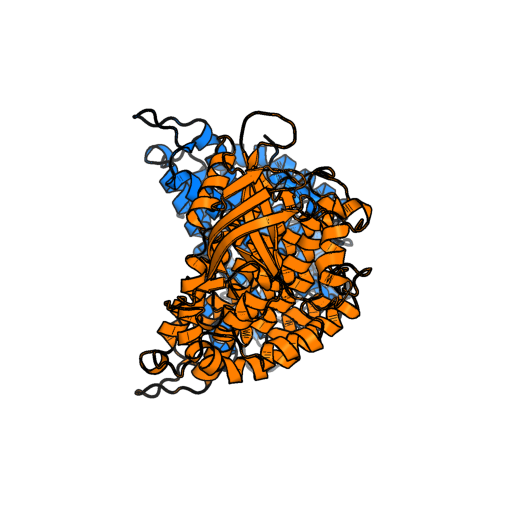 403 ? 17.219 19.969 -2.445 1 87.75 403 LEU B C 1
ATOM 6299 O O . LEU B 1 403 ? 16.969 21.172 -2.289 1 87.75 403 LEU B O 1
ATOM 6303 N N . ASP B 1 404 ? 16.531 19.062 -1.794 1 84.69 404 ASP B N 1
ATOM 6304 C CA . ASP B 1 404 ? 15.445 19.406 -0.875 1 84.69 404 ASP B CA 1
ATOM 6305 C C . ASP B 1 404 ? 16 19.906 0.454 1 84.69 404 ASP B C 1
ATOM 6307 O O . ASP B 1 404 ? 16.625 19.156 1.202 1 84.69 404 ASP B O 1
ATOM 6311 N N . PRO B 1 405 ? 15.688 21.125 0.777 1 77.62 405 PRO B N 1
ATOM 6312 C CA . PRO B 1 405 ? 16.281 21.703 1.98 1 77.62 405 PRO B CA 1
ATOM 6313 C C . PRO B 1 405 ? 15.703 21.125 3.268 1 77.62 405 PRO B C 1
ATOM 6315 O O . PRO B 1 405 ? 16.281 21.281 4.34 1 77.62 405 PRO B O 1
ATOM 6318 N N . PHE B 1 406 ? 14.594 20.5 3.146 1 79.44 406 PHE B N 1
ATOM 6319 C CA . PHE B 1 406 ? 13.945 19.984 4.348 1 79.44 406 PHE B CA 1
ATOM 6320 C C . PHE B 1 406 ? 14.32 18.516 4.578 1 79.44 406 PHE B C 1
ATOM 6322 O O . PHE B 1 406 ? 13.977 17.938 5.609 1 79.44 406 PHE B O 1
ATOM 6329 N N . ILE B 1 407 ? 14.977 17.969 3.543 1 86 407 ILE B N 1
ATOM 6330 C CA . ILE B 1 407 ? 15.383 16.578 3.668 1 86 407 ILE B CA 1
ATOM 6331 C C . ILE B 1 407 ? 16.906 16.469 3.568 1 86 407 ILE B C 1
ATOM 6333 O O . ILE B 1 407 ? 17.5 16.969 2.621 1 86 407 ILE B O 1
#

Sequence (814 aa):
MSNHSEVIAADLEQEDYMTVDAQALIELATALVPKLAERAKQTELDGKVSEESVKEIAAAGLFRVLQPKRWGGAELDPRVFYRIQMILAQGCMSTAWIYGVISVHNWQLPLFPEQAQQDVWQKDDSTLIASTYMPVGKAVPVEGGYMFSGRWGFSSGCEHCEWIFLGALLPKEDGSEGLEHTTFLLPKSDFTIDKNWDVHGLRGTGSHDIVVDNVFVPAHRTQRTNNHSDAGCPGRELNNGWLYKIPFTQVFQRAVSTACIGALDGAINEFKQRASMHVGKHGSKTAEDPNAQFAVTAAMMTSDQLKLVMLRNYQRIVDCVKSNQVMDVEERLLQRAQAASVPKLCGEHVDDLLKACAASGLYRSNPIERIFRDIHQARGHIANNGDAYMRAHGSVMLGLPNLDPFIMSNHSEVIAADLEQEDYMTVDAQALIELATALVPKLAERAKQTELDGKVSEESVKEIAAAGLFRVLQPKRWGGAELDPRVFYRIQMILAQGCMSTAWIYGVISVHNWQLPLFPEQAQQDVWQKDDSTLIASTYMPVGKAVPVEGGYMFSGRWGFSSGCEHCEWIFLGALLPKEDGSEGLEHTTFLLPKSDFTIDKNWDVHGLRGTGSHDIVVDNVFVPAHRTQRTNNHSDAGCPGRELNNGWLYKIPFTQVFQRAVSTACIGALDGAINEFKQRASMHVGKHGSKTAEDPNAQFAVTAAMMTSDQLKLVMLRNYQRIVDCVKSNQVMDVEERLLQRAQAASVPKLCGEHVDDLLKACAASGLYRSNPIERIFRDIHQARGHIANNGDAYMRAHGSVMLGLPNLDPFI

Foldseek 3Di:
DPDPVVVVVVVLVPDPQNDPVLVQLLVLLLVCQQVLLVCQLVLLVVLADDPVSVVSCLVSLLLQACADVVLVGVNGFVLSNLSSLLSNLLRHLLSSLLSLQFSVVSLQQLLFPPVSQCVQRVVPSSATEWEAQPAFWDWDDDVQFTFIWDKGFFTFNRVVGQKYWYWHWDADPVPDDDTAIKIAIDGPVFKDWDQDQDDQASSSRSRTMITGDGDTGGHRRMARQLDLDCVRRVSCVVVVDLSSSQGNCLRNLLSLQSSLLSNLVSLLVLLVVDQVPDADPVGHGLCPDVLLVVLSVLSVVLSVVLSVLNVVLSVVRSVCSVVVHDDDPLSVLVNLLSSLCRLVSSLVSLVSSLVSSPPVSCDPVNVSNNSNRHSVVSNPDPSNVNVVSVVQSVCVVVPHDRDDPSD/DPDPVVVVVVVLVPDPQNDPVLVQLLVLLLVCQQVLQVCQLVLLVVLADDPVSVVSCLVSLLLQACADVVLVGVNGFVLSNLSSLLSNLLRHLLSSLLSLQFSVVSLQQLLFPPVSQCVQRVVPSSATEWEAQPAFWDWDDDVQFTFIWDKGFFTFNRVVGQKYWYWHWDADPVPDDDTAIKIAIDGNVQKDWDQDQDDQASSSRSRTMITGDGDTGGPRRMARQLDLDCVRRVSCVVVVDLSSSQGNCLRNLLSLQSSLLSNLVSLLVLLVVCQVPDADPVGHGLVPDVLLVVLSVLSVVLSVVLSVLNVVLSVVRSVCSVVVHDDDPLSVLVNLLSSLCRLVSSLVSLVSSLVSSPPVSCDPVNVSNNSNRHSVVSNPDPSNVNVVSVVQSVCVVVPHDRPDPSD

Solvent-accessible surface area (backbone atoms only — not comparable to full-atom values): 40597 Å² total; per-residue (Å²): 132,86,55,75,67,46,65,62,47,70,62,41,74,75,40,90,72,48,39,73,67,47,48,50,48,44,51,52,35,54,67,42,19,67,60,37,38,71,42,31,64,57,18,43,76,66,28,33,58,50,68,64,59,53,48,52,41,50,74,62,46,60,50,27,36,44,14,49,55,95,59,76,21,64,52,49,54,69,68,55,51,53,50,36,25,19,44,27,4,38,22,20,40,28,54,13,36,31,49,27,57,33,23,50,40,39,40,50,46,50,31,22,32,64,65,38,43,44,73,56,33,66,87,39,59,80,64,42,36,21,43,31,68,64,60,60,34,46,69,42,81,47,94,70,24,25,40,32,29,39,65,43,65,56,17,41,35,41,89,76,27,53,30,35,37,38,12,18,59,38,68,36,86,86,69,53,90,57,68,35,54,27,34,36,55,44,52,49,92,59,47,49,75,49,86,68,52,79,66,88,26,43,26,15,21,29,32,19,28,40,38,30,77,69,35,81,38,51,52,51,33,42,32,38,55,82,39,78,46,63,86,32,22,50,12,37,78,81,43,71,55,60,76,69,63,58,51,54,63,77,55,54,44,44,35,67,20,44,23,32,48,13,25,44,50,25,35,50,54,53,46,35,58,47,29,55,68,38,60,43,98,85,64,49,40,42,35,73,36,63,66,38,10,35,29,52,32,53,36,51,52,49,45,52,45,54,51,52,50,52,52,50,52,50,51,52,51,50,52,25,48,71,66,72,45,80,75,52,68,69,58,54,33,46,52,49,19,54,38,7,31,39,21,55,57,39,36,57,34,42,49,44,45,41,58,57,47,44,81,77,30,69,39,83,86,32,65,47,43,53,46,41,34,27,26,54,40,43,37,68,41,79,72,27,40,27,69,62,34,24,29,53,34,13,23,38,66,20,71,42,78,81,80,51,89,86,104,132,86,54,73,69,46,66,62,48,70,63,42,74,76,38,89,72,50,40,72,67,47,51,51,45,44,51,52,35,54,67,43,19,67,61,37,38,71,43,33,66,57,18,44,75,67,29,33,59,50,68,65,59,53,48,51,42,50,73,62,46,61,50,28,37,45,14,49,54,94,58,74,21,64,53,50,54,67,67,54,52,53,49,37,24,20,45,29,4,38,22,20,42,27,55,12,36,29,48,28,57,33,23,50,40,38,42,50,46,50,30,23,32,62,66,39,42,44,73,56,34,66,88,40,58,81,65,42,36,20,43,32,66,63,60,60,35,45,71,44,82,47,93,71,24,25,42,30,29,38,65,42,64,56,18,42,36,41,90,76,29,54,28,34,38,38,13,18,59,40,69,36,86,85,69,52,91,57,68,36,52,27,35,35,52,41,52,49,91,59,47,48,74,49,86,67,51,79,66,88,26,45,27,15,20,29,32,17,28,39,38,30,77,69,35,80,39,51,51,51,33,42,32,37,55,81,39,78,47,65,86,31,22,51,12,36,79,82,42,69,54,61,76,68,63,56,51,55,64,80,54,54,47,44,35,68,21,44,24,32,50,13,26,43,52,26,37,50,53,53,45,35,59,47,28,54,68,40,59,43,96,85,66,50,41,41,32,73,35,64,66,38,9,36,29,52,33,53,37,51,53,47,45,52,45,52,51,52,50,53,53,52,52,50,52,51,52,50,52,24,48,71,65,72,44,81,74,54,68,70,58,54,32,46,52,48,18,55,38,9,30,39,21,55,56,39,35,57,34,43,48,44,45,41,58,57,48,44,80,76,27,70,39,82,85,32,65,46,44,54,47,41,34,26,26,53,41,45,37,68,41,78,73,26,41,25,68,62,35,24,28,52,32,14,23,38,66,22,71,43,79,82,80,51,88,86,104

Organism: Shewanella halifaxensis (strain HAW-EB4) (NCBI:txid458817)